Protein AF-0000000068499005 (afdb_homodimer)

Organism: Clostridioides difficile (strain 630) (NCBI:txid272563)

Sequence (936 aa):
MMDILIKNAIIVTVNKEREVIFDGALVVKDNKIADIGNSKEIESKYTDVKKIIDAKGKVLFPGFINTHNHLFQTLLKGLGDDMVLKDWLETMTFPAANYLEPKDTYDAAMLGCIEGLRSGITTMVDYMYPHSKPGLCDGIIDAYKELGIRGILGRGCMNTGAQFGVHPGIMQDVETVEKDVRRLFEKHHNTENGRIKIGVAPAAIWSNSQEMLEMLWRVVKEYDDALFTVHISETPFDREAAKELHGQYDIDVLEKLGILGPNVLMVHCVYLTEKDMELTKKYDMKVSHNTASNMYLSSGVAPVPEMLKKGITVSLGVDGAASNNSQDMLELMKLTALQHKVNKCDPLAMSAEKVLELATIDGARAIGMEDEIGSLEIGKKADLLIFNPMLSPKAIPMHNPVSTLVYSSSMKNIESVIVDGNIIMEDSKILTANEEKALKDAQDTAERLCVRGTIKNRMEGHKWNSLYMMDILIKNAIIVTVNKEREVIFDGALVVKDNKIADIGNSKEIESKYTDVKKIIDAKGKVLFPGFINTHNHLFQTLLKGLGDDMVLKDWLETMTFPAANYLEPKDTYDAAMLGCIEGLRSGITTMVDYMYPHSKPGLCDGIIDAYKELGIRGILGRGCMNTGAQFGVHPGIMQDVETVEKDVRRLFEKHHNTENGRIKIGVAPAAIWSNSQEMLEMLWRVVKEYDDALFTVHISETPFDREAAKELHGQYDIDVLEKLGILGPNVLMVHCVYLTEKDMELTKKYDMKVSHNTASNMYLSSGVAPVPEMLKKGITVSLGVDGAASNNSQDMLELMKLTALQHKVNKCDPLAMSAEKVLELATIDGARAIGMEDEIGSLEIGKKADLLIFNPMLSPKAIPMHNPVSTLVYSSSMKNIESVIVDGNIIMEDSKILTANEEKALKDAQDTAERLCVRGTIKNRMEGHKWNSLY

Solvent-accessible surface area (backbone atoms only — not comparable to full-atom values): 43560 Å² total; per-residue (Å²): 123,37,46,36,37,41,30,44,15,28,32,46,21,58,42,97,82,54,51,69,38,73,51,11,21,41,30,29,40,72,35,22,22,68,40,71,43,46,22,71,61,47,52,71,71,56,78,58,53,76,36,78,44,84,31,66,86,21,35,37,38,38,17,26,26,32,59,30,26,23,38,58,31,26,45,43,24,46,60,54,72,56,32,42,59,69,59,35,38,51,73,45,51,43,50,42,38,49,61,65,43,33,66,48,22,20,34,13,22,40,36,37,48,50,33,17,42,42,35,37,38,34,32,42,28,31,42,40,66,38,48,58,60,84,54,38,67,54,19,35,51,49,29,28,61,55,51,52,44,32,30,34,41,15,55,28,42,25,61,43,33,54,93,76,50,45,50,71,62,23,45,51,56,60,67,61,50,50,53,51,52,51,50,46,40,75,72,42,44,55,33,82,93,52,33,28,38,42,30,38,15,47,56,34,62,40,23,39,48,70,68,45,55,51,51,53,51,56,56,37,67,75,39,95,82,29,40,44,33,35,47,30,31,42,37,74,61,48,31,53,43,11,25,70,72,70,72,34,42,49,67,56,46,31,58,74,71,62,64,69,26,53,48,31,29,34,28,46,41,25,65,62,47,73,67,52,50,50,52,32,43,75,42,42,30,18,33,22,36,25,56,57,25,25,19,41,28,18,39,37,72,44,57,53,60,62,39,43,72,68,65,35,47,46,18,30,16,44,39,24,19,40,46,35,25,32,48,43,54,44,59,47,38,32,51,44,28,27,50,44,5,24,74,65,50,30,20,69,52,35,35,53,56,48,41,51,34,20,28,12,33,30,17,19,44,34,71,69,35,48,85,40,34,21,28,57,46,71,71,15,37,27,36,27,25,37,37,30,42,86,65,35,59,52,20,46,37,69,40,26,73,58,43,24,50,32,49,12,57,57,51,66,21,40,28,27,33,26,31,62,46,39,75,36,23,50,87,67,36,61,72,50,54,63,61,71,58,38,49,54,50,25,35,54,47,28,53,52,46,30,61,75,42,68,57,68,67,29,54,92,72,49,72,84,61,77,84,116,122,38,45,37,36,41,30,45,15,28,32,47,20,58,42,96,81,55,52,69,38,74,52,12,20,42,30,30,41,73,35,21,22,67,41,72,44,47,21,72,61,47,52,70,71,56,78,59,52,76,38,78,43,85,31,66,86,21,34,37,38,37,18,25,25,32,59,29,25,22,38,55,31,25,46,43,24,47,60,56,74,56,32,43,59,70,60,36,40,50,72,45,50,44,50,42,38,48,62,65,44,34,67,49,23,21,33,14,22,40,36,38,48,51,32,19,41,42,34,38,38,35,32,41,26,32,42,40,66,37,50,56,60,85,54,38,68,53,18,34,52,50,29,30,62,56,51,52,44,32,30,35,42,15,55,28,42,26,62,42,33,55,93,77,50,44,48,73,62,23,45,52,57,60,67,61,50,51,55,51,52,51,48,45,40,74,73,41,43,56,34,83,91,53,33,28,38,42,32,38,14,46,56,35,62,40,22,39,46,71,67,43,54,52,51,52,50,56,57,38,68,76,39,96,82,31,38,43,32,34,46,30,31,41,36,73,63,49,31,54,43,11,24,70,71,69,73,35,42,50,68,57,46,28,59,74,72,62,64,70,26,53,48,30,30,34,29,46,40,25,64,62,48,72,66,52,51,51,52,33,44,74,40,42,29,17,33,23,35,25,55,57,26,25,18,42,28,18,39,37,72,44,57,53,59,62,39,44,72,69,66,34,48,46,18,29,16,43,38,24,19,41,47,36,24,33,49,42,53,44,61,48,38,32,50,44,28,28,50,45,5,23,73,63,52,29,21,71,52,36,34,52,56,48,41,50,35,20,28,12,34,30,19,19,43,35,72,70,35,48,84,40,36,20,28,58,46,70,71,13,36,28,34,27,27,38,37,32,41,86,64,35,58,52,21,47,37,69,40,25,74,56,41,24,50,32,50,13,58,57,51,67,20,40,29,28,32,26,31,62,46,40,75,36,23,52,86,66,36,61,70,51,54,62,62,71,58,38,49,53,50,24,36,52,45,29,51,52,46,30,60,75,43,68,60,68,66,27,54,94,75,51,73,81,62,77,83,114

pLDDT: mean 96.69, std 3.4, range [76.06, 98.94]

Secondary structure (DSSP, 8-state):
-EEEEEEEEEEE---TT--EEEEEEEEEETTEEEEEEEHHHHHHH---EEEEEE-TT-EEEEPEEEEEE-GGGGGGTTSSTT--HHHHIIIIIHHHHTT--HHHHHHHHHHHHHHHHHTTEEEEEEEEPP-SSTTHHHHHHHHHHHHT-EEEEEEEE-SS-GGGT--GGG---HHHHHHHHHHHHHHHTTBTTTTEEEEEEESBGGGS-HHHHHHHHHHHTTSTT--EEEEESSSHHHHHHHHHHHSS-HHHHHHHHT--STTEEEEE-TT--HHHHHHHHHTT-EEEE-HHHHHHTT-----HHHHHHTT--EEE----TTTTS---HHHHHHHHHHHHHHHHT-TTSS-HHHHHHHHTHHHHHHTT-TTTSSS--TTSB--EEEE-GGG-GGG-S-S-HHHHHHHS--GGGEEEEEETTEEEEETTEESSS-HHHHHHHHHHHHHHHHHHHT---STTTPPP----/-EEEEEEEEEEE---TT--EEEEEEEEEETTEEEEEEEHHHHHHH---EEEEEE-TT-EEEEPEEEEEE-GGGGGGTTSSTT--HHHHIIIIIHHHHTT--HHHHHHHHHHHHHHHHHTTEEEEEEEEPP-SSTTHHHHHHHHHHHHT-EEEEEEEE-SS-GGGT--GGG---HHHHHHHHHHHHHHHTTBTTTTEEEEEEESBGGGS-HHHHHHHHHHHHTSTT--EEEEESSSHHHHHHHHHHHSS-HHHHHHHHT--STTEEEEE-TT--HHHHHHHHHTT-EEEE-HHHHHHTT-----HHHHHHTT--EEE----TTTTS---HHHHHHHHHHHHHHHHT-TTSS-HHHHHHHHTHHHHHHTT-TTTSSS--TTSB--EEEE-GGG-GGG-S-S-HHHHHHHS--GGGEEEEEETTEEEEETTEESSS-HHHHHHHHHHHHHHHHHHHT---STTTPPP----

Foldseek 3Di:
DWEEKEFQAFEQFLPPVRDTDNGKMWTHHQFFTADMDHRVVVCVVDPDYNYYHYQNQWYKDFFFAAAEAAQLCLLVQPLQFPAADLCSCQPGVQLLQLQDDLQSLLLSLLQLVVQLVLQRHQEYEHEHAQHQDPNNQVSNLVSCVLLVGQYEYAAEAFAACVVSRHDPRRHDDLVVSLVRQVVCCVPFDCPPVRSYHYAHEYAALLRHDLVNVLSRLVVQVVDPQHAYEYEFCLAPVRQVSNCVRPVGGGVVSCVVSVVAALRYEYEQQADQDPVNLVRCVVRQAAYAHAQQLCVRNVSHHRPVLVSVVSVRQYAYHPYYCRSNVGSNLLVVLQSNLVVQCVVVVHNVSHDLSRSLQNGFQSSCSSSPRNVATRGRDGPHGPWMWMFNLVQDPQLPPPPDPSCSSNHRDDSSRTAWTDHSNRTQHHRSRGDSDDNVVSVVSSNVSSVVSCVSSVSDCDDVPPDDDDDD/DWEEKEFQAFEQFLPPVRDTDNGKMWTHHQFFTADMDHRVVVCVVDPDYNYYHYQNQWYKDFFFAAAEAAQLCLLVQPLQFPAAPLCSCQPGVQLLQLQDDLQSLLLSLLQLVVQLVLQRHQEYEHEHAQHQDPNNQVSNLVSCVLLVGQYEYAAEAFAACVVSRRDPRRHDDLVVSLVRQVVCCVPFDCPPVRSYHYAHEYAALLRHDLSNVLSRLVVQVVDPQHAYEYEFCLAPVRQVSNCVRPVGGGVVSCVVSVVAALRYEYEQQADQDPVNLVRCVVRQAAYAHQQQLCVRNVSHHRPVLVSVVSVRQYAYHPYYCRSNVGSNLLVVLQSVLVVQCVVVVHNVSHDLSRSLQNGFQSSCSSSPRNVATRGRDGPHGPWMWMFNLVQDPQLPPPPDPSCSSNHRDDSSRTAWTDHSNRTQHHRSRGDSDDNVVSVVSSNVSSVVSCVSSVSDCDDVPPDDDDDD

Structure (mmCIF, N/CA/C/O backbone):
data_AF-0000000068499005-model_v1
#
loop_
_entity.id
_entity.type
_entity.pdbx_description
1 polymer Amidohydrolase
#
loop_
_atom_site.group_PDB
_atom_site.id
_atom_site.type_symbol
_atom_site.label_atom_id
_atom_site.label_alt_id
_atom_site.label_comp_id
_atom_site.label_asym_id
_atom_site.label_entity_id
_atom_site.label_seq_id
_atom_site.pdbx_PDB_ins_code
_atom_site.Cartn_x
_atom_site.Cartn_y
_atom_site.Cartn_z
_atom_site.occupancy
_atom_site.B_iso_or_equiv
_atom_site.auth_seq_id
_atom_site.auth_comp_id
_atom_site.auth_asym_id
_atom_site.auth_atom_id
_atom_site.pdbx_PDB_model_num
ATOM 1 N N . MET A 1 1 ? 24.281 -9.672 -34 1 89.44 1 MET A N 1
ATOM 2 C CA . MET A 1 1 ? 23.562 -8.445 -33.656 1 89.44 1 MET A CA 1
ATOM 3 C C . MET A 1 1 ? 22.781 -8.617 -32.375 1 89.44 1 MET A C 1
ATOM 5 O O . MET A 1 1 ? 22.094 -9.625 -32.188 1 89.44 1 MET A O 1
ATOM 9 N N . MET A 1 2 ? 23.094 -7.684 -31.469 1 89.31 2 MET A N 1
ATOM 10 C CA . MET A 1 2 ? 22.406 -7.746 -30.188 1 89.31 2 MET A CA 1
ATOM 11 C C . MET A 1 2 ? 21 -7.191 -30.281 1 89.31 2 MET A C 1
ATOM 13 O O . MET A 1 2 ? 20.688 -6.422 -31.203 1 89.31 2 MET A O 1
ATOM 17 N N . ASP A 1 3 ? 20.203 -7.637 -29.391 1 95.25 3 ASP A N 1
ATOM 18 C CA . ASP A 1 3 ? 18.781 -7.301 -29.531 1 95.25 3 ASP A CA 1
ATOM 19 C C . ASP A 1 3 ? 18.453 -5.992 -28.828 1 95.25 3 ASP A C 1
ATOM 21 O O . ASP A 1 3 ? 17.766 -5.129 -29.375 1 95.25 3 ASP A O 1
ATOM 25 N N . ILE A 1 4 ? 18.891 -5.828 -27.562 1 98.06 4 ILE A N 1
ATOM 26 C CA . ILE A 1 4 ? 18.562 -4.648 -26.766 1 98.06 4 ILE A CA 1
ATOM 27 C C . ILE A 1 4 ? 19.812 -4.191 -26.016 1 98.06 4 ILE A C 1
ATOM 29 O O . ILE A 1 4 ? 20.547 -5.008 -25.453 1 98.06 4 ILE A O 1
ATOM 33 N N . LEU A 1 5 ? 20.141 -2.945 -26.062 1 98.56 5 LEU A N 1
ATOM 34 C CA . LEU A 1 5 ? 21.109 -2.291 -25.203 1 98.56 5 LEU A CA 1
ATOM 35 C C . LEU A 1 5 ? 20.453 -1.239 -24.312 1 98.56 5 LEU A C 1
ATOM 37 O O . LEU A 1 5 ? 19.875 -0.275 -24.828 1 98.56 5 LEU A O 1
ATOM 41 N N . ILE A 1 6 ? 20.406 -1.457 -23.016 1 98.75 6 ILE A N 1
ATOM 42 C CA . ILE A 1 6 ? 19.969 -0.469 -22.031 1 98.75 6 ILE A CA 1
ATOM 43 C C . ILE A 1 6 ? 21.188 0.207 -21.406 1 98.75 6 ILE A C 1
ATOM 45 O O . ILE A 1 6 ? 22 -0.451 -20.75 1 98.75 6 ILE A O 1
ATOM 49 N N . LYS A 1 7 ? 21.328 1.521 -21.562 1 98.5 7 LYS A N 1
ATOM 50 C CA . LYS A 1 7 ? 22.562 2.189 -21.141 1 98.5 7 LYS A CA 1
ATOM 51 C C . LYS A 1 7 ? 22.25 3.301 -20.141 1 98.5 7 LYS A C 1
ATOM 53 O O . LYS A 1 7 ? 21.094 3.709 -19.984 1 98.5 7 LYS A O 1
ATOM 58 N N . ASN A 1 8 ? 23.219 3.74 -19.375 1 98.62 8 ASN A N 1
ATOM 59 C CA . ASN A 1 8 ? 23.203 4.871 -18.453 1 98.62 8 ASN A CA 1
ATOM 60 C C . ASN A 1 8 ? 22.281 4.621 -17.266 1 98.62 8 ASN A C 1
ATOM 62 O O . ASN A 1 8 ? 21.797 5.562 -16.641 1 98.62 8 ASN A O 1
ATOM 66 N N . ALA A 1 9 ? 22.031 3.371 -16.906 1 98.56 9 ALA A N 1
ATOM 67 C CA . ALA A 1 9 ? 21.109 3.031 -15.828 1 98.56 9 ALA A CA 1
ATOM 68 C C . ALA A 1 9 ? 21.844 2.775 -14.523 1 98.56 9 ALA A C 1
ATOM 70 O O . ALA A 1 9 ? 23.047 2.504 -14.523 1 98.56 9 ALA A O 1
ATOM 71 N N . ILE A 1 10 ? 21.188 3.014 -13.422 1 98.5 10 ILE A N 1
ATOM 72 C CA . ILE A 1 10 ? 21.578 2.305 -12.203 1 98.5 10 ILE A CA 1
ATOM 73 C C . ILE A 1 10 ? 21.094 0.859 -12.273 1 98.5 10 ILE A C 1
ATOM 75 O O . ILE A 1 10 ? 19.922 0.604 -12.547 1 98.5 10 ILE A O 1
ATOM 79 N N . ILE A 1 11 ? 21.984 -0.098 -12.117 1 98.75 11 ILE A N 1
ATOM 80 C CA . ILE A 1 11 ? 21.594 -1.501 -12.219 1 98.75 11 ILE A CA 1
ATOM 81 C C . ILE A 1 11 ? 21.703 -2.166 -10.852 1 98.75 11 ILE A C 1
ATOM 83 O O . ILE A 1 11 ? 22.812 -2.299 -10.305 1 98.75 11 ILE A O 1
ATOM 87 N N . VAL A 1 12 ? 20.609 -2.504 -10.25 1 98.69 12 VAL A N 1
ATOM 88 C CA . VAL A 1 12 ? 20.562 -3.332 -9.047 1 98.69 12 VAL A CA 1
ATOM 89 C C . VAL A 1 12 ? 20.531 -4.809 -9.438 1 98.69 12 VAL A C 1
ATOM 91 O O . VAL A 1 12 ? 19.484 -5.34 -9.805 1 98.69 12 VAL A O 1
ATOM 94 N N . THR A 1 13 ? 21.594 -5.523 -9.297 1 98.75 13 THR A N 1
ATOM 95 C CA . THR A 1 13 ? 21.781 -6.809 -9.961 1 98.75 13 THR A CA 1
ATOM 96 C C . THR A 1 13 ? 21.109 -7.93 -9.164 1 98.75 13 THR A C 1
ATOM 98 O O . THR A 1 13 ? 20.656 -8.914 -9.75 1 98.75 13 THR A O 1
ATOM 101 N N . VAL A 1 14 ? 21.172 -7.82 -7.777 1 98.56 14 VAL A N 1
ATOM 102 C CA . VAL A 1 14 ? 20.75 -8.836 -6.824 1 98.56 14 VAL A CA 1
ATOM 103 C C . VAL A 1 14 ? 21.547 -10.117 -7.035 1 98.56 14 VAL A C 1
ATOM 105 O O . VAL A 1 14 ? 21.031 -11.219 -6.84 1 98.56 14 VAL A O 1
ATOM 108 N N . ASN A 1 15 ? 22.719 -10.055 -7.617 1 98.12 15 ASN A N 1
ATOM 109 C CA . ASN A 1 15 ? 23.609 -11.219 -7.707 1 98.12 15 ASN A CA 1
ATOM 110 C C . ASN A 1 15 ? 24.156 -11.609 -6.336 1 98.12 15 ASN A C 1
ATOM 112 O O . ASN A 1 15 ? 23.75 -11.039 -5.316 1 98.12 15 ASN A O 1
ATOM 116 N N . LYS A 1 16 ? 24.984 -12.609 -6.301 1 96.62 16 LYS A N 1
ATOM 117 C CA . LYS A 1 16 ? 25.484 -13.141 -5.039 1 96.62 16 LYS A CA 1
ATOM 118 C C . LYS A 1 16 ? 26.203 -12.062 -4.234 1 96.62 16 LYS A C 1
ATOM 120 O O . LYS A 1 16 ? 26.141 -12.047 -3.006 1 96.62 16 LYS A O 1
ATOM 125 N N . GLU A 1 17 ? 26.875 -11.125 -4.93 1 95.56 17 GLU A N 1
ATOM 126 C CA . GLU A 1 17 ? 27.656 -10.078 -4.273 1 95.56 17 GLU A CA 1
ATOM 127 C C . GLU A 1 17 ? 26.797 -8.836 -4.016 1 95.56 17 GLU A C 1
ATOM 129 O O . GLU A 1 17 ? 27.234 -7.887 -3.375 1 95.56 17 GLU A O 1
ATOM 134 N N . ARG A 1 18 ? 25.578 -8.844 -4.473 1 96.19 18 ARG A N 1
ATOM 135 C CA . ARG A 1 18 ? 24.656 -7.727 -4.332 1 96.19 18 ARG A CA 1
ATOM 136 C C . ARG A 1 18 ? 25.25 -6.441 -4.891 1 96.19 18 ARG A C 1
ATOM 138 O O . ARG A 1 18 ? 25.203 -5.395 -4.242 1 96.19 18 ARG A O 1
ATOM 145 N N . GLU A 1 19 ? 25.781 -6.547 -6.07 1 95.81 19 GLU A N 1
ATOM 146 C CA . GLU A 1 19 ? 26.406 -5.398 -6.715 1 95.81 19 GLU A CA 1
ATOM 147 C C . GLU A 1 19 ? 25.359 -4.414 -7.227 1 95.81 19 GLU A C 1
ATOM 149 O O . GLU A 1 19 ? 24.328 -4.82 -7.754 1 95.81 19 GLU A O 1
ATOM 154 N N . VAL A 1 20 ? 25.609 -3.139 -7.012 1 97.06 20 VAL A N 1
ATOM 155 C CA . VAL A 1 20 ? 24.859 -2.059 -7.648 1 97.06 20 VAL A CA 1
ATOM 156 C C . VAL A 1 20 ? 25.781 -1.255 -8.555 1 97.06 20 VAL A C 1
ATOM 158 O O . VAL A 1 20 ? 26.781 -0.699 -8.102 1 97.06 20 VAL A O 1
ATOM 161 N N . ILE A 1 21 ? 25.469 -1.226 -9.844 1 97.5 21 ILE A N 1
ATOM 162 C CA . ILE A 1 21 ? 26.266 -0.476 -10.82 1 97.5 21 ILE A CA 1
ATOM 163 C C . ILE A 1 21 ? 25.594 0.866 -11.102 1 97.5 21 ILE A C 1
ATOM 165 O O . ILE A 1 21 ? 24.531 0.915 -11.719 1 97.5 21 ILE A O 1
ATOM 169 N N . PHE A 1 22 ? 26.125 1.959 -10.742 1 96.31 22 PHE A N 1
ATOM 170 C CA . PHE A 1 22 ? 25.453 3.256 -10.727 1 96.31 22 PHE A CA 1
ATOM 171 C C . PHE A 1 22 ? 25.5 3.898 -12.109 1 96.31 22 PHE A C 1
ATOM 173 O O . PHE A 1 22 ? 24.688 4.777 -12.414 1 96.31 22 PHE A O 1
ATOM 180 N N . ASP A 1 23 ? 26.422 3.58 -12.984 1 97.25 23 ASP A N 1
ATOM 181 C CA . ASP A 1 23 ? 26.469 3.922 -14.398 1 97.25 23 ASP A CA 1
ATOM 182 C C . ASP A 1 23 ? 26.656 2.674 -15.258 1 97.25 23 ASP A C 1
ATOM 184 O O . ASP A 1 23 ? 27.719 2.453 -15.82 1 97.25 23 ASP A O 1
ATOM 188 N N . GLY A 1 24 ? 25.484 1.945 -15.312 1 98.31 24 GLY A N 1
ATOM 189 C CA . GLY A 1 24 ? 25.578 0.619 -15.898 1 98.31 24 GLY A CA 1
ATOM 190 C C . GLY A 1 24 ? 24.828 0.491 -17.203 1 98.31 24 GLY A C 1
ATOM 191 O O . GLY A 1 24 ? 24.016 1.354 -17.562 1 98.31 24 GLY A O 1
ATOM 192 N N . ALA A 1 25 ? 25.219 -0.534 -17.906 1 98.75 25 ALA A N 1
ATOM 193 C CA . ALA A 1 25 ? 24.516 -0.945 -19.125 1 98.75 25 ALA A CA 1
ATOM 194 C C . ALA A 1 25 ? 24.344 -2.461 -19.172 1 98.75 25 ALA A C 1
ATOM 196 O O . ALA A 1 25 ? 25.109 -3.199 -18.547 1 98.75 25 ALA A O 1
ATOM 197 N N . LEU A 1 26 ? 23.297 -2.906 -19.812 1 98.75 26 LEU A N 1
ATOM 198 C CA . LEU A 1 26 ? 22.953 -4.312 -19.969 1 98.75 26 LEU A CA 1
ATOM 199 C C . LEU A 1 26 ? 22.547 -4.629 -21.406 1 98.75 26 LEU A C 1
ATOM 201 O O . LEU A 1 26 ? 21.812 -3.859 -22.031 1 98.75 26 LEU A O 1
ATOM 205 N N . VAL A 1 27 ? 23.125 -5.73 -21.938 1 98.56 27 VAL A N 1
ATOM 206 C CA . VAL A 1 27 ? 22.859 -6.148 -23.312 1 98.56 27 VAL A CA 1
ATOM 207 C C . VAL A 1 27 ? 22.094 -7.469 -23.328 1 98.56 27 VAL A C 1
ATOM 209 O O . VAL A 1 27 ? 22.406 -8.375 -22.547 1 98.56 27 VAL A O 1
ATOM 212 N N . VAL A 1 28 ? 21.078 -7.523 -24.188 1 98.69 28 VAL A N 1
ATOM 213 C CA . VAL A 1 28 ? 20.266 -8.734 -24.328 1 98.69 28 VAL A CA 1
ATOM 214 C C . VAL A 1 28 ? 20.469 -9.344 -25.719 1 98.69 28 VAL A C 1
ATOM 216 O O . VAL A 1 28 ? 20.469 -8.625 -26.719 1 98.69 28 VAL A O 1
ATOM 219 N N . LYS A 1 29 ? 20.719 -10.586 -25.781 1 98.31 29 LYS A N 1
ATOM 220 C CA . LYS A 1 29 ? 20.719 -11.375 -27 1 98.31 29 LYS A CA 1
ATOM 221 C C . LYS A 1 29 ? 19.766 -12.562 -26.891 1 98.31 29 LYS A C 1
ATOM 223 O O . LYS A 1 29 ? 19.891 -13.391 -25.984 1 98.31 29 LYS A O 1
ATOM 228 N N . ASP A 1 30 ? 18.859 -12.625 -27.859 1 97.31 30 ASP A N 1
ATOM 229 C CA . ASP A 1 30 ? 17.781 -13.602 -27.75 1 97.31 30 ASP A CA 1
ATOM 230 C C . ASP A 1 30 ? 17.016 -13.453 -26.438 1 97.31 30 ASP A C 1
ATOM 232 O O . ASP A 1 30 ? 16.484 -12.383 -26.141 1 97.31 30 ASP A O 1
ATOM 236 N N . ASN A 1 31 ? 17.078 -14.414 -25.594 1 98.38 31 ASN A N 1
ATOM 237 C CA . ASN A 1 31 ? 16.297 -14.328 -24.359 1 98.38 31 ASN A CA 1
ATOM 238 C C . ASN A 1 31 ? 17.203 -14.18 -23.141 1 98.38 31 ASN A C 1
ATOM 240 O O . ASN A 1 31 ? 16.75 -14.258 -22 1 98.38 31 ASN A O 1
ATOM 244 N N . LYS A 1 32 ? 18.516 -13.875 -23.328 1 98.56 32 LYS A N 1
ATOM 245 C CA . LYS A 1 32 ? 19.469 -13.906 -22.234 1 98.56 32 LYS A CA 1
ATOM 246 C C . LYS A 1 32 ? 20.219 -12.578 -22.125 1 98.56 32 LYS A C 1
ATOM 248 O O . LYS A 1 32 ? 20.344 -11.852 -23.109 1 98.56 32 LYS A O 1
ATOM 253 N N . ILE A 1 33 ? 20.641 -12.312 -20.906 1 98.75 33 ILE A N 1
ATOM 254 C CA . ILE A 1 33 ? 21.578 -11.219 -20.688 1 98.75 33 ILE A CA 1
ATOM 255 C C . ILE A 1 33 ? 22.953 -11.594 -21.219 1 98.75 33 ILE A C 1
ATOM 257 O O . ILE A 1 33 ? 23.594 -12.523 -20.719 1 98.75 33 ILE A O 1
ATOM 261 N N . ALA A 1 34 ? 23.391 -10.883 -22.172 1 98.56 34 ALA A N 1
ATOM 262 C CA . ALA A 1 34 ? 24.641 -11.219 -22.859 1 98.56 34 ALA A CA 1
ATOM 263 C C . ALA A 1 34 ? 25.828 -10.555 -22.156 1 98.56 34 ALA A C 1
ATOM 265 O O . ALA A 1 34 ? 26.938 -11.102 -22.172 1 98.56 34 ALA A O 1
ATOM 266 N N . ASP A 1 35 ? 25.578 -9.344 -21.656 1 98.62 35 ASP A N 1
ATOM 267 C CA . ASP A 1 35 ? 26.641 -8.602 -20.984 1 98.62 35 ASP A CA 1
ATOM 268 C C . ASP A 1 35 ? 26.062 -7.535 -20.062 1 98.62 35 ASP A C 1
ATOM 270 O O . ASP A 1 35 ? 24.922 -7.105 -20.234 1 98.62 35 ASP A O 1
ATOM 274 N N . ILE A 1 36 ? 26.797 -7.184 -19.062 1 98.62 36 ILE A N 1
ATOM 275 C CA . ILE A 1 36 ? 26.438 -6.184 -18.078 1 98.62 36 ILE A CA 1
ATOM 276 C C . ILE A 1 36 ? 27.688 -5.523 -17.5 1 98.62 36 ILE A C 1
ATOM 278 O O . ILE A 1 36 ? 28.688 -6.191 -17.266 1 98.62 36 ILE A O 1
ATOM 282 N N . GLY A 1 37 ? 27.719 -4.262 -17.375 1 98.12 37 GLY A N 1
ATOM 283 C CA . GLY A 1 37 ? 28.875 -3.543 -16.859 1 98.12 37 GLY A CA 1
ATOM 284 C C . GLY A 1 37 ? 28.75 -2.037 -16.984 1 98.12 37 GLY A C 1
ATOM 285 O O . GLY A 1 37 ? 27.641 -1.506 -17.047 1 98.12 37 GLY A O 1
ATOM 286 N N . ASN A 1 38 ? 29.875 -1.388 -16.969 1 98 38 ASN A N 1
ATOM 287 C CA . ASN A 1 38 ? 29.891 0.065 -17.094 1 98 38 ASN A CA 1
ATOM 288 C C . ASN A 1 38 ? 29.359 0.515 -18.453 1 98 38 ASN A C 1
ATOM 290 O O . ASN A 1 38 ? 29.656 -0.099 -19.469 1 98 38 ASN A O 1
ATOM 294 N N . SER A 1 39 ? 28.578 1.589 -18.422 1 98.06 39 SER A N 1
ATOM 295 C CA . SER A 1 39 ? 27.875 2.043 -19.609 1 98.06 39 SER A CA 1
ATOM 296 C C . SER A 1 39 ? 28.844 2.326 -20.75 1 98.06 39 SER A C 1
ATOM 298 O O . SER A 1 39 ? 28.625 1.859 -21.875 1 98.06 39 SER A O 1
ATOM 300 N N . LYS A 1 40 ? 29.906 3.086 -20.516 1 97.31 40 LYS A N 1
ATOM 301 C CA . LYS A 1 40 ? 30.859 3.457 -21.547 1 97.31 40 LYS A CA 1
ATOM 302 C C . LYS A 1 40 ? 31.531 2.223 -22.156 1 97.31 40 LYS A C 1
ATOM 304 O O . LYS A 1 40 ? 31.703 2.139 -23.359 1 97.31 40 LYS A O 1
ATOM 309 N N . GLU A 1 41 ? 31.859 1.302 -21.281 1 97.88 41 GLU A N 1
ATOM 310 C CA . GLU A 1 41 ? 32.531 0.084 -21.719 1 97.88 41 GLU A CA 1
ATOM 311 C C . GLU A 1 41 ? 31.609 -0.778 -22.578 1 97.88 41 GLU A C 1
ATOM 313 O O . GLU A 1 41 ? 32 -1.243 -23.656 1 97.88 41 GLU A O 1
ATOM 318 N N . ILE A 1 42 ? 30.422 -0.972 -22.156 1 97.69 42 ILE A N 1
ATOM 319 C CA . ILE A 1 42 ? 29.469 -1.831 -22.859 1 97.69 42 ILE A CA 1
ATOM 320 C C . ILE A 1 42 ? 29.078 -1.198 -24.188 1 97.69 42 ILE A C 1
ATOM 322 O O . ILE A 1 42 ? 28.984 -1.889 -25.203 1 97.69 42 ILE A O 1
ATOM 326 N N . GLU A 1 43 ? 28.859 0.084 -24.172 1 96.19 43 GLU A N 1
ATOM 327 C CA . GLU A 1 43 ? 28.469 0.796 -25.391 1 96.19 43 GLU A CA 1
ATOM 328 C C . GLU A 1 43 ? 29.562 0.699 -26.453 1 96.19 43 GLU A C 1
ATOM 330 O O . GLU A 1 43 ? 29.266 0.632 -27.641 1 96.19 43 GLU A O 1
ATOM 335 N N . SER A 1 44 ? 30.781 0.781 -26.047 1 96.38 44 SER A N 1
ATOM 336 C CA . SER A 1 44 ? 31.906 0.712 -26.984 1 96.38 44 SER A CA 1
ATOM 337 C C . SER A 1 44 ? 32.062 -0.689 -27.562 1 96.38 44 SER A C 1
ATOM 339 O O . SER A 1 44 ? 32.5 -0.851 -28.703 1 96.38 44 SER A O 1
ATOM 341 N N . LYS A 1 45 ? 31.672 -1.634 -26.766 1 96.62 45 LYS A N 1
ATOM 342 C CA . LYS A 1 45 ? 31.844 -3.033 -27.156 1 96.62 45 LYS A CA 1
ATOM 343 C C . LYS A 1 45 ? 30.75 -3.477 -28.125 1 96.62 45 LYS A C 1
ATOM 345 O O . LYS A 1 45 ? 30.984 -4.305 -29 1 96.62 45 LYS A O 1
ATOM 350 N N . TYR A 1 46 ? 29.578 -2.992 -27.922 1 95.75 46 TYR A N 1
ATOM 351 C CA . TYR A 1 46 ? 28.438 -3.434 -28.719 1 95.75 46 TYR A CA 1
ATOM 352 C C . TYR A 1 46 ? 27.859 -2.281 -29.531 1 95.75 46 TYR A C 1
ATOM 354 O O . TYR A 1 46 ? 26.984 -1.553 -29.062 1 95.75 46 TYR A O 1
ATOM 362 N N . THR A 1 47 ? 28.188 -2.236 -30.828 1 91.75 47 THR A N 1
ATOM 363 C CA . THR A 1 47 ? 27.812 -1.106 -31.672 1 91.75 47 THR A CA 1
ATOM 364 C C . THR A 1 47 ? 26.656 -1.474 -32.594 1 91.75 47 THR A C 1
ATOM 366 O O . THR A 1 47 ? 25.969 -0.593 -33.094 1 91.75 47 THR A O 1
ATOM 369 N N . ASP A 1 48 ? 26.438 -2.762 -32.844 1 94.12 48 ASP A N 1
ATOM 370 C CA . ASP A 1 48 ? 25.344 -3.236 -33.688 1 94.12 48 ASP A CA 1
ATOM 371 C C . ASP A 1 48 ? 24.219 -3.822 -32.812 1 94.12 48 ASP A C 1
ATOM 373 O O . ASP A 1 48 ? 24.266 -4.992 -32.438 1 94.12 48 ASP A O 1
ATOM 377 N N . VAL A 1 49 ? 23.312 -3.035 -32.5 1 96.62 49 VAL A N 1
ATOM 378 C CA . VAL A 1 49 ? 22.203 -3.416 -31.609 1 96.62 49 VAL A CA 1
ATOM 379 C C . VAL A 1 49 ? 20.875 -2.994 -32.25 1 96.62 49 VAL A C 1
ATOM 381 O O . VAL A 1 49 ? 20.781 -1.916 -32.844 1 96.62 49 VAL A O 1
ATOM 384 N N . LYS A 1 50 ? 19.828 -3.812 -32.188 1 97.06 50 LYS A N 1
ATOM 385 C CA . LYS A 1 50 ? 18.547 -3.562 -32.812 1 97.06 50 LYS A CA 1
ATOM 386 C C . LYS A 1 50 ? 17.812 -2.418 -32.125 1 97.06 50 LYS A C 1
ATOM 388 O O . LYS A 1 50 ? 17.141 -1.615 -32.781 1 97.06 50 LYS A O 1
ATOM 393 N N . LYS A 1 51 ? 17.891 -2.359 -30.797 1 97.31 51 LYS A N 1
ATOM 394 C CA . LYS A 1 51 ? 17.188 -1.342 -30.016 1 97.31 51 LYS A CA 1
ATOM 395 C C . LYS A 1 51 ? 18.047 -0.805 -28.891 1 97.31 51 LYS A C 1
ATOM 397 O O . LYS A 1 51 ? 18.656 -1.579 -28.141 1 97.31 51 LYS A O 1
ATOM 402 N N . ILE A 1 52 ? 18.141 0.498 -28.797 1 97.75 52 ILE A N 1
ATOM 403 C CA . ILE A 1 52 ? 18.875 1.161 -27.719 1 97.75 52 ILE A CA 1
ATOM 404 C C . ILE A 1 52 ? 17.906 1.91 -26.812 1 97.75 52 ILE A C 1
ATOM 406 O O . ILE A 1 52 ? 17.047 2.66 -27.281 1 97.75 52 ILE A O 1
ATOM 410 N N . ILE A 1 53 ? 17.953 1.695 -25.516 1 98.19 53 ILE A N 1
ATOM 411 C CA . ILE A 1 53 ? 17.156 2.398 -24.5 1 98.19 53 ILE A CA 1
ATOM 412 C C . ILE A 1 53 ? 18.094 3.225 -23.609 1 98.19 53 ILE A C 1
ATOM 414 O O . ILE A 1 53 ? 18.984 2.68 -22.953 1 98.19 53 ILE A O 1
ATOM 418 N N . ASP A 1 54 ? 17.938 4.535 -23.625 1 98.38 54 ASP A N 1
ATOM 419 C CA . ASP A 1 54 ? 18.625 5.406 -22.688 1 98.38 54 ASP A CA 1
ATOM 420 C C . ASP A 1 54 ? 17.891 5.465 -21.344 1 98.38 54 ASP A C 1
ATOM 422 O O . ASP A 1 54 ? 16.797 6.02 -21.25 1 98.38 54 ASP A O 1
ATOM 426 N N . ALA A 1 55 ? 18.5 4.902 -20.312 1 98.44 55 ALA A N 1
ATOM 427 C CA . ALA A 1 55 ? 17.859 4.773 -19 1 98.44 55 ALA A CA 1
ATOM 428 C C . ALA A 1 55 ? 18.516 5.703 -17.984 1 98.44 55 ALA A C 1
ATOM 430 O O . ALA A 1 55 ? 18.625 5.359 -16.797 1 98.44 55 ALA A O 1
ATOM 431 N N . LYS A 1 56 ? 19 6.871 -18.438 1 97.94 56 LYS A N 1
ATOM 432 C CA . LYS A 1 56 ? 19.562 7.855 -17.516 1 97.94 56 LYS A CA 1
ATOM 433 C C . LYS A 1 56 ? 18.547 8.266 -16.453 1 97.94 56 LYS A C 1
ATOM 435 O O . LYS A 1 56 ? 17.406 8.609 -16.781 1 97.94 56 LYS A O 1
ATOM 440 N N . GLY A 1 57 ? 18.953 8.219 -15.219 1 97 57 GLY A N 1
ATOM 441 C CA . GLY A 1 57 ? 18.094 8.586 -14.117 1 97 57 GLY A CA 1
ATOM 442 C C . GLY A 1 57 ? 17.125 7.473 -13.719 1 97 57 GLY A C 1
ATOM 443 O O . GLY A 1 57 ? 16.344 7.629 -12.789 1 97 57 GLY A O 1
ATOM 444 N N . LYS A 1 58 ? 17.234 6.359 -14.461 1 98.56 58 LYS A N 1
ATOM 445 C CA . LYS A 1 58 ? 16.344 5.234 -14.211 1 98.56 58 LYS A CA 1
ATOM 446 C C . LYS A 1 58 ? 17.109 4.051 -13.617 1 98.56 58 LYS A C 1
ATOM 448 O O . LYS A 1 58 ? 18.328 4.078 -13.531 1 98.56 58 LYS A O 1
ATOM 453 N N . VAL A 1 59 ? 16.359 3.072 -13.086 1 98.88 59 VAL A N 1
ATOM 454 C CA . VAL A 1 59 ? 16.953 1.932 -12.406 1 98.88 59 VAL A CA 1
ATOM 455 C C . VAL A 1 59 ? 16.5 0.633 -13.062 1 98.88 59 VAL A C 1
ATOM 457 O O . VAL A 1 59 ? 15.32 0.491 -13.422 1 98.88 59 VAL A O 1
ATOM 460 N N . LEU A 1 60 ? 17.406 -0.303 -13.281 1 98.88 60 LEU A N 1
ATOM 461 C CA . LEU A 1 60 ? 17.078 -1.663 -13.688 1 98.88 60 LEU A CA 1
ATOM 462 C C . LEU A 1 60 ? 17 -2.588 -12.477 1 98.88 60 LEU A C 1
ATOM 464 O O . LEU A 1 60 ? 17.875 -2.57 -11.617 1 98.88 60 LEU A O 1
ATOM 468 N N . PHE A 1 61 ? 15.945 -3.322 -12.336 1 98.94 61 PHE A N 1
ATOM 469 C CA . PHE A 1 61 ? 15.773 -4.395 -11.367 1 98.94 61 PHE A CA 1
ATOM 470 C C . PHE A 1 61 ? 15.453 -5.711 -12.062 1 98.94 61 PHE A C 1
ATOM 472 O O . PHE A 1 61 ? 14.93 -5.719 -13.18 1 98.94 61 PHE A O 1
ATOM 479 N N . PRO A 1 62 ? 15.859 -6.887 -11.445 1 98.94 62 PRO A N 1
ATOM 480 C CA . PRO A 1 62 ? 15.273 -8.125 -11.953 1 98.94 62 PRO A CA 1
ATOM 481 C C . PRO A 1 62 ? 13.75 -8.125 -11.906 1 98.94 62 PRO A C 1
ATOM 483 O O . PRO A 1 62 ? 13.156 -7.484 -11.031 1 98.94 62 PRO A O 1
ATOM 486 N N . GLY A 1 63 ? 13.125 -8.82 -12.875 1 98.94 63 GLY A N 1
ATOM 487 C CA . GLY A 1 63 ? 11.68 -8.977 -12.797 1 98.94 63 GLY A CA 1
ATOM 488 C C . GLY A 1 63 ? 11.227 -9.664 -11.523 1 98.94 63 GLY A C 1
ATOM 489 O O . GLY A 1 63 ? 11.891 -10.578 -11.023 1 98.94 63 GLY A O 1
ATOM 490 N N . PHE A 1 64 ? 10.094 -9.25 -10.977 1 98.94 64 PHE A N 1
ATOM 491 C CA . PHE A 1 64 ? 9.602 -9.82 -9.727 1 98.94 64 PHE A CA 1
ATOM 492 C C . PHE A 1 64 ? 8.93 -11.164 -9.977 1 98.94 64 PHE A C 1
ATOM 494 O O . PHE A 1 64 ? 8.391 -11.406 -11.062 1 98.94 64 PHE A O 1
ATOM 501 N N . ILE A 1 65 ? 8.992 -11.992 -9 1 98.94 65 ILE A N 1
ATOM 502 C CA . ILE A 1 65 ? 8.445 -13.344 -9.062 1 98.94 65 ILE A CA 1
ATOM 503 C C . ILE A 1 65 ? 7.355 -13.508 -8 1 98.94 65 ILE A C 1
ATOM 505 O O . ILE A 1 65 ? 7.633 -13.438 -6.801 1 98.94 65 ILE A O 1
ATOM 509 N N . ASN A 1 66 ? 6.145 -13.648 -8.414 1 98.88 66 ASN A N 1
ATOM 510 C CA . ASN A 1 66 ? 5.008 -13.945 -7.551 1 98.88 66 ASN A CA 1
ATOM 511 C C . ASN A 1 66 ? 4.801 -15.445 -7.395 1 98.88 66 ASN A C 1
ATOM 513 O O . ASN A 1 66 ? 4.312 -16.109 -8.312 1 98.88 66 ASN A O 1
ATOM 517 N N . THR A 1 67 ? 5.043 -15.961 -6.184 1 98.88 67 THR A N 1
ATOM 518 C CA . THR A 1 67 ? 5.129 -17.422 -6.062 1 98.88 67 THR A CA 1
ATOM 519 C C . THR A 1 67 ? 3.793 -18 -5.609 1 98.88 67 THR A C 1
ATOM 521 O O . THR A 1 67 ? 3.676 -19.203 -5.402 1 98.88 67 THR A O 1
ATOM 524 N N . HIS A 1 68 ? 2.787 -17.156 -5.477 1 98.88 68 HIS A N 1
ATOM 525 C CA . HIS A 1 68 ? 1.462 -17.672 -5.148 1 98.88 68 HIS A CA 1
ATOM 526 C C . HIS A 1 68 ? 0.376 -16.656 -5.512 1 98.88 68 HIS A C 1
ATOM 528 O O . HIS A 1 68 ? 0.438 -15.5 -5.105 1 98.88 68 HIS A O 1
ATOM 534 N N . ASN A 1 69 ? -0.604 -17.219 -6.203 1 97.88 69 ASN A N 1
ATOM 535 C CA . ASN A 1 69 ? -1.758 -16.422 -6.602 1 97.88 69 ASN A CA 1
ATOM 536 C C . ASN A 1 69 ? -2.961 -17.297 -6.93 1 97.88 69 ASN A C 1
ATOM 538 O O . ASN A 1 69 ? -2.836 -18.516 -7.027 1 97.88 69 ASN A O 1
ATOM 542 N N . HIS A 1 70 ? -4.148 -16.766 -6.859 1 98.12 70 HIS A N 1
ATOM 543 C CA . HIS A 1 70 ? -5.395 -17.297 -7.391 1 98.12 70 HIS A CA 1
ATOM 544 C C . HIS A 1 70 ? -6.008 -16.359 -8.422 1 98.12 70 HIS A C 1
ATOM 546 O O . HIS A 1 70 ? -6.883 -15.555 -8.086 1 98.12 70 HIS A O 1
ATOM 552 N N . LEU A 1 71 ? -5.695 -16.531 -9.672 1 98.19 71 LEU A N 1
ATOM 553 C CA . LEU A 1 71 ? -6 -15.523 -10.68 1 98.19 71 LEU A CA 1
ATOM 554 C C . LEU A 1 71 ? -7.504 -15.422 -10.914 1 98.19 71 LEU A C 1
ATOM 556 O O . LEU A 1 71 ? -8.023 -14.344 -11.203 1 98.19 71 LEU A O 1
ATOM 560 N N . PHE A 1 72 ? -8.281 -16.562 -10.797 1 97 72 PHE A N 1
ATOM 561 C CA . PHE A 1 72 ? -9.719 -16.5 -11.016 1 97 72 PHE A CA 1
ATOM 562 C C . PHE A 1 72 ? -10.367 -15.539 -10.016 1 97 72 PHE A C 1
ATOM 564 O O . PHE A 1 72 ? -11.406 -14.945 -10.305 1 97 72 PHE A O 1
ATOM 571 N N . GLN A 1 73 ? -9.727 -15.352 -8.883 1 97.06 73 GLN A N 1
ATOM 572 C CA . GLN A 1 73 ? -10.289 -14.531 -7.816 1 97.06 73 GLN A CA 1
ATOM 573 C C . GLN A 1 73 ? -10.242 -13.047 -8.18 1 97.06 73 GLN A C 1
ATOM 575 O O . GLN A 1 73 ? -10.875 -12.219 -7.516 1 97.06 73 GLN A O 1
ATOM 580 N N . THR A 1 74 ? -9.547 -12.68 -9.227 1 98.06 74 THR A N 1
ATOM 581 C CA . THR A 1 74 ? -9.578 -11.297 -9.695 1 98.06 74 THR A CA 1
ATOM 582 C C . THR A 1 74 ? -11.016 -10.828 -9.898 1 98.06 74 THR A C 1
ATOM 584 O O . THR A 1 74 ? -11.336 -9.664 -9.664 1 98.06 74 THR A O 1
ATOM 587 N N . LEU A 1 75 ? -11.891 -11.742 -10.273 1 97.88 75 LEU A N 1
ATOM 588 C CA . LEU A 1 75 ? -13.281 -11.406 -10.555 1 97.88 75 LEU A CA 1
ATOM 589 C C . LEU A 1 75 ? -14.055 -11.164 -9.266 1 97.88 75 LEU A C 1
ATOM 591 O O . LEU A 1 75 ? -15.148 -10.594 -9.289 1 97.88 75 LEU A O 1
ATOM 595 N N . LEU A 1 76 ? -13.477 -11.594 -8.133 1 96.38 76 LEU A N 1
ATOM 596 C CA . LEU A 1 76 ? -14.203 -11.609 -6.867 1 96.38 76 LEU A CA 1
ATOM 597 C C . LEU A 1 76 ? -13.711 -10.5 -5.945 1 96.38 76 LEU A C 1
ATOM 599 O O . LEU A 1 76 ? -14.188 -10.367 -4.816 1 96.38 76 LEU A O 1
ATOM 603 N N . LYS A 1 77 ? -12.797 -9.703 -6.391 1 95.12 77 LYS A N 1
ATOM 604 C CA . LYS A 1 77 ? -12.195 -8.617 -5.625 1 95.12 77 LYS A CA 1
ATOM 605 C C . LYS A 1 77 ? -13.266 -7.711 -5.023 1 95.12 77 LYS A C 1
ATOM 607 O O . LYS A 1 77 ? -14.125 -7.191 -5.746 1 95.12 77 LYS A O 1
ATOM 612 N N . GLY A 1 78 ? -13.289 -7.609 -3.648 1 92.06 78 GLY A N 1
ATOM 613 C CA . GLY A 1 78 ? -14.195 -6.68 -2.996 1 92.06 78 GLY A CA 1
ATOM 614 C C . GLY A 1 78 ? -15.477 -7.328 -2.523 1 92.06 78 GLY A C 1
ATOM 615 O O . GLY A 1 78 ? -16.297 -6.688 -1.859 1 92.06 78 GLY A O 1
ATOM 616 N N . LEU A 1 79 ? -15.82 -8.57 -2.766 1 91.69 79 LEU A N 1
ATOM 617 C CA . LEU A 1 79 ? -17.078 -9.227 -2.408 1 91.69 79 LEU A CA 1
ATOM 618 C C . LEU A 1 79 ? -16.969 -9.867 -1.026 1 91.69 79 LEU A C 1
ATOM 620 O O . LEU A 1 79 ? -17.984 -10.164 -0.399 1 91.69 79 LEU A O 1
ATOM 624 N N . GLY A 1 80 ? -15.844 -10.047 -0.447 1 85.81 80 GLY A N 1
ATOM 625 C CA . GLY A 1 80 ? -15.688 -10.719 0.833 1 85.81 80 GLY A CA 1
ATOM 626 C C . GLY A 1 80 ? -14.852 -9.93 1.821 1 85.81 80 GLY A C 1
ATOM 627 O O . GLY A 1 80 ? -13.906 -10.461 2.406 1 85.81 80 GLY A O 1
ATOM 628 N N . ASP A 1 81 ? -15.297 -8.695 2.053 1 86.56 81 ASP A N 1
ATOM 629 C CA . ASP A 1 81 ? -14.547 -7.844 2.971 1 86.56 81 ASP A CA 1
ATOM 630 C C . ASP A 1 81 ? -14.852 -8.195 4.422 1 86.56 81 ASP A C 1
ATOM 632 O O . ASP A 1 81 ? -15.969 -8.594 4.75 1 86.56 81 ASP A O 1
ATOM 636 N N . ASP A 1 82 ? -13.797 -8.195 5.289 1 88.88 82 ASP A N 1
ATOM 637 C CA . ASP A 1 82 ? -13.938 -8.195 6.742 1 88.88 82 ASP A CA 1
ATOM 638 C C . ASP A 1 82 ? -14.508 -9.523 7.242 1 88.88 82 ASP A C 1
ATOM 640 O O . ASP A 1 82 ? -15.414 -9.539 8.086 1 88.88 82 ASP A O 1
ATOM 644 N N . MET A 1 83 ? -14.016 -10.641 6.645 1 89.31 83 MET A N 1
ATOM 645 C CA . MET A 1 83 ? -14.375 -12 7.035 1 89.31 83 MET A CA 1
ATOM 646 C C . MET A 1 83 ? -13.133 -12.82 7.344 1 89.31 83 MET A C 1
ATOM 648 O O . MET A 1 83 ? -12.07 -12.594 6.762 1 89.31 83 MET A O 1
ATOM 652 N N . VAL A 1 84 ? -13.344 -13.82 8.234 1 89.75 84 VAL A N 1
ATOM 653 C CA . VAL A 1 84 ? -12.273 -14.797 8.438 1 89.75 84 VAL A CA 1
ATOM 654 C C . VAL A 1 84 ? -12.242 -15.773 7.266 1 89.75 84 VAL A C 1
ATOM 656 O O . VAL A 1 84 ? -13.227 -15.914 6.531 1 89.75 84 VAL A O 1
ATOM 659 N N . LEU A 1 85 ? -11.195 -16.531 7.137 1 89.5 85 LEU A N 1
ATOM 660 C CA . LEU A 1 85 ? -10.93 -17.406 5.996 1 89.5 85 LEU A CA 1
ATOM 661 C C . LEU A 1 85 ? -12.078 -18.391 5.781 1 89.5 85 LEU A C 1
ATOM 663 O O . LEU A 1 85 ? -12.594 -18.516 4.672 1 89.5 85 LEU A O 1
ATOM 667 N N . LYS A 1 86 ? -12.469 -19.109 6.781 1 89.12 86 LYS A N 1
ATOM 668 C CA . LYS A 1 86 ? -13.477 -20.156 6.66 1 89.12 86 LYS A CA 1
ATOM 669 C C . LYS A 1 86 ? -14.773 -19.594 6.082 1 89.12 86 LYS A C 1
ATOM 671 O O . LYS A 1 86 ? -15.32 -20.141 5.125 1 89.12 86 LYS A O 1
ATOM 676 N N . ASP A 1 87 ? -15.242 -18.469 6.691 1 88.88 87 ASP A N 1
ATOM 677 C CA . ASP A 1 87 ? -16.469 -17.844 6.23 1 88.88 87 ASP A CA 1
ATOM 678 C C . ASP A 1 87 ? -16.312 -17.281 4.812 1 88.88 87 ASP A C 1
ATOM 680 O O . ASP A 1 87 ? -17.219 -17.406 3.988 1 88.88 87 ASP A O 1
ATOM 684 N N . TRP A 1 88 ? -15.195 -16.703 4.555 1 90.88 88 TRP A N 1
ATOM 685 C CA . TRP A 1 88 ? -14.859 -16.141 3.252 1 90.88 88 TRP A CA 1
ATOM 686 C C . TRP A 1 88 ? -14.891 -17.203 2.168 1 90.88 88 TRP A C 1
ATOM 688 O O . TRP A 1 88 ? -15.477 -17 1.102 1 90.88 88 TRP A O 1
ATOM 698 N N . LEU A 1 89 ? -14.367 -18.391 2.396 1 89.94 89 LEU A N 1
ATOM 699 C CA . LEU A 1 89 ? -14.375 -19.516 1.467 1 89.94 89 LEU A CA 1
ATOM 700 C C . LEU A 1 89 ? -15.789 -20.047 1.252 1 89.94 89 LEU A C 1
ATOM 702 O O . LEU A 1 89 ? -16.234 -20.188 0.112 1 89.94 89 LEU A O 1
ATOM 706 N N . GLU A 1 90 ? -16.5 -20.219 2.285 1 87.56 90 GLU A N 1
ATOM 707 C CA . GLU A 1 90 ? -17.781 -20.906 2.268 1 87.56 90 GLU A CA 1
ATOM 708 C C . GLU A 1 90 ? -18.859 -20.047 1.601 1 87.56 90 GLU A C 1
ATOM 710 O O . GLU A 1 90 ? -19.75 -20.578 0.936 1 87.56 90 GLU A O 1
ATOM 715 N N . THR A 1 91 ? -18.75 -18.719 1.743 1 86.06 91 THR A N 1
ATOM 716 C CA . THR A 1 91 ? -19.891 -17.891 1.383 1 86.06 91 THR A CA 1
ATOM 717 C C . THR A 1 91 ? -19.672 -17.203 0.039 1 86.06 91 THR A C 1
ATOM 719 O O . THR A 1 91 ? -20.625 -16.75 -0.6 1 86.06 91 THR A O 1
ATOM 722 N N . MET A 1 92 ? -18.438 -17.203 -0.356 1 88.5 92 MET A N 1
ATOM 723 C CA . MET A 1 92 ? -18.172 -16.391 -1.543 1 88.5 92 MET A CA 1
ATOM 724 C C . MET A 1 92 ? -17.281 -17.141 -2.529 1 88.5 92 MET A C 1
ATOM 726 O O . MET A 1 92 ? -17.688 -17.391 -3.666 1 88.5 92 MET A O 1
ATOM 730 N N . THR A 1 93 ? -16.125 -17.625 -2.111 1 91.25 93 THR A N 1
ATOM 731 C CA . THR A 1 93 ? -15.125 -18.172 -3.02 1 91.25 93 THR A CA 1
ATOM 732 C C . THR A 1 93 ? -15.594 -19.484 -3.625 1 91.25 93 THR A C 1
ATOM 734 O O . THR A 1 93 ? -15.57 -19.656 -4.848 1 91.25 93 THR A O 1
ATOM 737 N N . PHE A 1 94 ? -16.078 -20.469 -2.768 1 90.56 94 PHE A N 1
ATOM 738 C CA . PHE A 1 94 ? -16.469 -21.797 -3.256 1 90.56 94 PHE A CA 1
ATOM 739 C C . PHE A 1 94 ? -17.734 -21.719 -4.102 1 90.56 94 PHE A C 1
ATOM 741 O O . PHE A 1 94 ? -17.781 -22.281 -5.191 1 90.56 94 PHE A O 1
ATOM 748 N N . PRO A 1 95 ? -18.688 -20.906 -3.68 1 88.5 95 PRO A N 1
ATOM 749 C CA . PRO A 1 95 ? -19.859 -20.766 -4.535 1 88.5 95 PRO A CA 1
ATOM 750 C C . PRO A 1 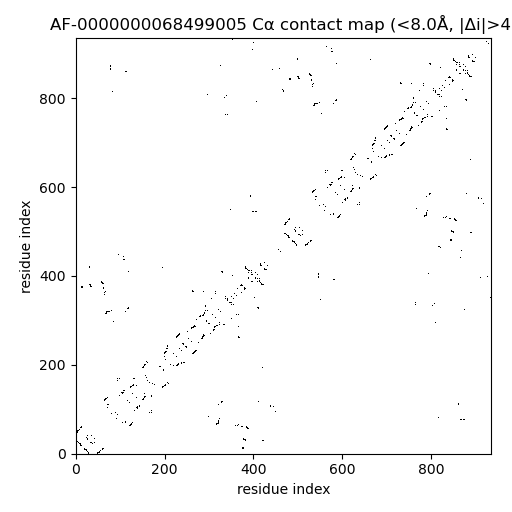95 ? -19.531 -20.156 -5.895 1 88.5 95 PRO A C 1
ATOM 752 O O . PRO A 1 95 ? -20.078 -20.578 -6.914 1 88.5 95 PRO A O 1
ATOM 755 N N . ALA A 1 96 ? -18.641 -19.203 -5.949 1 92.31 96 ALA A N 1
ATOM 756 C CA . ALA A 1 96 ? -18.25 -18.594 -7.215 1 92.31 96 ALA A CA 1
ATOM 757 C C . ALA A 1 96 ? -17.5 -19.578 -8.102 1 92.31 96 ALA A C 1
ATOM 759 O O . ALA A 1 96 ? -17.734 -19.656 -9.305 1 92.31 96 ALA A O 1
ATOM 760 N N . ALA A 1 97 ? -16.625 -20.359 -7.48 1 93.38 97 ALA A N 1
ATOM 761 C CA . ALA A 1 97 ? -15.805 -21.312 -8.211 1 93.38 97 ALA A CA 1
ATOM 762 C C . ALA A 1 97 ? -16.656 -22.344 -8.922 1 93.38 97 ALA A C 1
ATOM 764 O O . ALA A 1 97 ? -16.312 -22.812 -10.016 1 93.38 97 ALA A O 1
ATOM 765 N N . ASN A 1 98 ? -17.766 -22.625 -8.359 1 94.25 98 ASN A N 1
ATOM 766 C CA . ASN A 1 98 ? -18.672 -23.641 -8.906 1 94.25 98 ASN A CA 1
ATOM 767 C C . ASN A 1 98 ? -19.25 -23.203 -10.25 1 94.25 98 ASN A C 1
ATOM 769 O O . ASN A 1 98 ? -19.719 -24.031 -11.031 1 94.25 98 ASN A O 1
ATOM 773 N N . TYR A 1 99 ? -19.188 -21.938 -10.539 1 95.44 99 TYR A N 1
ATOM 774 C CA . TYR A 1 99 ? -19.906 -21.438 -11.703 1 95.44 99 TYR A CA 1
ATOM 775 C C . TYR A 1 99 ? -18.953 -20.875 -12.734 1 95.44 99 TYR A C 1
ATOM 777 O O . TYR A 1 99 ? -19.375 -20.266 -13.727 1 95.44 99 TYR A O 1
ATOM 785 N N . LEU A 1 100 ? -17.703 -21.094 -12.547 1 96.88 100 LEU A N 1
ATOM 786 C CA . LEU A 1 100 ? -16.703 -20.547 -13.469 1 96.88 100 LEU A CA 1
ATOM 787 C C . LEU A 1 100 ? -16.797 -21.234 -14.828 1 96.88 100 LEU A C 1
ATOM 789 O O . LEU A 1 100 ? -17.062 -22.438 -14.906 1 96.88 100 LEU A O 1
ATOM 793 N N . GLU A 1 101 ? -16.562 -20.469 -15.844 1 96.38 101 GLU A N 1
ATOM 794 C CA . GLU A 1 101 ? -16.359 -20.938 -17.219 1 96.38 101 GLU A CA 1
ATOM 795 C C . GLU A 1 101 ? -14.961 -20.609 -17.719 1 96.38 101 GLU A C 1
ATOM 797 O O . GLU A 1 101 ? -14.289 -19.719 -17.172 1 96.38 101 GLU A O 1
ATOM 802 N N . PRO A 1 102 ? -14.516 -21.344 -18.703 1 96.81 102 PRO A N 1
ATOM 803 C CA . PRO A 1 102 ? -13.164 -21.094 -19.203 1 96.81 102 PRO A CA 1
ATOM 804 C C . PRO A 1 102 ? -12.938 -19.625 -19.578 1 96.81 102 PRO A C 1
ATOM 806 O O . PRO A 1 102 ? -11.875 -19.078 -19.297 1 96.81 102 PRO A O 1
ATOM 809 N N . LYS A 1 103 ? -13.906 -18.969 -20.109 1 97.75 103 LYS A N 1
ATOM 810 C CA . LYS A 1 103 ? -13.758 -17.547 -20.453 1 97.75 103 LYS A CA 1
ATOM 811 C C . LYS A 1 103 ? -13.594 -16.688 -19.219 1 97.75 103 LYS A C 1
ATOM 813 O O . LYS A 1 103 ? -12.883 -15.68 -19.234 1 97.75 103 LYS A O 1
ATOM 818 N N . ASP A 1 104 ? -14.297 -17.109 -18.125 1 98.25 104 ASP A N 1
ATOM 819 C CA . ASP A 1 104 ? -14.148 -16.375 -16.875 1 98.25 104 ASP A CA 1
ATOM 820 C C . ASP A 1 104 ? -12.703 -16.406 -16.391 1 98.25 104 ASP A C 1
ATOM 822 O O . ASP A 1 104 ? -12.148 -15.375 -16 1 98.25 104 ASP A O 1
ATOM 826 N N . THR A 1 105 ? -12.125 -17.625 -16.453 1 98.31 105 THR A N 1
ATOM 827 C CA . THR A 1 105 ? -10.758 -17.781 -15.953 1 98.31 105 THR A CA 1
ATOM 828 C C . THR A 1 105 ? -9.773 -17.047 -16.859 1 98.31 105 THR A C 1
ATOM 830 O O . THR A 1 105 ? -8.781 -16.484 -16.391 1 98.31 105 THR A O 1
ATOM 833 N N . TYR A 1 106 ? -10.055 -16.984 -18.156 1 98.62 106 TYR A N 1
ATOM 834 C CA . TYR A 1 106 ? -9.219 -16.219 -19.078 1 98.62 106 TYR A CA 1
ATOM 835 C C . TYR A 1 106 ? -9.273 -14.734 -18.766 1 98.62 106 TYR A C 1
ATOM 837 O O . TYR A 1 106 ? -8.234 -14.086 -18.625 1 98.62 106 TYR A O 1
ATOM 845 N N . ASP A 1 107 ? -10.477 -14.172 -18.641 1 98.88 107 ASP A N 1
ATOM 846 C CA . ASP A 1 107 ? -10.633 -12.742 -18.375 1 98.88 107 ASP A CA 1
ATOM 847 C C . ASP A 1 107 ? -10.039 -12.367 -17.016 1 98.88 107 ASP A C 1
ATOM 849 O O . ASP A 1 107 ? -9.422 -11.312 -16.875 1 98.88 107 ASP A O 1
ATOM 853 N N . ALA A 1 108 ? -10.25 -13.219 -16.062 1 98.69 108 ALA A N 1
ATOM 854 C CA . ALA A 1 108 ? -9.688 -13.008 -14.727 1 98.69 108 ALA A CA 1
ATOM 855 C C . ALA A 1 108 ? -8.164 -12.984 -14.766 1 98.69 108 ALA A C 1
ATOM 857 O O . ALA A 1 108 ? -7.527 -12.109 -14.18 1 98.69 108 ALA A O 1
ATOM 858 N N . ALA A 1 109 ? -7.602 -13.969 -15.445 1 98.75 109 ALA A N 1
ATOM 859 C CA . ALA A 1 109 ? -6.148 -14.094 -15.531 1 98.75 109 ALA A CA 1
ATOM 860 C C . ALA A 1 109 ? -5.543 -12.938 -16.312 1 98.75 109 ALA A C 1
ATOM 862 O O . ALA A 1 109 ? -4.492 -12.406 -15.945 1 98.75 109 ALA A O 1
ATOM 863 N N . MET A 1 110 ? -6.207 -12.594 -17.391 1 98.75 110 MET A N 1
ATOM 864 C CA . MET A 1 110 ? -5.711 -11.477 -18.188 1 98.75 110 MET A CA 1
ATOM 865 C C . MET A 1 110 ? -5.633 -10.203 -17.359 1 98.75 110 MET A C 1
ATOM 867 O O . MET A 1 110 ? -4.594 -9.539 -17.328 1 98.75 110 MET A O 1
ATOM 871 N N . LEU A 1 111 ? -6.668 -9.914 -16.641 1 98.75 111 LEU A N 1
ATOM 872 C CA . LEU A 1 111 ? -6.684 -8.727 -15.805 1 98.75 111 LEU A CA 1
ATOM 873 C C . LEU A 1 111 ? -5.645 -8.828 -14.695 1 98.75 111 LEU A C 1
ATOM 875 O O . LEU A 1 111 ? -4.887 -7.887 -14.453 1 98.75 111 LEU A O 1
ATOM 879 N N . GLY A 1 112 ? -5.664 -9.969 -14.008 1 98.62 112 GLY A N 1
ATOM 880 C CA . GLY A 1 112 ? -4.715 -10.164 -12.922 1 98.62 112 GLY A CA 1
ATOM 881 C C . GLY A 1 112 ? -3.27 -10.07 -13.375 1 98.62 112 GLY A C 1
ATOM 882 O O . GLY A 1 112 ? -2.436 -9.484 -12.68 1 98.62 112 GLY A O 1
ATOM 883 N N . CYS A 1 113 ? -2.961 -10.641 -14.5 1 98.69 113 CYS A N 1
ATOM 884 C CA . CYS A 1 113 ? -1.606 -10.609 -15.039 1 98.69 113 CYS A CA 1
ATOM 885 C C . CYS A 1 113 ? -1.224 -9.203 -15.469 1 98.69 113 CYS A C 1
ATOM 887 O O . CYS A 1 113 ? -0.08 -8.781 -15.289 1 98.69 113 CYS A O 1
ATOM 889 N N . ILE A 1 114 ? -2.15 -8.477 -16.062 1 98.75 114 ILE A N 1
ATOM 890 C CA . ILE A 1 114 ? -1.9 -7.094 -16.438 1 98.75 114 ILE A CA 1
ATOM 891 C C . ILE A 1 114 ? -1.571 -6.266 -15.203 1 98.75 114 ILE A C 1
ATOM 893 O O . ILE A 1 114 ? -0.601 -5.504 -15.195 1 98.75 114 ILE A O 1
ATOM 897 N N . GLU A 1 115 ? -2.377 -6.438 -14.172 1 98.62 115 GLU A N 1
ATOM 898 C CA . GLU A 1 115 ? -2.117 -5.738 -12.914 1 98.62 115 GLU A CA 1
ATOM 899 C C . GLU A 1 115 ? -0.736 -6.086 -12.367 1 98.62 115 GLU A C 1
ATOM 901 O O . GLU A 1 115 ? 0.015 -5.199 -11.953 1 98.62 115 GLU A O 1
ATOM 906 N N . GLY A 1 116 ? -0.393 -7.371 -12.328 1 98.56 116 GLY A N 1
ATOM 907 C CA . GLY A 1 116 ? 0.916 -7.809 -11.875 1 98.56 116 GLY A CA 1
ATOM 908 C C . GLY A 1 116 ? 2.057 -7.258 -12.711 1 98.56 116 GLY A C 1
ATOM 909 O O . GLY A 1 116 ? 3.07 -6.812 -12.164 1 98.56 116 GLY A O 1
ATOM 910 N N . LEU A 1 117 ? 1.85 -7.312 -14.008 1 98.5 117 LEU A N 1
ATOM 911 C CA . LEU A 1 117 ? 2.855 -6.805 -14.938 1 98.5 117 LEU A CA 1
ATOM 912 C C . LEU A 1 117 ? 3.127 -5.324 -14.688 1 98.5 117 LEU A C 1
ATOM 914 O O . LEU A 1 117 ? 4.277 -4.887 -14.711 1 98.5 117 LEU A O 1
ATOM 918 N N . ARG A 1 118 ? 2.154 -4.566 -14.391 1 98.25 118 ARG A N 1
ATOM 919 C CA . ARG A 1 118 ? 2.271 -3.133 -14.141 1 98.25 118 ARG A CA 1
ATOM 920 C C . ARG A 1 118 ? 3.057 -2.867 -12.859 1 98.25 118 ARG A C 1
ATOM 922 O O . ARG A 1 118 ? 3.582 -1.769 -12.664 1 98.25 118 ARG A O 1
ATOM 929 N N . SER A 1 119 ? 3.141 -3.879 -12.047 1 98.19 119 SER A N 1
ATOM 930 C CA . SER A 1 119 ? 3.912 -3.713 -10.82 1 98.19 119 SER A CA 1
ATOM 931 C C . SER A 1 119 ? 5.281 -4.379 -10.93 1 98.19 119 SER A C 1
ATOM 933 O O . SER A 1 119 ? 6.027 -4.438 -9.953 1 98.19 119 SER A O 1
ATOM 935 N N . GLY A 1 120 ? 5.602 -4.953 -12.078 1 98.75 120 GLY A N 1
ATOM 936 C CA . GLY A 1 120 ? 6.949 -5.449 -12.312 1 98.75 120 GLY A CA 1
ATOM 937 C C . GLY A 1 120 ? 7.043 -6.965 -12.273 1 98.75 120 GLY A C 1
ATOM 938 O O . GLY A 1 120 ? 8.125 -7.527 -12.438 1 98.75 120 GLY A O 1
ATOM 939 N N . ILE A 1 121 ? 5.922 -7.691 -12.125 1 98.88 121 ILE A N 1
ATOM 940 C CA . ILE A 1 121 ? 5.938 -9.148 -12.078 1 98.88 121 ILE A CA 1
ATOM 941 C C . ILE A 1 121 ? 6.199 -9.711 -13.469 1 98.88 121 ILE A C 1
ATOM 943 O O . ILE A 1 121 ? 5.52 -9.344 -14.438 1 98.88 121 ILE A O 1
ATOM 947 N N . THR A 1 122 ? 7.18 -10.547 -13.562 1 98.88 122 THR A N 1
ATOM 948 C CA . THR A 1 122 ? 7.477 -11.211 -14.828 1 98.88 122 THR A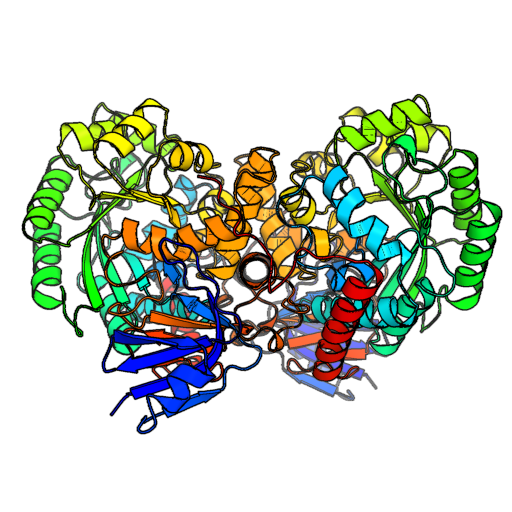 CA 1
ATOM 949 C C . THR A 1 122 ? 7.121 -12.695 -14.75 1 98.88 122 THR A C 1
ATOM 951 O O . THR A 1 122 ? 6.984 -13.352 -15.781 1 98.88 122 THR A O 1
ATOM 954 N N . THR A 1 123 ? 7.066 -13.234 -13.531 1 98.88 123 THR A N 1
ATOM 955 C CA . THR A 1 123 ? 6.758 -14.641 -13.297 1 98.88 123 THR A CA 1
ATOM 956 C C . THR A 1 123 ? 5.625 -14.781 -12.289 1 98.88 123 THR A C 1
ATOM 958 O O . THR A 1 123 ? 5.68 -14.211 -11.203 1 98.88 123 THR A O 1
ATOM 961 N N . MET A 1 124 ? 4.66 -15.602 -12.672 1 98 124 MET A N 1
ATOM 962 C CA . MET A 1 124 ? 3.465 -15.758 -11.852 1 98 124 MET A CA 1
ATOM 963 C C . MET A 1 124 ? 3.146 -17.234 -11.633 1 98 124 MET A C 1
ATOM 965 O O . MET A 1 124 ? 3.021 -18 -12.594 1 98 124 MET A O 1
ATOM 969 N N . VAL A 1 125 ? 3.057 -17.625 -10.344 1 98.75 125 VAL A N 1
ATOM 970 C CA . VAL A 1 125 ? 2.557 -18.953 -9.992 1 98.75 125 VAL A CA 1
ATOM 971 C C . VAL A 1 125 ? 1.071 -18.875 -9.648 1 98.75 125 VAL A C 1
ATOM 973 O O . VAL A 1 125 ? 0.68 -18.156 -8.727 1 98.75 125 VAL A O 1
ATOM 976 N N . ASP A 1 126 ? 0.282 -19.547 -10.422 1 98.5 126 ASP A N 1
ATOM 977 C CA . ASP A 1 126 ? -1.151 -19.578 -10.148 1 98.5 126 ASP A CA 1
ATOM 978 C C . ASP A 1 126 ? -1.547 -20.906 -9.5 1 98.5 126 ASP A C 1
ATOM 980 O O . ASP A 1 126 ? -1.149 -21.984 -9.969 1 98.5 126 ASP A O 1
ATOM 984 N N . TYR A 1 127 ? -2.168 -20.719 -8.43 1 97.25 127 TYR A N 1
ATOM 985 C CA . TYR A 1 127 ? -2.852 -21.812 -7.762 1 97.25 127 TYR A CA 1
ATOM 986 C C . TYR A 1 127 ? -4.324 -21.859 -8.156 1 97.25 127 TYR A C 1
ATOM 988 O O . TYR A 1 127 ? -5.168 -21.25 -7.496 1 97.25 127 TYR A O 1
ATOM 996 N N . MET A 1 128 ? -4.641 -22.594 -9.211 1 95.25 128 MET A N 1
ATOM 997 C CA . MET A 1 128 ? -6.023 -22.641 -9.68 1 95.25 128 MET A CA 1
ATOM 998 C C . MET A 1 128 ? -6.895 -23.453 -8.734 1 95.25 128 MET A C 1
ATOM 1000 O O . MET A 1 128 ? -6.664 -24.656 -8.555 1 95.25 128 MET A O 1
ATOM 1004 N N . TYR A 1 129 ? -7.848 -22.953 -8.141 1 88.69 129 TYR A N 1
ATOM 1005 C CA . TYR A 1 129 ? -8.727 -23.625 -7.191 1 88.69 129 TYR A CA 1
ATOM 1006 C C . TYR A 1 129 ? -9.398 -24.844 -7.832 1 88.69 129 TYR A C 1
ATOM 1008 O O . TYR A 1 129 ? -9.414 -24.969 -9.055 1 88.69 129 TYR A O 1
ATOM 1016 N N . PRO A 1 130 ? -9.844 -25.703 -6.922 1 86.88 130 PRO A N 1
ATOM 1017 C CA . PRO A 1 130 ? -10.703 -26.766 -7.438 1 86.88 130 PRO A CA 1
ATOM 1018 C C . PRO A 1 130 ? -11.93 -26.234 -8.18 1 86.88 130 PRO A C 1
ATOM 1020 O O . PRO A 1 130 ? -12.461 -25.188 -7.824 1 86.88 130 PRO A O 1
ATOM 1023 N N . HIS A 1 131 ? -12.188 -26.875 -9.188 1 85.69 131 HIS A N 1
ATOM 1024 C CA . HIS A 1 131 ? -13.273 -26.406 -10.031 1 85.69 131 HIS A CA 1
ATOM 1025 C C . HIS A 1 131 ? -14.062 -27.562 -10.617 1 85.69 131 HIS A C 1
ATOM 1027 O O . HIS A 1 131 ? -13.633 -28.719 -10.539 1 85.69 131 HIS A O 1
ATOM 1033 N N . SER A 1 132 ? -15.25 -27.25 -11.18 1 83.44 132 SER A N 1
ATOM 1034 C CA . SER A 1 132 ? -16.297 -28.219 -11.469 1 83.44 132 SER A CA 1
ATOM 1035 C C . SER A 1 132 ? -16.25 -28.672 -12.922 1 83.44 132 SER A C 1
ATOM 1037 O O . SER A 1 132 ? -16.906 -29.641 -13.305 1 83.44 132 SER A O 1
ATOM 1039 N N . LYS A 1 133 ? -15.531 -28.031 -13.641 1 89.38 133 LYS A N 1
ATOM 1040 C CA . LYS A 1 133 ? -15.633 -28.344 -15.07 1 89.38 133 LYS A CA 1
ATOM 1041 C C . LYS A 1 133 ? -14.273 -28.281 -15.75 1 89.38 133 LYS A C 1
ATOM 1043 O O . LYS A 1 133 ? -13.352 -27.641 -15.242 1 89.38 133 LYS A O 1
ATOM 1048 N N . PRO A 1 134 ? -14.172 -28.891 -16.859 1 90.88 134 PRO A N 1
ATOM 1049 C CA . PRO A 1 134 ? -12.898 -28.906 -17.594 1 90.88 134 PRO A CA 1
ATOM 1050 C C . PRO A 1 134 ? -12.586 -27.578 -18.266 1 90.88 134 PRO A C 1
ATOM 1052 O O . PRO A 1 134 ? -13.492 -26.766 -18.484 1 90.88 134 PRO A O 1
ATOM 1055 N N . GLY A 1 135 ? -11.352 -27.266 -18.516 1 95.38 135 GLY A N 1
ATOM 1056 C CA . GLY A 1 135 ? -10.938 -26.156 -19.359 1 95.38 135 GLY A CA 1
ATOM 1057 C C . GLY A 1 135 ? -10.633 -24.891 -18.578 1 95.38 135 GLY A C 1
ATOM 1058 O O . GLY A 1 135 ? -10.125 -23.922 -19.141 1 95.38 135 GLY A O 1
ATOM 1059 N N . LEU A 1 136 ? -10.922 -24.906 -17.297 1 97.12 136 LEU A N 1
ATOM 1060 C CA . LEU A 1 136 ? -10.719 -23.688 -16.5 1 97.12 136 LEU A CA 1
ATOM 1061 C C . LEU A 1 136 ? -9.242 -23.344 -16.406 1 97.12 136 LEU A C 1
ATOM 1063 O O . LEU A 1 136 ? -8.867 -22.172 -16.484 1 97.12 136 LEU A O 1
ATOM 1067 N N . CYS A 1 137 ? -8.367 -24.328 -16.297 1 98.06 137 CYS A N 1
ATOM 1068 C CA . CYS A 1 137 ? -6.922 -24.109 -16.266 1 98.06 137 CYS A CA 1
ATOM 1069 C C . CYS A 1 137 ? -6.43 -23.594 -17.625 1 98.06 137 CYS A C 1
ATOM 1071 O O . CYS A 1 137 ? -5.527 -22.75 -17.672 1 98.06 137 CYS A O 1
ATOM 1073 N N . ASP A 1 138 ? -7.043 -24.047 -18.688 1 98.31 138 ASP A N 1
ATOM 1074 C CA . ASP A 1 138 ? -6.645 -23.641 -20.031 1 98.31 138 ASP A CA 1
ATOM 1075 C C . ASP A 1 138 ? -6.855 -22.141 -20.25 1 98.31 138 ASP A C 1
ATOM 1077 O O . ASP A 1 138 ? -6.047 -21.484 -20.906 1 98.31 138 ASP A O 1
ATOM 1081 N N . GLY A 1 139 ? -7.957 -21.625 -19.688 1 97.94 139 GLY A N 1
ATOM 1082 C CA . GLY A 1 139 ? -8.203 -20.188 -19.781 1 97.94 139 GLY A CA 1
ATOM 1083 C C . GLY A 1 139 ? -7.082 -19.359 -19.188 1 97.94 139 GLY A C 1
ATOM 1084 O O . GLY A 1 139 ? -6.684 -18.344 -19.766 1 97.94 139 GLY A O 1
ATOM 1085 N N . ILE A 1 140 ? -6.535 -19.766 -18.094 1 98.5 140 ILE A N 1
ATOM 1086 C CA . ILE A 1 140 ? -5.441 -19.062 -17.422 1 98.5 140 ILE A CA 1
ATOM 1087 C C . ILE A 1 140 ? -4.176 -19.156 -18.266 1 98.5 140 ILE A C 1
ATOM 1089 O O . ILE A 1 140 ? -3.48 -18.156 -18.469 1 98.5 140 ILE A O 1
ATOM 1093 N N . ILE A 1 141 ? -3.893 -20.344 -18.766 1 98.69 141 ILE A N 1
ATOM 1094 C CA . ILE A 1 141 ? -2.699 -20.594 -19.562 1 98.69 141 ILE A CA 1
ATOM 1095 C C . ILE A 1 141 ? -2.756 -19.75 -20.844 1 98.69 141 ILE A C 1
ATOM 1097 O O . ILE A 1 141 ? -1.741 -19.203 -21.281 1 98.69 141 ILE A O 1
ATOM 1101 N N . ASP A 1 142 ? -3.939 -19.625 -21.422 1 98.56 142 ASP A N 1
ATOM 1102 C CA . ASP A 1 142 ? -4.109 -18.812 -22.609 1 98.56 142 ASP A CA 1
ATOM 1103 C C . ASP A 1 142 ? -3.742 -17.344 -22.328 1 98.56 142 ASP A C 1
ATOM 1105 O O . ASP A 1 142 ? -3.129 -16.688 -23.172 1 98.56 142 ASP A O 1
ATOM 1109 N N . ALA A 1 143 ? -4.102 -16.844 -21.188 1 98.56 143 ALA A N 1
ATOM 1110 C CA . ALA A 1 143 ? -3.756 -15.484 -20.812 1 98.56 143 ALA A CA 1
ATOM 1111 C C . ALA A 1 143 ? -2.246 -15.32 -20.672 1 98.56 143 ALA A C 1
ATOM 1113 O O . ALA A 1 143 ? -1.681 -14.32 -21.125 1 98.56 143 ALA A O 1
ATOM 1114 N N . TYR A 1 144 ? -1.569 -16.344 -20.031 1 98.62 144 TYR A N 1
ATOM 1115 C CA . TYR A 1 144 ? -0.116 -16.312 -19.922 1 98.62 144 TYR A CA 1
ATOM 1116 C C . TYR A 1 144 ? 0.538 -16.203 -21.297 1 98.62 144 TYR A C 1
ATOM 1118 O O . TYR A 1 144 ? 1.407 -15.344 -21.5 1 98.62 144 TYR A O 1
ATOM 1126 N N . LYS A 1 145 ? 0.087 -17.047 -22.141 1 98.56 145 LYS A N 1
ATOM 1127 C CA . LYS A 1 145 ? 0.676 -17.141 -23.484 1 98.56 145 LYS A CA 1
ATOM 1128 C C . LYS A 1 145 ? 0.467 -15.836 -24.266 1 98.56 145 LYS A C 1
ATOM 1130 O O . LYS A 1 145 ? 1.406 -15.305 -24.859 1 98.56 145 LYS A O 1
ATOM 1135 N N . GLU A 1 146 ? -0.72 -15.312 -24.203 1 98.12 146 GLU A N 1
ATOM 1136 C CA . GLU A 1 146 ? -1.059 -14.109 -24.938 1 98.12 146 GLU A CA 1
ATOM 1137 C C . GLU A 1 146 ? -0.28 -12.898 -24.422 1 98.12 146 GLU A C 1
ATOM 1139 O O . GLU A 1 146 ? 0.236 -12.102 -25.203 1 98.12 146 GLU A O 1
ATOM 1144 N N . LEU A 1 147 ? -0.173 -12.758 -23.141 1 98.12 147 LEU A N 1
ATOM 1145 C CA . LEU A 1 147 ? 0.506 -11.617 -22.547 1 98.12 147 LEU A CA 1
ATOM 1146 C C . LEU A 1 147 ? 2.018 -11.734 -22.703 1 98.12 147 LEU A C 1
ATOM 1148 O O . LEU A 1 147 ? 2.727 -10.727 -22.719 1 98.12 147 LEU A O 1
ATOM 1152 N N . GLY A 1 148 ? 2.506 -12.977 -22.719 1 98.38 148 GLY A N 1
ATOM 1153 C CA . GLY A 1 148 ? 3.928 -13.219 -22.906 1 98.38 148 GLY A CA 1
ATOM 1154 C C . GLY A 1 148 ? 4.691 -13.297 -21.594 1 98.38 148 GLY A C 1
ATOM 1155 O O . GLY A 1 148 ? 5.914 -13.141 -21.562 1 98.38 148 GLY A O 1
ATOM 1156 N N . ILE A 1 149 ? 3.988 -13.547 -20.453 1 98.19 149 ILE A N 1
ATOM 1157 C CA . ILE A 1 149 ? 4.656 -13.617 -19.156 1 98.19 149 ILE A CA 1
ATOM 1158 C C . ILE A 1 149 ? 5.031 -15.07 -18.844 1 98.19 149 ILE A C 1
ATOM 1160 O O . ILE A 1 149 ? 4.648 -15.984 -19.578 1 98.19 149 ILE A O 1
ATOM 1164 N N . ARG A 1 150 ? 5.891 -15.266 -17.922 1 98.75 150 ARG A N 1
ATOM 1165 C CA . ARG A 1 150 ? 6.199 -16.594 -17.422 1 98.75 150 ARG A CA 1
ATOM 1166 C C . ARG A 1 150 ? 5.152 -17.062 -16.406 1 98.75 150 ARG A C 1
ATOM 1168 O O . ARG A 1 150 ? 4.875 -16.375 -15.43 1 98.75 150 ARG A O 1
ATOM 1175 N N . GLY A 1 151 ? 4.551 -18.203 -16.734 1 98.69 151 GLY A N 1
ATOM 1176 C CA . GLY A 1 151 ? 3.471 -18.703 -15.891 1 98.69 151 GLY A CA 1
ATOM 1177 C C . GLY A 1 151 ? 3.662 -20.141 -15.461 1 98.69 151 GLY A C 1
ATOM 1178 O O . GLY A 1 151 ? 4.027 -21 -16.281 1 98.69 151 GLY A O 1
ATOM 1179 N N . ILE A 1 152 ? 3.5 -20.406 -14.172 1 98.69 152 ILE A N 1
ATOM 1180 C CA . ILE A 1 152 ? 3.416 -21.75 -13.617 1 98.69 152 ILE A CA 1
ATOM 1181 C C . ILE A 1 152 ? 2.01 -22 -13.078 1 98.69 152 ILE A C 1
ATOM 1183 O O . ILE A 1 152 ? 1.528 -21.266 -12.211 1 98.69 152 ILE A O 1
ATOM 1187 N N . LEU A 1 153 ? 1.344 -22.969 -13.625 1 98.62 153 LEU A N 1
ATOM 1188 C CA . LEU A 1 153 ? -0.021 -23.281 -13.203 1 98.62 153 LEU A CA 1
ATOM 1189 C C . LEU A 1 153 ? -0.056 -24.516 -12.32 1 98.62 153 LEU A C 1
ATOM 1191 O O . LEU A 1 153 ? 0.402 -25.594 -12.719 1 98.62 153 LEU A O 1
ATOM 1195 N N . GLY A 1 154 ? -0.515 -24.312 -11.07 1 98.5 154 GLY A N 1
ATOM 1196 C CA . GLY A 1 154 ? -0.844 -25.438 -10.219 1 98.5 154 GLY A CA 1
A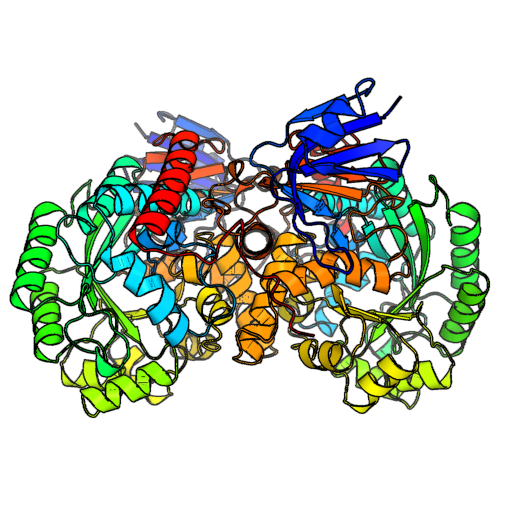TOM 1197 C C . GLY A 1 154 ? -2.289 -25.891 -10.344 1 98.5 154 GLY A C 1
ATOM 1198 O O . GLY A 1 154 ? -3.207 -25.141 -10.016 1 98.5 154 GLY A O 1
ATOM 1199 N N . ARG A 1 155 ? -2.52 -27.094 -10.844 1 98.06 155 ARG A N 1
ATOM 1200 C CA . ARG A 1 155 ? -3.875 -27.625 -10.945 1 98.06 155 ARG A CA 1
ATOM 1201 C C . ARG A 1 155 ? -4.434 -27.969 -9.57 1 98.06 155 ARG A C 1
ATOM 1203 O O . ARG A 1 155 ? -3.938 -28.875 -8.898 1 98.06 155 ARG A O 1
ATOM 1210 N N . GLY A 1 156 ? -5.441 -27.219 -9.156 1 96.88 156 GLY A N 1
ATOM 1211 C CA . GLY A 1 156 ? -6.035 -27.406 -7.844 1 96.88 156 GLY A CA 1
ATOM 1212 C C . GLY A 1 156 ? -7.008 -28.562 -7.785 1 96.88 156 GLY A C 1
ATOM 1213 O O . GLY A 1 156 ? -7.52 -29.016 -8.812 1 96.88 156 GLY A O 1
ATOM 1214 N N . CYS A 1 157 ? -7.219 -29.094 -6.574 1 96.12 157 CYS A N 1
ATOM 1215 C CA . CYS A 1 157 ? -8.188 -30.172 -6.379 1 96.12 157 CYS A CA 1
ATOM 1216 C C . CYS A 1 157 ? -8.602 -30.266 -4.914 1 96.12 157 CYS A C 1
ATOM 1218 O O . CYS A 1 157 ? -7.879 -29.797 -4.031 1 96.12 157 CYS A O 1
ATOM 1220 N N . MET A 1 158 ? -9.695 -30.703 -4.68 1 96.69 158 MET A N 1
ATOM 1221 C CA . MET A 1 158 ? -10.266 -31.125 -3.406 1 96.69 158 MET A CA 1
ATOM 1222 C C . MET A 1 158 ? -11.164 -32.344 -3.592 1 96.69 158 MET A C 1
ATOM 1224 O O . MET A 1 158 ? -11.898 -32.438 -4.578 1 96.69 158 MET A O 1
ATOM 1228 N N . ASN A 1 159 ? -11.062 -33.375 -2.689 1 96.75 159 ASN A N 1
ATOM 1229 C CA . ASN A 1 159 ? -11.984 -34.5 -2.77 1 96.75 159 ASN A CA 1
ATOM 1230 C C . ASN A 1 159 ? -12.516 -34.906 -1.394 1 96.75 159 ASN A C 1
ATOM 1232 O O . ASN A 1 159 ? -13.141 -35.938 -1.239 1 96.75 159 ASN A O 1
ATOM 1236 N N . THR A 1 160 ? -12.188 -34.125 -0.378 1 95 160 THR A N 1
ATOM 1237 C CA . THR A 1 160 ? -12.742 -34.188 0.966 1 95 160 THR A CA 1
ATOM 1238 C C . THR A 1 160 ? -12.984 -32.812 1.545 1 95 160 THR A C 1
ATOM 1240 O O . THR A 1 160 ? -12.828 -31.812 0.848 1 95 160 THR A O 1
ATOM 1243 N N . GLY A 1 161 ? -13.5 -32.781 2.754 1 92.75 161 GLY A N 1
ATOM 1244 C CA . GLY A 1 161 ? -13.609 -31.516 3.451 1 92.75 161 GLY A CA 1
ATOM 1245 C C . GLY A 1 161 ? -15.008 -30.922 3.41 1 92.75 161 GLY A C 1
ATOM 1246 O O . GLY A 1 161 ? -15.219 -29.781 3.801 1 92.75 161 GLY A O 1
ATOM 1247 N N . ALA A 1 162 ? -15.945 -31.688 2.955 1 92.5 162 ALA A N 1
ATOM 1248 C CA . ALA A 1 162 ? -17.328 -31.234 2.979 1 92.5 162 ALA A CA 1
ATOM 1249 C C . ALA A 1 162 ? -17.75 -30.828 4.387 1 92.5 162 ALA A C 1
ATOM 1251 O O . ALA A 1 162 ? -18.484 -29.859 4.559 1 92.5 162 ALA A O 1
ATOM 1252 N N . GLN A 1 163 ? -17.328 -31.562 5.398 1 91.06 163 GLN A N 1
ATOM 1253 C CA . GLN A 1 163 ? -17.656 -31.266 6.789 1 91.06 163 GLN A CA 1
ATOM 1254 C C . GLN A 1 163 ? -17.062 -29.938 7.227 1 91.06 163 GLN A C 1
ATOM 1256 O O . GLN A 1 163 ? -17.469 -29.375 8.242 1 91.06 163 GLN A O 1
ATOM 1261 N N . PHE A 1 164 ? -16.094 -29.484 6.461 1 90.44 164 PHE A N 1
ATOM 1262 C CA . PHE A 1 164 ? -15.43 -28.219 6.785 1 90.44 164 PHE A CA 1
ATOM 1263 C C . PHE A 1 164 ? -15.914 -27.109 5.871 1 90.44 164 PHE A C 1
ATOM 1265 O O . PHE A 1 164 ? -15.336 -26.016 5.855 1 90.44 164 PHE A O 1
ATOM 1272 N N . GLY A 1 165 ? -16.875 -27.344 5.023 1 89 165 GLY A N 1
ATOM 1273 C CA . GLY A 1 165 ? -17.5 -26.281 4.25 1 89 165 GLY A CA 1
ATOM 1274 C C . GLY A 1 165 ? -17.156 -26.328 2.773 1 89 165 GLY A C 1
ATOM 1275 O O . GLY A 1 165 ? -17.609 -25.484 1.995 1 89 165 GLY A O 1
ATOM 1276 N N . VAL A 1 166 ? -16.375 -27.328 2.32 1 92.25 166 VAL A N 1
ATOM 1277 C CA . VAL A 1 166 ? -16.062 -27.453 0.901 1 92.25 166 VAL A CA 1
ATOM 1278 C C . VAL A 1 166 ? -17.328 -27.719 0.106 1 92.25 166 VAL A C 1
ATOM 1280 O O . VAL A 1 166 ? -18.109 -28.609 0.466 1 92.25 166 VAL A O 1
ATOM 1283 N N . HIS A 1 167 ? -17.484 -26.969 -0.925 1 92.19 167 HIS A N 1
ATOM 1284 C CA . HIS A 1 167 ? -18.656 -27.141 -1.771 1 92.19 167 HIS A CA 1
ATOM 1285 C C . HIS A 1 167 ? -18.562 -28.422 -2.59 1 92.19 167 HIS A C 1
ATOM 1287 O O . HIS A 1 167 ? -17.594 -28.641 -3.309 1 92.19 167 HIS A O 1
ATOM 1293 N N . PRO A 1 168 ? -19.578 -29.219 -2.51 1 92.56 168 PRO A N 1
ATOM 1294 C CA . PRO A 1 168 ? -19.516 -30.484 -3.236 1 92.56 168 PRO A CA 1
ATOM 1295 C C . PRO A 1 168 ? -19.359 -30.297 -4.742 1 92.56 168 PRO A C 1
ATOM 1297 O O . PRO A 1 168 ? -18.75 -31.141 -5.414 1 92.56 168 PRO A O 1
ATOM 1300 N N . GLY A 1 169 ? -19.766 -29.188 -5.227 1 93.19 169 GLY A N 1
ATOM 1301 C CA . GLY A 1 169 ? -19.734 -28.922 -6.656 1 93.19 169 GLY A CA 1
ATOM 1302 C C . GLY A 1 169 ? -18.328 -28.734 -7.195 1 93.19 169 GLY A C 1
ATOM 1303 O O . GLY A 1 169 ? -18.109 -28.797 -8.406 1 93.19 169 GLY A O 1
ATOM 1304 N N . ILE A 1 170 ? -17.359 -28.562 -6.316 1 94.88 170 ILE A N 1
ATOM 1305 C CA . ILE A 1 170 ? -16 -28.328 -6.809 1 94.88 170 ILE A CA 1
ATOM 1306 C C . ILE A 1 170 ? -15.094 -29.484 -6.379 1 94.88 170 ILE A C 1
ATOM 1308 O O . ILE A 1 170 ? -13.875 -29.406 -6.52 1 94.88 170 ILE A O 1
ATOM 1312 N N . MET A 1 171 ? -15.695 -30.547 -5.863 1 95.19 171 MET A N 1
ATOM 1313 C CA . MET A 1 171 ? -14.93 -31.734 -5.512 1 95.19 171 MET A CA 1
ATOM 1314 C C . MET A 1 171 ? -14.82 -32.688 -6.699 1 95.19 171 MET A C 1
ATOM 1316 O O . MET A 1 171 ? -15.773 -32.844 -7.473 1 95.19 171 MET A O 1
ATOM 1320 N N . GLN A 1 172 ? -13.695 -33.312 -6.836 1 95.94 172 GLN A N 1
ATOM 1321 C CA . GLN A 1 172 ? -13.469 -34.281 -7.902 1 95.94 172 GLN A CA 1
ATOM 1322 C C . GLN A 1 172 ? -12.75 -35.5 -7.375 1 95.94 172 GLN A C 1
ATOM 1324 O O . GLN A 1 172 ? -11.953 -35.406 -6.438 1 95.94 172 GLN A O 1
ATOM 1329 N N . ASP A 1 173 ? -13.039 -36.656 -8.047 1 95.81 173 ASP A N 1
ATOM 1330 C CA . ASP A 1 173 ? -12.383 -37.875 -7.625 1 95.81 173 ASP A CA 1
ATOM 1331 C C . ASP A 1 173 ? -10.953 -37.938 -8.156 1 95.81 173 ASP A C 1
ATOM 1333 O O . ASP A 1 173 ? -10.57 -37.156 -9.023 1 95.81 173 ASP A O 1
ATOM 1337 N N . VAL A 1 174 ? -10.188 -38.875 -7.66 1 97.81 174 VAL A N 1
ATOM 1338 C CA . VAL A 1 174 ? -8.766 -39 -7.934 1 97.81 174 VAL A CA 1
ATOM 1339 C C . VAL A 1 174 ? -8.539 -39.219 -9.43 1 97.81 174 VAL A C 1
ATOM 1341 O O . VAL A 1 174 ? -7.652 -38.594 -10.023 1 97.81 174 VAL A O 1
ATOM 1344 N N . GLU A 1 175 ? -9.32 -40.062 -10.07 1 97.62 175 GLU A N 1
ATOM 1345 C CA . GLU A 1 175 ? -9.141 -40.406 -11.477 1 97.62 175 GLU A CA 1
ATOM 1346 C C . GLU A 1 175 ? -9.367 -39.188 -12.375 1 97.62 175 GLU A C 1
ATOM 1348 O O . GLU A 1 175 ? -8.625 -38.969 -13.328 1 97.62 175 GLU A O 1
ATOM 1353 N N . THR A 1 176 ? -10.398 -38.469 -12.055 1 96.81 176 THR A N 1
ATOM 1354 C CA . THR A 1 176 ? -10.727 -37.281 -12.82 1 96.81 176 THR A CA 1
ATOM 1355 C C . THR A 1 176 ? -9.594 -36.25 -12.734 1 96.81 176 THR A C 1
ATOM 1357 O O . THR A 1 176 ? -9.195 -35.656 -13.742 1 96.81 176 THR A O 1
ATOM 1360 N N . VAL A 1 177 ? -9.078 -36.062 -11.562 1 97.44 177 VAL A N 1
ATOM 1361 C CA . VAL A 1 177 ? -8.008 -35.094 -11.344 1 97.44 177 VAL A CA 1
ATOM 1362 C C . VAL A 1 177 ? -6.738 -35.531 -12.055 1 97.44 177 VAL A C 1
ATOM 1364 O O . VAL A 1 177 ? -6.074 -34.75 -12.734 1 97.44 177 VAL A O 1
ATOM 1367 N N . GLU A 1 178 ? -6.43 -36.812 -11.891 1 97.94 178 GLU A N 1
ATOM 1368 C CA . GLU A 1 178 ? -5.211 -37.312 -12.516 1 97.94 178 GLU A CA 1
ATOM 1369 C C . GLU A 1 178 ? -5.254 -37.156 -14.031 1 97.94 178 GLU A C 1
ATOM 1371 O O . GLU A 1 178 ? -4.262 -36.75 -14.641 1 97.94 178 GLU A O 1
ATOM 1376 N N . LYS A 1 179 ? -6.391 -37.5 -14.602 1 97.62 179 LYS A N 1
ATOM 1377 C CA . LYS A 1 179 ? -6.547 -37.406 -16.047 1 97.62 179 LYS A CA 1
ATOM 1378 C C . LYS A 1 179 ? -6.301 -35.969 -16.516 1 97.62 179 LYS A C 1
ATOM 1380 O O . LYS A 1 179 ? -5.625 -35.75 -17.516 1 97.62 179 LYS A O 1
ATOM 1385 N N . ASP A 1 180 ? -6.824 -35 -15.836 1 97.69 180 ASP A N 1
ATOM 1386 C CA . ASP A 1 180 ? -6.684 -33.625 -16.25 1 97.69 180 ASP A CA 1
ATOM 1387 C C . ASP A 1 180 ? -5.266 -33.094 -15.984 1 97.69 180 ASP A C 1
ATOM 1389 O O . ASP A 1 180 ? -4.73 -32.312 -16.766 1 97.69 180 ASP A O 1
ATOM 1393 N N . VAL A 1 181 ? -4.66 -33.5 -14.883 1 97.69 181 VAL A N 1
ATOM 1394 C CA . VAL A 1 181 ? -3.283 -33.125 -14.578 1 97.69 181 VAL A CA 1
ATOM 1395 C C . VAL A 1 181 ? -2.354 -33.594 -15.68 1 97.69 181 VAL A C 1
ATOM 1397 O O . VAL A 1 181 ? -1.521 -32.844 -16.188 1 97.69 181 VAL A O 1
ATOM 1400 N N . ARG A 1 182 ? -2.51 -34.812 -16.047 1 98 182 ARG A N 1
ATOM 1401 C CA . ARG A 1 182 ? -1.665 -35.406 -17.094 1 98 182 ARG A CA 1
ATOM 1402 C C . ARG A 1 182 ? -1.898 -34.688 -18.422 1 98 182 ARG A C 1
ATOM 1404 O O . ARG A 1 182 ? -0.951 -34.438 -19.156 1 98 182 ARG A O 1
ATOM 1411 N N . ARG A 1 183 ? -3.145 -34.406 -18.719 1 98.12 183 ARG A N 1
ATOM 1412 C CA . ARG A 1 183 ? -3.463 -33.656 -19.922 1 98.12 183 ARG A CA 1
ATOM 1413 C C . ARG A 1 183 ? -2.75 -32.312 -19.938 1 98.12 183 ARG A C 1
ATOM 1415 O O . ARG A 1 183 ? -2.197 -31.891 -20.953 1 98.12 183 ARG A O 1
ATOM 1422 N N . LEU A 1 184 ? -2.797 -31.578 -18.875 1 98.38 184 LEU A N 1
ATOM 1423 C CA . LEU A 1 184 ? -2.168 -30.281 -18.75 1 98.38 184 LEU A CA 1
ATOM 1424 C C . LEU A 1 184 ? -0.659 -30.375 -18.938 1 98.38 184 LEU A C 1
ATOM 1426 O O . LEU A 1 184 ? -0.061 -29.547 -19.641 1 98.38 184 LEU A O 1
ATOM 1430 N N . PHE A 1 185 ? -0.058 -31.344 -18.281 1 98.31 185 PHE A N 1
ATOM 1431 C CA . PHE A 1 185 ? 1.376 -31.547 -18.453 1 98.31 185 PHE A CA 1
ATOM 1432 C C . PHE A 1 185 ? 1.72 -31.812 -19.906 1 98.31 185 PHE A C 1
ATOM 1434 O O . PHE A 1 185 ? 2.631 -31.188 -20.469 1 98.31 185 PHE A O 1
ATOM 1441 N N . GLU A 1 186 ? 1.014 -32.719 -20.531 1 98.12 186 GLU A N 1
ATOM 1442 C CA . GLU A 1 186 ? 1.291 -33.125 -21.906 1 98.12 186 GLU A CA 1
ATOM 1443 C C . GLU A 1 186 ? 1.103 -31.953 -22.859 1 98.12 186 GLU A C 1
ATOM 1445 O O . GLU A 1 186 ? 1.901 -31.766 -23.781 1 98.12 186 GLU A O 1
ATOM 1450 N N . LYS A 1 187 ? 0.135 -31.203 -22.594 1 98.12 187 LYS A N 1
ATOM 1451 C CA . LYS A 1 187 ? -0.262 -30.172 -23.547 1 98.12 187 LYS A CA 1
ATOM 1452 C C . LYS A 1 187 ? 0.546 -28.906 -23.344 1 98.12 187 LYS A C 1
ATOM 1454 O O . LYS A 1 187 ? 0.847 -28.188 -24.312 1 98.12 187 LYS A O 1
ATOM 1459 N N . HIS A 1 188 ? 0.857 -28.562 -22.109 1 98.31 188 HIS A N 1
ATOM 1460 C CA . HIS A 1 188 ? 1.265 -27.188 -21.875 1 98.31 188 HIS A CA 1
ATOM 1461 C C . HIS A 1 188 ? 2.648 -27.125 -21.234 1 98.31 188 HIS A C 1
ATOM 1463 O O . HIS A 1 188 ? 3.326 -26.094 -21.312 1 98.31 188 HIS A O 1
ATOM 1469 N N . HIS A 1 189 ? 3.125 -28.109 -20.531 1 98.31 189 HIS A N 1
ATOM 1470 C CA . HIS A 1 189 ? 4.352 -28.047 -19.75 1 98.31 189 HIS A CA 1
ATOM 1471 C C . HIS A 1 189 ? 5.566 -27.828 -20.641 1 98.31 189 HIS A C 1
ATOM 1473 O O . HIS A 1 189 ? 5.758 -28.547 -21.625 1 98.31 189 HIS A O 1
ATOM 1479 N N . ASN A 1 190 ? 6.355 -26.75 -20.344 1 97.56 190 ASN A N 1
ATOM 1480 C CA . ASN A 1 190 ? 7.59 -26.359 -21.016 1 97.56 190 ASN A CA 1
ATOM 1481 C C . ASN A 1 190 ? 7.316 -25.859 -22.422 1 97.56 190 ASN A C 1
ATOM 1483 O O . ASN A 1 190 ? 8.188 -25.938 -23.297 1 97.56 190 ASN A O 1
ATOM 1487 N N . THR A 1 191 ? 6.098 -25.391 -22.641 1 97.94 191 THR A N 1
ATOM 1488 C CA . THR A 1 191 ? 5.812 -24.719 -23.906 1 97.94 191 THR A CA 1
ATOM 1489 C C . THR A 1 191 ? 6.215 -23.25 -23.844 1 97.94 191 THR A C 1
ATOM 1491 O O . THR A 1 191 ? 6.68 -22.781 -22.812 1 97.94 191 THR A O 1
ATOM 1494 N N . GLU A 1 192 ? 6.094 -22.484 -25.047 1 97.81 192 GLU A N 1
ATOM 1495 C CA . GLU A 1 192 ? 6.434 -21.062 -25.125 1 97.81 192 GLU A CA 1
ATOM 1496 C C . GLU A 1 192 ? 7.863 -20.812 -24.656 1 97.81 192 GLU A C 1
ATOM 1498 O O . GLU A 1 192 ? 8.102 -19.969 -23.797 1 97.81 192 GLU A O 1
ATOM 1503 N N . ASN A 1 193 ? 8.789 -21.625 -25.141 1 95.81 193 ASN A N 1
ATOM 1504 C CA . ASN A 1 193 ? 10.211 -21.5 -24.828 1 95.81 193 ASN A CA 1
ATOM 1505 C C . ASN A 1 193 ? 10.469 -21.703 -23.328 1 95.81 193 ASN A C 1
ATOM 1507 O O . ASN A 1 193 ? 11.273 -20.984 -22.734 1 95.81 193 ASN A O 1
ATOM 1511 N N . GLY A 1 194 ? 9.609 -22.578 -22.703 1 95.75 194 GLY A N 1
ATOM 1512 C CA . GLY A 1 194 ? 9.812 -22.938 -21.297 1 95.75 194 GLY A CA 1
ATOM 1513 C C . GLY A 1 194 ? 9.133 -21.984 -20.328 1 95.75 194 GLY A C 1
ATOM 1514 O O . GLY A 1 194 ? 9.227 -22.156 -19.125 1 95.75 194 GLY A O 1
ATOM 1515 N N . ARG A 1 195 ? 8.398 -21.031 -20.812 1 97.69 195 ARG A N 1
ATOM 1516 C CA . ARG A 1 195 ? 7.773 -20.031 -19.953 1 97.69 195 ARG A CA 1
ATOM 1517 C C . ARG A 1 195 ? 6.578 -20.609 -19.219 1 97.69 195 ARG A C 1
ATOM 1519 O O . ARG A 1 195 ? 6.23 -20.156 -18.125 1 97.69 195 ARG A O 1
ATOM 1526 N N . ILE A 1 196 ? 5.953 -21.594 -19.859 1 98.56 196 ILE A N 1
ATOM 1527 C CA . ILE A 1 196 ? 4.762 -22.172 -19.25 1 98.56 196 ILE A CA 1
ATOM 1528 C C . ILE A 1 196 ? 5.121 -23.5 -18.562 1 98.56 196 ILE A C 1
ATOM 1530 O O . ILE A 1 196 ? 5.664 -24.406 -19.203 1 98.56 196 ILE A O 1
ATOM 1534 N N . LYS A 1 197 ? 4.871 -23.625 -17.359 1 98.56 197 LYS A N 1
ATOM 1535 C CA . LYS A 1 197 ? 5.086 -24.859 -16.609 1 98.56 197 LYS A CA 1
ATOM 1536 C C . LYS A 1 197 ? 3.822 -25.266 -15.852 1 98.56 197 LYS A C 1
ATOM 1538 O O . LYS A 1 197 ? 2.967 -24.438 -15.562 1 98.56 197 LYS A O 1
ATOM 1543 N N . ILE A 1 198 ? 3.703 -26.562 -15.625 1 98.62 198 ILE A N 1
ATOM 1544 C CA . ILE A 1 198 ? 2.555 -27.125 -14.922 1 98.62 198 ILE A CA 1
ATOM 1545 C C . ILE A 1 198 ? 3.014 -27.766 -13.617 1 98.62 198 ILE A C 1
ATOM 1547 O O . ILE A 1 198 ? 4.082 -28.375 -13.555 1 98.62 198 ILE A O 1
ATOM 1551 N N . GLY A 1 199 ? 2.342 -27.516 -12.539 1 98.5 199 GLY A N 1
ATOM 1552 C CA . GLY A 1 199 ? 2.449 -28.203 -11.258 1 98.5 199 GLY A CA 1
ATOM 1553 C C . GLY A 1 199 ? 1.106 -28.625 -10.695 1 98.5 199 GLY A C 1
ATOM 1554 O O . GLY A 1 199 ? 0.112 -28.688 -11.422 1 98.5 199 GLY A O 1
ATOM 1555 N N . VAL A 1 200 ? 1.139 -29.109 -9.484 1 98.5 200 VAL A N 1
ATOM 1556 C CA . VAL A 1 200 ? -0.094 -29.516 -8.812 1 98.5 200 VAL A CA 1
ATOM 1557 C C . VAL A 1 200 ? -0.283 -28.672 -7.547 1 98.5 200 VAL A C 1
ATOM 1559 O O . VAL A 1 200 ? 0.692 -28.234 -6.934 1 98.5 200 VAL A O 1
ATOM 1562 N N . ALA A 1 201 ? -1.502 -28.406 -7.227 1 98.44 201 ALA A N 1
ATOM 1563 C CA . ALA A 1 201 ? -1.848 -27.516 -6.129 1 98.44 201 ALA A CA 1
ATOM 1564 C C . ALA A 1 201 ? -3.029 -28.047 -5.328 1 98.44 201 ALA A C 1
ATOM 1566 O O . ALA A 1 201 ? -4.133 -27.5 -5.391 1 98.44 201 ALA A O 1
ATOM 1567 N N . PRO A 1 202 ? -2.768 -29.078 -4.547 1 97.25 202 PRO A N 1
ATOM 1568 C CA . PRO A 1 202 ? -3.867 -29.469 -3.664 1 97.25 202 PRO A CA 1
ATOM 1569 C C . PRO A 1 202 ? -4.254 -28.375 -2.672 1 97.25 202 PRO A C 1
ATOM 1571 O O . PRO A 1 202 ? -3.379 -27.766 -2.059 1 97.25 202 PRO A O 1
ATOM 1574 N N . ALA A 1 203 ? -5.32 -27.828 -2.662 1 94.12 203 ALA A N 1
ATOM 1575 C CA . ALA A 1 203 ? -5.855 -26.703 -1.904 1 94.12 203 ALA A CA 1
ATOM 1576 C C . ALA A 1 203 ? -5.305 -26.688 -0.481 1 94.12 203 ALA A C 1
ATOM 1578 O O . ALA A 1 203 ? -4.523 -25.812 -0.119 1 94.12 203 ALA A O 1
ATOM 1579 N N . ALA A 1 204 ? -5.605 -27.703 0.269 1 95.19 204 ALA A N 1
ATOM 1580 C CA . ALA A 1 204 ? -5.141 -27.875 1.643 1 95.19 204 ALA A CA 1
ATOM 1581 C C . ALA A 1 204 ? -4.98 -29.344 1.992 1 95.19 204 ALA A C 1
ATOM 1583 O O . ALA A 1 204 ? -5.535 -30.219 1.312 1 95.19 204 ALA A O 1
ATOM 1584 N N . ILE A 1 205 ? -4.262 -29.562 3.066 1 96.88 205 ILE A N 1
ATOM 1585 C CA . ILE A 1 205 ? -4.047 -30.938 3.502 1 96.88 205 ILE A CA 1
ATOM 1586 C C . ILE A 1 205 ? -5.371 -31.547 3.959 1 96.88 205 ILE A C 1
ATOM 1588 O O . ILE A 1 205 ? -5.652 -32.719 3.68 1 96.88 205 ILE A O 1
ATOM 1592 N N . TRP A 1 206 ? -6.18 -30.703 4.547 1 95.62 206 TRP A N 1
ATOM 1593 C CA . TRP A 1 206 ? -7.418 -31.188 5.152 1 95.62 206 TRP A CA 1
ATOM 1594 C C . TRP A 1 206 ? -8.508 -31.344 4.098 1 95.62 206 TRP A C 1
ATOM 1596 O O . TRP A 1 206 ? -9.578 -31.875 4.387 1 95.62 206 TRP A O 1
ATOM 1606 N N . SER A 1 207 ? -8.297 -30.984 2.869 1 96.38 207 SER A N 1
ATOM 1607 C CA . SER A 1 207 ? -9.344 -31.047 1.858 1 96.38 207 SER A CA 1
ATOM 1608 C C . SER A 1 207 ? -9.047 -32.125 0.823 1 96.38 207 SER A C 1
ATOM 1610 O O . SER A 1 207 ? -9.703 -32.188 -0.22 1 96.38 207 SER A O 1
ATOM 1612 N N . ASN A 1 208 ? -8.078 -32.969 1.037 1 97.62 208 ASN A N 1
ATOM 1613 C CA . ASN A 1 208 ? -7.707 -34.031 0.129 1 97.62 208 ASN A CA 1
ATOM 1614 C C . ASN A 1 208 ? -7.453 -35.344 0.881 1 97.62 208 ASN A C 1
ATOM 1616 O O . ASN A 1 208 ? -6.859 -35.344 1.962 1 97.62 208 ASN A O 1
ATOM 1620 N N . SER A 1 209 ? -7.918 -36.469 0.294 1 97.69 209 SER A N 1
ATOM 1621 C CA . SER A 1 209 ? -7.625 -37.781 0.842 1 97.69 209 SER A CA 1
ATOM 1622 C C . SER A 1 209 ? -6.148 -38.125 0.68 1 97.69 209 SER A C 1
ATOM 1624 O O . SER A 1 209 ? -5.441 -37.531 -0.122 1 97.69 209 SER A O 1
ATOM 1626 N N . GLN A 1 210 ? -5.695 -39.094 1.487 1 97.94 210 GLN A N 1
ATOM 1627 C CA . GLN A 1 210 ? -4.336 -39.594 1.338 1 97.94 210 GLN A CA 1
ATOM 1628 C C . GLN A 1 210 ? -4.082 -40.062 -0.086 1 97.94 210 GLN A C 1
ATOM 1630 O O . GLN A 1 210 ? -3.016 -39.812 -0.654 1 97.94 210 GLN A O 1
ATOM 1635 N N . GLU A 1 211 ? -5.02 -40.75 -0.687 1 98.44 211 GLU A N 1
ATOM 1636 C CA . GLU A 1 211 ? -4.898 -41.281 -2.043 1 98.44 211 GLU A CA 1
ATOM 1637 C C . GLU A 1 211 ? -4.668 -40.188 -3.053 1 98.44 211 GLU A C 1
ATOM 1639 O O . GLU A 1 211 ? -3.846 -40.312 -3.963 1 98.44 211 GLU A O 1
ATOM 1644 N N . MET A 1 212 ? -5.375 -39.094 -2.914 1 98.44 212 MET A N 1
ATOM 1645 C CA . MET A 1 212 ? -5.23 -37.938 -3.803 1 98.44 212 MET A CA 1
ATOM 1646 C C . MET A 1 212 ? -3.83 -37.344 -3.705 1 98.44 212 MET A C 1
ATOM 1648 O O . MET A 1 212 ? -3.176 -37.125 -4.723 1 98.44 212 MET A O 1
ATOM 1652 N N . LEU A 1 213 ? -3.387 -37.125 -2.492 1 98.62 213 LEU A N 1
ATOM 1653 C CA . LEU A 1 213 ? -2.076 -36.531 -2.266 1 98.62 213 LEU A CA 1
ATOM 1654 C C . LEU A 1 213 ? -0.97 -37.406 -2.828 1 98.62 213 LEU A C 1
ATOM 1656 O O . LEU A 1 213 ? -0.031 -36.906 -3.457 1 98.62 213 LEU A O 1
ATOM 1660 N N . GLU A 1 214 ? -1.111 -38.688 -2.621 1 98.56 214 GLU A N 1
ATOM 1661 C CA . GLU A 1 214 ? -0.124 -39.656 -3.125 1 98.56 214 GLU A CA 1
ATOM 1662 C C . GLU A 1 214 ? -0.105 -39.656 -4.652 1 98.56 214 GLU A C 1
ATOM 1664 O O . GLU A 1 214 ? 0.963 -39.719 -5.266 1 98.56 214 GLU A O 1
ATOM 1669 N N . MET A 1 215 ? -1.268 -39.656 -5.215 1 98.62 215 MET A N 1
ATOM 1670 C CA . MET A 1 215 ? -1.373 -39.625 -6.672 1 98.62 215 MET A CA 1
ATOM 1671 C C . MET A 1 215 ? -0.712 -38.375 -7.242 1 98.62 215 MET A C 1
ATOM 1673 O O . MET A 1 215 ? 0.089 -38.469 -8.172 1 98.62 215 MET A O 1
ATOM 1677 N N . LEU A 1 216 ? -0.996 -37.219 -6.695 1 98.56 216 LEU A N 1
ATOM 1678 C CA . LEU A 1 216 ? -0.419 -35.969 -7.164 1 98.56 216 LEU A CA 1
ATOM 1679 C C . LEU A 1 216 ? 1.104 -36 -7.078 1 98.56 216 LEU A C 1
ATOM 1681 O O . LEU A 1 216 ? 1.792 -35.562 -8 1 98.56 216 LEU A O 1
ATOM 1685 N N . TRP A 1 217 ? 1.607 -36.5 -5.969 1 98.44 217 TRP A N 1
ATOM 1686 C CA . TRP A 1 217 ? 3.053 -36.562 -5.77 1 98.44 217 TRP A CA 1
ATOM 1687 C C . TRP A 1 217 ? 3.703 -37.5 -6.773 1 98.44 217 TRP A C 1
ATOM 1689 O O . TRP A 1 217 ? 4.785 -37.219 -7.293 1 98.44 217 TRP A O 1
ATOM 1699 N N . ARG A 1 218 ? 3.035 -38.625 -7.031 1 98.12 218 ARG A N 1
ATOM 1700 C CA . ARG A 1 218 ? 3.527 -39.562 -8.031 1 98.12 218 ARG A CA 1
ATOM 1701 C C . ARG A 1 218 ? 3.641 -38.906 -9.398 1 98.12 218 ARG A C 1
ATOM 1703 O O . ARG A 1 218 ? 4.652 -39.062 -10.094 1 98.12 218 ARG A O 1
ATOM 1710 N N . VAL A 1 219 ? 2.646 -38.156 -9.797 1 97.94 219 VAL A N 1
ATOM 1711 C CA . VAL A 1 219 ? 2.648 -37.5 -11.102 1 97.94 219 VAL A CA 1
ATOM 1712 C C . VAL A 1 219 ? 3.756 -36.469 -11.148 1 97.94 219 VAL A C 1
ATOM 1714 O O . VAL A 1 219 ? 4.484 -36.344 -12.141 1 97.94 219 VAL A O 1
ATOM 1717 N N . VAL A 1 220 ? 3.863 -35.656 -10.109 1 97.25 220 VAL A N 1
ATOM 1718 C CA . VAL A 1 220 ? 4.859 -34.594 -10.031 1 97.25 220 VAL A CA 1
ATOM 1719 C C . VAL A 1 220 ? 6.258 -35.156 -10.219 1 97.25 220 VAL A C 1
ATOM 1721 O O . VAL A 1 220 ? 7.105 -34.562 -10.891 1 97.25 220 VAL A O 1
ATOM 1724 N N . LYS A 1 221 ? 6.516 -36.312 -9.703 1 96.75 221 LYS A N 1
ATOM 1725 C CA . LYS A 1 221 ? 7.828 -36.938 -9.742 1 96.75 221 LYS A CA 1
ATOM 1726 C C . LYS A 1 221 ? 8.172 -37.406 -11.148 1 96.75 221 LYS A C 1
ATOM 1728 O O . LYS A 1 221 ? 9.328 -37.719 -11.445 1 96.75 221 LYS A O 1
ATOM 1733 N N . GLU A 1 222 ? 7.199 -37.5 -11.984 1 97.19 222 GLU A N 1
ATOM 1734 C CA . GLU A 1 222 ? 7.434 -37.906 -13.367 1 97.19 222 GLU A CA 1
ATOM 1735 C C . GLU A 1 222 ? 8.055 -36.781 -14.172 1 97.19 222 GLU A C 1
ATOM 1737 O O . GLU A 1 222 ? 8.57 -37 -15.273 1 97.19 222 GLU A O 1
ATOM 1742 N N . TYR A 1 223 ? 8.023 -35.562 -13.578 1 94.75 223 TYR A N 1
ATOM 1743 C CA . TYR A 1 223 ? 8.547 -34.375 -14.242 1 94.75 223 TYR A CA 1
ATOM 1744 C C . TYR A 1 223 ? 9.617 -33.719 -13.391 1 94.75 223 TYR A C 1
ATOM 1746 O O . TYR A 1 223 ? 9.422 -33.469 -12.195 1 94.75 223 TYR A O 1
ATOM 1754 N N . ASP A 1 224 ? 10.734 -33.375 -13.859 1 88.81 224 ASP A N 1
ATOM 1755 C CA . ASP A 1 224 ? 11.891 -32.875 -13.117 1 88.81 224 ASP A CA 1
ATOM 1756 C C . ASP A 1 224 ? 11.633 -31.484 -12.555 1 88.81 224 ASP A C 1
ATOM 1758 O O . ASP A 1 224 ? 12.25 -31.094 -11.562 1 88.81 224 ASP A O 1
ATOM 1762 N N . ASP A 1 225 ? 10.805 -30.734 -13.078 1 92.88 225 ASP A N 1
ATOM 1763 C CA . ASP A 1 225 ? 10.688 -29.328 -12.695 1 92.88 225 ASP A CA 1
ATOM 1764 C C . ASP A 1 225 ? 9.25 -28.984 -12.32 1 92.88 225 ASP A C 1
ATOM 1766 O O . ASP A 1 225 ? 8.859 -27.812 -12.352 1 92.88 225 ASP A O 1
ATOM 1770 N N . ALA A 1 226 ? 8.492 -30.016 -11.953 1 97.44 226 ALA A N 1
ATOM 1771 C CA . ALA A 1 226 ? 7.102 -29.766 -11.578 1 97.44 226 ALA A CA 1
ATOM 1772 C C . ALA A 1 226 ? 6.988 -29.391 -10.102 1 97.44 226 ALA A C 1
ATOM 1774 O O . ALA A 1 226 ? 7.66 -29.984 -9.25 1 97.44 226 ALA A O 1
ATOM 1775 N N . LEU A 1 227 ? 6.164 -28.391 -9.805 1 98.38 227 LEU A N 1
ATOM 1776 C CA . LEU A 1 227 ? 5.969 -27.875 -8.453 1 98.38 227 LEU A CA 1
ATOM 1777 C C . LEU A 1 227 ? 4.793 -28.562 -7.77 1 98.38 227 LEU A C 1
ATOM 1779 O O . LEU A 1 227 ? 3.76 -28.812 -8.398 1 98.38 227 LEU A O 1
ATOM 1783 N N . PHE A 1 228 ? 4.988 -28.953 -6.551 1 98.62 228 PHE A N 1
ATOM 1784 C CA . PHE A 1 228 ? 3.92 -29.281 -5.617 1 98.62 228 PHE A CA 1
ATOM 1785 C C . PHE A 1 228 ? 3.682 -28.156 -4.629 1 98.62 228 PHE A C 1
ATOM 1787 O O . PHE A 1 228 ? 4.496 -27.922 -3.736 1 98.62 228 PHE A O 1
ATOM 1794 N N . THR A 1 229 ? 2.6 -27.375 -4.801 1 98.75 229 THR A N 1
ATOM 1795 C CA . THR A 1 229 ? 2.332 -26.266 -3.908 1 98.75 229 THR A CA 1
ATOM 1796 C C . THR A 1 229 ? 1.043 -26.484 -3.123 1 98.75 229 THR A C 1
ATOM 1798 O O . THR A 1 229 ? 0.068 -27.016 -3.662 1 98.75 229 THR A O 1
ATOM 1801 N N . VAL A 1 230 ? 1.041 -26.156 -1.839 1 98.44 230 VAL A N 1
ATOM 1802 C CA . VAL A 1 230 ? -0.089 -26.469 -0.97 1 98.44 230 VAL A CA 1
ATOM 1803 C C . VAL A 1 230 ? -0.147 -25.469 0.183 1 98.44 230 VAL A C 1
ATOM 1805 O O . VAL A 1 230 ? 0.889 -24.984 0.65 1 98.44 230 VAL A O 1
ATOM 1808 N N . HIS A 1 231 ? -1.373 -25.047 0.581 1 98.25 231 HIS A N 1
ATOM 1809 C CA . HIS A 1 231 ? -1.542 -24.219 1.771 1 98.25 231 HIS A CA 1
ATOM 1810 C C . HIS A 1 231 ? -1.179 -24.984 3.035 1 98.25 231 HIS A C 1
ATOM 1812 O O . HIS A 1 231 ? -1.659 -26.109 3.246 1 98.25 231 HIS A O 1
ATOM 1818 N N . ILE A 1 232 ? -0.404 -24.406 3.848 1 98.19 232 ILE A N 1
ATOM 1819 C CA . ILE A 1 232 ? 0.054 -25.047 5.07 1 98.19 232 ILE A CA 1
ATOM 1820 C C . ILE A 1 232 ? -0.109 -24.094 6.254 1 98.19 232 ILE A C 1
ATOM 1822 O O . ILE A 1 232 ? 0.459 -23 6.258 1 98.19 232 ILE A O 1
ATOM 1826 N N . SER A 1 233 ? -0.849 -24.453 7.27 1 97.56 233 SER A N 1
ATOM 1827 C CA . SER A 1 233 ? -0.934 -23.812 8.578 1 97.56 233 SER A CA 1
ATOM 1828 C C . SER A 1 233 ? -1.211 -22.312 8.445 1 97.56 233 SER A C 1
ATOM 1830 O O . SER A 1 233 ? -0.507 -21.484 9.031 1 97.56 233 SER A O 1
ATOM 1832 N N . GLU A 1 234 ? -2.152 -22 7.582 1 97.31 234 GLU A N 1
ATOM 1833 C CA . GLU A 1 234 ? -2.539 -20.609 7.395 1 97.31 234 GLU A CA 1
ATOM 1834 C C . GLU A 1 234 ? -3.279 -20.062 8.617 1 97.31 234 GLU A C 1
ATOM 1836 O O . GLU A 1 234 ? -3.084 -18.922 9.008 1 97.31 234 GLU A O 1
ATOM 1841 N N . THR A 1 235 ? -4.188 -20.844 9.133 1 96.69 235 THR A N 1
ATOM 1842 C CA . THR A 1 235 ? -4.93 -20.547 10.352 1 96.69 235 THR A CA 1
ATOM 1843 C C . THR A 1 235 ? -4.906 -21.734 11.305 1 96.69 235 THR A C 1
ATOM 1845 O O . THR A 1 235 ? -4.559 -22.844 10.906 1 96.69 235 THR A O 1
ATOM 1848 N N . PRO A 1 236 ? -5.27 -21.5 12.555 1 95.12 236 PRO A N 1
ATOM 1849 C CA . PRO A 1 236 ? -5.402 -22.641 13.461 1 95.12 236 PRO A CA 1
ATOM 1850 C C . PRO A 1 236 ? -6.422 -23.672 12.977 1 95.12 236 PRO A C 1
ATOM 1852 O O . PRO A 1 236 ? -6.242 -24.875 13.188 1 95.12 236 PRO A O 1
ATOM 1855 N N . PHE A 1 237 ? -7.324 -23.188 12.305 1 92.94 237 PHE A N 1
ATOM 1856 C CA . PHE A 1 237 ? -8.336 -24.078 11.75 1 92.94 237 PHE A CA 1
ATOM 1857 C C . PHE A 1 237 ? -7.699 -25.109 10.812 1 92.94 237 PHE A C 1
ATOM 1859 O O . PHE A 1 237 ? -8.016 -26.297 10.891 1 92.94 237 PHE A O 1
ATOM 1866 N N . ASP A 1 238 ? -6.789 -24.703 9.922 1 92.56 238 ASP A N 1
ATOM 1867 C CA . ASP A 1 238 ? -6.137 -25.578 8.953 1 92.56 238 ASP A CA 1
ATOM 1868 C C . ASP A 1 238 ? -5.418 -26.734 9.648 1 92.56 238 ASP A C 1
ATOM 1870 O O . ASP A 1 238 ? -5.516 -27.891 9.219 1 92.56 238 ASP A O 1
ATOM 1874 N N . ARG A 1 239 ? -4.797 -26.422 10.656 1 94.44 239 ARG A N 1
ATOM 1875 C CA . ARG A 1 239 ? -4.004 -27.406 11.383 1 94.44 239 ARG A CA 1
ATOM 1876 C C . ARG A 1 239 ? -4.902 -28.438 12.055 1 94.44 239 ARG A C 1
ATOM 1878 O O . ARG A 1 239 ? -4.664 -29.641 11.938 1 94.44 239 ARG A O 1
ATOM 1885 N N . GLU A 1 240 ? -5.941 -27.938 12.703 1 95.69 240 GLU A N 1
ATOM 1886 C CA . GLU A 1 240 ? -6.855 -28.828 13.406 1 95.69 240 GLU A CA 1
ATOM 1887 C C . GLU A 1 240 ? -7.637 -29.703 12.43 1 95.69 240 GLU A C 1
ATOM 1889 O O . GLU A 1 240 ? -7.887 -30.875 12.711 1 95.69 240 GLU A O 1
ATOM 1894 N N . ALA A 1 241 ? -7.984 -29.109 11.289 1 95.44 241 ALA A N 1
ATOM 1895 C CA . ALA A 1 241 ? -8.711 -29.875 10.281 1 95.44 241 ALA A CA 1
ATOM 1896 C C . ALA A 1 241 ? -7.844 -30.969 9.68 1 95.44 241 ALA A C 1
ATOM 1898 O O . ALA A 1 241 ? -8.328 -32.062 9.406 1 95.44 241 ALA A O 1
ATOM 1899 N N . ALA A 1 242 ? -6.598 -30.703 9.453 1 96.62 242 ALA A N 1
ATOM 1900 C CA . ALA A 1 242 ? -5.672 -31.703 8.945 1 96.62 242 ALA A CA 1
ATOM 1901 C C . ALA A 1 242 ? -5.512 -32.844 9.945 1 96.62 242 ALA A C 1
ATOM 1903 O O . ALA A 1 242 ? -5.496 -34.031 9.555 1 96.62 242 ALA A O 1
ATOM 1904 N N . LYS A 1 243 ? -5.406 -32.5 11.219 1 97.12 243 LYS A N 1
ATOM 1905 C CA . LYS A 1 243 ? -5.289 -33.5 12.266 1 97.12 243 LYS A CA 1
ATOM 1906 C C . LYS A 1 243 ? -6.539 -34.375 12.336 1 97.12 243 LYS A C 1
ATOM 1908 O O . LYS A 1 243 ? -6.445 -35.594 12.539 1 97.12 243 LYS A O 1
ATOM 1913 N N . GLU A 1 244 ? -7.613 -33.719 12.219 1 96.75 244 GLU A N 1
ATOM 1914 C CA . GLU A 1 244 ? -8.867 -34.469 12.25 1 96.75 244 GLU A CA 1
ATOM 1915 C C . GLU A 1 244 ? -8.945 -35.469 11.102 1 96.75 244 GLU A C 1
ATOM 1917 O O . GLU A 1 244 ? -9.359 -36.625 11.289 1 96.75 244 GLU A O 1
ATOM 1922 N N . LEU A 1 245 ? -8.57 -35.062 9.922 1 95.69 245 LEU A N 1
ATOM 1923 C CA . LEU A 1 245 ? -8.742 -35.875 8.734 1 95.69 245 LEU A CA 1
ATOM 1924 C C . LEU A 1 245 ? -7.637 -36.938 8.641 1 95.69 245 LEU A C 1
ATOM 1926 O O . LEU A 1 245 ? -7.887 -38.062 8.227 1 95.69 245 LEU A O 1
ATOM 1930 N N . HIS A 1 246 ? -6.402 -36.594 9.023 1 97.12 246 HIS A N 1
ATOM 1931 C CA . HIS A 1 246 ? -5.266 -37.438 8.711 1 97.12 246 HIS A CA 1
ATOM 1932 C C . HIS A 1 246 ? -4.594 -37.938 9.984 1 97.12 246 HIS A C 1
ATOM 1934 O O . HIS A 1 246 ? -3.664 -38.75 9.922 1 97.12 246 HIS A O 1
ATOM 1940 N N . GLY A 1 247 ? -4.98 -37.438 11.117 1 96.88 247 GLY A N 1
ATOM 1941 C CA . GLY A 1 247 ? -4.426 -37.875 12.398 1 96.88 247 GLY A CA 1
ATOM 1942 C C . GLY A 1 247 ? -3.166 -37.125 12.781 1 96.88 247 GLY A C 1
ATOM 1943 O O . GLY A 1 247 ? -2.584 -37.375 13.836 1 96.88 247 GLY A O 1
ATOM 1944 N N . GLN A 1 248 ? -2.688 -36.281 11.883 1 96.75 248 GLN A N 1
ATOM 1945 C CA . GLN A 1 248 ? -1.48 -35.469 12.109 1 96.75 248 GLN A CA 1
ATOM 1946 C C . GLN A 1 248 ? -1.635 -34.062 11.555 1 96.75 248 GLN A C 1
ATOM 1948 O O . GLN A 1 248 ? -2.533 -33.812 10.758 1 96.75 248 GLN A O 1
ATOM 1953 N N . TYR A 1 249 ? -0.719 -33.188 12.016 1 95.75 249 TYR A N 1
ATOM 1954 C CA . TYR A 1 249 ? -0.718 -31.812 11.508 1 95.75 249 TYR A CA 1
ATOM 1955 C C . TYR A 1 249 ? -0.115 -31.75 10.109 1 95.75 249 TYR A C 1
ATOM 1957 O O . TYR A 1 249 ? 0.522 -32.688 9.656 1 95.75 249 TYR A O 1
ATOM 1965 N N . ASP A 1 250 ? -0.24 -30.578 9.375 1 94.69 250 ASP A N 1
ATOM 1966 C CA . ASP A 1 250 ? -0.028 -30.391 7.941 1 94.69 250 ASP A CA 1
ATOM 1967 C C . ASP A 1 250 ? 1.332 -30.938 7.516 1 94.69 250 ASP A C 1
ATOM 1969 O O . ASP A 1 250 ? 1.408 -31.922 6.766 1 94.69 250 ASP A O 1
ATOM 1973 N N . ILE A 1 251 ? 2.389 -30.469 8.039 1 96.06 251 ILE A N 1
ATOM 1974 C CA . ILE A 1 251 ? 3.727 -30.812 7.566 1 96.06 251 ILE A CA 1
ATOM 1975 C C . ILE A 1 251 ? 4.055 -32.25 7.953 1 96.06 251 ILE A C 1
ATOM 1977 O O . ILE A 1 251 ? 4.734 -32.969 7.207 1 96.06 251 ILE A O 1
ATOM 1981 N N . ASP A 1 252 ? 3.484 -32.75 9.094 1 97.31 252 ASP A N 1
ATOM 1982 C CA . ASP A 1 252 ? 3.67 -34.125 9.5 1 97.31 252 ASP A CA 1
ATOM 1983 C C . ASP A 1 252 ? 3.033 -35.094 8.484 1 97.31 252 ASP A C 1
ATOM 1985 O O . ASP A 1 252 ? 3.555 -36.188 8.242 1 97.31 252 ASP A O 1
ATOM 1989 N N . VAL A 1 253 ? 1.904 -34.656 7.945 1 97.94 253 VAL A N 1
ATOM 1990 C CA . VAL A 1 253 ? 1.245 -35.469 6.914 1 97.94 253 VAL A CA 1
ATOM 1991 C C . VAL A 1 253 ? 2.133 -35.531 5.676 1 97.94 253 VAL A C 1
ATOM 1993 O O . VAL A 1 253 ? 2.285 -36.594 5.082 1 97.94 253 VAL A O 1
ATOM 1996 N N . LEU A 1 254 ? 2.721 -34.406 5.258 1 98.31 254 LEU A N 1
ATOM 1997 C CA . LEU A 1 254 ? 3.629 -34.375 4.113 1 98.31 254 LEU A CA 1
ATOM 1998 C C . LEU A 1 254 ? 4.805 -35.344 4.34 1 98.31 254 LEU A C 1
ATOM 2000 O O . LEU A 1 254 ? 5.18 -36.094 3.438 1 98.31 254 LEU A O 1
ATOM 2004 N N . GLU A 1 255 ? 5.371 -35.25 5.555 1 98 255 GLU A N 1
ATOM 2005 C CA . GLU A 1 255 ? 6.504 -36.125 5.879 1 98 255 GLU A CA 1
ATOM 2006 C C . GLU A 1 255 ? 6.102 -37.594 5.836 1 98 255 GLU A C 1
ATOM 2008 O O . GLU A 1 255 ? 6.82 -38.406 5.27 1 98 255 GLU A O 1
ATOM 2013 N N . LYS A 1 256 ? 4.965 -37.875 6.445 1 97.81 256 LYS A N 1
ATOM 2014 C CA . LYS A 1 256 ? 4.461 -39.25 6.461 1 97.81 256 LYS A CA 1
ATOM 2015 C C . LYS A 1 256 ? 4.285 -39.781 5.043 1 97.81 256 LYS A C 1
ATOM 2017 O O . LYS A 1 256 ? 4.582 -40.969 4.777 1 97.81 256 LYS A O 1
ATOM 2022 N N . LEU A 1 257 ? 3.818 -38.969 4.137 1 98.06 257 LEU A N 1
ATOM 2023 C CA . LEU A 1 257 ? 3.492 -39.375 2.775 1 98.06 257 LEU A CA 1
ATOM 2024 C C . LEU A 1 257 ? 4.715 -39.281 1.87 1 98.06 257 LEU A C 1
ATOM 2026 O O . LEU A 1 257 ? 4.66 -39.688 0.703 1 98.06 257 LEU A O 1
ATOM 2030 N N . GLY A 1 258 ? 5.844 -38.688 2.373 1 98.25 258 GLY A N 1
ATOM 2031 C CA . GLY A 1 258 ? 7.062 -38.562 1.594 1 98.25 258 GLY A CA 1
ATOM 2032 C C . GLY A 1 258 ? 7 -37.406 0.591 1 98.25 258 GLY A C 1
ATOM 2033 O O . GLY A 1 258 ? 7.766 -37.406 -0.374 1 98.25 258 GLY A O 1
ATOM 2034 N N . ILE A 1 259 ? 6.055 -36.531 0.739 1 98.44 259 ILE A N 1
ATOM 2035 C CA . ILE A 1 259 ? 5.949 -35.375 -0.107 1 98.44 259 ILE A CA 1
ATOM 2036 C C . ILE A 1 259 ? 6.906 -34.281 0.395 1 98.44 259 ILE A C 1
ATOM 2038 O O . ILE A 1 259 ? 6.5 -33.375 1.122 1 98.44 259 ILE A O 1
ATOM 2042 N N . LEU A 1 260 ? 8.141 -34.438 0.033 1 97.25 260 LEU A N 1
ATOM 2043 C CA . LEU A 1 260 ? 9.25 -33.656 0.558 1 97.25 260 LEU A CA 1
ATOM 2044 C C . LEU A 1 260 ? 10.195 -33.219 -0.564 1 97.25 260 LEU A C 1
ATOM 2046 O O . LEU A 1 260 ? 10.266 -33.875 -1.603 1 97.25 260 LEU A O 1
ATOM 2050 N N . GLY A 1 261 ? 10.898 -32.062 -0.364 1 97.56 261 GLY A N 1
ATOM 2051 C CA . GLY A 1 261 ? 11.938 -31.688 -1.312 1 97.56 261 GLY A CA 1
ATOM 2052 C C . GLY A 1 261 ? 11.844 -30.25 -1.758 1 97.56 261 GLY A C 1
ATOM 2053 O O . GLY A 1 261 ? 10.891 -29.547 -1.409 1 97.56 261 GLY A O 1
ATOM 2054 N N . PRO A 1 262 ? 12.773 -29.844 -2.508 1 97.75 262 PRO A N 1
ATOM 2055 C CA . PRO A 1 262 ? 12.898 -28.438 -2.887 1 97.75 262 PRO A CA 1
ATOM 2056 C C . PRO A 1 262 ? 11.789 -27.984 -3.832 1 97.75 262 PRO A C 1
ATOM 2058 O O . PRO A 1 262 ? 11.625 -26.781 -4.062 1 97.75 262 PRO A O 1
ATOM 2061 N N . ASN A 1 263 ? 11.062 -28.938 -4.453 1 98.31 263 ASN A N 1
ATOM 2062 C CA . ASN A 1 263 ? 9.984 -28.531 -5.348 1 98.31 263 ASN A CA 1
ATOM 2063 C C . ASN A 1 263 ? 8.641 -28.5 -4.625 1 98.31 263 ASN A C 1
ATOM 2065 O O . ASN A 1 263 ? 7.59 -28.359 -5.258 1 98.31 263 ASN A O 1
ATOM 2069 N N . VAL A 1 264 ? 8.656 -28.672 -3.271 1 98.69 264 VAL A N 1
ATOM 2070 C CA . VAL A 1 264 ? 7.473 -28.469 -2.449 1 98.69 264 VAL A CA 1
ATOM 2071 C C . VAL A 1 264 ? 7.43 -27.016 -1.961 1 98.69 264 VAL A C 1
ATOM 2073 O O . VAL A 1 264 ? 8.312 -26.578 -1.222 1 98.69 264 VAL A O 1
ATOM 2076 N N . LEU A 1 265 ? 6.441 -26.281 -2.412 1 98.81 265 LEU A N 1
ATOM 2077 C CA . LEU A 1 265 ? 6.234 -24.875 -2.051 1 98.81 265 LEU A CA 1
ATOM 2078 C C . LEU A 1 265 ? 5.031 -24.719 -1.131 1 98.81 265 LEU A C 1
ATOM 2080 O O . LEU A 1 265 ? 3.889 -24.906 -1.562 1 98.81 265 LEU A O 1
ATOM 2084 N N . MET A 1 266 ? 5.289 -24.438 0.122 1 98.81 266 MET A N 1
ATOM 2085 C CA . MET A 1 266 ? 4.242 -24.25 1.121 1 98.81 266 MET A CA 1
ATOM 2086 C C . MET A 1 266 ? 3.791 -22.797 1.175 1 98.81 266 MET A C 1
ATOM 2088 O O . MET A 1 266 ? 4.621 -21.875 1.138 1 98.81 266 MET A O 1
ATOM 2092 N N . VAL A 1 267 ? 2.529 -22.609 1.242 1 98.69 267 VAL A N 1
ATOM 2093 C CA . VAL A 1 267 ? 1.957 -21.266 1.124 1 98.69 267 VAL A CA 1
ATOM 2094 C C . VAL A 1 267 ? 1.455 -20.797 2.488 1 98.69 267 VAL A C 1
ATOM 2096 O O . VAL A 1 267 ? 0.922 -21.594 3.268 1 98.69 267 VAL A O 1
ATOM 2099 N N . HIS A 1 268 ? 1.607 -19.484 2.846 1 98.62 268 HIS A N 1
ATOM 2100 C CA . HIS A 1 268 ? 1.204 -18.766 4.047 1 98.62 268 HIS A CA 1
ATOM 2101 C C . HIS A 1 268 ? 2.109 -19.094 5.227 1 98.62 268 HIS A C 1
ATOM 2103 O O . HIS A 1 268 ? 2.922 -18.281 5.648 1 98.62 268 HIS A O 1
ATOM 2109 N N . CYS A 1 269 ? 1.914 -20.375 5.789 1 98.62 269 CYS A N 1
ATOM 2110 C CA . CYS A 1 269 ? 2.795 -20.906 6.828 1 98.62 269 CYS A CA 1
ATOM 2111 C C . CYS A 1 269 ? 2.797 -19.984 8.047 1 98.62 269 CYS A C 1
ATOM 2113 O O . CYS A 1 269 ? 3.85 -19.719 8.625 1 98.62 269 CYS A O 1
ATOM 2115 N N . VAL A 1 270 ? 1.662 -19.547 8.5 1 98.75 270 VAL A N 1
ATOM 2116 C CA . VAL A 1 270 ? 1.505 -18.547 9.562 1 98.75 270 VAL A CA 1
ATOM 2117 C C . VAL A 1 270 ? 1.742 -19.203 10.922 1 98.75 270 VAL A C 1
ATOM 2119 O O . VAL A 1 270 ? 2.33 -18.594 11.82 1 98.75 270 VAL A O 1
ATOM 2122 N N . TYR A 1 271 ? 1.363 -20.469 11.109 1 98.25 271 TYR A N 1
ATOM 2123 C CA . TYR A 1 271 ? 1.394 -21.109 12.422 1 98.25 271 TYR A CA 1
ATOM 2124 C C . TYR A 1 271 ? 2.395 -22.25 12.445 1 98.25 271 TYR A C 1
ATOM 2126 O O . TYR A 1 271 ? 2.17 -23.266 13.117 1 98.25 271 TYR A O 1
ATOM 2134 N N . LEU A 1 272 ? 3.41 -22.094 11.727 1 97.88 272 LEU A N 1
ATOM 2135 C CA . LEU A 1 272 ? 4.48 -23.094 11.805 1 97.88 272 LEU A CA 1
ATOM 2136 C C . LEU A 1 272 ? 5.121 -23.094 13.188 1 97.88 272 LEU A C 1
ATOM 2138 O O . LEU A 1 272 ? 5.406 -22.031 13.742 1 97.88 272 LEU A O 1
ATOM 2142 N N . THR A 1 273 ? 5.34 -24.234 13.758 1 97.31 273 THR A N 1
ATOM 2143 C CA . THR A 1 273 ? 6.074 -24.406 15.008 1 97.31 273 THR A CA 1
ATOM 2144 C C . THR A 1 273 ? 7.574 -24.5 14.734 1 97.31 273 THR A C 1
ATOM 2146 O O . THR A 1 273 ? 8.008 -24.547 13.586 1 97.31 273 THR A O 1
ATOM 2149 N N . GLU A 1 274 ? 8.328 -24.578 15.805 1 98 274 GLU A N 1
ATOM 2150 C CA . GLU A 1 274 ? 9.773 -24.781 15.68 1 98 274 GLU A CA 1
ATOM 2151 C C . GLU A 1 274 ? 10.086 -26.094 14.969 1 98 274 GLU A C 1
ATOM 2153 O O . GLU A 1 274 ? 10.961 -26.156 14.109 1 98 274 GLU A O 1
ATOM 2158 N N . LYS A 1 275 ? 9.383 -27.094 15.367 1 97.75 275 LYS A N 1
ATOM 2159 C CA . LYS A 1 275 ? 9.562 -28.391 14.719 1 97.75 275 LYS A CA 1
ATOM 2160 C C . LYS A 1 275 ? 9.25 -28.312 13.227 1 97.75 275 LYS A C 1
ATOM 2162 O O . LYS A 1 275 ? 9.969 -28.875 12.406 1 97.75 275 LYS A O 1
ATOM 2167 N N . ASP A 1 276 ? 8.164 -27.672 12.859 1 98.25 276 ASP A N 1
ATOM 2168 C CA . ASP A 1 276 ? 7.773 -27.484 11.469 1 98.25 276 ASP A CA 1
ATOM 2169 C C . ASP A 1 276 ? 8.891 -26.828 10.664 1 98.25 276 ASP A C 1
ATOM 2171 O O . ASP A 1 276 ? 9.195 -27.234 9.547 1 98.25 276 ASP A O 1
ATOM 2175 N N . MET A 1 277 ? 9.461 -25.812 11.188 1 98.62 277 MET A N 1
ATOM 2176 C CA . MET A 1 277 ? 10.508 -25.062 10.5 1 98.62 277 MET A CA 1
ATOM 2177 C C . MET A 1 277 ? 11.766 -25.906 10.344 1 98.62 277 MET A C 1
ATOM 2179 O O . MET A 1 277 ? 12.453 -25.812 9.328 1 98.62 277 MET A O 1
ATOM 2183 N N . GLU A 1 278 ? 12.047 -26.703 11.375 1 98.31 278 GLU A N 1
ATOM 2184 C CA . GLU A 1 278 ? 13.18 -27.609 11.273 1 98.31 278 GLU A CA 1
ATOM 2185 C C . GLU A 1 278 ? 12.984 -28.609 10.141 1 98.31 278 GLU A C 1
ATOM 2187 O O . GLU A 1 278 ? 13.914 -28.891 9.383 1 98.31 278 GLU A O 1
ATOM 2192 N N . LEU A 1 279 ? 11.789 -29.172 10.039 1 98.19 279 LEU A N 1
ATOM 2193 C CA . LEU A 1 279 ? 11.469 -30.094 8.953 1 98.19 279 LEU A CA 1
ATOM 2194 C C . LEU A 1 279 ? 11.555 -29.406 7.602 1 98.19 279 LEU A C 1
ATOM 2196 O O . LEU A 1 279 ? 12.055 -29.984 6.633 1 98.19 279 LEU A O 1
ATOM 2200 N N . THR A 1 280 ? 11.031 -28.188 7.555 1 98.62 280 THR A N 1
ATOM 2201 C CA . THR A 1 280 ? 11.086 -27.406 6.324 1 98.62 280 THR A CA 1
ATOM 2202 C C . THR A 1 280 ? 12.523 -27.25 5.844 1 98.62 280 THR A C 1
ATOM 2204 O O . THR A 1 280 ? 12.812 -27.438 4.66 1 98.62 280 THR A O 1
ATOM 2207 N N . LYS A 1 281 ? 13.398 -26.891 6.773 1 98.44 281 LYS A N 1
ATOM 2208 C CA . LYS A 1 281 ? 14.805 -26.719 6.445 1 98.44 281 LYS A CA 1
ATOM 2209 C C . LYS A 1 281 ? 15.445 -28.047 6.055 1 98.44 281 LYS A C 1
ATOM 2211 O O . LYS A 1 281 ? 16.172 -28.125 5.059 1 98.44 281 LYS A O 1
ATOM 2216 N N . LYS A 1 282 ? 15.156 -29.078 6.887 1 98.44 282 LYS A N 1
ATOM 2217 C CA . LYS A 1 282 ? 15.734 -30.406 6.68 1 98.44 282 LYS A CA 1
ATOM 2218 C C . LYS A 1 282 ? 15.477 -30.891 5.258 1 98.44 282 LYS A C 1
ATOM 2220 O O . LYS A 1 282 ? 16.375 -31.438 4.613 1 98.44 282 LYS A O 1
ATOM 2225 N N . TYR A 1 283 ? 14.32 -30.688 4.719 1 98.5 283 TYR A N 1
ATOM 2226 C CA . TYR A 1 283 ? 13.93 -31.25 3.432 1 98.5 283 TYR A CA 1
ATOM 2227 C C . TYR A 1 283 ? 13.969 -30.188 2.336 1 98.5 283 TYR A C 1
ATOM 2229 O O . TYR A 1 283 ? 13.555 -30.453 1.204 1 98.5 283 TYR A O 1
ATOM 2237 N N . ASP A 1 284 ? 14.359 -29 2.682 1 98.56 284 ASP A N 1
ATOM 2238 C CA . ASP A 1 284 ? 14.531 -27.859 1.78 1 98.56 284 ASP A CA 1
ATOM 2239 C C . ASP A 1 284 ? 13.211 -27.5 1.104 1 98.56 284 ASP A C 1
ATOM 2241 O O . ASP A 1 284 ? 13.172 -27.234 -0.102 1 98.56 284 ASP A O 1
ATOM 2245 N N . MET A 1 285 ? 12.141 -27.656 1.819 1 98.69 285 MET A N 1
ATOM 2246 C CA . MET A 1 285 ? 10.867 -27.125 1.33 1 98.69 285 MET A CA 1
ATOM 2247 C C . MET A 1 285 ? 10.867 -25.609 1.354 1 98.69 285 MET A C 1
ATOM 2249 O O . MET A 1 285 ? 11.664 -24.984 2.064 1 98.69 285 MET A O 1
ATOM 2253 N N . LYS A 1 286 ? 10.117 -25 0.508 1 98.88 286 LYS A N 1
ATOM 2254 C CA . LYS A 1 286 ? 10.117 -23.547 0.344 1 98.88 286 LYS A CA 1
ATOM 2255 C C . LYS A 1 286 ? 8.812 -22.938 0.851 1 98.88 286 LYS A C 1
ATOM 2257 O O . LYS A 1 286 ? 7.812 -23.656 1.016 1 98.88 286 LYS A O 1
ATOM 2262 N N . VAL A 1 287 ? 8.836 -21.641 1.126 1 98.94 287 VAL A N 1
ATOM 2263 C CA . VAL A 1 287 ? 7.668 -20.953 1.662 1 98.94 287 VAL A CA 1
ATOM 2264 C C . VAL A 1 287 ? 7.301 -19.781 0.759 1 98.94 287 VAL A C 1
ATOM 2266 O O . VAL A 1 287 ? 8.172 -19 0.36 1 98.94 287 VAL A O 1
ATOM 2269 N N . SER A 1 288 ? 6.082 -19.672 0.372 1 98.88 288 SER A N 1
ATOM 2270 C CA . SER A 1 288 ? 5.496 -18.469 -0.224 1 98.88 288 SER A CA 1
ATOM 2271 C C . SER A 1 288 ? 4.727 -17.656 0.81 1 98.88 288 SER A C 1
ATOM 2273 O O . SER A 1 288 ? 3.641 -18.062 1.238 1 98.88 288 SER A O 1
ATOM 2275 N N . HIS A 1 289 ? 5.285 -16.578 1.2 1 98.88 289 HIS A N 1
ATOM 2276 C CA . HIS A 1 289 ? 4.727 -15.711 2.236 1 98.88 289 HIS A CA 1
ATOM 2277 C C . HIS A 1 289 ? 3.693 -14.75 1.655 1 98.88 289 HIS A C 1
ATOM 2279 O O . HIS A 1 289 ? 3.982 -14.023 0.703 1 98.88 289 HIS A O 1
ATOM 2285 N N . ASN A 1 290 ? 2.525 -14.734 2.162 1 98.75 290 ASN A N 1
ATOM 2286 C CA . ASN A 1 290 ? 1.394 -13.969 1.651 1 98.75 290 ASN A CA 1
ATOM 2287 C C . ASN A 1 290 ? 0.9 -12.945 2.672 1 98.75 290 ASN A C 1
ATOM 2289 O O . ASN A 1 290 ? -0.24 -13.023 3.131 1 98.75 290 ASN A O 1
ATOM 2293 N N . THR A 1 291 ? 1.663 -11.93 2.885 1 98.62 291 THR A N 1
ATOM 2294 C CA . THR A 1 291 ? 1.511 -10.984 3.984 1 98.62 291 THR A CA 1
ATOM 2295 C C . THR A 1 291 ? 0.15 -10.297 3.922 1 98.62 291 THR A C 1
ATOM 2297 O O . THR A 1 291 ? -0.596 -10.297 4.902 1 98.62 291 THR A O 1
ATOM 2300 N N . ALA A 1 292 ? -0.199 -9.727 2.828 1 98.38 292 ALA A N 1
ATOM 2301 C CA . ALA A 1 292 ? -1.426 -8.938 2.713 1 98.38 292 ALA A CA 1
ATOM 2302 C C . ALA A 1 292 ? -2.656 -9.805 2.965 1 98.38 292 ALA A C 1
ATOM 2304 O O . ALA A 1 292 ? -3.586 -9.383 3.658 1 98.38 292 ALA A O 1
ATOM 2305 N N . SER A 1 293 ? -2.67 -10.938 2.357 1 97.88 293 SER A N 1
ATOM 2306 C CA . SER A 1 293 ? -3.785 -11.859 2.559 1 97.88 293 SER A CA 1
ATOM 2307 C C . SER A 1 293 ? -3.916 -12.258 4.027 1 97.88 293 SER A C 1
ATOM 2309 O O . SER A 1 293 ? -5.023 -12.289 4.57 1 97.88 293 SER A O 1
ATOM 2311 N N . ASN A 1 294 ? -2.76 -12.625 4.672 1 98.44 294 ASN A N 1
ATOM 2312 C CA . ASN A 1 294 ? -2.766 -12.977 6.086 1 98.44 294 ASN A CA 1
ATOM 2313 C C . ASN A 1 294 ? -3.344 -11.859 6.945 1 98.44 294 ASN A C 1
ATOM 2315 O O . ASN A 1 294 ? -4.035 -12.117 7.93 1 98.44 294 ASN A O 1
ATOM 2319 N N . MET A 1 295 ? -3.043 -10.641 6.539 1 98.31 295 MET A N 1
ATOM 2320 C CA . MET A 1 295 ? -3.572 -9.484 7.27 1 98.31 295 MET A CA 1
ATOM 2321 C C . MET A 1 295 ? -5.062 -9.312 7 1 98.31 295 MET A C 1
ATOM 2323 O O . MET A 1 295 ? -5.848 -9.125 7.93 1 98.31 295 MET A O 1
ATOM 2327 N N . TYR A 1 296 ? -5.461 -9.375 5.75 1 97.81 296 TYR A N 1
ATOM 2328 C CA . TYR A 1 296 ? -6.824 -9.109 5.301 1 97.81 296 TYR A CA 1
ATOM 2329 C C . TYR A 1 296 ? -7.805 -10.094 5.926 1 97.81 296 TYR A C 1
ATOM 2331 O O . TYR A 1 296 ? -8.875 -9.703 6.391 1 97.81 296 TYR A O 1
ATOM 2339 N N . LEU A 1 297 ? -7.375 -11.336 5.977 1 96.94 297 LEU A N 1
ATOM 2340 C CA . LEU A 1 297 ? -8.242 -12.391 6.484 1 96.94 297 LEU A CA 1
ATOM 2341 C C . LEU A 1 297 ? -7.973 -12.656 7.961 1 96.94 297 LEU A C 1
ATOM 2343 O O . LEU A 1 297 ? -8.547 -13.578 8.547 1 96.94 297 LEU A O 1
ATOM 2347 N N . SER A 1 298 ? -7.066 -11.914 8.531 1 97.12 298 SER A N 1
ATOM 2348 C CA . SER A 1 298 ? -6.762 -11.977 9.961 1 97.12 298 SER A CA 1
ATOM 2349 C C . SER A 1 298 ? -6.227 -13.352 10.352 1 97.12 298 SER A C 1
ATOM 2351 O O . SER A 1 298 ? -6.621 -13.906 11.375 1 97.12 298 SER A O 1
ATOM 2353 N N . SER A 1 299 ? -5.355 -13.852 9.484 1 97.81 299 SER A N 1
ATOM 2354 C CA . SER A 1 299 ? -4.805 -15.188 9.703 1 97.81 299 SER A CA 1
ATOM 2355 C C . SER A 1 299 ? -3.674 -15.156 10.727 1 97.81 299 SER A C 1
ATOM 2357 O O . SER A 1 299 ? -3.293 -16.188 11.273 1 97.81 299 SER A O 1
ATOM 2359 N N . GLY A 1 300 ? -3.125 -14.016 10.992 1 98.12 300 GLY A N 1
ATOM 2360 C CA . GLY A 1 300 ? -1.979 -13.883 11.875 1 98.12 300 GLY A CA 1
ATOM 2361 C C . GLY A 1 300 ? -0.701 -13.516 11.141 1 98.12 300 GLY A C 1
ATOM 2362 O O . GLY A 1 300 ? -0.732 -13.188 9.953 1 98.12 300 GLY A O 1
ATOM 2363 N N . VAL A 1 301 ? 0.422 -13.43 11.836 1 98.69 301 VAL A N 1
ATOM 2364 C CA . VAL A 1 301 ? 1.704 -13.039 11.266 1 98.69 301 VAL A CA 1
ATOM 2365 C C . VAL A 1 301 ? 2.625 -14.25 11.172 1 98.69 301 VAL A C 1
ATOM 2367 O O . VAL A 1 301 ? 2.949 -14.875 12.188 1 98.69 301 VAL A O 1
ATOM 2370 N N . ALA A 1 302 ? 3.002 -14.656 10 1 98.81 302 ALA A N 1
ATOM 2371 C CA . ALA A 1 302 ? 3.912 -15.773 9.797 1 98.81 302 ALA A CA 1
ATOM 2372 C C . ALA A 1 302 ? 5.281 -15.492 10.406 1 98.81 302 ALA A C 1
ATOM 2374 O O . ALA A 1 302 ? 5.762 -14.352 10.359 1 98.81 302 ALA A O 1
ATOM 2375 N N . PRO A 1 303 ? 5.961 -16.469 10.969 1 98.62 303 PRO A N 1
ATOM 2376 C CA . PRO A 1 303 ? 7.277 -16.25 11.57 1 98.62 303 PRO A CA 1
ATOM 2377 C C . PRO A 1 303 ? 8.406 -16.203 10.539 1 98.62 303 PRO A C 1
ATOM 2379 O O . PRO A 1 303 ? 9.398 -16.922 10.68 1 98.62 303 PRO A O 1
ATOM 2382 N N . VAL A 1 304 ? 8.328 -15.312 9.641 1 98.69 304 VAL A N 1
ATOM 2383 C CA . VAL A 1 304 ? 9.219 -15.234 8.492 1 98.69 304 VAL A CA 1
ATOM 2384 C C . VAL A 1 304 ? 10.633 -14.883 8.953 1 98.69 304 VAL A C 1
ATOM 2386 O O . VAL A 1 304 ? 11.609 -15.492 8.516 1 98.69 304 VAL A O 1
ATOM 2389 N N . PRO A 1 305 ? 10.828 -13.828 9.867 1 98.25 305 PRO A N 1
ATOM 2390 C CA . PRO A 1 305 ? 12.195 -13.57 10.336 1 98.25 305 PRO A CA 1
ATOM 2391 C C . PRO A 1 305 ? 12.859 -14.805 10.938 1 98.25 305 PRO A C 1
ATOM 2393 O O . PRO A 1 305 ? 14.047 -15.047 10.711 1 98.25 305 PRO A O 1
ATOM 2396 N N . GLU A 1 306 ? 12.117 -15.586 11.688 1 98.12 306 GLU A N 1
ATOM 2397 C CA . GLU A 1 306 ? 12.633 -16.812 12.266 1 98.12 306 GLU A CA 1
ATOM 2398 C C . GLU A 1 306 ? 12.977 -17.844 11.188 1 98.12 306 GLU A C 1
ATOM 2400 O O . GLU A 1 306 ? 13.984 -18.531 11.273 1 98.12 306 GLU A O 1
ATOM 2405 N N . MET A 1 307 ? 12.094 -17.984 10.164 1 98.69 307 MET A N 1
ATOM 2406 C CA . MET A 1 307 ? 12.352 -18.891 9.039 1 98.69 307 MET A CA 1
ATOM 2407 C C . MET A 1 307 ? 13.656 -18.516 8.344 1 98.69 307 MET A C 1
ATOM 2409 O O . MET A 1 307 ? 14.484 -19.375 8.047 1 98.69 307 MET A O 1
ATOM 2413 N N . LEU A 1 308 ? 13.797 -17.219 8.086 1 98.25 308 LEU A N 1
ATOM 2414 C CA . LEU A 1 308 ? 14.977 -16.734 7.379 1 98.25 308 LEU A CA 1
ATOM 2415 C C . LEU A 1 308 ? 16.234 -17 8.188 1 98.25 308 LEU A C 1
ATOM 2417 O O . LEU A 1 308 ? 17.266 -17.391 7.633 1 98.25 308 LEU A O 1
ATOM 2421 N N . LYS A 1 309 ? 16.188 -16.781 9.477 1 97 309 LYS A N 1
ATOM 2422 C CA . LYS A 1 309 ? 17.328 -17.047 10.359 1 97 309 LYS A CA 1
ATOM 2423 C C . LYS A 1 309 ? 17.734 -18.516 10.312 1 97 309 LYS A C 1
ATOM 2425 O O . LYS A 1 309 ? 18.922 -18.844 10.461 1 97 309 LYS A O 1
ATOM 2430 N N . LYS A 1 310 ? 16.797 -19.375 10.07 1 97.69 310 LYS A N 1
ATOM 2431 C CA . LYS A 1 310 ? 17.062 -20.812 10.008 1 97.69 310 LYS A CA 1
ATOM 2432 C C . LYS A 1 310 ? 17.547 -21.219 8.617 1 97.69 310 LYS A C 1
ATOM 2434 O O . LYS A 1 310 ? 17.906 -22.375 8.398 1 97.69 310 LYS A O 1
ATOM 2439 N N . GLY A 1 311 ? 17.516 -20.297 7.703 1 97.69 311 GLY A N 1
ATOM 2440 C CA . GLY A 1 311 ? 18 -20.562 6.359 1 97.69 311 GLY A CA 1
ATOM 2441 C C . GLY A 1 311 ? 16.922 -21.125 5.438 1 97.69 311 GLY A C 1
ATOM 2442 O O . GLY A 1 311 ? 17.234 -21.672 4.379 1 97.69 311 GLY A O 1
ATOM 2443 N N . ILE A 1 312 ? 15.695 -21.047 5.797 1 98.69 312 ILE A N 1
ATOM 2444 C CA . ILE A 1 312 ? 14.578 -21.484 4.957 1 98.69 312 ILE A CA 1
ATOM 2445 C C . ILE A 1 312 ? 14.367 -20.469 3.83 1 98.69 312 ILE A C 1
ATOM 2447 O O . ILE A 1 312 ? 14.43 -19.266 4.055 1 98.69 312 ILE A O 1
ATOM 2451 N N . THR A 1 313 ? 14.18 -20.922 2.596 1 98.75 313 THR A N 1
ATOM 2452 C CA . THR A 1 313 ? 13.852 -20.062 1.469 1 98.75 313 THR A CA 1
ATOM 2453 C C . THR A 1 313 ? 12.414 -19.547 1.571 1 98.75 313 THR A C 1
ATOM 2455 O O . THR A 1 313 ? 11.477 -20.344 1.606 1 98.75 313 THR A O 1
ATOM 2458 N N . VAL A 1 314 ? 12.312 -18.281 1.685 1 98.88 314 VAL A N 1
ATOM 2459 C CA . VAL A 1 314 ? 11 -17.641 1.727 1 98.88 314 VAL A CA 1
ATOM 2460 C C . VAL A 1 314 ? 10.852 -16.688 0.536 1 98.88 314 VAL A C 1
ATOM 2462 O O . VAL A 1 314 ? 11.781 -15.961 0.194 1 98.88 314 VAL A O 1
ATOM 2465 N N . SER A 1 315 ? 9.766 -16.766 -0.139 1 98.88 315 SER A N 1
ATOM 2466 C CA . SER A 1 315 ? 9.398 -15.883 -1.239 1 98.88 315 SER A CA 1
ATOM 2467 C C . SER A 1 315 ? 8.125 -15.109 -0.925 1 98.88 315 SER A C 1
ATOM 2469 O O . SER A 1 315 ? 7.594 -15.203 0.183 1 98.88 315 SER A O 1
ATOM 2471 N N . LEU A 1 316 ? 7.66 -14.297 -1.9 1 98.88 316 LEU A N 1
ATOM 2472 C CA . LEU A 1 316 ? 6.445 -13.516 -1.712 1 98.88 316 LEU A CA 1
ATOM 2473 C C . LEU A 1 316 ? 5.352 -13.977 -2.67 1 98.88 316 LEU A C 1
ATOM 2475 O O . LEU A 1 316 ? 5.633 -14.32 -3.82 1 98.88 316 LEU A O 1
ATOM 2479 N N . GLY A 1 317 ? 4.195 -13.961 -2.215 1 98.81 317 GLY A N 1
ATOM 2480 C CA . GLY A 1 317 ? 2.996 -14.172 -3.01 1 98.81 317 GLY A CA 1
ATOM 2481 C C . GLY A 1 317 ? 1.896 -13.172 -2.703 1 98.81 317 GLY A C 1
ATOM 2482 O O . GLY A 1 317 ? 1.688 -12.805 -1.544 1 98.81 317 GLY A O 1
ATOM 2483 N N . VAL A 1 318 ? 1.234 -12.758 -3.736 1 98.06 318 VAL A N 1
ATOM 2484 C CA . VAL A 1 318 ? 0.161 -11.789 -3.555 1 98.06 318 VAL A CA 1
ATOM 2485 C C . VAL A 1 318 ? -1.096 -12.5 -3.053 1 98.06 318 VAL A C 1
ATOM 2487 O O . VAL A 1 318 ? -2.018 -11.852 -2.543 1 98.06 318 VAL A O 1
ATOM 2490 N N . ASP A 1 319 ? -1.123 -13.789 -3.17 1 97.56 319 ASP A N 1
ATOM 2491 C CA . ASP A 1 319 ? -2.365 -14.531 -2.979 1 97.56 319 ASP A CA 1
ATOM 2492 C C . ASP A 1 319 ? -3.438 -14.07 -3.963 1 97.56 319 ASP A C 1
ATOM 2494 O O . ASP A 1 319 ? -3.145 -13.344 -4.914 1 97.56 319 ASP A O 1
ATOM 2498 N N . GLY A 1 320 ? -4.699 -14.547 -3.848 1 95.94 320 GLY A N 1
ATOM 2499 C CA . GLY A 1 320 ? -5.758 -14.148 -4.762 1 95.94 320 GLY A CA 1
ATOM 2500 C C . GLY A 1 320 ? -6.203 -12.711 -4.57 1 95.94 320 GLY A C 1
ATOM 2501 O O . GLY A 1 320 ? -6.102 -12.164 -3.467 1 95.94 320 GLY A O 1
ATOM 2502 N N . ALA A 1 321 ? -6.691 -12.117 -5.645 1 94.75 321 ALA A N 1
ATOM 2503 C CA . ALA A 1 321 ? -7.094 -10.719 -5.613 1 94.75 321 ALA A CA 1
ATOM 2504 C C . ALA A 1 321 ? -8.32 -10.516 -4.723 1 94.75 321 ALA A C 1
ATOM 2506 O O . ALA A 1 321 ? -8.641 -9.391 -4.34 1 94.75 321 ALA A O 1
ATOM 2507 N N . ALA A 1 322 ? -8.953 -11.586 -4.34 1 94.75 322 ALA A N 1
ATOM 2508 C CA . ALA A 1 322 ? -10.094 -11.438 -3.436 1 94.75 322 ALA A CA 1
ATOM 2509 C C . ALA A 1 322 ? -9.641 -11.469 -1.978 1 94.75 322 ALA A C 1
ATOM 2511 O O . ALA A 1 322 ? -10.391 -11.07 -1.082 1 94.75 322 ALA A O 1
ATOM 2512 N N . SER A 1 323 ? -8.484 -11.961 -1.698 1 94.38 323 SER A N 1
ATOM 2513 C CA . SER A 1 323 ? -7.996 -12.055 -0.326 1 94.38 323 SER A CA 1
ATOM 2514 C C . SER A 1 323 ? -6.875 -11.047 -0.07 1 94.38 323 SER A C 1
ATOM 2516 O O . SER A 1 323 ? -6.516 -10.797 1.08 1 94.38 323 SER A O 1
ATOM 2518 N N . ASN A 1 324 ? -6.324 -10.453 -0.995 1 92.69 324 ASN A N 1
ATOM 2519 C CA . ASN A 1 324 ? -5.363 -9.359 -0.908 1 92.69 324 ASN A CA 1
ATOM 2520 C C . ASN A 1 324 ? -5.934 -8.062 -1.475 1 92.69 324 ASN A C 1
ATOM 2522 O O . ASN A 1 324 ? -5.445 -6.977 -1.162 1 92.69 324 ASN A O 1
ATOM 2526 N N . ASN A 1 325 ? -6.758 -8.219 -2.398 1 92.94 325 ASN A N 1
ATOM 2527 C CA . ASN A 1 325 ? -7.434 -7.164 -3.15 1 92.94 325 ASN A CA 1
ATOM 2528 C C . ASN A 1 325 ? -6.469 -6.426 -4.07 1 92.94 325 ASN A C 1
ATOM 2530 O O . ASN A 1 325 ? -6.633 -5.23 -4.32 1 92.94 325 ASN A O 1
ATOM 2534 N N . SER A 1 326 ? -5.387 -7.055 -4.418 1 95.56 326 SER A N 1
ATOM 2535 C CA . SER A 1 326 ? -4.414 -6.48 -5.344 1 95.56 326 SER A CA 1
ATOM 2536 C C . SER A 1 326 ? -3.439 -7.543 -5.848 1 95.56 326 SER A C 1
ATOM 2538 O O . SER A 1 326 ? -3.23 -8.562 -5.191 1 95.56 326 SER A O 1
ATOM 2540 N N . GLN A 1 327 ? -2.932 -7.391 -7.004 1 97.31 327 GLN A N 1
ATOM 2541 C CA . GLN A 1 327 ? -1.814 -8.148 -7.559 1 97.31 327 GLN A CA 1
ATOM 2542 C C . GLN A 1 327 ? -0.552 -7.293 -7.629 1 97.31 327 GLN A C 1
ATOM 2544 O O . GLN A 1 327 ? 0.284 -7.484 -8.516 1 97.31 327 GLN A O 1
ATOM 2549 N N . ASP A 1 328 ? -0.377 -6.316 -6.797 1 98.25 328 ASP A N 1
ATOM 2550 C CA . ASP A 1 328 ? 0.651 -5.281 -6.789 1 98.25 328 ASP A CA 1
ATOM 2551 C C . ASP A 1 328 ? 1.846 -5.699 -5.934 1 98.25 328 ASP A C 1
ATOM 2553 O O . ASP A 1 328 ? 1.816 -5.566 -4.707 1 98.25 328 ASP A O 1
ATOM 2557 N N . MET A 1 329 ? 2.926 -6.102 -6.562 1 98.62 329 MET A N 1
ATOM 2558 C CA . MET A 1 329 ? 4.102 -6.594 -5.852 1 98.62 329 MET A CA 1
ATOM 2559 C C . MET A 1 329 ? 4.785 -5.461 -5.09 1 98.62 329 MET A C 1
ATOM 2561 O O . MET A 1 329 ? 5.391 -5.691 -4.039 1 98.62 329 MET A O 1
ATOM 2565 N N . LEU A 1 330 ? 4.723 -4.203 -5.602 1 98.69 330 LEU A N 1
ATOM 2566 C CA . LEU A 1 330 ? 5.328 -3.066 -4.914 1 98.69 330 LEU A CA 1
ATOM 2567 C C . LEU A 1 330 ? 4.656 -2.828 -3.566 1 98.69 330 LEU A C 1
ATOM 2569 O O . LEU A 1 330 ? 5.336 -2.65 -2.553 1 98.69 330 LEU A O 1
ATOM 2573 N N . GLU A 1 331 ? 3.355 -2.883 -3.58 1 98.06 331 GLU A N 1
ATOM 2574 C CA . GLU A 1 331 ? 2.598 -2.764 -2.338 1 98.06 331 GLU A CA 1
ATOM 2575 C C . GLU A 1 331 ? 2.928 -3.902 -1.379 1 98.06 331 GLU A C 1
ATOM 2577 O O . GLU A 1 331 ? 3.096 -3.682 -0.178 1 98.06 331 GLU A O 1
ATOM 2582 N N . LEU A 1 332 ? 3.023 -5.078 -1.903 1 98.69 332 LEU A N 1
ATOM 2583 C CA . LEU A 1 332 ? 3.287 -6.246 -1.074 1 98.69 332 LEU A CA 1
ATOM 2584 C C . LEU A 1 332 ? 4.66 -6.148 -0.415 1 98.69 332 LEU A C 1
ATOM 2586 O O . LEU A 1 332 ? 4.816 -6.512 0.754 1 98.69 332 LEU A O 1
ATOM 2590 N N . MET A 1 333 ? 5.652 -5.73 -1.152 1 98.69 333 MET A N 1
ATOM 2591 C CA . MET A 1 333 ? 6.996 -5.59 -0.598 1 98.69 333 MET A CA 1
ATOM 2592 C C . MET A 1 333 ? 7 -4.633 0.589 1 98.69 333 MET A C 1
ATOM 2594 O O . MET A 1 333 ? 7.559 -4.945 1.643 1 98.69 333 MET A O 1
ATOM 2598 N N . LYS A 1 334 ? 6.348 -3.461 0.417 1 98.31 334 LYS A N 1
ATOM 2599 C CA . LYS A 1 334 ? 6.289 -2.496 1.513 1 98.31 334 LYS A CA 1
ATOM 2600 C C . LYS A 1 334 ? 5.551 -3.076 2.717 1 98.31 334 LYS A C 1
ATOM 2602 O O . LYS A 1 334 ? 6.027 -2.979 3.85 1 98.31 334 LYS A O 1
ATOM 2607 N N . LEU A 1 335 ? 4.422 -3.672 2.453 1 98.38 335 LEU A N 1
ATOM 2608 C CA . LEU A 1 335 ? 3.609 -4.258 3.512 1 98.38 335 LEU A CA 1
ATOM 2609 C C . LEU A 1 335 ? 4.395 -5.316 4.277 1 98.38 335 LEU A C 1
ATOM 2611 O O . LEU A 1 335 ? 4.305 -5.395 5.504 1 98.38 335 LEU A O 1
ATOM 2615 N N . THR A 1 336 ? 5.137 -6.113 3.557 1 98.69 336 THR A N 1
ATOM 2616 C CA . THR A 1 336 ? 5.922 -7.18 4.164 1 98.69 336 THR A CA 1
ATOM 2617 C C . THR A 1 336 ? 6.988 -6.602 5.094 1 98.69 336 THR A C 1
ATOM 2619 O O . THR A 1 336 ? 7.125 -7.039 6.238 1 98.69 336 THR A O 1
ATOM 2622 N N . ALA A 1 337 ? 7.703 -5.648 4.602 1 98.12 337 ALA A N 1
ATOM 2623 C CA . ALA A 1 337 ? 8.734 -5.023 5.426 1 98.12 337 ALA A CA 1
ATOM 2624 C C . ALA A 1 337 ? 8.141 -4.43 6.699 1 98.12 337 ALA A C 1
ATOM 2626 O O . ALA A 1 337 ? 8.609 -4.699 7.801 1 98.12 337 ALA A O 1
ATOM 2627 N N . LEU A 1 338 ? 7.086 -3.676 6.527 1 98.31 338 LEU A N 1
ATOM 2628 C CA . LEU A 1 338 ? 6.488 -2.939 7.637 1 98.31 338 LEU A CA 1
ATOM 2629 C C . LEU A 1 338 ? 5.863 -3.895 8.648 1 98.31 338 LEU A C 1
ATOM 2631 O O . LEU A 1 338 ? 5.988 -3.691 9.859 1 98.31 338 LEU A O 1
ATOM 2635 N N . GLN A 1 339 ? 5.191 -4.93 8.164 1 98.56 339 GLN A N 1
ATOM 2636 C CA . GLN A 1 339 ? 4.496 -5.863 9.047 1 98.56 339 GLN A CA 1
ATOM 2637 C C . GLN A 1 339 ? 5.473 -6.535 10.008 1 98.56 339 GLN A C 1
ATOM 2639 O O . GLN A 1 339 ? 5.199 -6.637 11.211 1 98.56 339 GLN A O 1
ATOM 2644 N N . HIS A 1 340 ? 6.543 -6.984 9.484 1 98.5 340 HIS A N 1
ATOM 2645 C CA . HIS A 1 340 ? 7.461 -7.734 10.336 1 98.5 340 HIS A CA 1
ATOM 2646 C C . HIS A 1 340 ? 8.219 -6.805 11.281 1 98.5 340 HIS A C 1
ATOM 2648 O O . HIS A 1 340 ? 8.539 -7.184 12.406 1 98.5 340 HIS A O 1
ATOM 2654 N N . LYS A 1 341 ? 8.508 -5.574 10.875 1 97.75 341 LYS A N 1
ATOM 2655 C CA . LYS A 1 341 ? 9.141 -4.59 11.742 1 97.75 341 LYS A CA 1
ATOM 2656 C C . LYS A 1 341 ? 8.273 -4.297 12.969 1 97.75 341 LYS A C 1
ATOM 2658 O O . LYS A 1 341 ? 8.758 -4.344 14.102 1 97.75 341 LYS A O 1
ATOM 2663 N N . VAL A 1 342 ? 7.016 -4.035 12.695 1 98.38 342 VAL A N 1
ATOM 2664 C CA . VAL A 1 342 ? 6.152 -3.605 13.789 1 98.38 342 VAL A CA 1
ATOM 2665 C C . VAL A 1 342 ? 5.801 -4.805 14.672 1 98.38 342 VAL A C 1
ATOM 2667 O O . VAL A 1 342 ? 5.664 -4.668 15.891 1 98.38 342 VAL A O 1
ATOM 2670 N N . ASN A 1 343 ? 5.617 -5.949 14.039 1 98.19 343 ASN A N 1
ATOM 2671 C CA . ASN A 1 343 ? 5.301 -7.148 14.805 1 98.19 343 ASN A CA 1
ATOM 2672 C C . ASN A 1 343 ? 6.414 -7.504 15.781 1 98.19 343 ASN A C 1
ATOM 2674 O O . ASN A 1 343 ? 6.152 -8 16.875 1 98.19 343 ASN A O 1
ATOM 2678 N N . LYS A 1 344 ? 7.66 -7.289 15.375 1 97.56 344 LYS A N 1
ATOM 2679 C CA . LYS A 1 344 ? 8.82 -7.621 16.203 1 97.56 344 LYS A CA 1
ATOM 2680 C C . LYS A 1 344 ? 9.289 -6.406 17 1 97.56 344 LYS A C 1
ATOM 2682 O O . LYS A 1 344 ? 10.156 -6.527 17.875 1 97.56 344 LYS A O 1
ATOM 2687 N N . CYS A 1 345 ? 8.672 -5.199 16.734 1 97.25 345 CYS A N 1
ATOM 2688 C CA . CYS A 1 345 ? 9.172 -3.934 17.25 1 97.25 345 CYS A CA 1
ATOM 2689 C C . CYS A 1 345 ? 10.688 -3.84 17.109 1 97.25 345 CYS A C 1
ATOM 2691 O O . CYS A 1 345 ? 11.391 -3.531 18.062 1 97.25 345 CYS A O 1
ATOM 2693 N N . ASP A 1 346 ? 11.156 -4.207 15.906 1 96.81 346 ASP A N 1
ATOM 2694 C CA . ASP A 1 346 ? 12.555 -4.227 15.5 1 96.81 346 ASP A CA 1
ATOM 2695 C C . ASP A 1 346 ? 12.711 -3.811 14.039 1 96.81 346 ASP A C 1
ATOM 2697 O O . ASP A 1 346 ? 12.328 -4.551 13.133 1 96.81 346 ASP A O 1
ATOM 2701 N N . PRO A 1 347 ? 13.234 -2.627 13.836 1 93.69 347 PRO A N 1
ATOM 2702 C CA . PRO A 1 347 ? 13.359 -2.143 12.461 1 93.69 347 PRO A CA 1
ATOM 2703 C C . PRO A 1 347 ? 14.266 -3.027 11.602 1 93.69 347 PRO A C 1
ATOM 2705 O O . PRO A 1 347 ? 14.25 -2.924 10.375 1 93.69 347 PRO A O 1
ATOM 2708 N N . LEU A 1 348 ? 15.031 -3.92 12.18 1 93.69 348 LEU A N 1
ATOM 2709 C CA . LEU A 1 348 ? 15.961 -4.777 11.445 1 93.69 348 LEU A CA 1
ATOM 2710 C C . LEU A 1 348 ? 15.375 -6.172 11.258 1 93.69 348 LEU A C 1
ATOM 2712 O O . LEU A 1 348 ? 16.047 -7.07 10.758 1 93.69 348 LEU A O 1
ATOM 2716 N N . ALA A 1 349 ? 14.109 -6.297 11.586 1 96.81 349 ALA A N 1
ATOM 2717 C CA . ALA A 1 349 ? 13.461 -7.586 11.391 1 96.81 349 ALA A CA 1
ATOM 2718 C C . ALA A 1 349 ? 13.352 -7.93 9.906 1 96.81 349 ALA A C 1
ATOM 2720 O O . ALA A 1 349 ? 13.375 -9.109 9.531 1 96.81 349 ALA A O 1
ATOM 2721 N N . MET A 1 350 ? 13.227 -6.949 9.086 1 97.31 350 MET A N 1
ATOM 2722 C CA . MET A 1 350 ? 13.094 -7.082 7.641 1 97.31 350 MET A CA 1
ATOM 2723 C C . MET A 1 350 ? 13.531 -5.805 6.934 1 97.31 350 MET A C 1
ATOM 2725 O O . MET A 1 350 ? 12.875 -4.77 7.047 1 97.31 350 MET A O 1
ATOM 2729 N N . SER A 1 351 ? 14.562 -5.828 6.207 1 96.38 351 SER A N 1
ATOM 2730 C CA . SER A 1 351 ? 15.062 -4.652 5.504 1 96.38 351 SER A CA 1
ATOM 2731 C C . SER A 1 351 ? 14.461 -4.551 4.102 1 96.38 351 SER A C 1
ATOM 2733 O O . SER A 1 351 ? 13.875 -5.508 3.604 1 96.38 351 SER A O 1
ATOM 2735 N N . ALA A 1 352 ? 14.57 -3.375 3.498 1 96.88 352 ALA A N 1
ATOM 2736 C CA . ALA A 1 352 ? 14.156 -3.178 2.113 1 96.88 352 ALA A CA 1
ATOM 2737 C C . ALA A 1 352 ? 14.891 -4.129 1.175 1 96.88 352 ALA A C 1
ATOM 2739 O O . ALA A 1 352 ? 14.289 -4.699 0.26 1 96.88 352 ALA A O 1
ATOM 2740 N N . GLU A 1 353 ? 16.172 -4.297 1.39 1 97.25 353 GLU A N 1
ATOM 2741 C CA . GLU A 1 353 ? 17 -5.148 0.54 1 97.25 353 GLU A CA 1
ATOM 2742 C C . GLU A 1 353 ? 16.578 -6.609 0.638 1 97.25 353 GLU A C 1
ATOM 2744 O O . GLU A 1 353 ? 16.516 -7.312 -0.373 1 97.25 353 GLU A O 1
ATOM 2749 N N . LYS A 1 354 ? 16.234 -7.031 1.835 1 97.75 354 LYS A N 1
ATOM 2750 C CA . LYS A 1 354 ? 15.812 -8.422 1.986 1 97.75 354 LYS A CA 1
ATOM 2751 C C . LYS A 1 354 ? 14.461 -8.664 1.319 1 97.75 354 LYS A C 1
ATOM 2753 O O . LYS A 1 354 ? 14.242 -9.711 0.705 1 97.75 354 LYS A O 1
ATOM 2758 N N . VAL A 1 355 ? 13.594 -7.773 1.485 1 98.25 355 VAL A N 1
ATOM 2759 C CA . VAL A 1 355 ? 12.281 -7.926 0.86 1 98.25 355 VAL A CA 1
ATOM 2760 C C . VAL A 1 355 ? 12.438 -7.988 -0.658 1 98.25 355 VAL A C 1
ATOM 2762 O O . VAL A 1 355 ? 11.719 -8.719 -1.334 1 98.25 355 VAL A O 1
ATOM 2765 N N . LEU A 1 356 ? 13.336 -7.176 -1.25 1 98.69 356 LEU A N 1
ATOM 2766 C CA . LEU A 1 356 ? 13.633 -7.262 -2.676 1 98.69 356 LEU A CA 1
ATOM 2767 C C . LEU A 1 356 ? 14.125 -8.656 -3.045 1 98.69 356 LEU A C 1
ATOM 2769 O O . LEU A 1 356 ? 13.727 -9.211 -4.07 1 98.69 356 LEU A O 1
ATOM 2773 N N . GLU A 1 357 ? 14.969 -9.227 -2.191 1 98.75 357 GLU A N 1
ATOM 2774 C CA . GLU A 1 357 ? 15.438 -10.586 -2.434 1 98.75 357 GLU A CA 1
ATOM 2775 C C . GLU A 1 357 ? 14.281 -11.586 -2.422 1 98.75 357 GLU A C 1
ATOM 2777 O O . GLU A 1 357 ? 14.219 -12.477 -3.271 1 98.75 357 GLU A O 1
ATOM 2782 N N . LEU A 1 358 ? 13.359 -11.445 -1.471 1 98.88 358 LEU A N 1
ATOM 2783 C CA . LEU A 1 358 ? 12.188 -12.32 -1.4 1 98.88 358 LEU A CA 1
ATOM 2784 C C . LEU A 1 358 ? 11.391 -12.266 -2.697 1 98.88 358 LEU A C 1
ATOM 2786 O O . LEU A 1 358 ? 10.797 -13.266 -3.109 1 98.88 358 LEU A O 1
ATOM 2790 N N . ALA A 1 359 ? 11.398 -11.102 -3.359 1 98.88 359 ALA A N 1
ATOM 2791 C CA . ALA A 1 359 ? 10.57 -10.867 -4.539 1 98.88 359 ALA A CA 1
ATOM 2792 C C . ALA A 1 359 ? 11.32 -11.234 -5.816 1 98.88 359 ALA A C 1
ATOM 2794 O O . ALA A 1 359 ? 10.75 -11.211 -6.91 1 98.88 359 ALA A O 1
ATOM 2795 N N . THR A 1 360 ? 12.617 -11.508 -5.734 1 98.88 360 THR A N 1
ATOM 2796 C CA . THR A 1 360 ? 13.43 -11.742 -6.922 1 98.88 360 THR A CA 1
ATOM 2797 C C . THR A 1 360 ? 14.18 -13.07 -6.812 1 98.88 360 THR A C 1
ATOM 2799 O O . THR A 1 360 ? 13.602 -14.133 -7.051 1 98.88 360 THR A O 1
ATOM 2802 N N . ILE A 1 361 ? 15.352 -13.055 -6.16 1 98.88 361 ILE A N 1
ATOM 2803 C CA . ILE A 1 361 ? 16.219 -14.227 -6.203 1 98.88 361 ILE A CA 1
ATOM 2804 C C . ILE A 1 361 ? 15.656 -15.312 -5.285 1 98.88 361 ILE A C 1
ATOM 2806 O O . ILE A 1 361 ? 15.742 -16.5 -5.598 1 98.88 361 ILE A O 1
ATOM 2810 N N . ASP A 1 362 ? 15.133 -14.953 -4.141 1 98.81 362 ASP A N 1
ATOM 2811 C CA . ASP A 1 362 ? 14.531 -15.945 -3.264 1 98.81 362 ASP A CA 1
ATOM 2812 C C . ASP A 1 362 ? 13.25 -16.516 -3.877 1 98.81 362 ASP A C 1
ATOM 2814 O O . ASP A 1 362 ? 12.922 -17.688 -3.684 1 98.81 362 ASP A O 1
ATOM 2818 N N . GLY A 1 363 ? 12.477 -15.641 -4.59 1 98.88 363 GLY A N 1
ATOM 2819 C CA . GLY A 1 363 ? 11.344 -16.141 -5.355 1 98.88 363 GLY A CA 1
ATOM 2820 C C . GLY A 1 363 ? 11.742 -17.141 -6.418 1 98.88 363 GLY A C 1
ATOM 2821 O O . GLY A 1 363 ? 11.094 -18.188 -6.57 1 98.88 363 GLY A O 1
ATOM 2822 N N . ALA A 1 364 ? 12.82 -16.812 -7.156 1 98.88 364 ALA A N 1
ATOM 2823 C CA . ALA A 1 364 ? 13.336 -17.734 -8.164 1 98.88 364 ALA A CA 1
ATOM 2824 C C . ALA A 1 364 ? 13.742 -19.062 -7.527 1 98.88 364 ALA A C 1
ATOM 2826 O O . ALA A 1 364 ? 13.445 -20.141 -8.062 1 98.88 364 ALA A O 1
ATOM 2827 N N . ARG A 1 365 ? 14.352 -19 -6.387 1 98.75 365 ARG A N 1
ATOM 2828 C CA . ARG A 1 365 ? 14.766 -20.188 -5.664 1 98.75 365 ARG A CA 1
ATOM 2829 C C . ARG A 1 365 ? 13.562 -21 -5.215 1 98.75 365 ARG A C 1
ATOM 2831 O O . ARG A 1 365 ? 13.578 -22.234 -5.273 1 98.75 365 ARG A O 1
ATOM 2838 N N . ALA A 1 366 ? 12.531 -20.344 -4.809 1 98.81 366 ALA A N 1
ATOM 2839 C CA . ALA A 1 366 ? 11.336 -21 -4.293 1 98.81 366 ALA A CA 1
ATOM 2840 C C . ALA A 1 366 ? 10.664 -21.844 -5.371 1 98.81 366 ALA A C 1
ATOM 2842 O O . ALA A 1 366 ? 9.992 -22.828 -5.066 1 98.81 366 ALA A O 1
ATOM 2843 N N . ILE A 1 367 ? 10.898 -21.469 -6.648 1 98.62 367 ILE A N 1
ATOM 2844 C CA . ILE A 1 367 ? 10.234 -22.203 -7.723 1 98.62 367 ILE A CA 1
ATOM 2845 C C . ILE A 1 367 ? 11.273 -22.969 -8.531 1 98.62 367 ILE A C 1
ATOM 2847 O O . ILE A 1 367 ? 10.984 -23.438 -9.633 1 98.62 367 ILE A O 1
ATOM 2851 N N . GLY A 1 368 ? 12.5 -23 -8.07 1 98.06 368 GLY A N 1
ATOM 2852 C CA . GLY A 1 368 ? 13.547 -23.812 -8.656 1 98.06 368 GLY A CA 1
ATOM 2853 C C . GLY A 1 368 ? 14.141 -23.219 -9.914 1 98.06 368 GLY A C 1
ATOM 2854 O O . GLY A 1 368 ? 14.555 -23.953 -10.82 1 98.06 368 GLY A O 1
ATOM 2855 N N . MET A 1 369 ? 14.188 -21.891 -9.977 1 98.38 369 MET A N 1
ATOM 2856 C CA . MET A 1 369 ? 14.648 -21.266 -11.219 1 98.38 369 MET A CA 1
ATOM 2857 C C . MET A 1 369 ? 15.75 -20.25 -10.938 1 98.38 369 MET A C 1
ATOM 2859 O O . MET A 1 369 ? 15.992 -19.344 -11.75 1 98.38 369 MET A O 1
ATOM 2863 N N . GLU A 1 370 ? 16.422 -20.297 -9.805 1 98.19 370 GLU A N 1
ATOM 2864 C CA . GLU A 1 370 ? 17.391 -19.297 -9.367 1 98.19 370 GLU A CA 1
ATOM 2865 C C . GLU A 1 370 ? 18.562 -19.203 -10.336 1 98.19 370 GLU A C 1
ATOM 2867 O O . GLU A 1 370 ? 19.266 -18.188 -10.391 1 98.19 370 GLU A O 1
ATOM 2872 N N . ASP A 1 371 ? 18.797 -20.25 -11.117 1 98.06 371 ASP A N 1
ATOM 2873 C CA . ASP A 1 371 ? 19.891 -20.234 -12.078 1 98.06 371 ASP A CA 1
ATOM 2874 C C . ASP A 1 371 ? 19.484 -19.547 -13.375 1 98.06 371 ASP A C 1
ATOM 2876 O O . ASP A 1 371 ? 20.344 -19.203 -14.195 1 98.06 371 ASP A O 1
ATOM 2880 N N . GLU A 1 372 ? 18.234 -19.25 -13.531 1 98.31 372 GLU A N 1
ATOM 2881 C CA . GLU A 1 372 ? 17.734 -18.734 -14.797 1 98.31 372 GLU A CA 1
ATOM 2882 C C . GLU A 1 372 ? 17.234 -17.297 -14.641 1 98.31 372 GLU A C 1
ATOM 2884 O O . GLU A 1 372 ? 17.328 -16.5 -15.57 1 98.31 372 GLU A O 1
ATOM 2889 N N . ILE A 1 373 ? 16.594 -17 -13.555 1 98.69 373 ILE A N 1
ATOM 2890 C CA . ILE A 1 373 ? 16 -15.695 -13.344 1 98.69 373 ILE A CA 1
ATOM 2891 C C . ILE A 1 373 ? 16.219 -15.258 -11.891 1 98.69 373 ILE A C 1
ATOM 2893 O O . ILE A 1 373 ? 16.906 -15.945 -11.125 1 98.69 373 ILE A O 1
ATOM 2897 N N . GLY A 1 374 ? 15.766 -14.062 -11.5 1 98.81 374 GLY A N 1
ATOM 2898 C CA . GLY A 1 374 ? 15.789 -13.586 -10.125 1 98.81 374 GLY A CA 1
ATOM 2899 C C . GLY A 1 374 ? 16.953 -12.656 -9.836 1 98.81 374 GLY A C 1
ATOM 2900 O O . GLY A 1 374 ? 16.984 -12 -8.789 1 98.81 374 GLY A O 1
ATOM 2901 N N . SER A 1 375 ? 17.938 -12.594 -10.688 1 98.88 375 SER A N 1
ATOM 2902 C CA . SER A 1 375 ? 19.047 -11.648 -10.648 1 98.88 375 SER A CA 1
ATOM 2903 C C . SER A 1 375 ? 19.484 -11.266 -12.055 1 98.88 375 SER A C 1
ATOM 2905 O O . SER A 1 375 ? 19.109 -11.922 -13.031 1 98.88 375 SER A O 1
ATOM 2907 N N . LEU A 1 376 ? 20.125 -10.133 -12.164 1 98.88 376 LEU A N 1
ATOM 2908 C CA . LEU A 1 376 ? 20.672 -9.703 -13.438 1 98.88 376 LEU A CA 1
ATOM 2909 C C . LEU A 1 376 ? 22.141 -10.125 -13.555 1 98.88 376 LEU A C 1
ATOM 2911 O O . LEU A 1 376 ? 23.031 -9.453 -13.023 1 98.88 376 LEU A O 1
ATOM 2915 N N . GLU A 1 377 ? 22.344 -11.172 -14.18 1 98.81 377 GLU A N 1
ATOM 2916 C CA . GLU A 1 377 ? 23.656 -11.758 -14.391 1 98.81 377 GLU A CA 1
ATOM 2917 C C . GLU A 1 377 ? 23.812 -12.273 -15.82 1 98.81 377 GLU A C 1
ATOM 2919 O O . GLU A 1 377 ? 22.844 -12.695 -16.438 1 98.81 377 GLU A O 1
ATOM 2924 N N . ILE A 1 378 ? 25.062 -12.289 -16.297 1 98.69 378 ILE A N 1
ATOM 2925 C CA . ILE A 1 378 ? 25.359 -12.812 -17.625 1 98.69 378 ILE A CA 1
ATOM 2926 C C . ILE A 1 378 ? 24.891 -14.266 -17.719 1 98.69 378 ILE A C 1
ATOM 2928 O O . ILE A 1 378 ? 25.172 -15.07 -16.828 1 98.69 378 ILE A O 1
ATOM 2932 N N . GLY A 1 379 ? 24.156 -14.562 -18.734 1 98.62 379 GLY A N 1
ATOM 2933 C CA . GLY A 1 379 ? 23.719 -15.93 -18.969 1 98.62 379 GLY A CA 1
ATOM 2934 C C . GLY A 1 379 ? 22.297 -16.188 -18.5 1 98.62 379 GLY A C 1
ATOM 2935 O O . GLY A 1 379 ? 21.656 -17.125 -18.969 1 98.62 379 GLY A O 1
ATOM 2936 N N . LYS A 1 380 ? 21.75 -15.422 -17.625 1 98.75 380 LYS A N 1
ATOM 2937 C CA . LYS A 1 380 ? 20.375 -15.578 -17.172 1 98.75 380 LYS A CA 1
ATOM 2938 C C . LYS A 1 380 ? 19.391 -14.984 -18.172 1 98.75 380 LYS A C 1
ATOM 2940 O O . LYS A 1 380 ? 19.766 -14.18 -19.016 1 98.75 380 LYS A O 1
ATOM 2945 N N . LYS A 1 381 ? 18.172 -15.508 -18.094 1 98.69 381 LYS A N 1
ATOM 2946 C CA . LYS A 1 381 ? 17.109 -14.969 -18.938 1 98.69 381 LYS A CA 1
ATOM 2947 C C . LYS A 1 381 ? 16.906 -13.477 -18.656 1 98.69 381 LYS A C 1
ATOM 2949 O O . LYS A 1 381 ? 17.031 -13.031 -17.516 1 98.69 381 LYS A O 1
ATOM 2954 N N . ALA A 1 382 ? 16.594 -12.758 -19.703 1 98.75 382 ALA A N 1
ATOM 2955 C CA . ALA A 1 382 ? 16.344 -11.328 -19.562 1 98.75 382 ALA A CA 1
ATOM 2956 C C . ALA A 1 382 ? 14.93 -11.07 -19.062 1 98.75 382 ALA A C 1
ATOM 2958 O O . ALA A 1 382 ? 14.047 -10.695 -19.844 1 98.75 382 ALA A O 1
ATOM 2959 N N . ASP A 1 383 ? 14.688 -11.305 -17.859 1 98.88 383 ASP A N 1
ATOM 2960 C CA . ASP A 1 383 ? 13.523 -10.883 -17.094 1 98.88 383 ASP A CA 1
ATOM 2961 C C . ASP A 1 383 ? 13.859 -9.688 -16.203 1 98.88 383 ASP A C 1
ATOM 2963 O O . ASP A 1 383 ? 14.422 -9.859 -15.117 1 98.88 383 ASP A O 1
ATOM 2967 N N . LEU A 1 384 ? 13.477 -8.531 -16.625 1 98.75 384 LEU A N 1
ATOM 2968 C CA . LEU A 1 384 ? 13.859 -7.34 -15.875 1 98.75 384 LEU A CA 1
ATOM 2969 C C . LEU A 1 384 ? 12.852 -6.219 -16.078 1 98.75 384 LEU A C 1
ATOM 2971 O O . LEU A 1 384 ? 11.938 -6.336 -16.891 1 98.75 384 LEU A O 1
ATOM 2975 N N . LEU A 1 385 ? 12.914 -5.207 -15.25 1 98.88 385 LEU A N 1
ATOM 2976 C CA . LEU A 1 385 ? 12.062 -4.027 -15.375 1 98.88 385 LEU A CA 1
ATOM 2977 C C . LEU A 1 385 ? 12.891 -2.748 -15.297 1 98.88 385 LEU A C 1
ATOM 2979 O O . LEU A 1 385 ? 13.992 -2.752 -14.75 1 98.88 385 LEU A O 1
ATOM 2983 N N . ILE A 1 386 ? 12.469 -1.695 -15.977 1 98.94 386 ILE A N 1
ATOM 2984 C CA . ILE A 1 386 ? 13.023 -0.347 -15.875 1 98.94 386 ILE A CA 1
ATOM 2985 C C . ILE A 1 386 ? 12.133 0.505 -14.969 1 98.94 386 ILE A C 1
ATOM 2987 O O . ILE A 1 386 ? 10.953 0.709 -15.258 1 98.94 386 ILE A O 1
ATOM 2991 N N . PHE A 1 387 ? 12.672 0.89 -13.859 1 98.88 387 PHE A N 1
ATOM 2992 C CA . PHE A 1 387 ? 12.031 1.753 -12.867 1 98.88 387 PHE A CA 1
ATOM 2993 C C . PHE A 1 387 ? 12.391 3.215 -13.117 1 98.88 387 PHE A C 1
ATOM 2995 O O . PHE A 1 387 ? 13.57 3.578 -13.125 1 98.88 387 PHE A O 1
ATOM 3002 N N . ASN A 1 388 ? 11.398 4.09 -13.32 1 98.88 388 ASN A N 1
ATOM 3003 C CA . ASN A 1 388 ? 11.578 5.52 -13.547 1 98.88 388 ASN A CA 1
ATOM 3004 C C . ASN A 1 388 ? 10.977 6.344 -12.414 1 98.88 388 ASN A C 1
ATOM 3006 O O . ASN A 1 388 ? 9.766 6.562 -12.375 1 98.88 388 ASN A O 1
ATOM 3010 N N . PRO A 1 389 ? 11.82 6.82 -11.5 1 98.25 389 PRO A N 1
ATOM 3011 C CA . PRO A 1 389 ? 11.289 7.535 -10.336 1 98.25 389 PRO A CA 1
ATOM 3012 C C . PRO A 1 389 ? 10.547 8.812 -10.719 1 98.25 389 PRO A C 1
ATOM 3014 O O . PRO A 1 389 ? 9.648 9.25 -9.992 1 98.25 389 PRO A O 1
ATOM 3017 N N . MET A 1 390 ? 10.727 9.391 -11.844 1 98 390 MET A N 1
ATOM 3018 C CA . MET A 1 390 ? 10.203 10.703 -12.227 1 98 390 MET A CA 1
ATOM 3019 C C . MET A 1 390 ? 8.758 10.602 -12.688 1 98 390 MET A C 1
ATOM 3021 O O . MET A 1 390 ? 8.094 11.617 -12.898 1 98 390 MET A O 1
ATOM 3025 N N . LEU A 1 391 ? 8.266 9.375 -12.758 1 98 391 LEU A N 1
ATOM 3026 C CA . LEU A 1 391 ? 6.91 9.203 -13.273 1 98 391 LEU A CA 1
ATOM 3027 C C . LEU A 1 391 ? 5.879 9.375 -12.156 1 98 391 LEU A C 1
ATOM 3029 O O . LEU A 1 391 ? 4.68 9.469 -12.43 1 98 391 LEU A O 1
ATOM 3033 N N . SER A 1 392 ? 6.34 9.445 -10.93 1 97.62 392 SER A N 1
ATOM 3034 C CA . SER A 1 392 ? 5.438 9.648 -9.805 1 97.62 392 SER A CA 1
ATOM 3035 C C . SER A 1 392 ? 6.098 10.492 -8.711 1 97.62 392 SER A C 1
ATOM 3037 O O . SER A 1 392 ? 7.266 10.281 -8.383 1 97.62 392 SER A O 1
ATOM 3039 N N . PRO A 1 393 ? 5.363 11.461 -8.102 1 98 393 PRO A N 1
ATOM 3040 C CA . PRO A 1 393 ? 5.93 12.219 -6.984 1 98 393 PRO A CA 1
ATOM 3041 C C . PRO A 1 393 ? 6.301 11.328 -5.801 1 98 393 PRO A C 1
ATOM 3043 O O . PRO A 1 393 ? 7.148 11.703 -4.984 1 98 393 PRO A O 1
ATOM 3046 N N . LYS A 1 394 ? 5.711 10.188 -5.691 1 97.75 394 LYS A N 1
ATOM 3047 C CA . LYS A 1 394 ? 5.93 9.273 -4.57 1 97.75 394 LYS A CA 1
ATOM 3048 C C . LYS A 1 394 ? 7.379 8.797 -4.52 1 97.75 394 LYS A C 1
ATOM 3050 O O . LYS A 1 394 ? 7.914 8.523 -3.443 1 97.75 394 LYS A O 1
ATOM 3055 N N . ALA A 1 395 ? 8.047 8.758 -5.664 1 98.38 395 ALA A N 1
ATOM 3056 C CA . ALA A 1 395 ? 9.383 8.172 -5.75 1 98.38 395 ALA A CA 1
ATOM 3057 C C . ALA A 1 395 ? 10.453 9.258 -5.734 1 98.38 395 ALA A C 1
ATOM 3059 O O . ALA A 1 395 ? 11.641 8.977 -5.918 1 98.38 395 ALA A O 1
ATOM 3060 N N . ILE A 1 396 ? 10.055 10.5 -5.52 1 98.25 396 ILE A N 1
ATOM 3061 C CA . ILE A 1 396 ? 10.984 11.625 -5.504 1 98.25 396 ILE A CA 1
ATOM 3062 C C . ILE A 1 396 ? 11.055 12.211 -4.098 1 98.25 396 ILE A C 1
ATOM 3064 O O . ILE A 1 396 ? 10.023 12.398 -3.443 1 98.25 396 ILE A O 1
ATOM 3068 N N . PRO A 1 397 ? 12.188 12.5 -3.59 1 97.62 397 PRO A N 1
ATOM 3069 C CA . PRO A 1 397 ? 13.492 12.258 -4.199 1 97.62 397 PRO A CA 1
ATOM 3070 C C . PRO A 1 397 ? 13.93 10.797 -4.105 1 97.62 397 PRO A C 1
ATOM 3072 O O . PRO A 1 397 ? 13.438 10.055 -3.248 1 97.62 397 PRO A O 1
ATOM 3075 N N . MET A 1 398 ? 14.703 10.398 -5.004 1 97.25 398 MET A N 1
ATOM 3076 C CA . MET A 1 398 ? 15.344 9.086 -4.883 1 97.25 398 MET A CA 1
ATOM 3077 C C . MET A 1 398 ? 16.766 9.219 -4.355 1 97.25 398 MET A C 1
ATOM 3079 O O . MET A 1 398 ? 17.641 9.719 -5.055 1 97.25 398 MET A O 1
ATOM 3083 N N . HIS A 1 399 ? 16.984 8.781 -3.086 1 95.62 399 HIS A N 1
ATOM 3084 C CA . HIS A 1 399 ? 18.297 8.758 -2.461 1 95.62 399 HIS A CA 1
ATOM 3085 C C . HIS A 1 399 ? 18.906 7.363 -2.512 1 95.62 399 HIS A C 1
ATOM 3087 O O . HIS A 1 399 ? 20.125 7.211 -2.439 1 95.62 399 HIS A O 1
ATOM 3093 N N . ASN A 1 400 ? 18.109 6.352 -2.502 1 95.44 400 ASN A N 1
ATOM 3094 C CA . ASN A 1 400 ? 18.438 4.93 -2.529 1 95.44 400 ASN A CA 1
ATOM 3095 C C . ASN A 1 400 ? 17.453 4.148 -3.396 1 95.44 400 ASN A C 1
ATOM 3097 O O . ASN A 1 400 ? 16.266 4.047 -3.066 1 95.44 400 ASN A O 1
ATOM 3101 N N . PRO A 1 401 ? 18 3.57 -4.445 1 96.88 401 PRO A N 1
ATOM 3102 C CA . PRO A 1 401 ? 17.094 2.932 -5.398 1 96.88 401 PRO A CA 1
ATOM 3103 C C . PRO A 1 401 ? 16.266 1.807 -4.766 1 96.88 401 PRO A C 1
ATOM 3105 O O . PRO A 1 401 ? 15.086 1.656 -5.07 1 96.88 401 PRO A O 1
ATOM 3108 N N . VAL A 1 402 ? 16.859 0.992 -3.889 1 97.5 402 VAL A N 1
ATOM 3109 C CA . VAL A 1 402 ? 16.156 -0.136 -3.289 1 97.5 402 VAL A CA 1
ATOM 3110 C C . VAL A 1 402 ? 15.133 0.374 -2.285 1 97.5 402 VAL A C 1
ATOM 3112 O O . VAL A 1 402 ? 13.984 -0.087 -2.271 1 97.5 402 VAL A O 1
ATOM 3115 N N . SER A 1 403 ? 15.547 1.341 -1.486 1 96.81 403 SER A N 1
ATOM 3116 C CA . SER A 1 403 ? 14.617 1.97 -0.554 1 96.81 403 SER A CA 1
ATOM 3117 C C . SER A 1 403 ? 13.43 2.578 -1.287 1 96.81 403 SER A C 1
ATOM 3119 O O . SER A 1 403 ? 12.281 2.383 -0.887 1 96.81 403 SER A O 1
ATOM 3121 N N . THR A 1 404 ? 13.734 3.342 -2.352 1 97.88 404 THR A N 1
ATOM 3122 C CA . THR A 1 404 ? 12.688 4.012 -3.115 1 97.88 404 THR A CA 1
ATOM 3123 C C . THR A 1 404 ? 11.734 2.992 -3.736 1 97.88 404 THR A C 1
ATOM 3125 O O . THR A 1 404 ? 10.516 3.168 -3.693 1 97.88 404 THR A O 1
ATOM 3128 N N . LEU A 1 405 ? 12.25 1.946 -4.219 1 98.44 405 LEU A N 1
ATOM 3129 C CA . LEU A 1 405 ? 11.43 0.903 -4.812 1 98.44 405 LEU A CA 1
ATOM 3130 C C . LEU A 1 405 ? 10.477 0.308 -3.777 1 98.44 405 LEU A C 1
ATOM 3132 O O . LEU A 1 405 ? 9.281 0.17 -4.035 1 98.44 405 LEU A O 1
ATOM 3136 N N . VAL A 1 406 ? 10.961 -0.025 -2.615 1 98.12 406 VAL A N 1
ATOM 3137 C CA . VAL A 1 406 ? 10.227 -0.815 -1.637 1 98.12 406 VAL A CA 1
ATOM 3138 C C . VAL A 1 406 ? 9.273 0.089 -0.857 1 98.12 406 VAL A C 1
ATOM 3140 O O . VAL A 1 406 ? 8.125 -0.282 -0.603 1 98.12 406 VAL A O 1
ATOM 3143 N N . TYR A 1 407 ? 9.711 1.293 -0.528 1 97.75 407 TYR A N 1
ATOM 3144 C CA . TYR A 1 407 ? 8.969 2.062 0.465 1 97.75 407 TYR A CA 1
ATOM 3145 C C . TYR A 1 407 ? 8.242 3.236 -0.184 1 97.75 407 TYR A C 1
ATOM 3147 O O . TYR A 1 407 ? 7.316 3.801 0.4 1 97.75 407 TYR A O 1
ATOM 3155 N N . SER A 1 408 ? 8.703 3.668 -1.397 1 97.44 408 SER A N 1
ATOM 3156 C CA . SER A 1 408 ? 8.211 4.938 -1.923 1 97.44 408 SER A CA 1
ATOM 3157 C C . SER A 1 408 ? 7.895 4.836 -3.412 1 97.44 408 SER A C 1
ATOM 3159 O O . SER A 1 408 ? 8.219 5.742 -4.184 1 97.44 408 SER A O 1
ATOM 3161 N N . SER A 1 409 ? 7.32 3.807 -3.875 1 97.31 409 SER A N 1
ATOM 3162 C CA . SER A 1 409 ? 7.031 3.662 -5.297 1 97.31 409 SER A CA 1
ATOM 3163 C C . SER A 1 409 ? 5.562 3.324 -5.531 1 97.31 409 SER A C 1
ATOM 3165 O O . SER A 1 409 ? 4.805 3.133 -4.578 1 97.31 409 SER A O 1
ATOM 3167 N N . SER A 1 410 ? 5.145 3.359 -6.75 1 97 410 SER A N 1
ATOM 3168 C CA . SER A 1 410 ? 3.844 2.926 -7.25 1 97 410 SER A CA 1
ATOM 3169 C C . SER A 1 410 ? 3.975 2.244 -8.609 1 97 410 SER A C 1
ATOM 3171 O O . SER A 1 410 ? 5.043 2.271 -9.227 1 97 410 SER A O 1
ATOM 3173 N N . MET A 1 411 ? 2.865 1.646 -9.047 1 97.62 411 MET A N 1
ATOM 3174 C CA . MET A 1 411 ? 2.873 0.951 -10.328 1 97.62 411 MET A CA 1
ATOM 3175 C C . MET A 1 411 ? 3.266 1.898 -11.453 1 97.62 411 MET A C 1
ATOM 3177 O O . MET A 1 411 ? 3.844 1.472 -12.461 1 97.62 411 MET A O 1
ATOM 3181 N N . LYS A 1 412 ? 3.021 3.184 -11.25 1 97.69 412 LYS A N 1
ATOM 3182 C CA . LYS A 1 412 ? 3.312 4.184 -12.273 1 97.69 412 LYS A CA 1
ATOM 3183 C C . LYS A 1 412 ? 4.812 4.266 -12.547 1 97.69 412 LYS A C 1
ATOM 3185 O O . LYS A 1 412 ? 5.227 4.645 -13.641 1 97.69 412 LYS A O 1
ATOM 3190 N N . ASN A 1 413 ? 5.613 3.875 -11.641 1 98.69 413 ASN A N 1
ATOM 3191 C CA . ASN A 1 413 ? 7.062 4.016 -11.773 1 98.69 413 ASN A CA 1
ATOM 3192 C C . ASN A 1 413 ? 7.652 2.92 -12.656 1 98.69 413 ASN A C 1
ATOM 3194 O O . ASN A 1 413 ? 8.805 3.016 -13.078 1 98.69 413 ASN A O 1
ATOM 3198 N N . ILE A 1 414 ? 6.898 1.87 -12.867 1 98.81 414 ILE A N 1
ATOM 3199 C CA . ILE A 1 414 ? 7.379 0.824 -13.766 1 98.81 414 ILE A CA 1
ATOM 3200 C C . ILE A 1 414 ? 7.164 1.248 -15.219 1 98.81 414 ILE A C 1
ATOM 3202 O O . ILE A 1 414 ? 6.039 1.215 -15.719 1 98.81 414 ILE A O 1
ATOM 3206 N N . GLU A 1 415 ? 8.203 1.577 -15.875 1 98.75 415 GLU A N 1
ATOM 3207 C CA . GLU A 1 415 ? 8.125 2.148 -17.219 1 98.75 415 GLU A CA 1
ATOM 3208 C C . GLU A 1 415 ? 8.156 1.056 -18.281 1 98.75 415 GLU A C 1
ATOM 3210 O O . GLU A 1 415 ? 7.488 1.17 -19.312 1 98.75 415 GLU A O 1
ATOM 3215 N N . SER A 1 416 ? 9 0.032 -18.031 1 98.81 416 SER A N 1
ATOM 3216 C CA . SER A 1 416 ? 9.141 -1.059 -19 1 98.81 416 SER A CA 1
ATOM 3217 C C . SER A 1 416 ? 9.359 -2.393 -18.281 1 98.81 416 SER A C 1
ATOM 3219 O O . SER A 1 416 ? 9.914 -2.432 -17.188 1 98.81 416 SER A O 1
ATOM 3221 N N . VAL A 1 417 ? 8.906 -3.426 -18.922 1 98.88 417 VAL A N 1
ATOM 3222 C CA . VAL A 1 417 ? 9.094 -4.789 -18.438 1 98.88 417 VAL A CA 1
ATOM 3223 C C . VAL A 1 417 ? 9.516 -5.691 -19.594 1 98.88 417 VAL A C 1
ATOM 3225 O O . VAL A 1 417 ? 8.914 -5.652 -20.672 1 98.88 417 VAL A O 1
ATOM 3228 N N . ILE A 1 418 ? 10.547 -6.398 -19.422 1 98.88 418 ILE A N 1
ATOM 3229 C CA . ILE A 1 418 ? 11.062 -7.379 -20.359 1 98.88 418 ILE A CA 1
ATOM 3230 C C . ILE A 1 418 ? 10.938 -8.781 -19.766 1 98.88 418 ILE A C 1
ATOM 3232 O O . ILE A 1 418 ? 11.273 -9 -18.594 1 98.88 418 ILE A O 1
ATOM 3236 N N . VAL A 1 419 ? 10.383 -9.727 -20.516 1 98.81 419 VAL A N 1
ATOM 3237 C CA . VAL A 1 419 ? 10.273 -11.125 -20.125 1 98.81 419 VAL A CA 1
ATOM 3238 C C . VAL A 1 419 ? 10.852 -12.023 -21.203 1 98.81 419 VAL A C 1
ATOM 3240 O O . VAL A 1 419 ? 10.453 -11.938 -22.375 1 98.81 419 VAL A O 1
ATOM 3243 N N . ASP A 1 420 ? 11.805 -12.836 -20.781 1 98.56 420 ASP A N 1
ATOM 3244 C CA . ASP A 1 420 ? 12.406 -13.773 -21.734 1 98.56 420 ASP A CA 1
ATOM 3245 C C . ASP A 1 420 ? 12.969 -13.047 -22.953 1 98.56 420 ASP A C 1
ATOM 3247 O O . ASP A 1 420 ? 12.844 -13.523 -24.078 1 98.56 420 ASP A O 1
ATOM 3251 N N . GLY A 1 421 ? 13.484 -11.844 -22.719 1 98.31 421 GLY A N 1
ATOM 3252 C CA . GLY A 1 421 ? 14.148 -11.062 -23.75 1 98.31 421 GLY A CA 1
ATOM 3253 C C . GLY A 1 421 ? 13.188 -10.234 -24.594 1 98.31 421 GLY A C 1
ATOM 3254 O O . GLY A 1 421 ? 13.617 -9.422 -25.406 1 98.31 421 GLY A O 1
ATOM 3255 N N . ASN A 1 422 ? 11.906 -10.367 -24.375 1 98.31 422 ASN A N 1
ATOM 3256 C CA . ASN A 1 422 ? 10.898 -9.625 -25.125 1 98.31 422 ASN A CA 1
ATOM 3257 C C . ASN A 1 422 ? 10.344 -8.453 -24.328 1 98.31 422 ASN A C 1
ATOM 3259 O O . ASN A 1 422 ? 10.008 -8.609 -23.141 1 98.31 422 ASN A O 1
ATOM 3263 N N . ILE A 1 423 ? 10.242 -7.262 -24.906 1 98.31 423 ILE A N 1
ATOM 3264 C CA . ILE A 1 423 ? 9.633 -6.109 -24.25 1 98.31 423 ILE A CA 1
ATOM 3265 C C . ILE A 1 423 ? 8.117 -6.266 -24.219 1 98.31 423 ILE A C 1
ATOM 3267 O O . ILE A 1 423 ? 7.465 -6.215 -25.266 1 98.31 423 ILE A O 1
ATOM 3271 N N . ILE A 1 424 ? 7.609 -6.477 -23.047 1 98.38 424 ILE A N 1
ATOM 3272 C CA . ILE A 1 424 ? 6.176 -6.684 -22.875 1 98.38 424 ILE A CA 1
ATOM 3273 C C . ILE A 1 424 ? 5.496 -5.348 -22.578 1 98.38 424 ILE A C 1
ATOM 3275 O O . ILE A 1 424 ? 4.352 -5.129 -22.984 1 98.38 424 ILE A O 1
ATOM 3279 N N . MET A 1 425 ? 6.125 -4.5 -21.875 1 98.62 425 MET A N 1
ATOM 3280 C CA . MET A 1 425 ? 5.684 -3.146 -21.562 1 98.62 425 MET A CA 1
ATOM 3281 C C . MET A 1 425 ? 6.785 -2.131 -21.844 1 98.62 425 MET A C 1
ATOM 3283 O O . MET A 1 425 ? 7.934 -2.328 -21.453 1 98.62 425 MET A O 1
ATOM 3287 N N . GLU A 1 426 ? 6.48 -1.088 -22.531 1 98.44 426 GLU A N 1
ATOM 3288 C CA . GLU A 1 426 ? 7.41 -0.017 -22.891 1 98.44 426 GLU A CA 1
ATOM 3289 C C . GLU A 1 426 ? 6.742 1.351 -22.766 1 98.44 426 GLU A C 1
ATOM 3291 O O . GLU A 1 426 ? 5.605 1.532 -23.203 1 98.44 426 GLU A O 1
ATOM 3296 N N . ASP A 1 427 ? 7.434 2.32 -22.156 1 97.94 427 ASP A N 1
ATOM 3297 C CA . ASP A 1 427 ? 6.895 3.664 -21.969 1 97.94 427 ASP A CA 1
ATOM 3298 C C . ASP A 1 427 ? 5.52 3.613 -21.312 1 97.94 427 ASP A C 1
ATOM 3300 O O . ASP A 1 427 ? 4.59 4.289 -21.75 1 97.94 427 ASP A O 1
ATOM 3304 N N . SER A 1 428 ? 5.34 2.668 -20.406 1 97.31 428 SER A N 1
ATOM 3305 C CA . SER A 1 428 ? 4.148 2.504 -19.578 1 97.31 428 SER A CA 1
ATOM 3306 C C . SER A 1 428 ? 2.975 1.979 -20.406 1 97.31 428 SER A C 1
ATOM 3308 O O . SER A 1 428 ? 1.816 2.189 -20.031 1 97.31 428 SER A O 1
ATOM 3310 N N . LYS A 1 429 ? 3.281 1.381 -21.578 1 98.06 429 LYS A N 1
ATOM 3311 C CA . LYS A 1 429 ? 2.238 0.791 -22.406 1 98.06 429 LYS A CA 1
ATOM 3312 C C . LYS A 1 429 ? 2.471 -0.705 -22.609 1 98.06 429 LYS A C 1
ATOM 3314 O O . LYS A 1 429 ? 3.545 -1.119 -23.047 1 98.06 429 LYS A O 1
ATOM 3319 N N . ILE A 1 430 ? 1.524 -1.444 -22.266 1 98.25 430 ILE A N 1
ATOM 3320 C CA . ILE A 1 430 ? 1.592 -2.879 -22.516 1 98.25 430 ILE A CA 1
ATOM 3321 C C . ILE A 1 430 ? 1.436 -3.145 -24.016 1 98.25 430 ILE A C 1
ATOM 3323 O O . ILE A 1 430 ? 0.486 -2.666 -24.641 1 98.25 430 ILE A O 1
ATOM 3327 N N . LEU A 1 431 ? 2.299 -3.891 -24.578 1 98.31 431 LEU A N 1
ATOM 3328 C CA . LEU A 1 431 ? 2.383 -4.047 -26.031 1 98.31 431 LEU A CA 1
ATOM 3329 C C . LEU A 1 431 ? 1.655 -5.309 -26.484 1 98.31 431 LEU A C 1
ATOM 3331 O O . LEU A 1 431 ? 1.293 -5.434 -27.656 1 98.31 431 LEU A O 1
ATOM 3335 N N . THR A 1 432 ? 1.369 -6.199 -25.578 1 97.62 432 THR A N 1
ATOM 3336 C CA . THR A 1 432 ? 0.953 -7.539 -25.969 1 97.62 432 THR A CA 1
ATOM 3337 C C . THR A 1 432 ? -0.534 -7.75 -25.703 1 97.62 432 THR A C 1
ATOM 3339 O O . THR A 1 432 ? -1.086 -8.805 -26.016 1 97.62 432 THR A O 1
ATOM 3342 N N . ALA A 1 433 ? -1.152 -6.812 -25.109 1 96.94 433 ALA A N 1
ATOM 3343 C CA . ALA A 1 433 ? -2.584 -6.918 -24.844 1 96.94 433 ALA A CA 1
ATOM 3344 C C . ALA A 1 433 ? -3.252 -5.547 -24.891 1 96.94 433 ALA A C 1
ATOM 3346 O O . ALA A 1 433 ? -2.598 -4.523 -24.688 1 96.94 433 ALA A O 1
ATOM 3347 N N . ASN A 1 434 ? -4.535 -5.535 -25.234 1 97.5 434 ASN A N 1
ATOM 3348 C CA . ASN A 1 434 ? -5.355 -4.336 -25.109 1 97.5 434 ASN A CA 1
ATOM 3349 C C . ASN A 1 434 ? -5.867 -4.156 -23.672 1 97.5 434 ASN A C 1
ATOM 3351 O O . ASN A 1 434 ? -6.891 -4.734 -23.297 1 97.5 434 ASN A O 1
ATOM 3355 N N . GLU A 1 435 ? -5.223 -3.352 -22.984 1 97.38 435 GLU A N 1
ATOM 3356 C CA . GLU A 1 435 ? -5.492 -3.189 -21.562 1 97.38 435 GLU A CA 1
ATOM 3357 C C . GLU A 1 435 ? -6.918 -2.703 -21.312 1 97.38 435 GLU A C 1
ATOM 3359 O O . GLU A 1 435 ? -7.613 -3.215 -20.438 1 97.38 435 GLU A O 1
ATOM 3364 N N . GLU A 1 436 ? -7.363 -1.703 -22.016 1 97.5 436 GLU A N 1
ATOM 3365 C CA . GLU A 1 436 ? -8.703 -1.16 -21.844 1 97.5 436 GLU A CA 1
ATOM 3366 C C . GLU A 1 436 ? -9.766 -2.236 -22.047 1 97.5 436 GLU A C 1
ATOM 3368 O O . GLU A 1 436 ? -10.734 -2.322 -21.281 1 97.5 436 GLU A O 1
ATOM 3373 N N . LYS A 1 437 ? -9.578 -3.01 -23.094 1 98.25 437 LYS A N 1
ATOM 3374 C CA . LYS A 1 437 ? -10.516 -4.098 -23.375 1 98.25 437 LYS A CA 1
ATOM 3375 C C . LYS A 1 437 ? -10.508 -5.125 -22.25 1 98.25 437 LYS A C 1
ATOM 3377 O O . LYS A 1 437 ? -11.562 -5.637 -21.859 1 98.25 437 LYS A O 1
ATOM 3382 N N . ALA A 1 438 ? -9.328 -5.445 -21.797 1 98.56 438 ALA A N 1
ATOM 3383 C CA . ALA A 1 438 ? -9.203 -6.422 -20.719 1 98.56 438 ALA A CA 1
ATOM 3384 C C . ALA A 1 438 ? -9.953 -5.961 -19.469 1 98.56 438 ALA A C 1
ATOM 3386 O O . ALA A 1 438 ? -10.602 -6.766 -18.797 1 98.56 438 ALA A O 1
ATOM 3387 N N . LEU A 1 439 ? -9.836 -4.66 -19.125 1 98.56 439 LEU A N 1
ATOM 3388 C CA . LEU A 1 439 ? -10.531 -4.117 -17.969 1 98.56 439 LEU A CA 1
ATOM 3389 C C . LEU A 1 439 ? -12.039 -4.23 -18.141 1 98.56 439 LEU A C 1
ATOM 3391 O O . LEU A 1 439 ? -12.742 -4.691 -17.234 1 98.56 439 LEU A O 1
ATOM 3395 N N . LYS A 1 440 ? -12.57 -3.836 -19.297 1 98.5 440 LYS A N 1
ATOM 3396 C CA . LYS A 1 440 ? -14 -3.873 -19.578 1 98.5 440 LYS A CA 1
ATOM 3397 C C . LYS A 1 440 ? -14.523 -5.305 -19.562 1 98.5 440 LYS A C 1
ATOM 3399 O O . LYS A 1 440 ? -15.57 -5.582 -18.969 1 98.5 440 LYS A O 1
ATOM 3404 N N . ASP A 1 441 ? -13.789 -6.184 -20.219 1 98.75 441 ASP A N 1
ATOM 3405 C CA . ASP A 1 441 ? -14.188 -7.59 -20.266 1 98.75 441 ASP A CA 1
ATOM 3406 C C . ASP A 1 441 ? -14.242 -8.195 -18.859 1 98.75 441 ASP A C 1
ATOM 3408 O O . ASP A 1 441 ? -15.18 -8.914 -18.531 1 98.75 441 ASP A O 1
ATOM 3412 N N . ALA A 1 442 ? -13.227 -7.914 -18.094 1 98.69 442 ALA A N 1
ATOM 3413 C CA . ALA A 1 442 ? -13.172 -8.469 -16.734 1 98.69 442 ALA A CA 1
ATOM 3414 C C . ALA A 1 442 ? -14.328 -7.945 -15.883 1 98.69 442 ALA A C 1
ATOM 3416 O O . ALA A 1 442 ? -14.914 -8.695 -15.102 1 98.69 442 ALA A O 1
ATOM 3417 N N . GLN A 1 443 ? -14.617 -6.617 -15.969 1 98.44 443 GLN A N 1
ATOM 3418 C CA . GLN A 1 443 ? -15.75 -6.062 -15.234 1 98.44 443 GLN A CA 1
ATOM 3419 C C . GLN A 1 443 ? -17.047 -6.758 -15.625 1 98.44 443 GLN A C 1
ATOM 3421 O O . GLN A 1 443 ? -17.828 -7.148 -14.758 1 98.44 443 GLN A O 1
ATOM 3426 N N . ASP A 1 444 ? -17.281 -6.914 -16.938 1 98.5 444 ASP A N 1
ATOM 3427 C CA . ASP A 1 444 ? -18.484 -7.566 -17.438 1 98.5 444 ASP A CA 1
ATOM 3428 C C . ASP A 1 444 ? -18.562 -9.016 -16.969 1 98.5 444 ASP A C 1
ATOM 3430 O O . ASP A 1 444 ? -19.625 -9.477 -16.531 1 98.5 444 ASP A O 1
ATOM 3434 N N . THR A 1 445 ? -17.453 -9.695 -17.094 1 98.69 445 THR A N 1
ATOM 3435 C CA . THR A 1 445 ? -17.391 -11.094 -16.672 1 98.69 445 THR A CA 1
ATOM 3436 C C . THR A 1 445 ? -17.656 -11.234 -15.188 1 98.69 445 THR A C 1
ATOM 3438 O O . THR A 1 445 ? -18.359 -12.156 -14.758 1 98.69 445 THR A O 1
ATOM 3441 N N . ALA A 1 446 ? -17.062 -10.367 -14.398 1 97.88 446 ALA A N 1
ATOM 3442 C CA . ALA A 1 446 ? -17.281 -10.391 -12.953 1 97.88 446 ALA A CA 1
ATOM 3443 C C . ALA A 1 446 ? -18.766 -10.219 -12.625 1 97.88 446 ALA A C 1
ATOM 3445 O O . ALA A 1 446 ? -19.297 -10.898 -11.742 1 97.88 446 ALA A O 1
ATOM 3446 N N . GLU A 1 447 ? -19.438 -9.328 -13.312 1 96.12 447 GLU A N 1
ATOM 3447 C CA . GLU A 1 447 ? -20.875 -9.102 -13.109 1 96.12 447 GLU A CA 1
ATOM 3448 C C . GLU A 1 447 ? -21.672 -10.352 -13.469 1 96.12 447 GLU A C 1
ATOM 3450 O O . GLU A 1 447 ? -22.594 -10.742 -12.727 1 96.12 447 GLU A O 1
ATOM 3455 N N . ARG A 1 448 ? -21.359 -10.953 -14.57 1 97.5 448 ARG A N 1
ATOM 3456 C CA . ARG A 1 448 ? -22.078 -12.156 -15 1 97.5 448 ARG A CA 1
ATOM 3457 C C . ARG A 1 448 ? -21.875 -13.297 -14.008 1 97.5 448 ARG A C 1
ATOM 3459 O O . ARG A 1 448 ? -22.797 -14.07 -13.75 1 97.5 448 ARG A O 1
ATOM 3466 N N . LEU A 1 449 ? -20.641 -13.414 -13.492 1 97 449 LEU A N 1
ATOM 3467 C CA . LEU A 1 449 ? -20.359 -14.461 -12.523 1 97 449 LEU A CA 1
ATOM 3468 C C . LEU A 1 449 ? -21.188 -14.266 -11.258 1 97 449 LEU A C 1
ATOM 3470 O O . LEU A 1 449 ? -21.688 -15.234 -10.68 1 97 449 LEU A O 1
ATOM 3474 N N . CYS A 1 450 ? -21.312 -13.031 -10.766 1 94.19 450 CYS A N 1
ATOM 3475 C CA . CYS A 1 450 ? -22.125 -12.758 -9.586 1 94.19 450 CYS A CA 1
ATOM 3476 C C . CYS A 1 450 ? -23.562 -13.164 -9.805 1 94.19 450 CYS A C 1
ATOM 3478 O O . CYS A 1 450 ? -24.219 -13.672 -8.891 1 94.19 450 CYS A O 1
ATOM 3480 N N . VAL A 1 451 ? -24.047 -12.93 -11.031 1 94.44 451 VAL A N 1
ATOM 3481 C CA . VAL A 1 451 ? -25.406 -13.312 -11.359 1 94.44 451 VAL A CA 1
ATOM 3482 C C . VAL A 1 451 ? -25.547 -14.836 -11.336 1 94.44 451 VAL A C 1
ATOM 3484 O O . VAL A 1 451 ? -26.453 -15.375 -10.711 1 94.44 451 VAL A O 1
ATOM 3487 N N . ARG A 1 452 ? -24.609 -15.57 -11.961 1 94.38 452 ARG A N 1
ATOM 3488 C CA . ARG A 1 452 ? -24.641 -17.031 -12.008 1 94.38 452 ARG A CA 1
ATOM 3489 C C . ARG A 1 452 ? -24.531 -17.625 -10.609 1 94.38 452 ARG A C 1
ATOM 3491 O O . ARG A 1 452 ? -25.203 -18.625 -10.305 1 94.38 452 ARG A O 1
ATOM 3498 N N . GLY A 1 453 ? -23.641 -16.984 -9.812 1 90.75 453 GLY A N 1
ATOM 3499 C CA . GLY A 1 453 ? -23.391 -17.5 -8.484 1 90.75 453 GLY A CA 1
ATOM 3500 C C . GLY A 1 453 ? -24.328 -16.969 -7.43 1 90.75 453 GLY A C 1
ATOM 3501 O O . GLY A 1 453 ? -24.234 -17.328 -6.258 1 90.75 453 GLY A O 1
ATOM 3502 N N . THR A 1 454 ? -25.297 -16.062 -7.754 1 90.19 454 THR A N 1
ATOM 3503 C CA . THR A 1 454 ? -26.266 -15.422 -6.859 1 90.19 454 THR A CA 1
ATOM 3504 C C . THR A 1 454 ? -25.547 -14.711 -5.715 1 90.19 454 THR A C 1
ATOM 3506 O O . THR A 1 454 ? -25.922 -14.875 -4.551 1 90.19 454 THR A O 1
ATOM 3509 N N . ILE A 1 455 ? -24.469 -14.141 -6.043 1 88.69 455 ILE A N 1
ATOM 3510 C CA . ILE A 1 455 ? -23.734 -13.328 -5.078 1 88.69 455 ILE A CA 1
ATOM 3511 C C . ILE A 1 455 ? -24.359 -11.938 -5 1 88.69 455 ILE A C 1
ATOM 3513 O O . ILE A 1 455 ? -24.359 -11.195 -5.984 1 88.69 455 ILE A O 1
ATOM 3517 N N . LYS A 1 456 ? -24.906 -11.414 -3.756 1 83.5 456 LYS A N 1
ATOM 3518 C CA . LYS A 1 456 ? -25.75 -10.227 -3.67 1 83.5 456 LYS A CA 1
ATOM 3519 C C . LYS A 1 456 ? -25.094 -9.148 -2.812 1 83.5 456 LYS A C 1
ATOM 3521 O O . LYS A 1 456 ? -25.656 -8.062 -2.631 1 83.5 456 LYS A O 1
ATOM 3526 N N . ASN A 1 457 ? -23.922 -9.422 -2.344 1 84.12 457 ASN A N 1
ATOM 3527 C CA . ASN A 1 457 ? -23.281 -8.445 -1.471 1 84.12 457 ASN A CA 1
ATOM 3528 C C . ASN A 1 457 ? -22.438 -7.445 -2.266 1 84.12 457 ASN A C 1
ATOM 3530 O O . ASN A 1 457 ? -21.219 -7.375 -2.096 1 84.12 457 ASN A O 1
ATOM 3534 N N . ARG A 1 458 ? -23.188 -6.691 -3.072 1 88.62 458 ARG A N 1
ATOM 3535 C CA . ARG A 1 458 ? -22.516 -5.734 -3.955 1 88.62 458 ARG A CA 1
ATOM 3536 C C . ARG A 1 458 ? -23.406 -4.523 -4.211 1 88.62 458 ARG A C 1
ATOM 3538 O O . ARG A 1 458 ? -24.547 -4.477 -3.754 1 88.62 458 ARG A O 1
ATOM 3545 N N . MET A 1 459 ? -22.828 -3.537 -4.895 1 87.5 459 MET A N 1
ATOM 3546 C CA . MET A 1 459 ? -23.375 -2.234 -5.273 1 87.5 459 MET A CA 1
ATOM 3547 C C . MET A 1 459 ? -24.656 -1.94 -4.512 1 87.5 459 MET A C 1
ATOM 3549 O O . MET A 1 459 ? -24.688 -1.997 -3.283 1 87.5 459 MET A O 1
ATOM 3553 N N . GLU A 1 460 ? -25.781 -1.794 -5.348 1 84 460 GLU A N 1
ATOM 3554 C CA . GLU A 1 460 ? -27.031 -1.445 -4.691 1 84 460 GLU A CA 1
ATOM 3555 C C . GLU A 1 460 ? -27.5 -2.562 -3.762 1 84 460 GLU A C 1
ATOM 3557 O O . GLU A 1 460 ? -27.625 -3.717 -4.18 1 84 460 GLU A O 1
ATOM 3562 N N . GLY A 1 461 ? -27.297 -2.385 -2.398 1 79.31 461 GLY A N 1
ATOM 3563 C CA . GLY A 1 461 ? -27.672 -3.404 -1.426 1 79.31 461 GLY A CA 1
ATOM 3564 C C . GLY A 1 461 ? -26.594 -3.648 -0.386 1 79.31 461 GLY A C 1
ATOM 3565 O O . GLY A 1 461 ? -26.859 -4.234 0.665 1 79.31 461 GLY A O 1
ATOM 3566 N N . HIS A 1 462 ? -25.406 -3.326 -0.85 1 85.88 462 HIS A N 1
ATOM 3567 C CA . HIS A 1 462 ? -24.344 -3.496 0.131 1 85.88 462 HIS A CA 1
ATOM 3568 C C . HIS A 1 462 ? -24.562 -2.611 1.352 1 85.88 462 HIS A C 1
ATOM 3570 O O . HIS A 1 462 ? -24.719 -1.395 1.223 1 85.88 462 HIS A O 1
ATOM 3576 N N . LYS A 1 463 ? -24.562 -3.24 2.518 1 87.06 463 LYS A N 1
ATOM 3577 C CA . LYS A 1 463 ? -24.797 -2.5 3.754 1 87.06 463 LYS A CA 1
ATOM 3578 C C . LYS A 1 463 ? -23.5 -1.874 4.27 1 87.06 463 LYS A C 1
ATOM 3580 O O . LYS A 1 463 ? -22.422 -2.471 4.16 1 87.06 463 LYS A O 1
ATOM 3585 N N . TRP A 1 464 ? -23.672 -0.652 4.715 1 91.94 464 TRP A N 1
ATOM 3586 C CA . TRP A 1 464 ? -22.562 0.001 5.398 1 91.94 464 TRP A CA 1
ATOM 3587 C C . TRP A 1 464 ? -22.141 -0.797 6.625 1 91.94 464 TRP A C 1
ATOM 3589 O O . TRP A 1 464 ? -22.953 -1.111 7.488 1 91.94 464 TRP A O 1
ATOM 3599 N N . ASN A 1 465 ? -20.844 -1.181 6.711 1 88.69 465 ASN A N 1
ATOM 3600 C CA . ASN A 1 465 ? -20.328 -1.931 7.859 1 88.69 465 ASN A CA 1
ATOM 3601 C C . ASN A 1 465 ? -19.953 -1.006 9.008 1 88.69 465 ASN A C 1
ATOM 3603 O O . ASN A 1 465 ? -18.797 -0.611 9.141 1 88.69 465 ASN A O 1
ATOM 3607 N N . SER A 1 466 ? -20.875 -0.723 9.914 1 84.25 466 SER A N 1
ATOM 3608 C CA . SER A 1 466 ? -20.672 0.173 11.047 1 84.25 466 SER A CA 1
ATOM 3609 C C . SER A 1 466 ? -20.125 -0.582 12.258 1 84.25 466 SER A C 1
ATOM 3611 O O . SER A 1 466 ? -20.719 -1.574 12.688 1 84.25 466 SER A O 1
ATOM 3613 N N . LEU A 1 467 ? -18.953 -0.31 12.742 1 80.81 467 LEU A N 1
ATOM 3614 C CA . LEU A 1 467 ? -18.344 -1.063 13.828 1 80.81 467 LEU A CA 1
ATOM 3615 C C . LEU A 1 467 ? -18.547 -0.367 15.164 1 80.81 467 LEU A C 1
ATOM 3617 O O . LEU A 1 467 ? -18.406 -0.987 16.219 1 80.81 467 LEU A O 1
ATOM 3621 N N . TYR A 1 468 ? -18.844 0.887 15.125 1 76.5 468 TYR A N 1
ATOM 3622 C CA . TYR A 1 468 ? -18.922 1.623 16.375 1 76.5 468 TYR A CA 1
ATOM 3623 C C . TYR A 1 468 ? -20.125 2.547 16.406 1 76.5 468 TYR A C 1
ATOM 3625 O O . TYR A 1 468 ? -20.578 3.006 15.352 1 76.5 468 TYR A O 1
ATOM 3633 N N . MET B 1 1 ? -26.234 31.422 -11.359 1 89.31 1 MET B N 1
ATOM 3634 C CA . MET B 1 1 ? -25.562 30.406 -12.172 1 89.31 1 MET B CA 1
ATOM 3635 C C . MET B 1 1 ? -24.656 29.531 -11.312 1 89.31 1 MET B C 1
ATOM 3637 O O . MET B 1 1 ? -23.922 30.031 -10.469 1 89.31 1 MET B O 1
ATOM 3641 N N . MET B 1 2 ? -24.938 28.234 -11.445 1 89.12 2 MET B N 1
ATOM 3642 C CA . MET B 1 2 ? -24.141 27.281 -10.664 1 89.12 2 MET B CA 1
ATOM 3643 C C . MET B 1 2 ? -22.781 27.078 -11.297 1 89.12 2 MET B C 1
ATOM 3645 O O . MET B 1 2 ? -2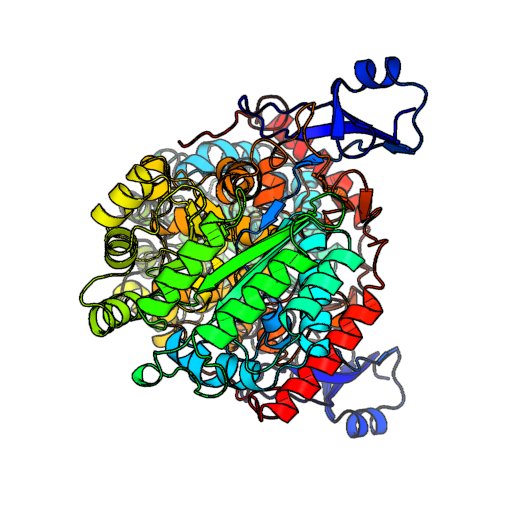2.594 27.328 -12.492 1 89.12 2 MET B O 1
ATOM 3649 N N . ASP B 1 3 ? -21.875 26.703 -10.469 1 95.19 3 ASP B N 1
ATOM 3650 C CA . ASP B 1 3 ? -20.5 26.672 -10.953 1 95.19 3 ASP B CA 1
ATOM 3651 C C . ASP B 1 3 ? -20.156 25.312 -11.562 1 95.19 3 ASP B C 1
ATOM 3653 O O . ASP B 1 3 ? -19.562 25.25 -12.648 1 95.19 3 ASP B O 1
ATOM 3657 N N . ILE B 1 4 ? -20.484 24.203 -10.875 1 98.12 4 ILE B N 1
ATOM 3658 C CA . ILE B 1 4 ? -20.141 22.859 -11.328 1 98.12 4 ILE B CA 1
ATOM 3659 C C . ILE B 1 4 ? -21.344 21.938 -11.117 1 98.12 4 ILE B C 1
ATOM 3661 O O . ILE B 1 4 ? -21.984 21.969 -10.062 1 98.12 4 ILE B O 1
ATOM 3665 N N . LEU B 1 5 ? -21.719 21.188 -12.086 1 98.56 5 LEU B N 1
ATOM 3666 C CA . LEU B 1 5 ? -22.641 20.062 -11.977 1 98.56 5 LEU B CA 1
ATOM 3667 C C . LEU B 1 5 ? -21.953 18.75 -12.312 1 98.56 5 LEU B C 1
ATOM 3669 O O . LEU B 1 5 ? -21.453 18.562 -13.43 1 98.56 5 LEU B O 1
ATOM 3673 N N . ILE B 1 6 ? -21.781 17.859 -11.344 1 98.75 6 ILE B N 1
ATOM 3674 C CA . ILE B 1 6 ? -21.297 16.5 -11.547 1 98.75 6 ILE B CA 1
ATOM 3675 C C . ILE B 1 6 ? -22.469 15.539 -11.578 1 98.75 6 ILE B C 1
ATOM 3677 O O . ILE B 1 6 ? -23.203 15.406 -10.586 1 98.75 6 ILE B O 1
ATOM 3681 N N . LYS B 1 7 ? -22.703 14.844 -12.68 1 98.44 7 LYS B N 1
ATOM 3682 C CA . LYS B 1 7 ? -23.922 14.031 -12.828 1 98.44 7 LYS B CA 1
ATOM 3683 C C . LYS B 1 7 ? -23.562 12.57 -13.102 1 98.44 7 LYS B C 1
ATOM 3685 O O . LYS B 1 7 ? -22.422 12.25 -13.43 1 98.44 7 LYS B O 1
ATOM 3690 N N . ASN B 1 8 ? -24.484 11.656 -12.883 1 98.62 8 ASN B N 1
ATOM 3691 C CA . ASN B 1 8 ? -24.422 10.227 -13.195 1 98.62 8 ASN B CA 1
ATOM 3692 C C . ASN B 1 8 ? -23.391 9.5 -12.352 1 98.62 8 ASN B C 1
ATOM 3694 O O . ASN B 1 8 ? -22.891 8.445 -12.742 1 98.62 8 ASN B O 1
ATOM 3698 N N . ALA B 1 9 ? -23.047 10.008 -11.18 1 98.56 9 ALA B N 1
ATOM 3699 C CA . ALA B 1 9 ? -22.016 9.422 -10.336 1 98.56 9 ALA B CA 1
ATOM 3700 C C . ALA B 1 9 ? -22.625 8.516 -9.266 1 98.56 9 ALA B C 1
ATOM 3702 O O . ALA B 1 9 ? -23.812 8.633 -8.945 1 98.56 9 ALA B O 1
ATOM 3703 N N . ILE B 1 10 ? -21.875 7.543 -8.82 1 98.56 10 ILE B N 1
ATOM 3704 C CA . ILE B 1 10 ? -22.125 7.02 -7.484 1 98.56 10 ILE B CA 1
ATOM 3705 C C . ILE B 1 10 ? -21.578 7.996 -6.441 1 98.56 10 ILE B C 1
ATOM 3707 O O . ILE B 1 10 ? -20.422 8.422 -6.516 1 98.56 10 ILE B O 1
ATOM 3711 N N . ILE B 1 11 ? -22.422 8.438 -5.52 1 98.75 11 ILE B N 1
ATOM 3712 C CA . ILE B 1 11 ? -21.984 9.414 -4.523 1 98.75 11 ILE B CA 1
ATOM 3713 C C . ILE B 1 11 ? -21.938 8.75 -3.146 1 98.75 11 ILE B C 1
ATOM 3715 O O . ILE B 1 11 ? -22.969 8.359 -2.604 1 98.75 11 ILE B O 1
ATOM 3719 N N . VAL B 1 12 ? -20.75 8.539 -2.611 1 98.75 12 VAL B N 1
ATOM 3720 C CA . VAL B 1 12 ? -20.562 8.117 -1.226 1 98.75 12 VAL B CA 1
ATOM 3721 C C . VAL B 1 12 ? -20.516 9.344 -0.317 1 98.75 12 VAL B C 1
ATOM 3723 O O . VAL B 1 12 ? -19.469 10.008 -0.218 1 98.75 12 VAL B O 1
ATOM 3726 N N . THR B 1 13 ? -21.516 9.641 0.426 1 98.75 13 THR B N 1
ATOM 3727 C CA . THR B 1 13 ? -21.719 10.945 1.038 1 98.75 13 THR B CA 1
ATOM 3728 C C . THR B 1 13 ? -20.938 11.055 2.342 1 98.75 13 THR B C 1
ATOM 3730 O O . THR B 1 13 ? -20.484 12.148 2.715 1 98.75 13 THR B O 1
ATOM 3733 N N . VAL B 1 14 ? -20.859 9.898 3.119 1 98.56 14 VAL B N 1
ATOM 3734 C CA . VAL B 1 14 ? -20.297 9.812 4.461 1 98.56 14 VAL B CA 1
ATOM 3735 C C . VAL B 1 14 ? -21.078 10.727 5.406 1 98.56 14 VAL B C 1
ATOM 3737 O O . VAL B 1 14 ? -20.5 11.289 6.348 1 98.56 14 VAL B O 1
ATOM 3740 N N . ASN B 1 15 ? -22.297 11.094 5.109 1 98.06 15 ASN B N 1
ATOM 3741 C CA . ASN B 1 15 ? -23.141 11.844 6.039 1 98.06 15 ASN B CA 1
ATOM 3742 C C . ASN B 1 15 ? -23.547 10.992 7.238 1 98.06 15 ASN B C 1
ATOM 3744 O O . ASN B 1 15 ? -23.078 9.859 7.387 1 98.06 15 ASN B O 1
ATOM 3748 N N . LYS B 1 16 ? -24.328 11.539 8.117 1 96.56 16 LYS B N 1
ATOM 3749 C CA . LYS B 1 16 ? -24.703 10.859 9.359 1 96.56 16 LYS B CA 1
ATOM 3750 C C . LYS B 1 16 ? -25.391 9.531 9.078 1 96.56 16 LYS B C 1
ATOM 3752 O O . LYS B 1 16 ? -25.219 8.562 9.82 1 96.56 16 LYS B O 1
ATOM 3757 N N . GLU B 1 17 ? -26.172 9.469 7.977 1 95.56 17 GLU B N 1
ATOM 3758 C CA . GLU B 1 17 ? -26.922 8.273 7.625 1 95.56 17 GLU B CA 1
ATOM 3759 C C . GLU B 1 17 ? -26.109 7.336 6.742 1 95.56 17 GLU B C 1
ATOM 3761 O O . GLU B 1 17 ? -26.531 6.227 6.434 1 95.56 17 GLU B O 1
ATOM 3766 N N . ARG B 1 18 ? -24.938 7.742 6.363 1 96.19 18 ARG B N 1
ATOM 3767 C CA . ARG B 1 18 ? -24.047 6.973 5.5 1 96.19 18 ARG B CA 1
ATOM 3768 C C . ARG B 1 18 ? -24.734 6.594 4.195 1 96.19 18 ARG B C 1
ATOM 3770 O O . ARG B 1 18 ? -24.688 5.438 3.771 1 96.19 18 ARG B O 1
ATOM 3777 N N . GLU B 1 19 ? -25.359 7.574 3.6 1 95.88 19 GLU B N 1
ATOM 3778 C CA . GLU B 1 19 ? -26.094 7.34 2.354 1 95.88 19 GLU B CA 1
ATOM 3779 C C . GLU B 1 19 ? -25.125 7.164 1.18 1 95.88 19 GLU B C 1
ATOM 3781 O O . GLU B 1 19 ? -24.125 7.875 1.079 1 95.88 19 GLU B O 1
ATOM 3786 N N . VAL B 1 20 ? -25.406 6.195 0.335 1 97.12 20 VAL B N 1
ATOM 3787 C CA . VAL B 1 20 ? -24.766 6.043 -0.967 1 97.12 20 VAL B CA 1
ATOM 3788 C C . VAL B 1 20 ? -25.812 6.211 -2.076 1 97.12 20 VAL B C 1
ATOM 3790 O O . VAL B 1 20 ? -26.781 5.461 -2.143 1 97.12 20 VAL B O 1
ATOM 3793 N N . ILE B 1 21 ? -25.609 7.215 -2.916 1 97.56 21 ILE B N 1
ATOM 3794 C CA . ILE B 1 21 ? -26.516 7.469 -4.027 1 97.56 21 ILE B CA 1
ATOM 3795 C C . ILE B 1 21 ? -25.938 6.891 -5.312 1 97.56 21 ILE B C 1
ATOM 3797 O O . ILE B 1 21 ? -24.938 7.391 -5.832 1 97.56 21 ILE B O 1
ATOM 3801 N N . PHE B 1 22 ? -26.469 5.887 -5.906 1 96.38 22 PHE B N 1
ATOM 3802 C CA . PHE B 1 22 ? -25.875 5.102 -6.973 1 96.38 22 PHE B CA 1
ATOM 3803 C C . PHE B 1 22 ? -26.062 5.777 -8.32 1 96.38 22 PHE B C 1
ATOM 3805 O O . PHE B 1 22 ? -25.328 5.508 -9.273 1 96.38 22 PHE B O 1
ATOM 3812 N N . ASP B 1 23 ? -27.047 6.633 -8.523 1 97.25 23 ASP B N 1
ATOM 3813 C CA . ASP B 1 23 ? -27.25 7.523 -9.664 1 97.25 23 ASP B CA 1
ATOM 3814 C C . ASP B 1 23 ? -27.469 8.969 -9.203 1 97.25 23 ASP B C 1
ATOM 3816 O O . ASP B 1 23 ? -28.578 9.492 -9.281 1 97.25 23 ASP B O 1
ATOM 3820 N N . GLY B 1 24 ? -26.266 9.508 -8.758 1 98.38 24 GLY B N 1
ATOM 3821 C CA . GLY B 1 24 ? -26.359 10.789 -8.078 1 98.38 24 GLY B CA 1
ATOM 3822 C C . GLY B 1 24 ? -25.734 11.93 -8.859 1 98.38 24 GLY B C 1
ATOM 3823 O O . GLY B 1 24 ? -24.984 11.695 -9.82 1 98.38 24 GLY B O 1
ATOM 3824 N N . ALA B 1 25 ? -26.141 13.094 -8.469 1 98.75 25 ALA B N 1
ATOM 3825 C CA . ALA B 1 25 ? -25.531 14.328 -8.961 1 98.75 25 ALA B CA 1
ATOM 3826 C C . ALA B 1 25 ? -25.297 15.312 -7.82 1 98.75 25 ALA B C 1
ATOM 3828 O O . ALA B 1 25 ? -25.969 15.266 -6.793 1 98.75 25 ALA B O 1
ATOM 3829 N N . LEU B 1 26 ? -24.312 16.141 -7.965 1 98.75 26 LEU B N 1
ATOM 3830 C CA . LEU B 1 26 ? -23.906 17.141 -6.988 1 98.75 26 LEU B CA 1
ATOM 3831 C C . LEU B 1 26 ? -23.625 18.484 -7.672 1 98.75 26 LEU B C 1
ATOM 3833 O O . LEU B 1 26 ? -22.984 18.531 -8.727 1 98.75 26 LEU B O 1
ATOM 3837 N N . VAL B 1 27 ? -24.188 19.578 -7.094 1 98.56 27 VAL B N 1
ATOM 3838 C CA . VAL B 1 27 ? -24.031 20.922 -7.641 1 98.56 27 VAL B CA 1
ATOM 3839 C C . VAL B 1 27 ? -23.203 21.781 -6.684 1 98.56 27 VAL B C 1
ATOM 3841 O O . VAL B 1 27 ? -23.406 21.734 -5.465 1 98.56 27 VAL B O 1
ATOM 3844 N N . VAL B 1 28 ? -22.266 22.531 -7.27 1 98.69 28 VAL B N 1
ATOM 3845 C CA . VAL B 1 28 ? -21.422 23.438 -6.48 1 98.69 28 VAL B CA 1
ATOM 3846 C C . VAL B 1 28 ? -21.719 24.875 -6.844 1 98.69 28 VAL B C 1
ATOM 3848 O O . VAL B 1 28 ? -21.844 25.219 -8.023 1 98.69 28 VAL B O 1
ATOM 3851 N N . LYS B 1 29 ? -21.938 25.688 -5.891 1 98.25 29 LYS B N 1
ATOM 3852 C CA . LYS B 1 29 ? -22 27.141 -6.031 1 98.25 29 LYS B CA 1
ATOM 3853 C C . LYS B 1 29 ? -20.984 27.844 -5.121 1 98.25 29 LYS B C 1
ATOM 3855 O O . LYS B 1 29 ? -21 27.641 -3.902 1 98.25 29 LYS B O 1
ATOM 3860 N N . ASP B 1 30 ? -20.172 28.688 -5.754 1 97.31 30 ASP B N 1
ATOM 3861 C CA . ASP B 1 30 ? -19.047 29.266 -5.031 1 97.31 30 ASP B CA 1
ATOM 3862 C C . ASP B 1 30 ? -18.188 28.172 -4.402 1 97.31 30 ASP B C 1
ATOM 3864 O O . ASP B 1 30 ? -17.672 27.297 -5.105 1 97.31 30 ASP B O 1
ATOM 3868 N N . ASN B 1 31 ? -18.109 28.109 -3.125 1 98.38 31 ASN B N 1
ATOM 3869 C CA . ASN B 1 31 ? -17.234 27.109 -2.504 1 98.38 31 ASN B CA 1
ATOM 3870 C C . ASN B 1 31 ? -18.047 26.031 -1.783 1 98.38 31 ASN B C 1
ATOM 3872 O O . ASN B 1 31 ? -17.469 25.219 -1.058 1 98.38 31 ASN B O 1
ATOM 3876 N N . LYS B 1 32 ? -19.375 25.938 -2.018 1 98.56 32 LYS B N 1
ATOM 3877 C CA . LYS B 1 32 ? -20.219 25.047 -1.227 1 98.56 32 LYS B CA 1
ATOM 3878 C C . LYS B 1 32 ? -21.016 24.094 -2.123 1 98.56 32 LYS B C 1
ATOM 3880 O O . LYS B 1 32 ? -21.266 24.406 -3.291 1 98.56 32 LYS B O 1
ATOM 3885 N N . ILE B 1 33 ? -21.344 22.984 -1.539 1 98.75 33 ILE B N 1
ATOM 3886 C CA . ILE B 1 33 ? -22.297 22.078 -2.17 1 98.75 33 ILE B CA 1
ATOM 3887 C C . ILE B 1 33 ? -23.703 22.656 -2.084 1 98.75 33 ILE B C 1
ATOM 3889 O O . ILE B 1 33 ? -24.25 22.828 -0.99 1 98.75 33 ILE B O 1
ATOM 3893 N N . ALA B 1 34 ? -24.25 22.953 -3.195 1 98.62 34 ALA B N 1
ATOM 3894 C CA . ALA B 1 34 ? -25.531 23.625 -3.242 1 98.62 34 ALA B CA 1
ATOM 3895 C C . ALA B 1 34 ? -26.688 22.625 -3.227 1 98.62 34 ALA B C 1
ATOM 3897 O O . ALA B 1 34 ? -27.766 22.922 -2.707 1 98.62 34 ALA B O 1
ATOM 3898 N N . ASP B 1 35 ? -26.453 21.5 -3.881 1 98.62 35 ASP B N 1
ATOM 3899 C CA . ASP B 1 35 ? -27.484 20.453 -3.951 1 98.62 35 ASP B CA 1
ATOM 3900 C C . ASP B 1 35 ? -26.875 19.094 -4.258 1 98.62 35 ASP B C 1
ATOM 3902 O O . ASP B 1 35 ? -25.766 19.016 -4.809 1 98.62 35 ASP B O 1
ATOM 3906 N N . ILE B 1 36 ? -27.531 18.062 -3.854 1 98.62 36 ILE B N 1
ATOM 3907 C CA . ILE B 1 36 ? -27.109 16.672 -4.051 1 98.62 36 ILE B CA 1
ATOM 3908 C C . ILE B 1 36 ? -28.344 15.766 -4.102 1 98.62 36 ILE B C 1
ATOM 3910 O O . ILE B 1 36 ? -29.297 15.953 -3.34 1 98.62 36 ILE B O 1
ATOM 3914 N N . GLY B 1 37 ? -28.422 14.875 -4.996 1 98.12 37 GLY B N 1
ATOM 3915 C CA . GLY B 1 37 ? -29.562 13.977 -5.133 1 98.12 37 GLY B CA 1
ATOM 3916 C C . GLY B 1 37 ? -29.516 13.148 -6.402 1 98.12 37 GLY B C 1
ATOM 3917 O O . GLY B 1 37 ? -28.438 12.914 -6.961 1 98.12 37 GLY B O 1
ATOM 3918 N N . ASN B 1 38 ? -30.641 12.672 -6.797 1 98 38 ASN B N 1
ATOM 3919 C CA . ASN B 1 38 ? -30.75 11.867 -8.008 1 98 38 ASN B CA 1
ATOM 3920 C C . ASN B 1 38 ? -30.344 12.664 -9.242 1 98 38 ASN B C 1
ATOM 3922 O O . ASN B 1 38 ? -30.703 13.836 -9.375 1 98 38 ASN B O 1
ATOM 3926 N N . SER B 1 39 ? -29.625 12.016 -10.133 1 98.12 39 SER B N 1
ATOM 3927 C CA . SER B 1 39 ? -29.047 12.695 -11.289 1 98.12 39 SER B CA 1
ATOM 3928 C C . SER B 1 39 ? -30.125 13.367 -12.133 1 98.12 39 SER B C 1
ATOM 3930 O O . SER B 1 39 ? -30 14.547 -12.484 1 98.12 39 SER B O 1
ATOM 3932 N N . LYS B 1 40 ? -31.172 12.648 -12.477 1 97.31 40 LYS B N 1
ATOM 3933 C CA . LYS B 1 40 ? -32.219 13.188 -13.328 1 97.31 40 LYS B CA 1
ATOM 3934 C C . LYS B 1 40 ? -32.906 14.398 -12.672 1 97.31 40 LYS B C 1
ATOM 3936 O O . LYS B 1 40 ? -33.188 15.391 -13.344 1 97.31 40 LYS B O 1
ATOM 3941 N N . GLU B 1 41 ? -33.125 14.289 -11.391 1 97.88 41 GLU B N 1
ATOM 3942 C CA . GLU B 1 41 ? -33.781 15.359 -10.648 1 97.88 41 GLU B CA 1
ATOM 3943 C C . GLU B 1 41 ? -32.906 16.609 -10.594 1 97.88 41 GLU B C 1
ATOM 3945 O O . GLU B 1 41 ? -33.375 17.719 -10.859 1 97.88 41 GLU B O 1
ATOM 3950 N N . ILE B 1 42 ? -31.688 16.453 -10.281 1 97.69 42 ILE B N 1
ATOM 3951 C CA . ILE B 1 42 ? -30.766 17.578 -10.125 1 97.69 42 ILE B CA 1
ATOM 3952 C C . ILE B 1 42 ? -30.516 18.234 -11.477 1 97.69 42 ILE B C 1
ATOM 3954 O O . ILE B 1 42 ? -30.484 19.469 -11.578 1 97.69 42 ILE B O 1
ATOM 3958 N N . GLU B 1 43 ? -30.344 17.438 -12.484 1 96.19 43 GLU B N 1
ATOM 3959 C CA . GLU B 1 43 ? -30.094 17.953 -13.828 1 96.19 43 GLU B CA 1
ATOM 3960 C C . GLU B 1 43 ? -31.266 18.797 -14.312 1 96.19 43 GLU B C 1
ATOM 3962 O O . GLU B 1 43 ? -31.078 19.781 -15.031 1 96.19 43 GLU B O 1
ATOM 3967 N N . SER B 1 44 ? -32.469 18.375 -14.016 1 96.38 44 SER B N 1
ATOM 3968 C CA . SER B 1 44 ? -33.656 19.094 -14.445 1 96.38 44 SER B CA 1
ATOM 3969 C C . SER B 1 44 ? -33.781 20.422 -13.695 1 96.38 44 SER B C 1
ATOM 3971 O O . SER B 1 44 ? -34.344 21.391 -14.234 1 96.38 44 SER B O 1
ATOM 3973 N N . LYS B 1 45 ? -33.312 20.406 -12.516 1 96.62 45 LYS B N 1
ATOM 3974 C CA . LYS B 1 45 ? -33.469 21.578 -11.648 1 96.62 45 LYS B CA 1
ATOM 3975 C C . LYS B 1 45 ? -32.438 22.656 -11.992 1 96.62 45 LYS B C 1
ATOM 3977 O O . LYS B 1 45 ? -32.719 23.844 -11.875 1 96.62 45 LYS B O 1
ATOM 3982 N N . TYR B 1 46 ? -31.281 22.25 -12.344 1 95.75 46 TYR B N 1
ATOM 3983 C CA . TYR B 1 46 ? -30.188 23.203 -12.594 1 95.75 46 TYR B CA 1
ATOM 3984 C C . TYR B 1 46 ? -29.75 23.141 -14.047 1 95.75 46 TYR B C 1
ATOM 3986 O O . TYR B 1 46 ? -28.859 22.359 -14.398 1 95.75 46 TYR B O 1
ATOM 3994 N N . THR B 1 47 ? -30.188 24.078 -14.859 1 91.81 47 THR B N 1
ATOM 3995 C CA . THR B 1 47 ? -29.953 24.047 -16.297 1 91.81 47 THR B CA 1
ATOM 3996 C C . THR B 1 47 ? -28.859 25.047 -16.688 1 91.81 47 THR B C 1
ATOM 3998 O O . THR B 1 47 ? -28.25 24.938 -17.75 1 91.81 47 THR B O 1
ATOM 4001 N N . ASP B 1 48 ? -28.609 26.078 -15.859 1 94.12 48 ASP B N 1
ATOM 4002 C CA . ASP B 1 48 ? -27.578 27.078 -16.094 1 94.12 48 ASP B CA 1
ATOM 4003 C C . ASP B 1 48 ? -26.359 26.828 -15.219 1 94.12 48 ASP B C 1
ATOM 4005 O O . ASP B 1 48 ? -26.328 27.234 -14.062 1 94.12 48 ASP B O 1
ATOM 4009 N N . VAL B 1 49 ? -25.453 26.109 -15.695 1 96.56 49 VAL B N 1
ATOM 4010 C CA . VAL B 1 49 ? -24.266 25.719 -14.969 1 96.56 49 VAL B CA 1
ATOM 4011 C C . VAL B 1 49 ? -23.016 26 -15.805 1 96.56 49 VAL B C 1
ATOM 4013 O O . VAL B 1 49 ? -23.031 25.812 -17.031 1 96.56 49 VAL B O 1
ATOM 4016 N N . LYS B 1 50 ? -21.938 26.516 -15.227 1 97.12 50 LYS B N 1
ATOM 4017 C CA . LYS B 1 50 ? -20.719 26.922 -15.922 1 97.12 50 LYS B CA 1
ATOM 4018 C C . LYS B 1 50 ? -19.984 25.703 -16.453 1 97.12 50 LYS B C 1
ATOM 4020 O O . LYS B 1 50 ? -19.406 25.734 -17.547 1 97.12 50 LYS B O 1
ATOM 4025 N N . LYS B 1 51 ? -19.938 24.609 -15.688 1 97.31 51 LYS B N 1
ATOM 4026 C CA . LYS B 1 51 ? -19.203 23.406 -16.062 1 97.31 51 LYS B CA 1
ATOM 4027 C C . LYS B 1 51 ? -20 22.141 -15.711 1 97.31 51 LYS B C 1
ATOM 4029 O O . LYS B 1 51 ? -20.5 22.016 -14.586 1 97.31 51 LYS B O 1
ATOM 4034 N N . ILE B 1 52 ? -20.141 21.25 -16.641 1 97.75 52 ILE B N 1
ATOM 4035 C CA . ILE B 1 52 ? -20.797 19.969 -16.438 1 97.75 52 ILE B CA 1
ATOM 4036 C C . ILE B 1 52 ? -19.781 18.844 -16.531 1 97.75 52 ILE B C 1
ATOM 4038 O O . ILE B 1 52 ? -19.016 18.781 -17.5 1 97.75 52 ILE B O 1
ATOM 4042 N N . ILE B 1 53 ? -19.703 17.953 -15.562 1 98.19 53 ILE B N 1
ATOM 4043 C CA . ILE B 1 53 ? -18.859 16.766 -15.555 1 98.19 53 ILE B CA 1
ATOM 4044 C C . ILE B 1 53 ? -19.719 15.516 -15.562 1 98.19 53 ILE B C 1
ATOM 4046 O O . ILE B 1 53 ? -20.531 15.305 -14.656 1 98.19 53 ILE B O 1
ATOM 4050 N N . ASP B 1 54 ? -19.625 14.727 -16.609 1 98.38 54 ASP B N 1
ATOM 4051 C CA . ASP B 1 54 ? -20.281 13.414 -16.641 1 98.38 54 ASP B CA 1
ATOM 4052 C C . ASP B 1 54 ? -19.422 12.367 -15.922 1 98.38 54 ASP B C 1
ATOM 4054 O O . ASP B 1 54 ? -18.344 12 -16.391 1 98.38 54 ASP B O 1
ATOM 4058 N N . ALA B 1 55 ? -19.922 11.875 -14.805 1 98.44 55 ALA B N 1
ATOM 4059 C CA . ALA B 1 55 ? -19.156 10.961 -13.953 1 98.44 55 ALA B CA 1
ATOM 4060 C C . ALA B 1 55 ? -19.766 9.555 -13.992 1 98.44 55 ALA B C 1
ATOM 4062 O O . ALA B 1 55 ? -19.75 8.844 -12.984 1 98.44 55 ALA B O 1
ATOM 4063 N N . LYS B 1 56 ? -20.328 9.156 -15.141 1 97.94 56 LYS B N 1
ATOM 4064 C CA . LYS B 1 56 ? -20.844 7.801 -15.289 1 97.94 56 LYS B CA 1
ATOM 4065 C C . LYS B 1 56 ? -19.75 6.766 -15.039 1 97.94 56 LYS B C 1
ATOM 4067 O O . LYS B 1 56 ? -18.672 6.852 -15.609 1 97.94 56 LYS B O 1
ATOM 4072 N N . GLY B 1 57 ? -20.062 5.805 -14.195 1 97.06 57 GLY B N 1
ATOM 4073 C CA . GLY B 1 57 ? -19.109 4.754 -13.867 1 97.06 57 GLY B CA 1
ATOM 4074 C C . GLY B 1 57 ? -18.078 5.176 -12.844 1 97.06 57 GLY B C 1
ATOM 4075 O O . GLY B 1 57 ? -17.219 4.383 -12.461 1 97.06 57 GLY B O 1
ATOM 4076 N N . LYS B 1 58 ? -18.156 6.418 -12.406 1 98.62 58 LYS B N 1
ATOM 4077 C CA . LYS B 1 58 ? -17.188 6.961 -11.453 1 98.62 58 LYS B CA 1
ATOM 4078 C C . LYS B 1 58 ? -17.844 7.199 -10.094 1 98.62 58 LYS B C 1
ATOM 4080 O O . LYS B 1 58 ? -19.047 7.062 -9.945 1 98.62 58 LYS B O 1
ATOM 4085 N N . VAL B 1 59 ? -17.031 7.461 -9.109 1 98.88 59 VAL B N 1
ATOM 4086 C CA . VAL B 1 59 ? -17.516 7.613 -7.738 1 98.88 59 VAL B CA 1
ATOM 4087 C C . VAL B 1 59 ? -17.062 8.953 -7.176 1 98.88 59 VAL B C 1
ATOM 4089 O O . VAL B 1 59 ? -15.922 9.375 -7.391 1 98.88 59 VAL B O 1
ATOM 4092 N N . LEU B 1 60 ? -17.969 9.68 -6.492 1 98.88 60 LEU B N 1
ATOM 4093 C CA . LEU B 1 60 ? -17.609 10.859 -5.715 1 98.88 60 LEU B CA 1
ATOM 4094 C C . LEU B 1 60 ? -17.375 10.492 -4.25 1 98.88 60 LEU B C 1
ATOM 4096 O O . LEU B 1 60 ? -18.172 9.773 -3.65 1 98.88 60 LEU B O 1
ATOM 4100 N N . PHE B 1 61 ? -16.281 10.891 -3.686 1 98.94 61 PHE B N 1
ATOM 4101 C CA . PHE B 1 61 ? -15.977 10.812 -2.262 1 98.94 61 PHE B CA 1
ATOM 4102 C C . PHE B 1 61 ? -15.664 12.188 -1.695 1 98.94 61 PHE B C 1
ATOM 4104 O O . PHE B 1 61 ? -15.25 13.086 -2.43 1 98.94 61 PHE B O 1
ATOM 4111 N N . PRO B 1 62 ? -15.953 12.43 -0.361 1 98.94 62 PRO B N 1
ATOM 4112 C CA . PRO B 1 62 ? -15.367 13.625 0.243 1 98.94 62 PRO B CA 1
ATOM 4113 C C . PRO B 1 62 ? -13.844 13.648 0.134 1 98.94 62 PRO B C 1
ATOM 4115 O O . PRO B 1 62 ? -13.203 12.594 0.115 1 98.94 62 PRO B O 1
ATOM 4118 N N . GLY B 1 63 ? -13.289 14.859 0.017 1 98.94 63 GLY B N 1
ATOM 4119 C CA . GLY B 1 63 ? -11.836 14.961 0.06 1 98.94 63 GLY B CA 1
ATOM 4120 C C . GLY B 1 63 ? -11.234 14.414 1.339 1 98.94 63 GLY B C 1
ATOM 4121 O O . GLY B 1 63 ? -11.812 14.562 2.418 1 98.94 63 GLY B O 1
ATOM 4122 N N . PHE B 1 64 ? -10.086 13.781 1.255 1 98.94 64 PHE B N 1
ATOM 4123 C CA . PHE B 1 64 ? -9.453 13.18 2.426 1 98.94 64 PHE B CA 1
ATOM 4124 C C . PHE B 1 64 ? -8.742 14.242 3.26 1 98.94 64 PHE B C 1
ATOM 4126 O O . PHE B 1 64 ? -8.297 15.258 2.729 1 98.94 64 PHE B O 1
ATOM 4133 N N . ILE B 1 65 ? -8.68 13.992 4.52 1 98.94 65 ILE B N 1
ATOM 4134 C CA . ILE B 1 65 ? -8.078 14.906 5.484 1 98.94 65 ILE B CA 1
ATOM 4135 C C . ILE B 1 65 ? -6.895 14.227 6.168 1 98.94 65 ILE B C 1
ATOM 4137 O O . ILE B 1 65 ? -7.062 13.234 6.879 1 98.94 65 ILE B O 1
ATOM 4141 N N . ASN B 1 66 ? -5.727 14.695 5.906 1 98.88 66 ASN B N 1
ATOM 4142 C CA . ASN B 1 66 ? -4.504 14.25 6.57 1 98.88 66 ASN B CA 1
ATOM 4143 C C . ASN B 1 66 ? -4.215 15.086 7.82 1 98.88 66 ASN B C 1
ATOM 4145 O O . ASN B 1 66 ? -3.787 16.234 7.719 1 98.88 66 ASN B O 1
ATOM 4149 N N . THR B 1 67 ? -4.316 14.461 8.992 1 98.94 67 THR B N 1
ATOM 4150 C CA . THR B 1 67 ? -4.332 15.266 10.203 1 98.94 67 THR B CA 1
ATOM 4151 C C . THR B 1 67 ? -2.939 15.344 10.82 1 98.94 67 THR B C 1
ATOM 4153 O O . THR B 1 67 ? -2.754 15.938 11.883 1 98.94 67 THR B O 1
ATOM 4156 N N . HIS B 1 68 ? -1.962 14.758 10.172 1 98.88 68 HIS B N 1
ATOM 4157 C CA . HIS B 1 68 ? -0.591 14.883 10.648 1 98.88 68 HIS B CA 1
ATOM 4158 C C . HIS B 1 68 ? 0.413 14.586 9.539 1 98.88 68 HIS B C 1
ATOM 4160 O O . HIS B 1 68 ? 0.342 13.539 8.898 1 98.88 68 HIS B O 1
ATOM 4166 N N . ASN B 1 69 ? 1.338 15.508 9.445 1 97.88 69 ASN B N 1
ATOM 4167 C CA . ASN B 1 69 ? 2.414 15.367 8.469 1 97.88 69 ASN B CA 1
ATOM 4168 C C . ASN B 1 69 ? 3.617 16.234 8.836 1 97.88 69 ASN B C 1
ATOM 4170 O O . ASN B 1 69 ? 3.533 17.078 9.727 1 97.88 69 ASN B O 1
ATOM 4174 N N . HIS B 1 70 ? 4.785 15.891 8.367 1 98.12 70 HIS B N 1
ATOM 4175 C CA . HIS B 1 70 ? 6 16.688 8.352 1 98.12 70 HIS B CA 1
ATOM 4176 C C . HIS B 1 70 ? 6.48 16.938 6.922 1 98.12 70 HIS B C 1
ATOM 4178 O O . HIS B 1 70 ? 7.348 16.219 6.422 1 98.12 70 HIS B O 1
ATOM 4184 N N . LEU B 1 71 ? 6.059 18 6.309 1 98.19 71 LEU B N 1
ATOM 4185 C CA . LEU B 1 71 ? 6.227 18.172 4.867 1 98.19 71 LEU B CA 1
ATOM 4186 C C . LEU B 1 71 ? 7.699 18.359 4.512 1 98.19 71 LEU B C 1
ATOM 4188 O O . LEU B 1 71 ? 8.141 17.922 3.445 1 98.19 71 LEU B O 1
ATOM 4192 N N . PHE B 1 72 ? 8.531 19.031 5.402 1 97.06 72 PHE B N 1
ATOM 4193 C CA . PHE B 1 72 ? 9.938 19.203 5.078 1 97.06 72 PHE B CA 1
ATOM 4194 C C . PHE B 1 72 ? 10.633 17.859 4.891 1 97.06 72 PHE B C 1
ATOM 4196 O O . PHE B 1 72 ? 11.617 17.766 4.156 1 97.06 72 PHE B O 1
ATOM 4203 N N . GLN B 1 73 ? 10.086 16.828 5.508 1 97.06 73 GLN B N 1
ATOM 4204 C CA . GLN B 1 73 ? 10.711 15.516 5.48 1 97.06 73 GLN B CA 1
ATOM 4205 C C . GLN B 1 73 ? 10.57 14.867 4.102 1 97.06 73 GLN B C 1
ATOM 4207 O O . GLN B 1 73 ? 11.219 13.867 3.811 1 97.06 73 GLN B O 1
ATOM 4212 N N . THR B 1 74 ? 9.766 15.43 3.23 1 98.06 74 THR B N 1
ATOM 4213 C CA . THR B 1 74 ? 9.695 14.93 1.859 1 98.06 74 THR B CA 1
ATOM 4214 C C . THR B 1 74 ? 11.086 14.859 1.239 1 98.06 74 THR B C 1
ATOM 4216 O O . THR B 1 74 ? 11.375 13.961 0.446 1 98.06 74 THR B O 1
ATOM 4219 N N . LEU B 1 75 ? 11.969 15.766 1.638 1 97.81 75 LEU B N 1
ATOM 4220 C CA . LEU B 1 75 ? 13.312 15.836 1.08 1 97.81 75 LEU B CA 1
ATOM 4221 C C . LEU B 1 75 ? 14.188 14.711 1.624 1 97.81 75 LEU B C 1
ATOM 4223 O O . LEU B 1 75 ? 15.25 14.422 1.07 1 97.81 75 LEU B O 1
ATOM 4227 N N . LEU B 1 76 ? 13.727 14.07 2.713 1 96.31 76 LEU B N 1
ATOM 4228 C CA . LEU B 1 76 ? 14.562 13.125 3.443 1 96.31 76 LEU B CA 1
ATOM 4229 C C . LEU B 1 76 ? 14.109 11.688 3.189 1 96.31 76 LEU B C 1
ATOM 4231 O O . LEU B 1 76 ? 14.672 10.75 3.746 1 96.31 76 LEU B O 1
ATOM 4235 N N . LYS B 1 77 ? 13.125 11.5 2.381 1 95.12 77 LYS B N 1
ATOM 4236 C CA . LYS B 1 77 ? 12.547 10.195 2.061 1 95.12 77 LYS B CA 1
ATOM 4237 C C . LYS B 1 77 ? 13.625 9.203 1.631 1 95.12 77 LYS B C 1
ATOM 4239 O O . LYS B 1 77 ? 14.398 9.484 0.708 1 95.12 77 LYS B O 1
ATOM 4244 N N . GLY B 1 78 ? 13.75 8.07 2.395 1 92.12 78 GLY B N 1
ATOM 4245 C CA . GLY B 1 78 ? 14.672 7.012 1.989 1 92.12 78 GLY B CA 1
ATOM 4246 C C . GLY B 1 78 ? 16.031 7.109 2.664 1 92.12 78 GLY B C 1
ATOM 4247 O O . GLY B 1 78 ? 16.875 6.23 2.492 1 92.12 78 GLY B O 1
ATOM 4248 N N . LEU B 1 79 ? 16.375 8.094 3.451 1 91.56 79 LEU B N 1
ATOM 4249 C CA . LEU B 1 79 ? 17.688 8.289 4.066 1 91.56 79 LEU B CA 1
ATOM 4250 C C . LEU B 1 79 ? 17.75 7.594 5.422 1 91.56 79 LEU B C 1
ATOM 4252 O O . LEU B 1 79 ? 18.844 7.34 5.941 1 91.56 79 LEU B O 1
ATOM 4256 N N . GLY B 1 80 ? 16.656 7.215 6.035 1 86 80 GLY B N 1
ATOM 4257 C CA . GLY B 1 80 ? 16.672 6.621 7.363 1 86 80 GLY B CA 1
ATOM 4258 C C . GLY B 1 80 ? 15.898 5.316 7.438 1 86 80 GLY B C 1
ATOM 4259 O O . GLY B 1 80 ? 15.039 5.145 8.305 1 86 80 GLY B O 1
ATOM 4260 N N . ASP B 1 81 ? 16.312 4.375 6.574 1 86.31 81 ASP B N 1
ATOM 4261 C CA . ASP B 1 81 ? 15.617 3.09 6.547 1 86.31 81 ASP B CA 1
ATOM 4262 C C . ASP B 1 81 ? 16.062 2.197 7.703 1 86.31 81 ASP B C 1
ATOM 4264 O O . ASP B 1 81 ? 17.234 2.24 8.109 1 86.31 81 ASP B O 1
ATOM 4268 N N . ASP B 1 82 ? 15.102 1.485 8.344 1 88.75 82 ASP B N 1
ATOM 4269 C CA . ASP B 1 82 ? 15.375 0.36 9.234 1 88.75 82 ASP B CA 1
ATOM 4270 C C . ASP B 1 82 ? 16.047 0.83 10.523 1 88.75 82 ASP B C 1
ATOM 4272 O O . ASP B 1 82 ? 17.016 0.223 10.984 1 88.75 82 ASP B O 1
ATOM 4276 N N . MET B 1 83 ? 15.539 1.972 11.078 1 89.44 83 MET B N 1
ATOM 4277 C CA . MET B 1 83 ? 15.984 2.539 12.344 1 89.44 83 MET B CA 1
ATOM 4278 C C . MET B 1 83 ? 14.812 2.746 13.289 1 89.44 83 MET B C 1
ATOM 4280 O O . MET B 1 83 ? 13.688 3 12.852 1 89.44 83 MET B O 1
ATOM 4284 N N . VAL B 1 84 ? 15.148 2.678 14.602 1 90 84 VAL B N 1
ATOM 4285 C CA . VAL B 1 84 ? 14.148 3.078 15.586 1 90 84 VAL B CA 1
ATOM 4286 C C . VAL B 1 84 ? 14.047 4.602 15.633 1 90 84 VAL B C 1
ATOM 4288 O O . VAL B 1 84 ? 14.969 5.301 15.203 1 90 84 VAL B O 1
ATOM 4291 N N . LEU B 1 85 ? 13.031 5.137 16.234 1 89.88 85 LEU B N 1
ATOM 4292 C CA . LEU B 1 85 ? 12.695 6.559 16.234 1 89.88 85 LEU B CA 1
ATOM 4293 C C . LEU B 1 85 ? 13.859 7.387 16.766 1 89.88 85 LEU B C 1
ATOM 4295 O O . LEU B 1 85 ? 14.281 8.359 16.141 1 89.88 85 LEU B O 1
ATOM 4299 N N . LYS B 1 86 ? 14.367 7.066 17.922 1 89.5 86 LYS B N 1
ATOM 4300 C CA . LYS B 1 86 ? 15.406 7.855 18.562 1 89.5 86 LYS B CA 1
ATOM 4301 C C . LYS B 1 86 ? 16.625 8.016 17.656 1 89.5 86 LYS B C 1
ATOM 4303 O O . LYS B 1 86 ? 17.094 9.133 17.453 1 89.5 86 LYS B O 1
ATOM 4308 N N . ASP B 1 87 ? 17.094 6.863 17.109 1 89.19 87 ASP B N 1
ATOM 4309 C CA . ASP B 1 87 ? 18.25 6.891 16.219 1 89.19 87 ASP B CA 1
ATOM 4310 C C . ASP B 1 87 ? 17.938 7.645 14.922 1 89.19 87 ASP B C 1
ATOM 4312 O O . ASP B 1 87 ? 18.766 8.398 14.43 1 89.19 87 ASP B O 1
ATOM 4316 N N . TRP B 1 88 ? 16.766 7.434 14.414 1 90.94 88 TRP B N 1
ATOM 4317 C CA . TRP B 1 88 ? 16.297 8.086 13.203 1 90.94 88 TRP B CA 1
ATOM 4318 C C . TRP B 1 88 ? 16.281 9.602 13.359 1 90.94 88 TRP B C 1
ATOM 4320 O O . TRP B 1 88 ? 16.766 10.328 12.484 1 90.94 88 TRP B O 1
ATOM 4330 N N . LEU B 1 89 ? 15.844 10.141 14.477 1 90.12 89 LEU B N 1
ATOM 4331 C CA . LEU B 1 89 ? 15.812 11.562 14.773 1 90.12 89 LEU B CA 1
ATOM 4332 C C . LEU B 1 89 ? 17.219 12.117 14.922 1 90.12 89 LEU B C 1
ATOM 4334 O O . LEU B 1 89 ? 17.578 13.117 14.281 1 90.12 89 LEU B O 1
ATOM 4338 N N . GLU B 1 90 ? 18.031 11.453 15.641 1 87.81 90 GLU B N 1
ATOM 4339 C CA . GLU B 1 90 ? 19.328 11.953 16.047 1 87.81 90 GLU B CA 1
ATOM 4340 C C . GLU B 1 90 ? 20.312 11.977 14.883 1 87.81 90 GLU B C 1
ATOM 4342 O O . GLU B 1 90 ? 21.172 12.859 14.797 1 87.81 90 GLU B O 1
ATOM 4347 N N . THR B 1 91 ? 20.156 11.031 13.938 1 86.19 91 THR B N 1
ATOM 4348 C CA . THR B 1 91 ? 21.234 10.836 12.969 1 86.19 91 THR B CA 1
ATOM 4349 C C . THR B 1 91 ? 20.859 11.445 11.617 1 86.19 91 THR B C 1
ATOM 4351 O O . THR B 1 91 ? 21.734 11.695 10.789 1 86.19 91 THR B O 1
ATOM 4354 N N . MET B 1 92 ? 19.594 11.703 11.492 1 88.44 92 MET B N 1
ATOM 4355 C CA . MET B 1 92 ? 19.203 12.109 10.141 1 88.44 92 MET B CA 1
ATOM 4356 C C . MET B 1 92 ? 18.266 13.305 10.188 1 88.44 92 MET B C 1
ATOM 4358 O O . MET B 1 92 ? 18.562 14.359 9.633 1 88.44 92 MET B O 1
ATOM 4362 N N . THR B 1 93 ? 17.172 13.234 10.922 1 91.31 93 THR B N 1
ATOM 4363 C CA . THR B 1 93 ? 16.109 14.227 10.867 1 91.31 93 THR B CA 1
ATOM 4364 C C . THR B 1 93 ? 16.578 15.555 11.461 1 91.31 93 THR B C 1
ATOM 4366 O O . THR B 1 93 ? 16.453 16.609 10.836 1 91.31 93 THR B O 1
ATOM 4369 N N . PHE B 1 94 ? 17.172 15.523 12.742 1 90.75 94 PHE B N 1
ATOM 4370 C CA . PHE B 1 94 ? 17.562 16.75 13.43 1 90.75 94 PHE B CA 1
ATOM 4371 C C . PHE B 1 94 ? 18.75 17.406 12.727 1 90.75 94 PHE B C 1
ATOM 4373 O O . PHE B 1 94 ? 18.734 18.625 12.484 1 90.75 94 PHE B O 1
ATOM 4380 N N . PRO B 1 95 ? 19.703 16.609 12.266 1 88.56 95 PRO B N 1
ATOM 4381 C CA . PRO B 1 95 ? 20.797 17.234 11.516 1 88.56 95 PRO B CA 1
ATOM 4382 C C . PRO B 1 95 ? 20.328 17.891 10.227 1 88.56 95 PRO B C 1
ATOM 4384 O O . PRO B 1 95 ? 20.797 18.984 9.867 1 88.56 95 PRO B O 1
ATOM 4387 N N . ALA B 1 96 ? 19.391 17.312 9.539 1 92.25 96 ALA B N 1
ATOM 4388 C CA . ALA B 1 96 ? 18.859 17.891 8.305 1 92.25 96 ALA B CA 1
ATOM 4389 C C . ALA B 1 96 ? 18.094 19.172 8.594 1 92.25 96 ALA B C 1
ATOM 4391 O O . ALA B 1 96 ? 18.219 20.172 7.867 1 92.25 96 ALA B O 1
ATOM 4392 N N . ALA B 1 97 ? 17.312 19.141 9.656 1 93.44 97 ALA B N 1
ATOM 4393 C CA . ALA B 1 97 ? 16.469 20.266 10.016 1 93.44 97 ALA B CA 1
ATOM 4394 C C . ALA B 1 97 ? 17.297 21.516 10.305 1 93.44 97 ALA B C 1
ATOM 4396 O O . ALA B 1 97 ? 16.875 22.641 10.023 1 93.44 97 ALA B O 1
ATOM 4397 N N . ASN B 1 98 ? 18.469 21.297 10.773 1 94.31 98 ASN B N 1
ATOM 4398 C CA . ASN B 1 98 ? 19.359 22.406 11.141 1 94.31 98 ASN B CA 1
ATOM 4399 C C . ASN B 1 98 ? 19.797 23.203 9.922 1 94.31 98 ASN B C 1
ATOM 4401 O O . ASN B 1 98 ? 20.219 24.344 10.039 1 94.31 98 ASN B O 1
ATOM 4405 N N . TYR B 1 99 ? 19.641 22.641 8.758 1 95.5 99 TYR B N 1
ATOM 4406 C CA . TYR B 1 99 ? 20.234 23.266 7.586 1 95.5 99 TYR B CA 1
ATOM 4407 C C . TYR B 1 99 ? 19.172 23.672 6.582 1 95.5 99 TYR B C 1
ATOM 4409 O O . TYR B 1 99 ? 19.484 24.078 5.457 1 95.5 99 TYR B O 1
ATOM 4417 N N . LEU B 1 100 ? 17.953 23.625 6.984 1 96.94 100 LEU B N 1
ATOM 4418 C CA . LEU B 1 100 ? 16.859 23.953 6.082 1 96.94 100 LEU B CA 1
ATOM 4419 C C . LEU B 1 100 ? 16.859 25.453 5.758 1 96.94 100 LEU B C 1
ATOM 4421 O O . LEU B 1 100 ? 17.172 26.281 6.621 1 96.94 100 LEU B O 1
ATOM 4425 N N . GLU B 1 101 ? 16.5 25.75 4.566 1 96.44 101 GLU B N 1
ATOM 4426 C CA . GLU B 1 101 ? 16.203 27.109 4.086 1 96.44 101 GLU B CA 1
ATOM 4427 C C . GLU B 1 101 ? 14.75 27.234 3.656 1 96.44 101 GLU B C 1
ATOM 4429 O O . GLU B 1 101 ? 14.094 26.234 3.365 1 96.44 101 GLU B O 1
ATOM 4434 N N . PRO B 1 102 ? 14.25 28.438 3.656 1 96.88 102 PRO B N 1
ATOM 4435 C CA . PRO B 1 102 ? 12.844 28.609 3.277 1 96.88 102 PRO B CA 1
ATOM 4436 C C . PRO B 1 102 ? 12.516 27.984 1.925 1 96.88 102 PRO B C 1
ATOM 4438 O O . PRO B 1 102 ? 11.461 27.375 1.766 1 96.88 102 PRO B O 1
ATOM 4441 N N . LYS B 1 103 ? 13.398 28.031 0.99 1 97.75 103 LYS B N 1
ATOM 4442 C CA . LYS B 1 103 ? 13.156 27.422 -0.314 1 97.75 103 LYS B CA 1
ATOM 4443 C C . LYS B 1 103 ? 13.062 25.891 -0.199 1 97.75 103 LYS B C 1
ATOM 4445 O O . LYS B 1 103 ? 12.305 25.266 -0.933 1 97.75 103 LYS B O 1
ATOM 4450 N N . ASP B 1 104 ? 13.883 25.328 0.731 1 98.31 104 ASP B N 1
ATOM 4451 C CA . ASP B 1 104 ? 13.812 23.891 0.958 1 98.31 104 ASP B CA 1
ATOM 4452 C C . ASP B 1 104 ? 12.422 23.469 1.416 1 98.31 104 ASP B C 1
ATOM 4454 O O . ASP B 1 104 ? 11.852 22.516 0.897 1 98.31 104 ASP B O 1
ATOM 4458 N N . THR B 1 105 ? 11.891 24.266 2.387 1 98.38 105 THR B N 1
ATOM 4459 C CA . THR B 1 105 ? 10.586 23.906 2.932 1 98.38 105 THR B CA 1
ATOM 4460 C C . THR B 1 105 ? 9.492 24.109 1.89 1 98.38 105 THR B C 1
ATOM 4462 O O . THR B 1 105 ? 8.523 23.344 1.842 1 98.38 105 THR B O 1
ATOM 4465 N N . TYR B 1 106 ? 9.656 25.094 1.01 1 98.69 106 TYR B N 1
ATOM 4466 C CA . TYR B 1 106 ? 8.711 25.297 -0.08 1 98.69 106 TYR B CA 1
ATOM 4467 C C . TYR B 1 106 ? 8.727 24.125 -1.048 1 98.69 106 TYR B C 1
ATOM 4469 O O . TYR B 1 106 ? 7.676 23.562 -1.37 1 98.69 106 TYR B O 1
ATOM 4477 N N . ASP B 1 107 ? 9.906 23.734 -1.518 1 98.88 107 ASP B N 1
ATOM 4478 C CA . ASP B 1 107 ? 10.031 22.641 -2.479 1 98.88 107 ASP B CA 1
ATOM 4479 C C . ASP B 1 107 ? 9.539 21.328 -1.88 1 98.88 107 ASP B C 1
ATOM 4481 O O . ASP B 1 107 ? 8.891 20.531 -2.562 1 98.88 107 ASP B O 1
ATOM 4485 N N . ALA B 1 108 ? 9.875 21.109 -0.636 1 98.75 108 ALA B N 1
ATOM 4486 C CA . ALA B 1 108 ? 9.43 19.922 0.071 1 98.75 108 ALA B CA 1
ATOM 4487 C C . ALA B 1 108 ? 7.906 19.875 0.166 1 98.75 108 ALA B C 1
ATOM 4489 O O . ALA B 1 108 ? 7.293 18.828 -0.096 1 98.75 108 ALA B O 1
ATOM 4490 N N . ALA B 1 109 ? 7.328 20.984 0.565 1 98.75 109 ALA B N 1
ATOM 4491 C CA . ALA B 1 109 ? 5.883 21.078 0.742 1 98.75 109 ALA B CA 1
ATOM 4492 C C . ALA B 1 109 ? 5.156 20.938 -0.594 1 98.75 109 ALA B C 1
ATOM 4494 O O . ALA B 1 109 ? 4.125 20.266 -0.682 1 98.75 109 ALA B O 1
ATOM 4495 N N . MET B 1 110 ? 5.703 21.594 -1.592 1 98.75 110 MET B N 1
ATOM 4496 C CA . MET B 1 110 ? 5.09 21.5 -2.914 1 98.75 110 MET B CA 1
ATOM 4497 C C . MET B 1 110 ? 5.031 20.047 -3.381 1 98.75 110 MET B C 1
ATOM 4499 O O . MET B 1 110 ? 3.975 19.562 -3.787 1 98.75 110 MET B O 1
ATOM 4503 N N . LEU B 1 111 ? 6.113 19.359 -3.264 1 98.75 111 LEU B N 1
ATOM 4504 C CA . LEU B 1 111 ? 6.152 17.953 -3.674 1 98.75 111 LEU B CA 1
ATOM 4505 C C . LEU B 1 111 ? 5.223 17.109 -2.809 1 98.75 111 LEU B C 1
ATOM 4507 O O . LEU B 1 111 ? 4.453 16.297 -3.326 1 98.75 111 LEU B O 1
ATOM 4511 N N . GLY B 1 112 ? 5.359 17.281 -1.497 1 98.62 112 GLY B N 1
ATOM 4512 C CA . GLY B 1 112 ? 4.523 16.516 -0.587 1 98.62 112 GLY B CA 1
ATOM 4513 C C . GLY B 1 112 ? 3.039 16.75 -0.807 1 98.62 112 GLY B C 1
ATOM 4514 O O . GLY B 1 112 ? 2.246 15.805 -0.755 1 98.62 112 GLY B O 1
ATOM 4515 N N . CYS B 1 113 ? 2.652 17.969 -1.027 1 98.69 113 CYS B N 1
ATOM 4516 C CA . CYS B 1 113 ? 1.254 18.312 -1.261 1 98.69 113 CYS B CA 1
ATOM 4517 C C . CYS B 1 113 ? 0.772 17.75 -2.594 1 98.69 113 CYS B C 1
ATOM 4519 O O . CYS B 1 113 ? -0.368 17.297 -2.705 1 98.69 113 CYS B O 1
ATOM 4521 N N . ILE B 1 114 ? 1.609 17.812 -3.607 1 98.69 114 ILE B N 1
ATOM 4522 C CA . ILE B 1 114 ? 1.264 17.234 -4.902 1 98.69 114 ILE B CA 1
ATOM 4523 C C . ILE B 1 114 ? 1.011 15.742 -4.754 1 98.69 114 ILE B C 1
ATOM 4525 O O . ILE B 1 114 ? 0.011 15.219 -5.258 1 98.69 114 ILE B O 1
ATOM 4529 N N . GLU B 1 115 ? 1.913 15.07 -4.059 1 98.62 115 GLU B N 1
ATOM 4530 C CA . GLU B 1 115 ? 1.736 13.641 -3.803 1 98.62 115 GLU B CA 1
ATOM 4531 C C . GLU B 1 115 ? 0.427 13.367 -3.068 1 98.62 115 GLU B C 1
ATOM 4533 O O . GLU B 1 115 ? -0.322 12.461 -3.441 1 98.62 115 GLU B O 1
ATOM 4538 N N . GLY B 1 116 ? 0.147 14.133 -2.008 1 98.56 116 GLY B N 1
ATOM 4539 C CA . GLY B 1 116 ? -1.095 13.992 -1.264 1 98.56 116 GLY B CA 1
ATOM 4540 C C . GLY B 1 116 ? -2.328 14.25 -2.109 1 98.56 116 GLY B C 1
ATOM 4541 O O . GLY B 1 116 ? -3.305 13.5 -2.035 1 98.56 116 GLY B O 1
ATOM 4542 N N . LEU B 1 117 ? -2.236 15.312 -2.881 1 98.44 117 LEU B N 1
ATOM 4543 C CA . LEU B 1 117 ? -3.344 15.672 -3.76 1 98.44 117 LEU B CA 1
ATOM 4544 C C . LEU B 1 117 ? -3.652 14.547 -4.738 1 98.44 117 LEU B C 1
ATOM 4546 O O . LEU B 1 117 ? -4.82 14.242 -4.988 1 98.44 117 LEU B O 1
ATOM 4550 N N . ARG B 1 118 ? -2.693 13.883 -5.242 1 98.25 118 ARG B N 1
ATOM 4551 C CA . ARG B 1 118 ? -2.852 12.781 -6.191 1 98.25 118 ARG B CA 1
ATOM 4552 C C . ARG B 1 118 ? -3.529 11.586 -5.535 1 98.25 118 ARG B C 1
ATOM 4554 O O . ARG B 1 118 ? -4.086 10.727 -6.223 1 98.25 118 ARG B O 1
ATOM 4561 N N . SER B 1 119 ? -3.486 11.57 -4.234 1 98.19 119 SER B N 1
ATOM 4562 C CA . SER B 1 119 ? -4.148 10.477 -3.535 1 98.19 119 SER B CA 1
ATOM 4563 C C . SER B 1 119 ? -5.492 10.914 -2.967 1 98.19 119 SER B C 1
ATOM 4565 O O . SER B 1 119 ? -6.152 10.148 -2.256 1 98.19 119 SER B O 1
ATOM 4567 N N . GLY B 1 120 ? -5.887 12.164 -3.188 1 98.75 120 GLY B N 1
ATOM 4568 C CA . GLY B 1 120 ? -7.227 12.602 -2.826 1 98.75 120 GLY B CA 1
ATOM 4569 C C . GLY B 1 120 ? -7.25 13.508 -1.61 1 98.75 120 GLY B C 1
ATOM 4570 O O . GLY B 1 120 ? -8.32 13.945 -1.179 1 98.75 120 GLY B O 1
ATOM 4571 N N . ILE B 1 121 ? -6.094 13.891 -1.051 1 98.81 121 ILE B N 1
ATOM 4572 C CA . ILE B 1 121 ? -6.043 14.758 0.12 1 98.81 121 ILE B CA 1
ATOM 4573 C C . ILE B 1 121 ? -6.406 16.188 -0.283 1 98.81 121 ILE B C 1
ATOM 4575 O O . ILE B 1 121 ? -5.836 16.734 -1.228 1 98.81 121 ILE B O 1
ATOM 4579 N N . THR B 1 122 ? -7.355 16.734 0.395 1 98.88 122 THR B N 1
ATOM 4580 C CA . THR B 1 122 ? -7.738 18.125 0.159 1 98.88 122 THR B CA 1
ATOM 4581 C C . THR B 1 122 ? -7.316 19 1.329 1 98.88 122 THR B C 1
ATOM 4583 O O . THR B 1 122 ? -7.258 20.234 1.197 1 98.88 122 THR B O 1
ATOM 4586 N N . THR B 1 123 ? -7.129 18.391 2.502 1 98.88 123 THR B N 1
ATOM 4587 C CA . THR B 1 123 ? -6.742 19.094 3.717 1 98.88 123 THR B CA 1
ATOM 4588 C C . THR B 1 123 ? -5.52 18.453 4.355 1 98.88 123 THR B C 1
ATOM 4590 O O . THR B 1 123 ? -5.5 17.234 4.586 1 98.88 123 THR B O 1
ATOM 4593 N N . MET B 1 124 ? -4.566 19.312 4.656 1 98 124 MET B N 1
ATOM 4594 C CA . MET B 1 124 ? -3.295 18.812 5.184 1 98 124 MET B CA 1
ATOM 4595 C C . MET B 1 124 ? -2.891 19.578 6.438 1 98 124 MET B C 1
ATOM 4597 O O . MET B 1 124 ? -2.818 20.812 6.422 1 98 124 MET B O 1
ATOM 4601 N N . VAL B 1 125 ? -2.662 18.828 7.539 1 98.75 125 VAL B N 1
ATOM 4602 C CA . VAL B 1 125 ? -2.072 19.406 8.742 1 98.75 125 VAL B CA 1
ATOM 4603 C C . VAL B 1 125 ? -0.567 19.156 8.75 1 98.75 125 VAL B C 1
ATOM 4605 O O . VAL B 1 125 ? -0.126 18 8.711 1 98.75 125 VAL B O 1
ATOM 4608 N N . ASP B 1 126 ? 0.176 20.203 8.734 1 98.5 126 ASP B N 1
ATOM 4609 C CA . ASP B 1 126 ? 1.629 20.078 8.805 1 98.5 126 ASP B CA 1
ATOM 4610 C C . ASP B 1 126 ? 2.143 20.422 10.203 1 98.5 126 ASP B C 1
ATOM 4612 O O . ASP B 1 126 ? 1.75 21.438 10.781 1 98.5 126 ASP B O 1
ATOM 4616 N N . TYR B 1 127 ? 2.85 19.5 10.656 1 97.38 127 TYR B N 1
ATOM 4617 C CA . TYR B 1 127 ? 3.645 19.703 11.867 1 97.38 127 TYR B CA 1
ATOM 4618 C C . TYR B 1 127 ? 5.07 20.109 11.516 1 97.38 127 TYR B C 1
ATOM 4620 O O . TYR B 1 127 ? 5.945 19.25 11.367 1 97.38 127 TYR B O 1
ATOM 4628 N N . MET B 1 128 ? 5.312 21.406 11.414 1 95.5 128 MET B N 1
ATOM 4629 C CA . MET B 1 128 ? 6.648 21.859 11.031 1 95.5 128 MET B CA 1
ATOM 4630 C C . MET B 1 128 ? 7.637 21.656 12.18 1 95.5 128 MET B C 1
ATOM 4632 O O . MET B 1 128 ? 7.469 22.234 13.25 1 95.5 128 MET B O 1
ATOM 4636 N N . TYR B 1 129 ? 8.625 20.938 12.055 1 89.31 129 TYR B N 1
ATOM 4637 C CA . TYR B 1 129 ? 9.625 20.641 13.078 1 89.31 129 TYR B CA 1
ATOM 4638 C C . TYR B 1 129 ? 10.289 21.906 13.586 1 89.31 129 TYR B C 1
ATOM 4640 O O . TYR B 1 129 ? 10.211 22.953 12.93 1 89.31 129 TYR B O 1
ATOM 4648 N N . PRO B 1 130 ? 10.844 21.75 14.781 1 88.25 130 PRO B N 1
ATOM 4649 C CA . PRO B 1 130 ? 11.703 22.844 15.227 1 88.25 130 PRO B CA 1
ATOM 4650 C C . PRO B 1 130 ? 12.812 23.172 14.234 1 88.25 130 PRO B C 1
ATOM 4652 O O . PRO B 1 130 ? 13.344 22.266 13.578 1 88.25 130 PRO B O 1
ATOM 4655 N N . HIS B 1 131 ? 13 24.375 14.078 1 86.19 131 HIS B N 1
ATOM 4656 C CA . HIS B 1 131 ? 13.977 24.797 13.078 1 86.19 131 HIS B CA 1
ATOM 4657 C C . HIS B 1 131 ? 14.766 26.016 13.555 1 86.19 131 HIS B C 1
ATOM 4659 O O . HIS B 1 131 ? 14.383 26.672 14.523 1 86.19 131 HIS B O 1
ATOM 4665 N N . SER B 1 132 ? 15.875 26.281 12.852 1 84.44 132 SER B N 1
ATOM 4666 C CA . SER B 1 132 ? 16.953 27.141 13.344 1 84.44 132 SER B CA 1
ATOM 4667 C C . SER B 1 132 ? 16.797 28.578 12.82 1 84.44 132 SER B C 1
ATOM 4669 O O . SER B 1 132 ? 17.469 29.484 13.297 1 84.44 132 SER B O 1
ATOM 4671 N N . LYS B 1 133 ? 15.977 28.75 11.93 1 89.88 133 LYS B N 1
ATOM 4672 C CA . LYS B 1 133 ? 15.969 30.062 11.312 1 89.88 133 LYS B CA 1
ATOM 4673 C C . LYS B 1 133 ? 14.547 30.484 10.938 1 89.88 133 LYS B C 1
ATOM 4675 O O . LYS B 1 133 ? 13.656 29.641 10.812 1 89.88 133 LYS B O 1
ATOM 4680 N N . PRO B 1 134 ? 14.359 31.719 10.75 1 91.06 134 PRO B N 1
ATOM 4681 C CA . PRO B 1 134 ? 13.031 32.25 10.406 1 91.06 134 PRO B CA 1
ATOM 4682 C C . PRO B 1 134 ? 12.617 31.922 8.977 1 91.06 134 PRO B C 1
ATOM 4684 O O . PRO B 1 134 ? 13.477 31.625 8.133 1 91.06 134 PRO B O 1
ATOM 4687 N N . GLY B 1 135 ? 11.352 31.859 8.68 1 95.56 135 GLY B N 1
ATOM 4688 C CA . GLY B 1 135 ? 10.836 31.812 7.324 1 95.56 135 GLY B CA 1
ATOM 4689 C C . GLY B 1 135 ? 10.547 30.406 6.844 1 95.56 135 GLY B C 1
ATOM 4690 O O . GLY B 1 135 ? 9.945 30.219 5.781 1 95.56 135 GLY B O 1
ATOM 4691 N N . LEU B 1 136 ? 10.938 29.422 7.613 1 97.25 136 LEU B N 1
ATOM 4692 C CA . LEU B 1 136 ? 10.758 28.031 7.184 1 97.25 136 LEU B CA 1
ATOM 4693 C C . LEU B 1 136 ? 9.281 27.672 7.113 1 97.25 136 LEU B C 1
ATOM 4695 O O . LEU B 1 136 ? 8.844 26.984 6.188 1 97.25 136 LEU B O 1
ATOM 4699 N N . CYS B 1 137 ? 8.461 28.156 8.031 1 98.12 137 CYS B N 1
ATOM 4700 C CA . CYS B 1 137 ? 7.023 27.938 8.016 1 98.12 137 CYS B CA 1
ATOM 4701 C C . CYS B 1 137 ? 6.383 28.641 6.824 1 98.12 137 CYS B C 1
ATOM 4703 O O . CYS B 1 137 ? 5.449 28.109 6.215 1 98.12 137 CYS B O 1
ATOM 4705 N N . ASP B 1 138 ? 6.91 29.797 6.461 1 98.38 138 ASP B N 1
ATOM 4706 C CA . ASP B 1 138 ? 6.371 30.578 5.348 1 98.38 138 ASP B CA 1
ATOM 4707 C C . ASP B 1 138 ? 6.492 29.812 4.031 1 98.38 138 ASP B C 1
ATOM 4709 O O . ASP B 1 138 ? 5.598 29.875 3.186 1 98.38 138 ASP B O 1
ATOM 4713 N N . GLY B 1 139 ? 7.625 29.109 3.857 1 98.06 139 GLY B N 1
ATOM 4714 C CA . GLY B 1 139 ? 7.797 28.297 2.664 1 98.06 139 GLY B CA 1
ATOM 4715 C C . GLY B 1 139 ? 6.699 27.266 2.48 1 98.06 139 GLY B C 1
ATOM 4716 O O . GLY B 1 139 ? 6.211 27.062 1.368 1 98.06 139 GLY B O 1
ATOM 4717 N N . ILE B 1 140 ? 6.273 26.625 3.535 1 98.56 140 ILE B N 1
ATOM 4718 C CA . ILE B 1 140 ? 5.219 25.625 3.508 1 98.56 140 ILE B CA 1
ATOM 4719 C C . ILE B 1 140 ? 3.883 26.281 3.174 1 98.56 140 ILE B C 1
ATOM 4721 O O . ILE B 1 140 ? 3.127 25.781 2.338 1 98.56 140 ILE B O 1
ATOM 4725 N N . ILE B 1 141 ? 3.609 27.406 3.824 1 98.69 141 ILE B N 1
ATOM 4726 C CA . ILE B 1 141 ? 2.357 28.125 3.625 1 98.69 141 ILE B CA 1
ATOM 4727 C C . ILE B 1 141 ? 2.26 28.594 2.178 1 98.69 141 ILE B C 1
ATOM 4729 O O . ILE B 1 141 ? 1.186 28.547 1.573 1 98.69 141 ILE B O 1
ATOM 4733 N N . ASP B 1 142 ? 3.377 29.016 1.617 1 98.56 142 ASP B N 1
ATOM 4734 C CA . ASP B 1 142 ? 3.398 29.453 0.222 1 98.56 142 ASP B CA 1
ATOM 4735 C C . ASP B 1 142 ? 2.998 28.312 -0.709 1 98.56 142 ASP B C 1
ATOM 4737 O O . ASP B 1 142 ? 2.279 28.516 -1.688 1 98.56 142 ASP B O 1
ATOM 4741 N N . ALA B 1 143 ? 3.439 27.125 -0.426 1 98.56 143 ALA B N 1
ATOM 4742 C CA . ALA B 1 143 ? 3.076 25.953 -1.225 1 98.56 143 ALA B CA 1
ATOM 4743 C C . ALA B 1 143 ? 1.578 25.672 -1.135 1 98.56 143 ALA B C 1
ATOM 4745 O O . ALA B 1 143 ? 0.933 25.375 -2.145 1 98.56 143 ALA B O 1
ATOM 4746 N N . TYR B 1 144 ? 1.007 25.781 0.135 1 98.62 144 TYR B N 1
ATOM 4747 C CA . TYR B 1 144 ? -0.43 25.609 0.319 1 98.62 144 TYR B CA 1
ATOM 4748 C C . TYR B 1 144 ? -1.212 26.578 -0.566 1 98.62 144 TYR B C 1
ATOM 4750 O O . TYR B 1 144 ? -2.131 26.172 -1.279 1 98.62 144 TYR B O 1
ATOM 4758 N N . LYS B 1 145 ? -0.808 27.797 -0.488 1 98.56 145 LYS B N 1
ATOM 4759 C CA . LYS B 1 145 ? -1.514 28.859 -1.193 1 98.56 145 LYS B CA 1
ATOM 4760 C C . LYS B 1 145 ? -1.433 28.672 -2.705 1 98.56 145 LYS B C 1
ATOM 4762 O O . LYS B 1 145 ? -2.445 28.766 -3.402 1 98.56 145 LYS B O 1
ATOM 4767 N N . GLU B 1 146 ? -0.261 28.359 -3.182 1 98.12 146 GLU B N 1
ATOM 4768 C CA . GLU B 1 146 ? -0.045 28.203 -4.617 1 98.12 146 GLU B CA 1
ATOM 4769 C C . GLU B 1 146 ? -0.822 27 -5.164 1 98.12 146 GLU B C 1
ATOM 4771 O O . GLU B 1 146 ? -1.443 27.094 -6.227 1 98.12 146 GLU B O 1
ATOM 4776 N N . LEU B 1 147 ? -0.819 25.906 -4.473 1 98.06 147 LEU B N 1
ATOM 4777 C CA . LEU B 1 147 ? -1.487 24.703 -4.934 1 98.06 147 LEU B CA 1
ATOM 4778 C C . LEU B 1 147 ? -3.002 24.828 -4.809 1 98.06 147 LEU B C 1
ATOM 4780 O O . LEU B 1 147 ? -3.75 24.172 -5.539 1 98.06 147 LEU B O 1
ATOM 4784 N N . GLY B 1 148 ? -3.443 25.594 -3.793 1 98.31 148 GLY B N 1
ATOM 4785 C CA . GLY B 1 148 ? -4.863 25.812 -3.582 1 98.31 148 GLY B CA 1
ATOM 4786 C C . GLY B 1 148 ? -5.496 24.812 -2.641 1 98.31 148 GLY B C 1
ATOM 4787 O O . GLY B 1 148 ? -6.715 24.641 -2.627 1 98.31 148 GLY B O 1
ATOM 4788 N N . ILE B 1 149 ? -4.672 24.094 -1.812 1 98.12 149 ILE B N 1
ATOM 4789 C CA . ILE B 1 149 ? -5.215 23.109 -0.889 1 98.12 149 ILE B CA 1
ATOM 4790 C C . ILE B 1 149 ? -5.504 23.766 0.46 1 98.12 149 ILE B C 1
ATOM 4792 O O . ILE B 1 149 ? -5.156 24.922 0.681 1 98.12 149 ILE B O 1
ATOM 4796 N N . ARG B 1 150 ? -6.258 23.125 1.265 1 98.75 150 ARG B N 1
ATOM 4797 C CA . ARG B 1 150 ? -6.469 23.547 2.643 1 98.75 150 ARG B CA 1
ATOM 4798 C C . ARG B 1 150 ? -5.316 23.109 3.537 1 98.75 150 ARG B C 1
ATOM 4800 O O . ARG B 1 150 ? -4.984 21.922 3.586 1 98.75 150 ARG B O 1
ATOM 4807 N N . GLY B 1 151 ? -4.699 24.094 4.172 1 98.69 151 GLY B N 1
ATOM 4808 C CA . GLY B 1 151 ? -3.527 23.797 4.977 1 98.69 151 GLY B CA 1
ATOM 4809 C C . GLY B 1 151 ? -3.611 24.359 6.383 1 98.69 151 GLY B C 1
ATOM 4810 O O . GLY B 1 151 ? -4.008 25.516 6.578 1 98.69 151 GLY B O 1
ATOM 4811 N N . ILE B 1 152 ? -3.318 23.531 7.375 1 98.69 152 ILE B N 1
ATOM 4812 C CA . ILE B 1 152 ? -3.125 23.938 8.758 1 98.69 152 ILE B CA 1
ATOM 4813 C C . ILE B 1 152 ? -1.665 23.75 9.156 1 98.69 152 ILE B C 1
ATOM 4815 O O . ILE B 1 152 ? -1.141 22.625 9.086 1 98.69 152 ILE B O 1
ATOM 4819 N N . LEU B 1 153 ? -1.009 24.797 9.516 1 98.69 153 LEU B N 1
ATOM 4820 C CA . LEU B 1 153 ? 0.4 24.734 9.891 1 98.69 153 LEU B CA 1
ATOM 4821 C C . LEU B 1 153 ? 0.566 24.812 11.406 1 98.69 153 LEU B C 1
ATOM 4823 O O . LEU B 1 153 ? 0.113 25.766 12.039 1 98.69 153 LEU B O 1
ATOM 4827 N N . GLY B 1 154 ? 1.131 23.734 11.961 1 98.56 154 GLY B N 1
ATOM 4828 C CA . GLY B 1 154 ? 1.584 23.781 13.344 1 98.56 154 GLY B CA 1
ATOM 4829 C C . GLY B 1 154 ? 3.029 24.219 13.484 1 98.56 154 GLY B C 1
ATOM 4830 O O . GLY B 1 154 ? 3.939 23.531 13.016 1 98.56 154 GLY B O 1
ATOM 4831 N N . ARG B 1 155 ? 3.268 25.375 14.109 1 98.12 155 ARG B N 1
ATOM 4832 C CA . ARG B 1 155 ? 4.629 25.844 14.344 1 98.12 155 ARG B CA 1
ATOM 4833 C C . ARG B 1 155 ? 5.324 25 15.406 1 98.12 155 ARG B C 1
ATOM 4835 O O . ARG B 1 155 ? 4.934 25.016 16.578 1 98.12 155 ARG B O 1
ATOM 4842 N N . GLY B 1 156 ? 6.336 24.266 14.992 1 96.94 156 GLY B N 1
ATOM 4843 C CA . GLY B 1 156 ? 7.055 23.375 15.891 1 96.94 156 GLY B CA 1
ATOM 4844 C C . GLY B 1 156 ? 8.078 24.094 16.75 1 96.94 156 GLY B C 1
ATOM 4845 O O . GLY B 1 156 ? 8.523 25.188 16.406 1 96.94 156 GLY B O 1
ATOM 4846 N N . CYS B 1 157 ? 8.43 23.5 17.891 1 96.25 157 CYS B N 1
ATOM 4847 C CA . CYS B 1 157 ? 9.461 24.062 18.75 1 96.25 157 CYS B CA 1
ATOM 4848 C C . CYS B 1 157 ? 10 23 19.703 1 96.25 157 CYS B C 1
ATOM 4850 O O . CYS B 1 157 ? 9.344 21.984 19.953 1 96.25 157 CYS B O 1
ATOM 4852 N N . MET B 1 158 ? 11.125 23.125 20.094 1 96.88 158 MET B N 1
ATOM 4853 C CA . MET B 1 158 ? 11.82 22.422 21.172 1 96.88 158 MET B CA 1
ATOM 4854 C C . MET B 1 158 ? 12.758 23.375 21.922 1 96.88 158 MET B C 1
ATOM 4856 O O . MET B 1 158 ? 13.391 24.234 21.312 1 96.88 158 MET B O 1
ATOM 4860 N N . ASN B 1 159 ? 12.789 23.312 23.297 1 96.94 159 ASN B N 1
ATOM 4861 C CA . ASN B 1 159 ? 13.758 24.109 24.031 1 96.94 159 ASN B CA 1
ATOM 4862 C C . ASN B 1 159 ? 14.422 23.312 25.141 1 96.94 159 ASN B C 1
ATOM 4864 O O . ASN B 1 159 ? 15.109 23.875 26 1 96.94 159 ASN B O 1
ATOM 4868 N N . THR B 1 160 ? 14.164 22.016 25.188 1 95.19 160 THR B N 1
ATOM 4869 C CA . THR B 1 160 ? 14.852 21.047 26.047 1 95.19 160 THR B CA 1
ATOM 4870 C C . THR B 1 160 ? 15.078 19.734 25.297 1 95.19 160 THR B C 1
ATOM 4872 O O . THR B 1 160 ? 14.812 19.641 24.094 1 95.19 160 THR B O 1
ATOM 4875 N N . GLY B 1 161 ? 15.695 18.797 25.953 1 93.06 161 GLY B N 1
ATOM 4876 C CA . GLY B 1 161 ? 15.812 17.453 25.391 1 93.06 161 GLY B CA 1
ATOM 4877 C C . GLY B 1 161 ? 17.172 17.188 24.766 1 93.06 161 GLY B C 1
ATOM 4878 O O . GLY B 1 161 ? 17.359 16.188 24.094 1 93.06 161 GLY B O 1
ATOM 4879 N N . ALA B 1 162 ? 18.094 18.062 25 1 92.81 162 ALA B N 1
ATOM 4880 C CA . ALA B 1 162 ? 19.453 17.828 24.531 1 92.81 162 ALA B CA 1
ATOM 4881 C C . ALA B 1 162 ? 19.969 16.484 25.031 1 92.81 162 ALA B C 1
ATOM 4883 O O . ALA B 1 162 ? 20.688 15.773 24.297 1 92.81 162 ALA B O 1
ATOM 4884 N N . GLN B 1 163 ? 19.703 16.141 26.266 1 91.25 163 GLN B N 1
ATOM 4885 C CA . GLN B 1 163 ? 20.141 14.875 26.859 1 91.25 163 GLN B CA 1
ATOM 4886 C C . GLN B 1 163 ? 19.516 13.68 26.156 1 91.25 163 GLN B C 1
ATOM 4888 O O . GLN B 1 163 ? 20 12.555 26.297 1 91.25 163 GLN B O 1
ATOM 4893 N N . PHE B 1 164 ? 18.453 13.945 25.422 1 90.88 164 PHE B N 1
ATOM 4894 C CA . PHE B 1 164 ? 17.781 12.883 24.703 1 90.88 164 PHE B CA 1
ATOM 4895 C C . PHE B 1 164 ? 18.109 12.922 23.219 1 90.88 164 PHE B C 1
ATOM 4897 O O . PHE B 1 164 ? 17.5 12.227 22.406 1 90.88 164 PHE B O 1
ATOM 4904 N N . GLY B 1 165 ? 19.016 13.773 22.797 1 89.5 165 GLY B N 1
ATOM 4905 C CA . GLY B 1 165 ? 19.516 13.742 21.438 1 89.5 165 GLY B CA 1
ATOM 4906 C C . GLY B 1 165 ? 19.031 14.906 20.594 1 89.5 165 GLY B C 1
ATOM 4907 O O . GLY B 1 165 ? 19.375 15.016 19.406 1 89.5 165 GLY B O 1
ATOM 4908 N N . VAL B 1 166 ? 18.266 15.859 21.156 1 92.62 166 VAL B N 1
ATOM 4909 C CA . VAL B 1 166 ? 17.812 17.031 20.406 1 92.62 166 VAL B CA 1
ATOM 4910 C C . VAL B 1 166 ? 19.016 17.875 20 1 92.62 166 VAL B C 1
ATOM 4912 O O . VAL B 1 166 ? 19.875 18.172 20.844 1 92.62 166 VAL B O 1
ATOM 4915 N N . HIS B 1 167 ? 19.047 18.203 18.766 1 92.69 167 HIS B N 1
ATOM 4916 C CA . HIS B 1 167 ? 20.141 19.031 18.266 1 92.69 167 HIS B CA 1
ATOM 4917 C C . HIS B 1 167 ? 20.031 20.469 18.766 1 92.69 167 HIS B C 1
ATOM 4919 O O . HIS B 1 167 ? 19 21.109 18.578 1 92.69 167 HIS B O 1
ATOM 4925 N N . PRO B 1 168 ? 21.078 20.953 19.359 1 92.88 168 PRO B N 1
ATOM 4926 C CA . PRO B 1 168 ? 21 22.297 19.906 1 92.88 168 PRO B CA 1
ATOM 4927 C C . PRO B 1 168 ? 20.703 23.359 18.844 1 92.88 168 PRO B C 1
ATOM 4929 O O . PRO B 1 168 ? 20.078 24.375 19.141 1 92.88 168 PRO B O 1
ATOM 4932 N N . GLY B 1 169 ? 21.016 23.062 17.641 1 93.5 169 GLY B N 1
ATOM 4933 C CA . GLY B 1 169 ? 20.844 24.016 16.547 1 93.5 169 GLY B CA 1
ATOM 4934 C C . GLY B 1 169 ? 19.391 24.25 16.203 1 93.5 169 GLY B C 1
ATOM 4935 O O . GLY B 1 169 ? 19.078 25.234 15.523 1 93.5 169 GLY B O 1
ATOM 4936 N N . ILE B 1 170 ? 18.484 23.406 16.688 1 95.06 170 ILE B N 1
ATOM 4937 C CA . ILE B 1 170 ? 17.094 23.594 16.328 1 95.06 170 ILE B CA 1
ATOM 4938 C C . ILE B 1 170 ? 16.281 23.953 17.578 1 95.06 170 ILE B C 1
ATOM 4940 O O . ILE B 1 170 ? 15.047 23.953 17.531 1 95.06 170 ILE B O 1
ATOM 4944 N N . MET B 1 171 ? 16.969 24.219 18.672 1 95.44 171 MET B N 1
ATOM 4945 C CA . MET B 1 171 ? 16.297 24.656 19.891 1 95.44 171 MET B CA 1
ATOM 4946 C C . MET B 1 171 ? 16.125 26.172 19.906 1 95.44 171 MET B C 1
ATOM 4948 O O . MET B 1 171 ? 17 26.906 19.453 1 95.44 171 MET B O 1
ATOM 4952 N N . GLN B 1 172 ? 15.023 26.625 20.406 1 96.19 172 GLN B N 1
ATOM 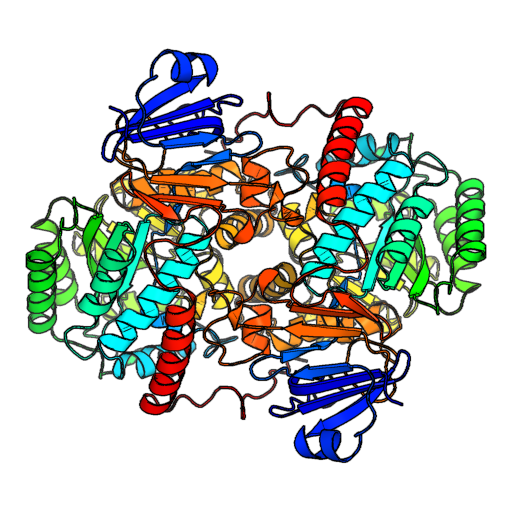4953 C CA . GLN B 1 172 ? 14.75 28.047 20.531 1 96.19 172 GLN B CA 1
ATOM 4954 C C . GLN B 1 172 ? 14.133 28.375 21.875 1 96.19 172 GLN B C 1
ATOM 4956 O O . GLN B 1 172 ? 13.422 27.547 22.469 1 96.19 172 GLN B O 1
ATOM 4961 N N . ASP B 1 173 ? 14.406 29.609 22.344 1 96 173 ASP B N 1
ATOM 4962 C CA . ASP B 1 173 ? 13.844 30.031 23.625 1 96 173 ASP B CA 1
ATOM 4963 C C . ASP B 1 173 ? 12.375 30.422 23.469 1 96 173 ASP B C 1
ATOM 4965 O O . ASP B 1 173 ? 11.875 30.578 22.359 1 96 173 ASP B O 1
ATOM 4969 N N . VAL B 1 174 ? 11.703 30.578 24.562 1 97.88 174 VAL B N 1
ATOM 4970 C CA . VAL B 1 174 ? 10.258 30.797 24.625 1 97.88 174 VAL B CA 1
ATOM 4971 C C . VAL B 1 174 ? 9.906 32.094 23.875 1 97.88 174 VAL B C 1
ATOM 4973 O O . VAL B 1 174 ? 8.945 32.125 23.109 1 97.88 174 VAL B O 1
ATOM 4976 N N . GLU B 1 175 ? 10.672 33.156 24.078 1 97.75 175 GLU B N 1
ATOM 4977 C CA . GLU B 1 175 ? 10.383 34.469 23.484 1 97.75 175 GLU B CA 1
ATOM 4978 C C . GLU B 1 175 ? 10.469 34.406 21.969 1 97.75 175 GLU B C 1
ATOM 4980 O O . GLU B 1 175 ? 9.633 35 21.266 1 97.75 175 GLU B O 1
ATOM 4985 N N . THR B 1 176 ? 11.484 33.75 21.5 1 97.06 176 THR B N 1
ATOM 4986 C CA . THR B 1 176 ? 11.688 33.625 20.062 1 97.06 176 THR B CA 1
ATOM 4987 C C . THR B 1 176 ? 10.523 32.875 19.422 1 97.06 176 THR B C 1
ATOM 4989 O O . THR B 1 176 ? 10.008 33.281 18.391 1 97.06 176 THR B O 1
ATOM 4992 N N . VAL B 1 177 ? 10.109 31.797 20.047 1 97.56 177 VAL B N 1
ATOM 4993 C CA . VAL B 1 177 ? 9.023 30.984 19.516 1 97.56 177 VAL B CA 1
ATOM 4994 C C . VAL B 1 177 ? 7.715 31.766 19.562 1 97.56 177 VAL B C 1
ATOM 4996 O O . VAL B 1 177 ? 6.957 31.766 18.594 1 97.56 177 VAL B O 1
ATOM 4999 N N . GLU B 1 178 ? 7.484 32.406 20.688 1 98 178 GLU B N 1
ATOM 5000 C CA . GLU B 1 178 ? 6.242 33.156 20.812 1 98 178 GLU B CA 1
ATOM 5001 C C . GLU B 1 178 ? 6.133 34.25 19.734 1 98 178 GLU B C 1
ATOM 5003 O O . GLU B 1 178 ? 5.074 34.438 19.141 1 98 178 GLU B O 1
ATOM 5008 N N . LYS B 1 179 ? 7.227 34.969 19.547 1 97.75 179 LYS B N 1
ATOM 5009 C CA . LYS B 1 179 ? 7.246 36.031 18.547 1 97.75 179 LYS B CA 1
ATOM 5010 C C . LYS B 1 179 ? 6.895 35.5 17.172 1 97.75 179 LYS B C 1
ATOM 5012 O O . LYS B 1 179 ? 6.121 36.125 16.438 1 97.75 179 LYS B O 1
ATOM 5017 N N . ASP B 1 180 ? 7.43 34.406 16.797 1 97.81 180 ASP B N 1
ATOM 5018 C CA . ASP B 1 180 ? 7.191 33.812 15.477 1 97.81 180 ASP B CA 1
ATOM 5019 C C . ASP B 1 180 ? 5.785 33.25 15.367 1 97.81 180 ASP B C 1
ATOM 5021 O O . ASP B 1 180 ? 5.145 33.344 14.32 1 97.81 180 ASP B O 1
ATOM 5025 N N . VAL B 1 181 ? 5.305 32.594 16.406 1 97.81 181 VAL B N 1
ATOM 5026 C CA . VAL B 1 181 ? 3.947 32.062 16.422 1 97.81 181 VAL B CA 1
ATOM 5027 C C . VAL B 1 181 ? 2.943 33.188 16.203 1 97.81 181 VAL B C 1
ATOM 5029 O O . VAL B 1 181 ? 2.037 33.062 15.383 1 97.81 181 VAL B O 1
ATOM 5032 N N . ARG B 1 182 ? 3.115 34.25 16.922 1 98.06 182 ARG B N 1
ATOM 5033 C CA . ARG B 1 182 ? 2.203 35.375 16.797 1 98.06 182 ARG B CA 1
ATOM 5034 C C . ARG B 1 182 ? 2.283 36 15.398 1 98.06 182 ARG B C 1
ATOM 5036 O O . ARG B 1 182 ? 1.261 36.344 14.82 1 98.06 182 ARG B O 1
ATOM 5043 N N . ARG B 1 183 ? 3.486 36.094 14.875 1 98.19 183 ARG B N 1
ATOM 5044 C CA . ARG B 1 183 ? 3.658 36.594 13.516 1 98.19 183 ARG B CA 1
ATOM 5045 C C . ARG B 1 183 ? 2.891 35.719 12.523 1 98.19 183 ARG B C 1
ATOM 5047 O O . ARG B 1 183 ? 2.227 36.219 11.617 1 98.19 183 ARG B O 1
ATOM 5054 N N . LEU B 1 184 ? 2.994 34.438 12.617 1 98.44 184 LEU B N 1
ATOM 5055 C CA . LEU B 1 184 ? 2.324 33.5 11.734 1 98.44 184 LEU B CA 1
ATOM 5056 C C . LEU B 1 184 ? 0.809 33.656 11.828 1 98.44 184 LEU B C 1
ATOM 5058 O O . LEU B 1 184 ? 0.116 33.656 10.805 1 98.44 184 LEU B O 1
ATOM 5062 N N . PHE B 1 185 ? 0.316 33.719 13.047 1 98.38 185 PHE B N 1
ATOM 5063 C CA . PHE B 1 185 ? -1.118 33.906 13.234 1 98.38 185 PHE B CA 1
ATOM 5064 C C . PHE B 1 185 ? -1.582 35.188 12.562 1 98.38 185 PHE B C 1
ATOM 5066 O O . PHE B 1 185 ? -2.564 35.188 11.82 1 98.38 185 PHE B O 1
ATOM 5073 N N . GLU B 1 186 ? -0.897 36.281 12.836 1 98.12 186 GLU B N 1
ATOM 5074 C CA . GLU B 1 186 ? -1.283 37.594 12.32 1 98.12 186 GLU B CA 1
ATOM 5075 C C . GLU B 1 186 ? -1.234 37.625 10.797 1 98.12 186 GLU B C 1
ATOM 5077 O O . GLU B 1 186 ? -2.121 38.188 10.148 1 98.12 186 GLU B O 1
ATOM 5082 N N . LYS B 1 187 ? -0.272 36.969 10.289 1 98.19 187 LYS B N 1
ATOM 5083 C CA . LYS B 1 187 ? -0.009 37.094 8.859 1 98.19 187 LYS B CA 1
ATOM 5084 C C . LYS B 1 187 ? -0.85 36.125 8.055 1 98.19 187 LYS B C 1
ATOM 5086 O O . LYS B 1 187 ? -1.268 36.406 6.938 1 98.19 187 LYS B O 1
ATOM 5091 N N . HIS B 1 188 ? -1.062 34.906 8.594 1 98.38 188 HIS B N 1
ATOM 5092 C CA . HIS B 1 188 ? -1.506 33.844 7.699 1 98.38 188 HIS B CA 1
ATOM 5093 C C . HIS B 1 188 ? -2.828 33.25 8.172 1 98.38 188 HIS B C 1
ATOM 5095 O O . HIS B 1 188 ? -3.555 32.656 7.387 1 98.38 188 HIS B O 1
ATOM 5101 N N . HIS B 1 189 ? -3.188 33.312 9.422 1 98.38 189 HIS B N 1
ATOM 5102 C CA . HIS B 1 189 ? -4.344 32.594 9.961 1 98.38 189 HIS B CA 1
ATOM 5103 C C . HIS B 1 189 ? -5.641 33.094 9.344 1 98.38 189 HIS B C 1
ATOM 5105 O O . HIS B 1 189 ? -5.891 34.312 9.32 1 98.38 189 HIS B O 1
ATOM 5111 N N . ASN B 1 190 ? -6.441 32.156 8.766 1 97.62 190 ASN B N 1
ATOM 5112 C CA . ASN B 1 190 ? -7.746 32.406 8.164 1 97.62 190 ASN B CA 1
ATOM 5113 C C . ASN B 1 190 ? -7.625 33.188 6.867 1 97.62 190 ASN B C 1
ATOM 5115 O O . ASN B 1 190 ? -8.562 33.875 6.473 1 97.62 190 ASN B O 1
ATOM 5119 N N . THR B 1 191 ? -6.461 33.125 6.262 1 97.94 191 THR B N 1
ATOM 5120 C CA . THR B 1 191 ? -6.32 33.719 4.93 1 97.94 191 THR B CA 1
ATOM 5121 C C . THR B 1 191 ? -6.781 32.719 3.859 1 97.94 191 THR B C 1
ATOM 5123 O O . THR B 1 191 ? -7.168 31.609 4.172 1 97.94 191 THR B O 1
ATOM 5126 N N . GLU B 1 192 ? -6.805 33.188 2.51 1 97.88 192 GLU B N 1
ATOM 5127 C CA . GLU B 1 192 ? -7.211 32.344 1.386 1 97.88 192 GLU B CA 1
ATOM 5128 C C . GLU B 1 192 ? -8.609 31.766 1.606 1 97.88 192 GLU B C 1
ATOM 5130 O O . GLU B 1 192 ? -8.805 30.547 1.513 1 97.88 192 GLU B O 1
ATOM 5135 N N . ASN B 1 193 ? -9.531 32.594 2.029 1 95.88 193 ASN B N 1
ATOM 5136 C CA . ASN B 1 193 ? -10.922 32.219 2.27 1 95.88 193 ASN B CA 1
ATOM 5137 C C . ASN B 1 193 ? -11.031 31.172 3.371 1 95.88 193 ASN B C 1
ATOM 5139 O O . ASN B 1 193 ? -11.812 30.234 3.254 1 95.88 193 ASN B O 1
ATOM 5143 N N . GLY B 1 194 ? -10.078 31.266 4.355 1 95.88 194 GLY B N 1
ATOM 5144 C CA . GLY B 1 194 ? -10.148 30.391 5.516 1 95.88 194 GLY B CA 1
ATOM 5145 C C . GLY B 1 194 ? -9.422 29.062 5.309 1 95.88 194 GLY B C 1
ATOM 5146 O O . GLY B 1 194 ? -9.398 28.219 6.207 1 95.88 194 GLY B O 1
ATOM 5147 N N . ARG B 1 195 ? -8.766 28.875 4.195 1 97.69 195 ARG B N 1
ATOM 5148 C CA . ARG B 1 195 ? -8.109 27.609 3.893 1 97.69 195 ARG B CA 1
ATOM 5149 C C . ARG B 1 195 ? -6.824 27.453 4.699 1 97.69 195 ARG B C 1
ATOM 5151 O O . ARG B 1 195 ? -6.398 26.328 4.988 1 97.69 195 ARG B O 1
ATOM 5158 N N . ILE B 1 196 ? -6.215 28.609 5.012 1 98.62 196 ILE B N 1
ATOM 5159 C CA . ILE B 1 196 ? -4.949 28.547 5.734 1 98.62 196 ILE B CA 1
ATOM 5160 C C . ILE B 1 196 ? -5.191 28.812 7.219 1 98.62 196 ILE B C 1
ATOM 5162 O O . ILE B 1 196 ? -5.75 29.844 7.582 1 98.62 196 ILE B O 1
ATOM 5166 N N . LYS B 1 197 ? -4.836 27.969 8.047 1 98.62 197 LYS B N 1
ATOM 5167 C CA . LYS B 1 197 ? -4.93 28.125 9.492 1 98.62 197 LYS B CA 1
ATOM 5168 C C . LYS B 1 197 ? -3.586 27.859 10.164 1 98.62 197 LYS B C 1
ATOM 5170 O O . LYS B 1 197 ? -2.744 27.141 9.617 1 98.62 197 LYS B O 1
ATOM 5175 N N . ILE B 1 198 ? -3.398 28.484 11.305 1 98.62 198 ILE B N 1
ATOM 5176 C CA . ILE B 1 198 ? -2.168 28.344 12.078 1 98.62 198 ILE B CA 1
ATOM 5177 C C . ILE B 1 198 ? -2.475 27.703 13.43 1 98.62 198 ILE B C 1
ATOM 5179 O O . ILE B 1 198 ? -3.506 28 14.039 1 98.62 198 ILE B O 1
ATOM 5183 N N . GLY B 1 199 ? -1.714 26.75 13.844 1 98.56 199 GLY B N 1
ATOM 5184 C CA . GLY B 1 199 ? -1.672 26.156 15.18 1 98.56 199 GLY B CA 1
ATOM 5185 C C . GLY B 1 199 ? -0.266 26.062 15.734 1 98.56 199 GLY B C 1
ATOM 5186 O O . GLY B 1 199 ? 0.658 26.703 15.234 1 98.56 199 GLY B O 1
ATOM 5187 N N . VAL B 1 200 ? -0.161 25.406 16.859 1 98.56 200 VAL B N 1
ATOM 5188 C CA . VAL B 1 200 ? 1.145 25.188 17.469 1 98.56 200 VAL B CA 1
ATOM 5189 C C . VAL B 1 200 ? 1.412 23.688 17.578 1 98.56 200 VAL B C 1
ATOM 5191 O O . VAL B 1 200 ? 0.478 22.891 17.703 1 98.56 200 VAL B O 1
ATOM 5194 N N . ALA B 1 201 ? 2.631 23.312 17.469 1 98.44 201 ALA B N 1
ATOM 5195 C CA . ALA B 1 201 ? 3.039 21.922 17.422 1 98.44 201 ALA B CA 1
ATOM 5196 C C . ALA B 1 201 ? 4.309 21.688 18.234 1 98.44 201 ALA B C 1
ATOM 5198 O O . ALA B 1 201 ? 5.383 21.453 17.672 1 98.44 201 ALA B O 1
ATOM 5199 N N . PRO B 1 202 ? 4.16 21.672 19.516 1 97.25 202 PRO B N 1
ATOM 5200 C CA . PRO B 1 202 ? 5.355 21.297 20.281 1 97.25 202 PRO B CA 1
ATOM 5201 C C . PRO B 1 202 ? 5.801 19.859 20.016 1 97.25 202 PRO B C 1
ATOM 5203 O O . PRO B 1 202 ? 4.973 18.953 20.016 1 97.25 202 PRO B O 1
ATOM 5206 N N . ALA B 1 203 ? 6.801 19.562 19.453 1 94.12 203 ALA B N 1
ATOM 5207 C CA . ALA B 1 203 ? 7.379 18.281 19.016 1 94.12 203 ALA B CA 1
ATOM 5208 C C . ALA B 1 203 ? 6.969 17.141 19.938 1 94.12 203 ALA B C 1
ATOM 5210 O O . ALA B 1 203 ? 6.195 16.266 19.547 1 94.12 203 ALA B O 1
ATOM 5211 N N . ALA B 1 204 ? 7.367 17.219 21.172 1 95.38 204 ALA B N 1
ATOM 5212 C CA . ALA B 1 204 ? 7.043 16.234 22.188 1 95.38 204 ALA B CA 1
ATOM 5213 C C . ALA B 1 204 ? 6.98 16.875 23.578 1 95.38 204 ALA B C 1
ATOM 5215 O O . ALA B 1 204 ? 7.52 17.969 23.781 1 95.38 204 ALA B O 1
ATOM 5216 N N . ILE B 1 205 ? 6.371 16.141 24.484 1 97 205 ILE B N 1
ATOM 5217 C CA . ILE B 1 205 ? 6.258 16.656 25.844 1 97 205 ILE B CA 1
ATOM 5218 C C . ILE B 1 205 ? 7.645 16.734 26.484 1 97 205 ILE B C 1
ATOM 5220 O O . ILE B 1 205 ? 7.949 17.703 27.188 1 97 205 ILE B O 1
ATOM 5224 N N . TRP B 1 206 ? 8.461 15.781 26.109 1 95.81 206 TRP B N 1
ATOM 5225 C CA . TRP B 1 206 ? 9.766 15.656 26.75 1 95.81 206 TRP B CA 1
ATOM 5226 C C . TRP B 1 206 ? 10.766 16.625 26.141 1 95.81 206 TRP B C 1
ATOM 5228 O O . TRP B 1 206 ? 11.883 16.797 26.656 1 95.81 206 TRP B O 1
ATOM 5238 N N . SER B 1 207 ? 10.43 17.359 25.125 1 96.56 207 SER B N 1
ATOM 5239 C CA . SER B 1 207 ? 11.391 18.219 24.453 1 96.56 207 SER B CA 1
ATOM 5240 C C . SER B 1 207 ? 11.055 19.703 24.672 1 96.56 207 SER B C 1
ATOM 5242 O O . SER B 1 207 ? 11.617 20.578 24.031 1 96.56 207 SER B O 1
ATOM 5244 N N . ASN B 1 208 ? 10.148 20.016 25.547 1 97.75 208 ASN B N 1
ATOM 5245 C CA . ASN B 1 208 ? 9.742 21.375 25.859 1 97.75 208 ASN B CA 1
ATOM 5246 C C . ASN B 1 208 ? 9.617 21.594 27.359 1 97.75 208 ASN B C 1
ATOM 5248 O O . ASN B 1 208 ? 9.125 20.719 28.078 1 97.75 208 ASN B O 1
ATOM 5252 N N . SER B 1 209 ? 10.078 22.766 27.828 1 97.75 209 SER B N 1
ATOM 5253 C CA . SER B 1 209 ? 9.891 23.156 29.219 1 97.75 209 SER B CA 1
ATOM 5254 C C . SER B 1 209 ? 8.422 23.438 29.531 1 97.75 209 SER B C 1
ATOM 5256 O O . SER B 1 209 ? 7.621 23.641 28.609 1 97.75 209 SER B O 1
ATOM 5258 N N . GLN B 1 210 ? 8.086 23.375 30.812 1 97.94 210 GLN B N 1
ATOM 5259 C CA . GLN B 1 210 ? 6.734 23.75 31.234 1 97.94 210 GLN B CA 1
ATOM 5260 C C . GLN B 1 210 ? 6.375 25.141 30.75 1 97.94 210 GLN B C 1
ATOM 5262 O O . GLN B 1 210 ? 5.25 25.391 30.297 1 97.94 210 GLN B O 1
ATOM 5267 N N . GLU B 1 211 ? 7.285 26.094 30.828 1 98.44 211 GLU B N 1
ATOM 5268 C CA . GLU B 1 211 ? 7.066 27.469 30.406 1 98.44 211 GLU B CA 1
ATOM 5269 C C . GLU B 1 211 ? 6.695 27.547 28.938 1 98.44 211 GLU B C 1
ATOM 5271 O O . GLU B 1 211 ? 5.801 28.312 28.547 1 98.44 211 GLU B O 1
ATOM 5276 N N . MET B 1 212 ? 7.363 26.797 28.109 1 98.44 212 MET B N 1
ATOM 5277 C CA . MET B 1 212 ? 7.09 26.766 26.672 1 98.44 212 MET B CA 1
ATOM 5278 C C . MET B 1 212 ? 5.676 26.266 26.406 1 98.44 212 MET B C 1
ATOM 5280 O O . MET B 1 212 ? 4.926 26.875 25.656 1 98.44 212 MET B O 1
ATOM 5284 N N . LEU B 1 213 ? 5.34 25.156 27.016 1 98.62 213 LEU B N 1
ATOM 5285 C CA . LEU B 1 213 ? 4.031 24.547 26.812 1 98.62 213 LEU B CA 1
ATOM 5286 C C . LEU B 1 213 ? 2.918 25.484 27.25 1 98.62 213 LEU B C 1
ATOM 5288 O O . LEU B 1 213 ? 1.905 25.625 26.562 1 98.62 213 LEU B O 1
ATOM 5292 N N . GLU B 1 214 ? 3.131 26.125 28.375 1 98.56 214 GLU B N 1
ATOM 5293 C CA . GLU B 1 214 ? 2.143 27.078 28.891 1 98.56 214 GLU B CA 1
ATOM 5294 C C . GLU B 1 214 ? 1.986 28.266 27.953 1 98.56 214 GLU B C 1
ATOM 5296 O O . GLU B 1 214 ? 0.87 28.734 27.719 1 98.56 214 GLU B O 1
ATOM 5301 N N . MET B 1 215 ? 3.092 28.766 27.5 1 98.62 215 MET B N 1
ATOM 5302 C CA . MET B 1 215 ? 3.064 29.891 26.562 1 98.62 215 MET B CA 1
ATOM 5303 C C . MET B 1 215 ? 2.301 29.531 25.297 1 98.62 215 MET B C 1
ATOM 5305 O O . MET B 1 215 ? 1.424 30.266 24.859 1 98.62 215 MET B O 1
ATOM 5309 N N . LEU B 1 216 ? 2.574 28.391 24.719 1 98.56 216 LEU B N 1
ATOM 5310 C CA . LEU B 1 216 ? 1.901 27.938 23.5 1 98.56 216 LEU B CA 1
ATOM 5311 C C . LEU B 1 216 ? 0.396 27.828 23.719 1 98.56 216 LEU B C 1
ATOM 5313 O O . LEU B 1 216 ? -0.392 28.25 22.875 1 98.56 216 LEU B O 1
ATOM 5317 N N . TRP B 1 217 ? 0.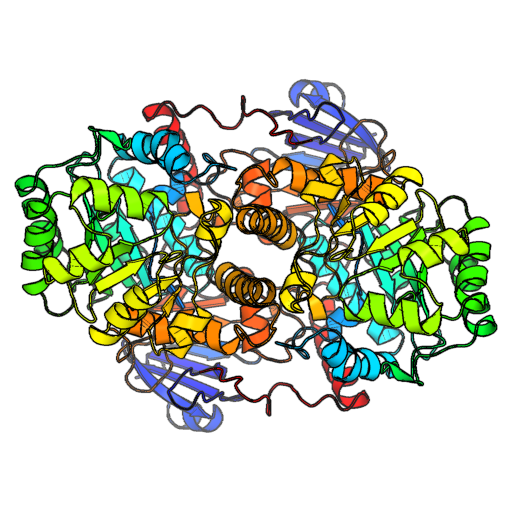024 27.25 24.828 1 98.5 217 TRP B N 1
ATOM 5318 C CA . TRP B 1 217 ? -1.393 27.062 25.125 1 98.5 217 TRP B CA 1
ATOM 5319 C C . TRP B 1 217 ? -2.09 28.406 25.297 1 98.5 217 TRP B C 1
ATOM 5321 O O . TRP B 1 217 ? -3.227 28.578 24.859 1 98.5 217 TRP B O 1
ATOM 5331 N N . ARG B 1 218 ? -1.405 29.344 25.969 1 98.19 218 ARG B N 1
ATOM 5332 C CA . ARG B 1 218 ? -1.944 30.688 26.125 1 98.19 218 ARG B CA 1
ATOM 5333 C C . ARG B 1 218 ? -2.213 31.328 24.766 1 98.19 218 ARG B C 1
ATOM 5335 O O . ARG B 1 218 ? -3.273 31.922 24.547 1 98.19 218 ARG B O 1
ATOM 5342 N N . VAL B 1 219 ? -1.292 31.219 23.844 1 97.94 219 VAL B N 1
ATOM 5343 C CA . VAL B 1 219 ? -1.443 31.828 22.531 1 97.94 219 VAL B CA 1
ATOM 5344 C C . VAL B 1 219 ? -2.596 31.172 21.781 1 97.94 219 VAL B C 1
ATOM 5346 O O . VAL B 1 219 ? -3.416 31.844 21.172 1 97.94 219 VAL B O 1
ATOM 5349 N N . VAL B 1 220 ? -2.637 29.844 21.812 1 97.31 220 VAL B N 1
ATOM 5350 C CA . VAL B 1 220 ? -3.668 29.078 21.125 1 97.31 220 VAL B CA 1
ATOM 5351 C C . VAL B 1 220 ? -5.051 29.531 21.594 1 97.31 220 VAL B C 1
ATOM 5353 O O . VAL B 1 220 ? -5.98 29.641 20.797 1 97.31 220 VAL B O 1
ATOM 5356 N N . LYS B 1 221 ? -5.211 29.812 22.828 1 96.81 221 LYS B N 1
ATOM 5357 C CA . LYS B 1 221 ? -6.488 30.188 23.422 1 96.81 221 LYS B CA 1
ATOM 5358 C C . LYS B 1 221 ? -6.941 31.562 22.953 1 96.81 221 LYS B C 1
ATOM 5360 O O . LYS B 1 221 ? -8.109 31.922 23.109 1 96.81 221 LYS B O 1
ATOM 5365 N N . GLU B 1 222 ? -6.051 32.312 22.422 1 97.25 222 GLU B N 1
ATOM 5366 C CA . GLU B 1 222 ? -6.395 33.656 21.906 1 97.25 222 GLU B CA 1
ATOM 5367 C C . GLU B 1 222 ? -7.141 33.531 20.578 1 97.25 222 GLU B C 1
ATOM 5369 O O . GLU B 1 222 ? -7.75 34.5 20.109 1 97.25 222 GLU B O 1
ATOM 5374 N N . TYR B 1 223 ? -7.129 32.312 20 1 94.94 223 TYR B N 1
ATOM 5375 C CA . TYR B 1 223 ? -7.766 32.062 18.703 1 94.94 223 TYR B CA 1
ATOM 5376 C C . TYR B 1 223 ? -8.797 30.953 18.812 1 94.94 223 TYR B C 1
ATOM 5378 O O . TYR B 1 223 ? -8.523 29.906 19.406 1 94.94 223 TYR B O 1
ATOM 5386 N N . ASP B 1 224 ? -9.945 31.062 18.328 1 89.44 224 ASP B N 1
ATOM 5387 C CA . ASP B 1 224 ? -11.055 30.141 18.5 1 89.44 224 ASP B CA 1
ATOM 5388 C C . ASP B 1 224 ? -10.805 28.828 17.766 1 89.44 224 ASP B C 1
ATOM 5390 O O . ASP B 1 224 ? -11.359 27.781 18.125 1 89.44 224 ASP B O 1
ATOM 5394 N N . ASP B 1 225 ? -10.047 28.797 16.781 1 93.12 225 ASP B N 1
ATOM 5395 C CA . ASP B 1 225 ? -9.953 27.609 15.922 1 93.12 225 ASP B CA 1
ATOM 5396 C C . ASP B 1 225 ? -8.508 27.172 15.75 1 93.12 225 ASP B C 1
ATOM 5398 O O . ASP B 1 225 ? -8.172 26.484 14.781 1 93.12 225 ASP B O 1
ATOM 5402 N N . ALA B 1 226 ? -7.664 27.562 16.703 1 97.5 226 ALA B N 1
ATOM 5403 C CA . ALA B 1 226 ? -6.258 27.188 16.625 1 97.5 226 ALA B CA 1
ATOM 5404 C C . ALA B 1 226 ? -6.027 25.797 17.234 1 97.5 226 ALA B C 1
ATOM 5406 O O . ALA B 1 226 ? -6.598 25.469 18.266 1 97.5 226 ALA B O 1
ATOM 5407 N N . LEU B 1 227 ? -5.219 24.984 16.562 1 98.38 227 LEU B N 1
ATOM 5408 C CA . LEU B 1 227 ? -4.926 23.609 16.969 1 98.38 227 LEU B CA 1
ATOM 5409 C C . LEU B 1 227 ? -3.664 23.562 17.828 1 98.38 227 LEU B C 1
ATOM 5411 O O . LEU B 1 227 ? -2.682 24.25 17.531 1 98.38 227 LEU B O 1
ATOM 5415 N N . PHE B 1 228 ? -3.736 22.844 18.906 1 98.62 228 PHE B N 1
ATOM 5416 C CA . PHE B 1 228 ? -2.574 22.375 19.641 1 98.62 228 PHE B CA 1
ATOM 5417 C C . PHE B 1 228 ? -2.297 20.906 19.359 1 98.62 228 PHE B C 1
ATOM 5419 O O . PHE B 1 228 ? -3.037 20.031 19.797 1 98.62 228 PHE B O 1
ATOM 5426 N N . THR B 1 229 ? -1.272 20.609 18.531 1 98.75 229 THR B N 1
ATOM 5427 C CA . THR B 1 229 ? -0.976 19.219 18.188 1 98.75 229 THR B CA 1
ATOM 5428 C C . THR B 1 229 ? 0.387 18.812 18.734 1 98.75 229 THR B C 1
ATOM 5430 O O . THR B 1 229 ? 1.331 19.594 18.734 1 98.75 229 THR B O 1
ATOM 5433 N N . VAL B 1 230 ? 0.491 17.594 19.266 1 98.44 230 VAL B N 1
ATOM 5434 C CA . VAL B 1 230 ? 1.707 17.172 19.953 1 98.44 230 VAL B CA 1
ATOM 5435 C C . VAL B 1 230 ? 1.828 15.648 19.875 1 98.44 230 VAL B C 1
ATOM 5437 O O . VAL B 1 230 ? 0.819 14.938 19.891 1 98.44 230 VAL B O 1
ATOM 5440 N N . HIS B 1 231 ? 3.057 15.117 19.688 1 98.25 231 HIS B N 1
ATOM 5441 C CA . HIS B 1 231 ? 3.299 13.68 19.766 1 98.25 231 HIS B CA 1
ATOM 5442 C C . HIS B 1 231 ? 3.086 13.164 21.172 1 98.25 231 HIS B C 1
ATOM 5444 O O . HIS B 1 231 ? 3.627 13.719 22.141 1 98.25 231 HIS B O 1
ATOM 5450 N N . ILE B 1 232 ? 2.375 12.125 21.297 1 98.19 232 ILE B N 1
ATOM 5451 C CA . ILE B 1 232 ? 2.059 11.555 22.594 1 98.19 232 ILE B CA 1
ATOM 5452 C C . ILE B 1 232 ? 2.285 10.047 22.562 1 98.19 232 ILE B C 1
ATOM 5454 O O . ILE B 1 232 ? 1.675 9.336 21.766 1 98.19 232 ILE B O 1
ATOM 5458 N N . SER B 1 233 ? 3.127 9.516 23.406 1 97.56 233 SER B N 1
ATOM 5459 C CA . SER B 1 233 ? 3.297 8.094 23.703 1 97.56 233 SER B CA 1
ATOM 5460 C C . SER B 1 233 ? 3.5 7.281 22.438 1 97.56 233 SER B C 1
ATOM 5462 O O . SER B 1 233 ? 2.82 6.277 22.219 1 97.56 233 SER B O 1
ATOM 5464 N N . GLU B 1 234 ? 4.34 7.785 21.578 1 97.38 234 GLU B N 1
ATOM 5465 C CA . GLU B 1 234 ? 4.648 7.082 20.328 1 97.38 234 GLU B CA 1
ATOM 5466 C C . GLU B 1 234 ? 5.473 5.828 20.594 1 97.38 234 GLU B C 1
ATOM 5468 O O . GLU B 1 234 ? 5.262 4.793 19.953 1 97.38 234 GLU B O 1
ATOM 5473 N N . THR B 1 235 ? 6.449 5.945 21.422 1 96.75 235 THR B N 1
ATOM 5474 C CA . THR B 1 235 ? 7.281 4.836 21.875 1 96.75 235 THR B CA 1
ATOM 5475 C C . THR B 1 235 ? 7.402 4.84 23.406 1 96.75 235 THR B C 1
ATOM 5477 O O . THR B 1 235 ? 7.07 5.832 24.047 1 96.75 235 THR B O 1
ATOM 5480 N N . PRO B 1 236 ? 7.867 3.746 23.969 1 95.12 236 PRO B N 1
ATOM 5481 C CA . PRO B 1 236 ? 8.133 3.762 25.406 1 95.12 236 PRO B CA 1
ATOM 5482 C C . PRO B 1 236 ? 9.148 4.828 25.812 1 95.12 236 PRO B C 1
ATOM 5484 O O . PRO B 1 236 ? 9.047 5.406 26.891 1 95.12 236 PRO B O 1
ATOM 5487 N N . PHE B 1 237 ? 9.961 5.09 24.938 1 92.94 237 PHE B N 1
ATOM 5488 C CA . PHE B 1 237 ? 10.953 6.121 25.188 1 92.94 237 PHE B CA 1
ATOM 5489 C C . PHE B 1 237 ? 10.289 7.461 25.469 1 92.94 237 PHE B C 1
ATOM 5491 O O . PHE B 1 237 ? 10.664 8.164 26.422 1 92.94 237 PHE B O 1
ATOM 5498 N N . ASP B 1 238 ? 9.289 7.879 24.688 1 92.5 238 ASP B N 1
ATOM 5499 C CA . ASP B 1 238 ? 8.594 9.156 24.828 1 92.5 238 ASP B CA 1
ATOM 5500 C C . ASP B 1 238 ? 7.996 9.297 26.234 1 92.5 238 ASP B C 1
ATOM 5502 O O . ASP B 1 238 ? 8.109 10.359 26.859 1 92.5 238 ASP B O 1
ATOM 5506 N N . ARG B 1 239 ? 7.453 8.289 26.656 1 94.5 239 ARG B N 1
ATOM 5507 C CA . ARG B 1 239 ? 6.773 8.305 27.953 1 94.5 239 ARG B CA 1
ATOM 5508 C C . ARG B 1 239 ? 7.773 8.461 29.094 1 94.5 239 ARG B C 1
ATOM 5510 O O . ARG B 1 239 ? 7.582 9.289 29.984 1 94.5 239 ARG B O 1
ATOM 5517 N N . GLU B 1 240 ? 8.844 7.68 29.016 1 95.75 240 GLU B N 1
ATOM 5518 C CA . GLU B 1 240 ? 9.852 7.719 30.062 1 95.75 240 GLU B CA 1
ATOM 5519 C C . GLU B 1 240 ? 10.586 9.062 30.062 1 95.75 240 GLU B C 1
ATOM 5521 O O . GLU B 1 240 ? 10.914 9.586 31.125 1 95.75 240 GLU B O 1
ATOM 5526 N N . ALA B 1 241 ? 10.805 9.602 28.875 1 95.56 241 ALA B N 1
ATOM 5527 C CA . ALA B 1 241 ? 11.477 10.891 28.766 1 95.56 241 ALA B CA 1
ATOM 5528 C C . ALA B 1 241 ? 10.602 12.008 29.344 1 95.56 241 ALA B C 1
ATOM 5530 O O . ALA B 1 241 ? 11.109 12.93 29.984 1 95.56 241 ALA B O 1
ATOM 5531 N N . ALA B 1 242 ? 9.336 11.969 29.094 1 96.62 242 ALA B N 1
ATOM 5532 C CA . ALA B 1 242 ? 8.414 12.945 29.656 1 96.62 242 ALA B CA 1
ATOM 5533 C C . ALA B 1 242 ? 8.398 12.875 31.188 1 96.62 242 ALA B C 1
ATOM 5535 O O . ALA B 1 242 ? 8.398 13.906 31.859 1 96.62 242 ALA B O 1
ATOM 5536 N N . LYS B 1 243 ? 8.391 11.664 31.703 1 97.12 243 LYS B N 1
ATOM 5537 C CA . LYS B 1 243 ? 8.414 11.469 33.156 1 97.12 243 LYS B CA 1
ATOM 5538 C C . LYS B 1 243 ? 9.703 12.016 33.75 1 97.12 243 LYS B C 1
ATOM 5540 O O . LYS B 1 243 ? 9.688 12.602 34.844 1 97.12 243 LYS B O 1
ATOM 5545 N N . GLU B 1 244 ? 10.734 11.734 33.062 1 96.75 244 GLU B N 1
ATOM 5546 C CA . GLU B 1 244 ? 12.023 12.227 33.562 1 96.75 244 GLU B CA 1
ATOM 5547 C C . GLU B 1 244 ? 12.039 13.75 33.625 1 96.75 244 GLU B C 1
ATOM 5549 O O . GLU B 1 244 ? 12.523 14.328 34.594 1 96.75 244 GLU B O 1
ATOM 5554 N N . LEU B 1 245 ? 11.547 14.398 32.625 1 95.69 245 LEU B N 1
ATOM 5555 C CA . LEU B 1 245 ? 11.641 15.852 32.531 1 95.69 245 LEU B CA 1
ATOM 5556 C C . LEU B 1 245 ? 10.586 16.531 33.375 1 95.69 245 LEU B C 1
ATOM 5558 O O . LEU B 1 245 ? 10.852 17.562 34 1 95.69 245 LEU B O 1
ATOM 5562 N N . HIS B 1 246 ? 9.383 15.961 33.438 1 97.12 246 HIS B N 1
ATOM 5563 C CA . HIS B 1 246 ? 8.258 16.688 34.031 1 97.12 246 HIS B CA 1
ATOM 5564 C C . HIS B 1 246 ? 7.73 15.984 35.281 1 97.12 246 HIS B C 1
ATOM 5566 O O . HIS B 1 246 ? 6.84 16.5 35.969 1 97.12 246 HIS B O 1
ATOM 5572 N N . GLY B 1 247 ? 8.195 14.797 35.562 1 96.94 247 GLY B N 1
ATOM 5573 C CA . GLY B 1 247 ? 7.777 14.047 36.75 1 96.94 247 GLY B CA 1
ATOM 5574 C C . GLY B 1 247 ? 6.523 13.227 36.5 1 96.94 247 GLY B C 1
ATOM 5575 O O . GLY B 1 247 ? 6.055 12.531 37.406 1 96.94 247 GLY B O 1
ATOM 5576 N N . GLN B 1 248 ? 5.934 13.383 35.312 1 96.81 248 GLN B N 1
ATOM 5577 C CA . GLN B 1 248 ? 4.719 12.656 34.938 1 96.81 248 GLN B CA 1
ATOM 5578 C C . GLN B 1 248 ? 4.754 12.227 33.469 1 96.81 248 GLN B C 1
ATOM 5580 O O . GLN B 1 248 ? 5.559 12.734 32.688 1 96.81 248 GLN B O 1
ATOM 5585 N N . TYR B 1 249 ? 3.838 11.273 33.125 1 95.88 249 TYR B N 1
ATOM 5586 C CA . TYR B 1 249 ? 3.732 10.82 31.75 1 95.88 249 TYR B CA 1
ATOM 5587 C C . TYR B 1 249 ? 3 11.852 30.906 1 95.88 249 TYR B C 1
ATOM 5589 O O . TYR B 1 249 ? 2.371 12.766 31.422 1 95.88 249 TYR B O 1
ATOM 5597 N N . ASP B 1 250 ? 3.002 11.695 29.516 1 94.88 250 ASP B N 1
ATOM 5598 C CA . ASP B 1 250 ? 2.641 12.688 28.516 1 94.88 250 ASP B CA 1
ATOM 5599 C C . ASP B 1 250 ? 1.273 13.297 28.812 1 94.88 250 ASP B C 1
ATOM 5601 O O . ASP B 1 250 ? 1.173 14.492 29.109 1 94.88 250 ASP B O 1
ATOM 5605 N N . ILE B 1 251 ? 0.263 12.547 28.859 1 96.06 251 ILE B N 1
ATOM 5606 C CA . ILE B 1 251 ? -1.098 13.062 28.969 1 96.06 251 ILE B CA 1
ATOM 5607 C C . ILE B 1 251 ? -1.325 13.641 30.359 1 96.06 251 ILE B C 1
ATOM 5609 O O . ILE B 1 251 ? -2.041 14.633 30.516 1 96.06 251 ILE B O 1
ATOM 5613 N N . ASP B 1 252 ? -0.628 13.078 31.375 1 97.31 252 ASP B N 1
ATOM 5614 C CA . ASP B 1 252 ? -0.712 13.625 32.719 1 97.31 252 ASP B CA 1
ATOM 5615 C C . ASP B 1 252 ? -0.132 15.039 32.781 1 97.31 252 ASP B C 1
ATOM 5617 O O . ASP B 1 252 ? -0.626 15.883 33.531 1 97.31 252 ASP B O 1
ATOM 5621 N N . VAL B 1 253 ? 0.924 15.25 32.031 1 97.94 253 VAL B N 1
ATOM 5622 C CA . VAL B 1 253 ? 1.518 16.578 31.953 1 97.94 253 VAL B CA 1
ATOM 5623 C C . VAL B 1 253 ? 0.522 17.547 31.328 1 97.94 253 VAL B C 1
ATOM 5625 O O . VAL B 1 253 ? 0.362 18.672 31.812 1 97.94 253 VAL B O 1
ATOM 5628 N N . LEU B 1 254 ? -0.149 17.141 30.25 1 98.38 254 LEU B N 1
ATOM 5629 C CA . LEU B 1 254 ? -1.161 17.969 29.609 1 98.38 254 LEU B CA 1
ATOM 5630 C C . LEU B 1 254 ? -2.268 18.344 30.594 1 98.38 254 LEU B C 1
ATOM 5632 O O . LEU B 1 254 ? -2.689 19.5 30.656 1 98.38 254 LEU B O 1
ATOM 5636 N N . GLU B 1 255 ? -2.717 17.312 31.328 1 98 255 GLU B N 1
ATOM 5637 C CA . GLU B 1 255 ? -3.775 17.547 32.312 1 98 255 GLU B CA 1
ATOM 5638 C C . GLU B 1 255 ? -3.318 18.531 33.375 1 98 255 GLU B C 1
ATOM 5640 O O . GLU B 1 255 ? -4.051 19.453 33.75 1 98 255 GLU B O 1
ATOM 5645 N N . LYS B 1 256 ? -2.121 18.297 33.906 1 97.81 256 LYS B N 1
ATOM 5646 C CA . LYS B 1 256 ? -1.562 19.156 34.938 1 97.81 256 LYS B CA 1
ATOM 5647 C C . LYS B 1 256 ? -1.495 20.609 34.469 1 97.81 256 LYS B C 1
ATOM 5649 O O . LYS B 1 256 ? -1.763 21.531 35.25 1 97.81 256 LYS B O 1
ATOM 5654 N N . LEU B 1 257 ? -1.149 20.812 33.219 1 98.06 257 LEU B N 1
ATOM 5655 C CA . LEU B 1 257 ? -0.932 22.141 32.656 1 98.06 257 LEU B CA 1
ATOM 5656 C C . LEU B 1 257 ? -2.236 22.734 32.125 1 98.06 257 LEU B C 1
ATOM 5658 O O . LEU B 1 257 ? -2.271 23.891 31.719 1 98.06 257 LEU B O 1
ATOM 5662 N N . GLY B 1 258 ? -3.332 21.938 32.094 1 98.25 258 GLY B N 1
ATOM 5663 C CA . GLY B 1 258 ? -4.621 22.406 31.625 1 98.25 258 GLY B CA 1
ATOM 5664 C C . GLY B 1 258 ? -4.699 22.469 30.109 1 98.25 258 GLY B C 1
ATOM 5665 O O . GLY B 1 258 ? -5.551 23.188 29.562 1 98.25 258 GLY B O 1
ATOM 5666 N N . ILE B 1 259 ? -3.795 21.844 29.438 1 98.44 259 ILE B N 1
ATOM 5667 C CA . ILE B 1 259 ? -3.814 21.781 27.969 1 98.44 259 ILE B CA 1
ATOM 5668 C C . ILE B 1 259 ? -4.766 20.672 27.531 1 98.44 259 ILE B C 1
ATOM 5670 O O . ILE B 1 259 ? -4.336 19.547 27.234 1 98.44 259 ILE B O 1
ATOM 5674 N N . LEU B 1 260 ? -6.02 21 27.531 1 97.31 260 LEU B N 1
ATOM 5675 C CA . LEU B 1 260 ? -7.109 20.047 27.344 1 97.31 260 LEU B CA 1
ATOM 5676 C C . LEU B 1 260 ? -8.172 20.625 26.406 1 97.31 260 LEU B C 1
ATOM 5678 O O . LEU B 1 260 ? -8.312 21.844 26.297 1 97.31 260 LEU B O 1
ATOM 5682 N N . GLY B 1 261 ? -8.914 19.719 25.703 1 97.62 261 GLY B N 1
ATOM 5683 C CA . GLY B 1 261 ? -10.047 20.172 24.922 1 97.62 261 GLY B CA 1
ATOM 5684 C C . GLY B 1 261 ? -10.055 19.625 23.5 1 97.62 261 GLY B C 1
ATOM 5685 O O . GLY B 1 261 ? -9.109 18.953 23.078 1 97.62 261 GLY B O 1
ATOM 5686 N N . PRO B 1 262 ? -11.062 19.922 22.812 1 97.81 262 PRO B N 1
ATOM 5687 C CA . PRO B 1 262 ? -11.289 19.328 21.484 1 97.81 262 PRO B CA 1
ATOM 5688 C C . PRO B 1 262 ? -10.289 19.828 20.438 1 97.81 262 PRO B C 1
ATOM 5690 O O . PRO B 1 262 ? -10.203 19.266 19.344 1 97.81 262 PRO B O 1
ATOM 5693 N N . ASN B 1 263 ? -9.578 20.938 20.734 1 98.31 263 ASN B N 1
ATOM 5694 C CA . ASN B 1 263 ? -8.602 21.422 19.766 1 98.31 263 ASN B CA 1
ATOM 5695 C C . ASN B 1 263 ? -7.203 20.906 20.062 1 98.31 263 ASN B C 1
ATOM 5697 O O . ASN B 1 263 ? -6.223 21.359 19.469 1 98.31 263 ASN B O 1
ATOM 5701 N N . VAL B 1 264 ? -7.098 19.953 21.047 1 98.69 264 VAL B N 1
ATOM 5702 C CA . VAL B 1 264 ? -5.852 19.234 21.281 1 98.69 264 VAL B CA 1
ATOM 5703 C C . VAL B 1 264 ? -5.828 17.953 20.453 1 98.69 264 VAL B C 1
ATOM 5705 O O . VAL B 1 264 ? -6.664 17.062 20.656 1 98.69 264 VAL B O 1
ATOM 5708 N N . LEU B 1 265 ? -4.918 17.891 19.516 1 98.81 265 LEU B N 1
ATOM 5709 C CA . LEU B 1 265 ? -4.746 16.734 18.625 1 98.81 265 LEU B CA 1
ATOM 5710 C C . LEU B 1 265 ? -3.469 15.977 18.969 1 98.81 265 LEU B C 1
ATOM 5712 O O . LEU B 1 265 ? -2.363 16.469 18.734 1 98.81 265 LEU B O 1
ATOM 5716 N N . MET B 1 266 ? -3.627 14.805 19.531 1 98.81 266 MET B N 1
ATOM 5717 C CA . MET B 1 266 ? -2.502 13.961 19.906 1 98.81 266 MET B CA 1
ATOM 5718 C C . MET B 1 266 ? -2.113 13.023 18.766 1 98.81 266 MET B C 1
ATOM 5720 O O . MET B 1 266 ? -2.98 12.445 18.109 1 98.81 266 MET B O 1
ATOM 5724 N N . VAL B 1 267 ? -0.866 12.906 18.531 1 98.69 267 VAL B N 1
ATOM 5725 C CA . VAL B 1 267 ? -0.366 12.195 17.375 1 98.69 267 VAL B CA 1
ATOM 5726 C C . VAL B 1 267 ? 0.236 10.859 17.797 1 98.69 267 VAL B C 1
ATOM 5728 O O . VAL B 1 267 ? 0.874 10.766 18.859 1 98.69 267 VAL B O 1
ATOM 5731 N N . HIS B 1 268 ? 0.062 9.758 17.016 1 98.62 268 HIS B N 1
ATOM 5732 C CA . HIS B 1 268 ? 0.539 8.383 17.156 1 98.62 268 HIS B CA 1
ATOM 5733 C C . HIS B 1 268 ? -0.242 7.637 18.234 1 98.62 268 HIS B C 1
ATOM 5735 O O . HIS B 1 268 ? -1.048 6.758 17.922 1 98.62 268 HIS B O 1
ATOM 5741 N N . CYS B 1 269 ? 0.061 8 19.562 1 98.62 269 CYS B N 1
ATOM 5742 C CA . CYS B 1 269 ? -0.7 7.48 20.688 1 98.62 269 CYS B CA 1
ATOM 5743 C C . CYS B 1 269 ? -0.629 5.957 20.734 1 98.62 269 CYS B C 1
ATOM 5745 O O . CYS B 1 269 ? -1.636 5.293 20.984 1 98.62 269 CYS B O 1
ATOM 5747 N N . VAL B 1 270 ? 0.512 5.371 20.562 1 98.75 270 VAL B N 1
ATOM 5748 C CA . VAL B 1 270 ? 0.722 3.934 20.438 1 98.75 270 VAL B CA 1
ATOM 5749 C C . VAL B 1 270 ? 0.635 3.275 21.812 1 98.75 270 VAL B C 1
ATOM 5751 O O . VAL B 1 270 ? 0.102 2.17 21.953 1 98.75 270 VAL B O 1
ATOM 5754 N N . TYR B 1 271 ? 1.092 3.936 22.875 1 98.31 271 TYR B N 1
ATOM 5755 C CA . TYR B 1 271 ? 1.205 3.307 24.188 1 98.31 271 TYR B CA 1
ATOM 5756 C C . TYR B 1 271 ? 0.263 3.963 25.188 1 98.31 271 TYR B C 1
ATOM 5758 O O . TYR B 1 271 ? 0.596 4.094 26.375 1 98.31 271 TYR B O 1
ATOM 5766 N N . LEU B 1 272 ? -0.82 4.383 24.719 1 97.94 272 LEU B N 1
ATOM 5767 C CA . LEU B 1 272 ? -1.831 4.895 25.641 1 97.94 272 LEU B CA 1
ATOM 5768 C C . LEU B 1 272 ? -2.342 3.787 26.547 1 97.94 272 LEU B C 1
ATOM 5770 O O . LEU B 1 272 ? -2.623 2.678 26.094 1 97.94 272 LEU B O 1
ATOM 5774 N N . THR B 1 273 ? -2.451 4.059 27.828 1 97.31 273 THR B N 1
ATOM 5775 C CA . THR B 1 273 ? -3.062 3.162 28.797 1 97.31 273 THR B CA 1
ATOM 5776 C C . THR B 1 273 ? -4.574 3.361 28.844 1 97.31 273 THR B C 1
ATOM 5778 O O . THR B 1 273 ? -5.105 4.273 28.203 1 97.31 273 THR B O 1
ATOM 5781 N N . GLU B 1 274 ? -5.23 2.539 29.625 1 98 274 GLU B N 1
ATOM 5782 C CA . GLU B 1 274 ? -6.664 2.701 29.844 1 98 274 GLU B CA 1
ATOM 5783 C C . GLU B 1 274 ? -6.98 4.062 30.453 1 98 274 GLU B C 1
ATOM 5785 O O . GLU B 1 274 ? -7.934 4.727 30.047 1 98 274 GLU B 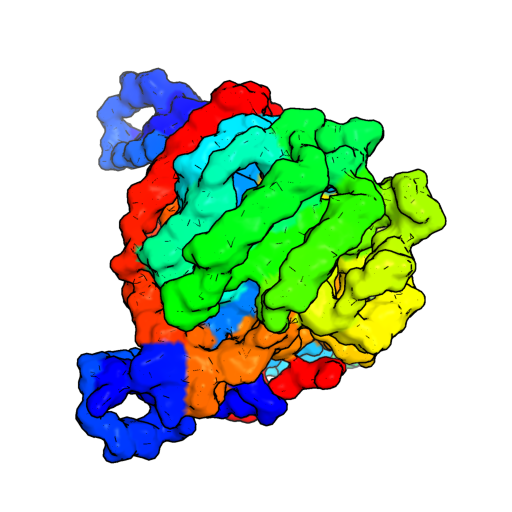O 1
ATOM 5790 N N . LYS B 1 275 ? -6.203 4.414 31.406 1 97.75 275 LYS B N 1
ATOM 5791 C CA . LYS B 1 275 ? -6.383 5.719 32.031 1 97.75 275 LYS B CA 1
ATOM 5792 C C . LYS B 1 275 ? -6.203 6.848 31.016 1 97.75 275 LYS B C 1
ATOM 5794 O O . LYS B 1 275 ? -6.977 7.809 31.016 1 97.75 275 LYS B O 1
ATOM 5799 N N . ASP B 1 276 ? -5.184 6.77 30.203 1 98.25 276 ASP B N 1
ATOM 5800 C CA . ASP B 1 276 ? -4.934 7.766 29.156 1 98.25 276 ASP B CA 1
ATOM 5801 C C . ASP B 1 276 ? -6.141 7.922 28.234 1 98.25 276 ASP B C 1
ATOM 5803 O O . ASP B 1 276 ? -6.527 9.039 27.891 1 98.25 276 ASP B O 1
ATOM 5807 N N . MET B 1 277 ? -6.707 6.855 27.828 1 98.62 277 MET B N 1
ATOM 5808 C CA . MET B 1 277 ? -7.844 6.879 26.906 1 98.62 277 MET B CA 1
ATOM 5809 C C . MET B 1 277 ? -9.078 7.477 27.578 1 98.62 277 MET B C 1
ATOM 5811 O O . MET B 1 277 ? -9.859 8.18 26.938 1 98.62 277 MET B O 1
ATOM 5815 N N . GLU B 1 278 ? -9.227 7.156 28.875 1 98.31 278 GLU B N 1
ATOM 5816 C CA . GLU B 1 278 ? -10.328 7.758 29.625 1 98.31 278 GLU B CA 1
ATOM 5817 C C . GLU B 1 278 ? -10.188 9.273 29.688 1 98.31 278 GLU B C 1
ATOM 5819 O O . GLU B 1 278 ? -11.172 10 29.516 1 98.31 278 GLU B O 1
ATOM 5824 N N . LEU B 1 279 ? -8.977 9.758 29.938 1 98.25 279 LEU B N 1
ATOM 5825 C CA . LEU B 1 279 ? -8.727 11.195 29.969 1 98.25 279 LEU B CA 1
ATOM 5826 C C . LEU B 1 279 ? -8.961 11.812 28.594 1 98.25 279 LEU B C 1
ATOM 5828 O O . LEU B 1 279 ? -9.523 12.906 28.484 1 98.25 279 LEU B O 1
ATOM 5832 N N . THR B 1 280 ? -8.5 11.109 27.562 1 98.69 280 THR B N 1
ATOM 5833 C CA . THR B 1 280 ? -8.695 11.578 26.203 1 98.69 280 THR B CA 1
ATOM 5834 C C . THR B 1 280 ? -10.18 11.789 25.906 1 98.69 280 THR B C 1
ATOM 5836 O O . THR B 1 280 ? -10.57 12.812 25.344 1 98.69 280 THR B O 1
ATOM 5839 N N . LYS B 1 281 ? -10.977 10.797 26.281 1 98.44 281 LYS B N 1
ATOM 5840 C CA . LYS B 1 281 ? -12.422 10.891 26.078 1 98.44 281 LYS B CA 1
ATOM 5841 C C . LYS B 1 281 ? -13.023 11.992 26.938 1 98.44 281 LYS B C 1
ATOM 5843 O O . LYS B 1 281 ? -13.828 12.789 26.453 1 98.44 281 LYS B O 1
ATOM 5848 N N . LYS B 1 282 ? -12.617 12 28.234 1 98.5 282 LYS B N 1
ATOM 5849 C CA . LYS B 1 282 ? -13.156 12.961 29.188 1 98.5 282 LYS B CA 1
ATOM 5850 C C . LYS B 1 282 ? -13.008 14.391 28.672 1 98.5 282 LYS B C 1
ATOM 5852 O O . LYS B 1 282 ? -13.938 15.195 28.781 1 98.5 282 LYS B O 1
ATOM 5857 N N . TYR B 1 283 ? -11.906 14.742 28.078 1 98.5 283 TYR B N 1
ATOM 5858 C CA . TYR B 1 283 ? -11.609 16.125 27.688 1 98.5 283 TYR B CA 1
ATOM 5859 C C . TYR B 1 283 ? -11.805 16.312 26.188 1 98.5 283 TYR B C 1
ATOM 5861 O O . TYR B 1 283 ? -11.484 17.375 25.656 1 98.5 283 TYR B O 1
ATOM 5869 N N . ASP B 1 284 ? -12.203 15.273 25.5 1 98.56 284 ASP B N 1
ATOM 5870 C CA . ASP B 1 284 ? -12.508 15.258 24.062 1 98.56 284 ASP B CA 1
ATOM 5871 C C . ASP B 1 284 ? -11.273 15.617 23.25 1 98.56 284 ASP B C 1
ATOM 5873 O O . ASP B 1 284 ? -11.359 16.406 22.297 1 98.56 284 ASP B O 1
ATOM 5877 N N . MET B 1 285 ? -10.141 15.203 23.719 1 98.69 285 MET B N 1
ATOM 5878 C CA . MET B 1 285 ? -8.945 15.312 22.891 1 98.69 285 MET B CA 1
ATOM 5879 C C . MET B 1 285 ? -9.016 14.336 21.719 1 98.69 285 MET B C 1
ATOM 5881 O O . MET B 1 285 ? -9.773 13.375 21.75 1 98.69 285 MET B O 1
ATOM 5885 N N . LYS B 1 286 ? -8.367 14.656 20.656 1 98.88 286 LYS B N 1
ATOM 5886 C CA . LYS B 1 286 ? -8.445 13.875 19.422 1 98.88 286 LYS B CA 1
ATOM 5887 C C . LYS B 1 286 ? -7.125 13.156 19.141 1 98.88 286 LYS B C 1
ATOM 5889 O O . LYS B 1 286 ? -6.086 13.516 19.703 1 98.88 286 LYS B O 1
ATOM 5894 N N . VAL B 1 287 ? -7.195 12.125 18.297 1 98.94 287 VAL B N 1
ATOM 5895 C CA . VAL B 1 287 ? -6.016 11.328 17.984 1 98.94 287 VAL B CA 1
ATOM 5896 C C . VAL B 1 287 ? -5.785 11.312 16.484 1 98.94 287 VAL B C 1
ATOM 5898 O O . VAL B 1 287 ? -6.719 11.102 15.703 1 98.94 287 VAL B O 1
ATOM 5901 N N . SER B 1 288 ? -4.605 11.602 16.047 1 98.88 288 SER B N 1
ATOM 5902 C CA . SER B 1 288 ? -4.129 11.352 14.688 1 98.88 288 SER B CA 1
ATOM 5903 C C . SER B 1 288 ? -3.305 10.07 14.617 1 98.88 288 SER B C 1
ATOM 5905 O O . SER B 1 288 ? -2.168 10.031 15.094 1 98.88 288 SER B O 1
ATOM 5907 N N . HIS B 1 289 ? -3.879 9.062 14.062 1 98.88 289 HIS B N 1
ATOM 5908 C CA . HIS B 1 289 ? -3.264 7.742 13.977 1 98.88 289 HIS B CA 1
ATOM 5909 C C . HIS B 1 289 ? -2.334 7.645 12.773 1 98.88 289 HIS B C 1
ATOM 5911 O O . HIS B 1 289 ? -2.736 7.934 11.648 1 98.88 289 HIS B O 1
ATOM 5917 N N . ASN B 1 290 ? -1.123 7.277 12.969 1 98.75 290 ASN B N 1
ATOM 5918 C CA . ASN B 1 290 ? -0.075 7.254 11.953 1 98.75 290 ASN B CA 1
ATOM 5919 C C . ASN B 1 290 ? 0.468 5.844 11.734 1 98.75 290 ASN B C 1
ATOM 5921 O O . ASN B 1 290 ? 1.649 5.586 11.977 1 98.75 290 ASN B O 1
ATOM 5925 N N . THR B 1 291 ? -0.323 5.004 11.156 1 98.62 291 THR B N 1
ATOM 5926 C CA . THR B 1 291 ? -0.113 3.562 11.078 1 98.62 291 THR B CA 1
ATOM 5927 C C . THR B 1 291 ? 1.204 3.244 10.375 1 98.62 291 THR B C 1
ATOM 5929 O O . THR B 1 291 ? 2.035 2.508 10.914 1 98.62 291 THR B O 1
ATOM 5932 N N . ALA B 1 292 ? 1.428 3.754 9.219 1 98.38 292 ALA B N 1
ATOM 5933 C CA . ALA B 1 292 ? 2.602 3.408 8.422 1 98.38 292 ALA B CA 1
ATOM 5934 C C . ALA B 1 292 ? 3.889 3.805 9.141 1 98.38 292 ALA B C 1
ATOM 5936 O O . ALA B 1 292 ? 4.859 3.043 9.156 1 98.38 292 ALA B O 1
ATOM 5937 N N . SER B 1 293 ? 3.902 4.996 9.656 1 97.88 293 SER B N 1
ATOM 5938 C CA . SER B 1 293 ? 5.07 5.461 10.398 1 97.88 293 SER B CA 1
ATOM 5939 C C . SER B 1 293 ? 5.352 4.566 11.602 1 97.88 293 SER B C 1
ATOM 5941 O O . SER B 1 293 ? 6.504 4.211 11.859 1 97.88 293 SER B O 1
ATOM 5943 N N . ASN B 1 294 ? 4.27 4.234 12.391 1 98.44 294 ASN B N 1
ATOM 5944 C CA . ASN B 1 294 ? 4.422 3.355 13.539 1 98.44 294 ASN B CA 1
ATOM 5945 C C . ASN B 1 294 ? 5.023 2.01 13.148 1 98.44 294 ASN B C 1
ATOM 5947 O O . ASN B 1 294 ? 5.809 1.432 13.898 1 98.44 294 ASN B O 1
ATOM 5951 N N . MET B 1 295 ? 4.625 1.555 11.977 1 98.31 295 MET B N 1
ATOM 5952 C CA . MET B 1 295 ? 5.164 0.29 11.477 1 98.31 295 MET B CA 1
ATOM 5953 C C . MET B 1 295 ? 6.613 0.449 11.039 1 98.31 295 MET B C 1
ATOM 5955 O O . MET B 1 295 ? 7.469 -0.36 11.398 1 98.31 295 MET B O 1
ATOM 5959 N N . TYR B 1 296 ? 6.902 1.473 10.266 1 97.81 296 TYR B N 1
ATOM 5960 C CA . TYR B 1 296 ? 8.211 1.711 9.664 1 97.81 296 TYR B CA 1
ATOM 5961 C C . TYR B 1 296 ? 9.281 1.879 10.727 1 97.81 296 TYR B C 1
ATOM 5963 O O . TYR B 1 296 ? 10.367 1.309 10.617 1 97.81 296 TYR B O 1
ATOM 5971 N N . LEU B 1 297 ? 8.93 2.605 11.773 1 96.94 297 LEU B N 1
ATOM 5972 C CA . LEU B 1 297 ? 9.883 2.908 12.828 1 96.94 297 LEU B CA 1
ATOM 5973 C C . LEU B 1 297 ? 9.75 1.912 13.977 1 96.94 297 LEU B C 1
ATOM 5975 O O . LEU B 1 297 ? 10.414 2.057 15.008 1 96.94 297 LEU B O 1
ATOM 5979 N N . SER B 1 298 ? 8.867 0.963 13.836 1 97.19 298 SER B N 1
ATOM 5980 C CA . SER B 1 298 ? 8.695 -0.119 14.805 1 97.19 298 SER B CA 1
ATOM 5981 C C . SER B 1 298 ? 8.258 0.416 16.156 1 97.19 298 SER B C 1
ATOM 5983 O O . SER B 1 298 ? 8.766 -0.02 17.203 1 97.19 298 SER B O 1
ATOM 5985 N N . SER B 1 299 ? 7.332 1.368 16.094 1 97.88 299 SER B N 1
ATOM 5986 C CA . SER B 1 299 ? 6.863 2.006 17.312 1 97.88 299 SER B CA 1
ATOM 5987 C C . SER B 1 299 ? 5.828 1.142 18.031 1 97.88 299 SER B C 1
ATOM 5989 O O . SER B 1 299 ? 5.543 1.35 19.219 1 97.88 299 SER B O 1
ATOM 5991 N N . GLY B 1 300 ? 5.266 0.198 17.359 1 98.19 300 GLY B N 1
ATOM 5992 C CA . GLY B 1 300 ? 4.199 -0.627 17.906 1 98.19 300 GLY B CA 1
ATOM 5993 C C . GLY B 1 300 ? 2.844 -0.344 17.281 1 98.19 300 GLY B C 1
ATOM 5994 O O . GLY B 1 300 ? 2.75 0.389 16.297 1 98.19 300 GLY B O 1
ATOM 5995 N N . VAL B 1 301 ? 1.783 -0.993 17.75 1 98.69 301 VAL B N 1
ATOM 5996 C CA . VAL B 1 301 ? 0.437 -0.849 17.219 1 98.69 301 VAL B CA 1
ATOM 5997 C C . VAL B 1 301 ? -0.433 -0.056 18.188 1 98.69 301 VAL B C 1
ATOM 5999 O O . VAL B 1 301 ? -0.635 -0.473 19.328 1 98.69 301 VAL B O 1
ATOM 6002 N N . ALA B 1 302 ? -0.892 1.098 17.812 1 98.81 302 ALA B N 1
ATOM 6003 C CA . ALA B 1 302 ? -1.768 1.916 18.641 1 98.81 302 ALA B CA 1
ATOM 6004 C C . ALA B 1 302 ? -3.088 1.201 18.922 1 98.81 302 ALA B C 1
ATOM 6006 O O . ALA B 1 302 ? -3.619 0.507 18.047 1 98.81 302 ALA B O 1
ATOM 6007 N N . PRO B 1 303 ? -3.666 1.345 20.094 1 98.62 303 PRO B N 1
ATOM 6008 C CA . PRO B 1 303 ? -4.93 0.68 20.422 1 98.62 303 PRO B CA 1
ATOM 6009 C C . PRO B 1 303 ? -6.145 1.407 19.844 1 98.62 303 PRO B C 1
ATOM 6011 O O . PRO B 1 303 ? -7.09 1.709 20.578 1 98.62 303 PRO B O 1
ATOM 6014 N N . VAL B 1 304 ? -6.191 1.555 18.578 1 98.69 304 VAL B N 1
ATOM 6015 C CA . VAL B 1 304 ? -7.188 2.369 17.891 1 98.69 304 VAL B CA 1
ATOM 6016 C C . VAL B 1 304 ? -8.57 1.727 18.031 1 98.69 304 VAL B C 1
ATOM 6018 O O . VAL B 1 304 ? -9.547 2.41 18.328 1 98.69 304 VAL B O 1
ATOM 6021 N N . PRO B 1 305 ? -8.734 0.345 17.797 1 98.25 305 PRO B N 1
ATOM 6022 C CA . PRO B 1 305 ? -10.062 -0.241 18 1 98.25 305 PRO B CA 1
ATOM 6023 C C . PRO B 1 305 ? -10.617 0.032 19.406 1 98.25 305 PRO B C 1
ATOM 6025 O O . PRO B 1 305 ? -11.805 0.31 19.562 1 98.25 305 PRO B O 1
ATOM 6028 N N . GLU B 1 306 ? -9.766 -0.035 20.406 1 98.19 306 GLU B N 1
ATOM 6029 C CA . GLU B 1 306 ? -10.18 0.258 21.766 1 98.19 306 GLU B CA 1
ATOM 6030 C C . GLU B 1 306 ? -10.57 1.725 21.922 1 98.19 306 GLU B C 1
ATOM 6032 O O . GLU B 1 306 ? -11.539 2.043 22.625 1 98.19 306 GLU B O 1
ATOM 6037 N N . MET B 1 307 ? -9.766 2.66 21.344 1 98.69 307 MET B N 1
ATOM 6038 C CA . MET B 1 307 ? -10.094 4.082 21.375 1 98.69 307 MET B CA 1
ATOM 6039 C C . MET B 1 307 ? -11.469 4.34 20.766 1 98.69 307 MET B C 1
ATOM 6041 O O . MET B 1 307 ? -12.281 5.074 21.328 1 98.69 307 MET B O 1
ATOM 6045 N N . LEU B 1 308 ? -11.695 3.73 19.609 1 98.31 308 LEU B N 1
ATOM 6046 C CA . LEU B 1 308 ? -12.953 3.92 18.906 1 98.31 308 LEU B CA 1
ATOM 6047 C C . LEU B 1 308 ? -14.125 3.4 19.719 1 98.31 308 LEU B C 1
ATOM 6049 O O . LEU B 1 308 ? -15.18 4.035 19.781 1 98.31 308 LEU B O 1
ATOM 6053 N N . LYS B 1 309 ? -13.961 2.262 20.344 1 97.06 309 LYS B N 1
ATOM 6054 C CA . LYS B 1 309 ? -15 1.686 21.188 1 97.06 309 LYS B CA 1
ATOM 6055 C C . LYS B 1 309 ? -15.352 2.623 22.344 1 97.06 309 LYS B C 1
ATOM 6057 O O . LYS B 1 309 ? -16.5 2.66 22.797 1 97.06 309 LYS B O 1
ATOM 6062 N N . LYS B 1 310 ? -14.406 3.391 22.781 1 97.75 310 LYS B N 1
ATOM 6063 C CA . LYS B 1 310 ? -14.602 4.328 23.891 1 97.75 310 LYS B CA 1
ATOM 6064 C C . LYS B 1 310 ? -15.203 5.641 23.391 1 97.75 310 LYS B C 1
ATOM 6066 O O . LYS B 1 310 ? -15.531 6.523 24.188 1 97.75 310 LYS B O 1
ATOM 6071 N N . GLY B 1 311 ? -15.297 5.777 22.109 1 97.75 311 GLY B N 1
ATOM 6072 C CA . GLY B 1 311 ? -15.883 6.977 21.531 1 97.75 311 GLY B CA 1
ATOM 6073 C C . GLY B 1 311 ? -14.875 8.086 21.281 1 97.75 311 GLY B C 1
ATOM 6074 O O . GLY B 1 311 ? -15.25 9.242 21.094 1 97.75 311 GLY B O 1
ATOM 6075 N N . ILE B 1 312 ? -13.617 7.82 21.344 1 98.69 312 ILE B N 1
ATOM 6076 C CA . ILE B 1 312 ? -12.57 8.789 21.062 1 98.69 312 ILE B CA 1
ATOM 6077 C C . ILE B 1 312 ? -12.5 9.047 19.562 1 98.69 312 ILE B C 1
ATOM 6079 O O . ILE B 1 312 ? -12.602 8.109 18.75 1 98.69 312 ILE B O 1
ATOM 6083 N N . THR B 1 313 ? -12.398 10.297 19.125 1 98.75 313 THR B N 1
ATOM 6084 C CA . THR B 1 313 ? -12.219 10.648 17.719 1 98.75 313 THR B CA 1
ATOM 6085 C C . THR B 1 313 ? -10.797 10.32 17.266 1 98.75 313 THR B C 1
ATOM 6087 O O . THR B 1 313 ? -9.82 10.828 17.812 1 98.75 313 THR B O 1
ATOM 6090 N N . VAL B 1 314 ? -10.742 9.438 16.328 1 98.88 314 VAL B N 1
ATOM 6091 C CA . VAL B 1 314 ? -9.461 9.055 15.734 1 98.88 314 VAL B CA 1
ATOM 6092 C C . VAL B 1 314 ? -9.461 9.406 14.242 1 98.88 314 VAL B C 1
ATOM 6094 O O . VAL B 1 314 ? -10.445 9.172 13.547 1 98.88 314 VAL B O 1
ATOM 6097 N N . SER B 1 315 ? -8.445 10.031 13.789 1 98.88 315 SER B N 1
ATOM 6098 C CA . SER B 1 315 ? -8.219 10.359 12.383 1 98.88 315 SER B CA 1
ATOM 6099 C C . SER B 1 315 ? -6.949 9.688 11.859 1 98.88 315 SER B C 1
ATOM 6101 O O . SER B 1 315 ? -6.316 8.906 12.57 1 98.88 315 SER B O 1
ATOM 6103 N N . LEU B 1 316 ? -6.613 9.961 10.578 1 98.88 316 LEU B N 1
ATOM 6104 C CA . LEU B 1 316 ? -5.422 9.383 9.969 1 98.88 316 LEU B CA 1
ATOM 6105 C C . LEU B 1 316 ? -4.398 10.461 9.633 1 98.88 316 LEU B C 1
ATOM 6107 O O . LEU B 1 316 ? -4.766 11.562 9.219 1 98.88 316 LEU B O 1
ATOM 6111 N N . GLY B 1 317 ? -3.209 10.156 9.812 1 98.81 317 GLY B N 1
ATOM 6112 C CA . GLY B 1 317 ? -2.08 10.961 9.375 1 98.81 317 GLY B CA 1
ATOM 6113 C C . GLY B 1 317 ? -0.998 10.148 8.688 1 98.81 317 GLY B C 1
ATOM 6114 O O . GLY B 1 317 ? -0.698 9.023 9.109 1 98.81 317 GLY B O 1
ATOM 6115 N N . VAL B 1 318 ? -0.451 10.711 7.664 1 98.06 318 VAL B N 1
ATOM 6116 C CA . VAL B 1 318 ? 0.597 10.016 6.926 1 98.06 318 VAL B CA 1
ATOM 6117 C C . VAL B 1 318 ? 1.921 10.125 7.68 1 98.06 318 VAL B C 1
ATOM 6119 O O . VAL B 1 318 ? 2.857 9.367 7.414 1 98.06 318 VAL B O 1
ATOM 6122 N N . ASP B 1 319 ? 1.964 11.031 8.586 1 97.44 319 ASP B N 1
ATOM 6123 C CA . ASP B 1 319 ? 3.24 11.406 9.188 1 97.44 319 ASP B CA 1
ATOM 6124 C C . ASP B 1 319 ? 4.195 11.969 8.133 1 97.44 319 ASP B C 1
ATOM 6126 O O . ASP B 1 319 ? 3.779 12.305 7.027 1 97.44 319 ASP B O 1
ATOM 6130 N N . GLY B 1 320 ? 5.508 12.172 8.453 1 95.75 320 GLY B N 1
ATOM 6131 C CA . GLY B 1 320 ? 6.461 12.688 7.48 1 95.75 320 GLY B CA 1
ATOM 6132 C C . GLY B 1 320 ? 6.867 11.664 6.441 1 95.75 320 GLY B C 1
ATOM 6133 O O . GLY B 1 320 ? 6.852 10.461 6.707 1 95.75 320 GLY B O 1
ATOM 6134 N N . ALA B 1 321 ? 7.223 12.148 5.262 1 94.62 321 ALA B N 1
ATOM 6135 C CA . ALA B 1 321 ? 7.574 11.266 4.156 1 94.62 321 ALA B CA 1
ATOM 6136 C C . ALA B 1 321 ? 8.859 10.5 4.449 1 94.62 321 ALA B C 1
ATOM 6138 O O . ALA B 1 321 ? 9.172 9.516 3.783 1 94.62 321 ALA B O 1
ATOM 6139 N N . ALA B 1 322 ? 9.57 10.898 5.469 1 94.69 322 ALA B N 1
ATOM 6140 C CA . ALA B 1 322 ? 10.773 10.156 5.816 1 94.69 322 ALA B CA 1
ATOM 6141 C C . ALA B 1 322 ? 10.461 9.016 6.777 1 94.69 322 ALA B C 1
ATOM 6143 O O . ALA B 1 322 ? 11.273 8.102 6.953 1 94.69 322 ALA B O 1
ATOM 6144 N N . SER B 1 323 ? 9.344 9.047 7.438 1 94.38 323 SER B N 1
ATOM 6145 C CA . SER B 1 323 ? 8.984 8 8.398 1 94.38 323 SER B CA 1
ATOM 6146 C C . SER B 1 323 ? 7.863 7.121 7.859 1 94.38 323 SER B C 1
ATOM 6148 O O . SER B 1 323 ? 7.605 6.043 8.398 1 94.38 323 SER B O 1
ATOM 6150 N N . ASN B 1 324 ? 7.203 7.457 6.875 1 92.56 324 ASN B N 1
ATOM 6151 C CA . ASN B 1 324 ? 6.211 6.664 6.16 1 92.56 324 ASN B CA 1
ATOM 6152 C C . ASN B 1 324 ? 6.68 6.316 4.75 1 92.56 324 ASN B C 1
ATOM 6154 O O . ASN B 1 324 ? 6.176 5.367 4.141 1 92.56 324 ASN B O 1
ATOM 6158 N N . ASN B 1 325 ? 7.426 7.16 4.211 1 92.62 325 ASN B N 1
ATOM 6159 C CA . ASN B 1 325 ? 7.988 7.125 2.865 1 92.62 325 ASN B CA 1
ATOM 6160 C C . ASN B 1 325 ? 6.914 7.344 1.804 1 92.62 325 ASN B C 1
ATOM 6162 O O . ASN B 1 325 ? 7.004 6.793 0.704 1 92.62 325 ASN B O 1
ATOM 6166 N N . SER B 1 326 ? 5.828 7.961 2.18 1 95.44 326 SER B N 1
ATOM 6167 C CA . SER B 1 326 ? 4.758 8.297 1.248 1 95.44 326 SER B CA 1
ATOM 6168 C C . SER B 1 326 ? 3.793 9.312 1.857 1 95.44 326 SER B C 1
ATOM 6170 O O . SER B 1 326 ? 3.697 9.43 3.08 1 95.44 326 SER B O 1
ATOM 6172 N N . GLN B 1 327 ? 3.176 10.109 1.071 1 97.25 327 GLN B N 1
ATOM 6173 C CA . GLN B 1 327 ? 2.047 10.961 1.423 1 97.25 327 GLN B CA 1
ATOM 6174 C C . GLN B 1 327 ? 0.746 10.422 0.836 1 97.25 327 GLN B C 1
ATOM 6176 O O . GLN B 1 327 ? -0.167 11.195 0.526 1 97.25 327 GLN B O 1
ATOM 6181 N N . ASP B 1 328 ? 0.6 9.148 0.597 1 98.25 328 ASP B N 1
ATOM 6182 C CA . ASP B 1 328 ? -0.467 8.453 -0.113 1 98.25 328 ASP B CA 1
ATOM 6183 C C . ASP B 1 328 ? -1.561 7.992 0.849 1 98.25 328 ASP B C 1
ATOM 6185 O O . ASP B 1 328 ? -1.426 6.953 1.501 1 98.25 328 ASP B O 1
ATOM 6189 N N . MET B 1 329 ? -2.674 8.695 0.876 1 98.69 329 MET B N 1
ATOM 6190 C CA . MET B 1 329 ? -3.758 8.391 1.806 1 98.69 329 MET B CA 1
ATOM 6191 C C . MET B 1 329 ? -4.414 7.059 1.456 1 98.69 329 MET B C 1
ATOM 6193 O O . MET B 1 329 ? -4.906 6.352 2.34 1 98.69 329 MET B O 1
ATOM 6197 N N . LEU B 1 330 ? -4.457 6.672 0.156 1 98.69 330 LEU B N 1
ATOM 6198 C CA . LEU B 1 330 ? -5.047 5.402 -0.251 1 98.69 330 LEU B CA 1
ATOM 6199 C C . LEU B 1 330 ? -4.266 4.23 0.334 1 98.69 330 LEU B C 1
ATOM 6201 O O . LEU B 1 330 ? -4.855 3.299 0.885 1 98.69 330 LEU B O 1
ATOM 6205 N N . GLU B 1 331 ? -2.973 4.324 0.245 1 98.06 331 GLU B N 1
ATOM 6206 C CA . GLU B 1 331 ? -2.111 3.314 0.854 1 98.06 331 GLU B CA 1
ATOM 6207 C C . GLU B 1 331 ? -2.305 3.262 2.367 1 98.06 331 GLU B C 1
ATOM 6209 O O . GLU B 1 331 ? -2.373 2.18 2.953 1 98.06 331 GLU B O 1
ATOM 6214 N N . LEU B 1 332 ? -2.398 4.406 2.969 1 98.69 332 LEU B N 1
ATOM 6215 C CA . LEU B 1 332 ? -2.535 4.48 4.422 1 98.69 332 LEU B CA 1
ATOM 6216 C C . LEU B 1 332 ? -3.844 3.842 4.875 1 98.69 332 LEU B C 1
ATOM 6218 O O . LEU B 1 332 ? -3.881 3.15 5.895 1 98.69 332 LEU B O 1
ATOM 6222 N N . MET B 1 333 ? -4.91 4.102 4.176 1 98.69 333 MET B N 1
ATOM 6223 C CA . MET B 1 333 ? -6.203 3.525 4.531 1 98.69 333 MET B CA 1
ATOM 6224 C C . MET B 1 333 ? -6.141 2.002 4.523 1 98.69 333 MET B C 1
ATOM 6226 O O . MET B 1 333 ? -6.59 1.352 5.469 1 98.69 333 MET B O 1
ATOM 6230 N N . LYS B 1 334 ? -5.555 1.431 3.447 1 98.31 334 LYS B N 1
ATOM 6231 C CA . LYS B 1 334 ? -5.438 -0.023 3.373 1 98.31 334 LYS B CA 1
ATOM 6232 C C . LYS B 1 334 ? -4.574 -0.565 4.508 1 98.31 334 LYS B C 1
ATOM 6234 O O . LYS B 1 334 ? -4.949 -1.53 5.176 1 98.31 334 LYS B O 1
ATOM 6239 N N . LEU B 1 335 ? -3.445 0.064 4.711 1 98.38 335 LEU B N 1
ATOM 6240 C CA . LEU B 1 335 ? -2.521 -0.359 5.758 1 98.38 335 LEU B CA 1
ATOM 6241 C C . LEU B 1 335 ? -3.199 -0.329 7.125 1 98.38 335 LEU B C 1
ATOM 6243 O O . LEU B 1 335 ? -2.998 -1.231 7.941 1 98.38 335 LEU B O 1
ATOM 6247 N N . THR B 1 336 ? -3.973 0.708 7.355 1 98.69 336 THR B N 1
ATOM 6248 C CA . THR B 1 336 ? -4.66 0.866 8.633 1 98.69 336 THR B CA 1
ATOM 6249 C C . THR B 1 336 ? -5.66 -0.264 8.852 1 98.69 336 THR B C 1
ATOM 6251 O O . THR B 1 336 ? -5.68 -0.889 9.914 1 98.69 336 THR B O 1
ATOM 6254 N N . ALA B 1 337 ? -6.453 -0.513 7.863 1 98.19 337 ALA B N 1
ATOM 6255 C CA . ALA B 1 337 ? -7.434 -1.588 7.98 1 98.19 337 ALA B CA 1
ATOM 6256 C C . ALA B 1 337 ? -6.754 -2.926 8.25 1 98.19 337 ALA B C 1
ATOM 6258 O O . ALA B 1 337 ? -7.117 -3.635 9.195 1 98.19 337 ALA B O 1
ATOM 6259 N N . LEU B 1 338 ? -5.746 -3.223 7.465 1 98.31 338 LEU B N 1
ATOM 6260 C CA . LEU B 1 338 ? -5.086 -4.523 7.523 1 98.31 338 LEU B CA 1
ATOM 6261 C C . LEU B 1 338 ? -4.332 -4.688 8.836 1 98.31 338 LEU B C 1
ATOM 6263 O O . LEU B 1 338 ? -4.352 -5.766 9.438 1 98.31 338 LEU B O 1
ATOM 6267 N N . GLN B 1 339 ? -3.66 -3.643 9.289 1 98.56 339 GLN B N 1
ATOM 6268 C CA . GLN B 1 339 ? -2.85 -3.719 10.5 1 98.56 339 GLN B CA 1
ATOM 6269 C C . GLN B 1 339 ? -3.703 -4.094 11.711 1 98.56 339 GLN B C 1
ATOM 6271 O O . GLN B 1 339 ? -3.318 -4.953 12.5 1 98.56 339 GLN B O 1
ATOM 6276 N N . HIS B 1 340 ? -4.801 -3.445 11.836 1 98.5 340 HIS B N 1
ATOM 6277 C CA . HIS B 1 340 ? -5.605 -3.686 13.031 1 98.5 340 HIS B CA 1
ATOM 6278 C C . HIS B 1 340 ? -6.316 -5.035 12.953 1 98.5 340 HIS B C 1
ATOM 6280 O O . HIS B 1 340 ? -6.516 -5.695 13.977 1 98.5 340 HIS B O 1
ATOM 6286 N N . LYS B 1 341 ? -6.703 -5.5 11.758 1 97.75 341 LYS B N 1
ATOM 6287 C CA . LYS B 1 341 ? -7.301 -6.82 11.586 1 97.75 341 LYS B CA 1
ATOM 6288 C C . LYS B 1 341 ? -6.344 -7.918 12.039 1 97.75 341 LYS B C 1
ATOM 6290 O O . LYS B 1 341 ? -6.719 -8.789 12.82 1 97.75 341 LYS B O 1
ATOM 6295 N N . VAL B 1 342 ? -5.117 -7.82 11.555 1 98.38 342 VAL B N 1
ATOM 6296 C CA . VAL B 1 342 ? -4.18 -8.906 11.828 1 98.38 342 VAL B CA 1
ATOM 6297 C C . VAL B 1 342 ? -3.703 -8.828 13.273 1 98.38 342 VAL B C 1
ATOM 6299 O O . VAL B 1 342 ? -3.467 -9.859 13.914 1 98.38 342 VAL B O 1
ATOM 6302 N N . ASN B 1 343 ? -3.521 -7.613 13.758 1 98.19 343 ASN B N 1
ATOM 6303 C CA . ASN B 1 343 ? -3.084 -7.449 15.141 1 98.19 343 ASN B CA 1
ATOM 6304 C C . ASN B 1 343 ? -4.094 -8.039 16.125 1 98.19 343 ASN B C 1
ATOM 6306 O O . ASN B 1 343 ? -3.711 -8.57 17.172 1 98.19 343 ASN B O 1
ATOM 6310 N N . LYS B 1 344 ? -5.371 -7.895 15.812 1 97.56 344 LYS B N 1
ATOM 6311 C CA . LYS B 1 344 ? -6.43 -8.375 16.688 1 97.56 344 LYS B CA 1
ATOM 6312 C C . LYS B 1 344 ? -6.891 -9.773 16.281 1 97.56 344 LYS B C 1
ATOM 6314 O O . LYS B 1 344 ? -7.66 -10.414 17 1 97.56 344 LYS B O 1
ATOM 6319 N N . CYS B 1 345 ? -6.355 -10.305 15.117 1 97.25 345 CYS B N 1
ATOM 6320 C CA . CYS B 1 345 ? -6.863 -11.523 14.508 1 97.25 345 CYS B CA 1
ATOM 6321 C C . CYS B 1 345 ? -8.391 -11.523 14.477 1 97.25 345 CYS B C 1
ATOM 6323 O O . CYS B 1 345 ? -9.016 -12.5 14.891 1 97.25 345 CYS B O 1
ATOM 6325 N N . ASP B 1 346 ? -8.938 -10.383 14.062 1 96.81 346 ASP B N 1
ATOM 6326 C CA . ASP B 1 346 ? -10.367 -10.109 13.953 1 96.81 346 ASP B CA 1
ATOM 6327 C C . ASP B 1 346 ? -10.664 -9.242 12.734 1 96.81 346 ASP B C 1
ATOM 6329 O O . ASP B 1 346 ? -10.328 -8.055 12.719 1 96.81 346 ASP B O 1
ATOM 6333 N N . PRO B 1 347 ? -11.266 -9.852 11.734 1 93.56 347 PRO B N 1
ATOM 6334 C CA . PRO B 1 347 ? -11.531 -9.086 10.516 1 93.56 347 PRO B CA 1
ATOM 6335 C C . PRO B 1 347 ? -12.469 -7.898 10.75 1 93.56 347 PRO B C 1
ATOM 6337 O O . PRO B 1 347 ? -12.562 -7.004 9.906 1 93.56 347 PRO B O 1
ATOM 6340 N N . LEU B 1 348 ? -13.141 -7.824 11.867 1 93.62 348 LEU B N 1
ATOM 6341 C CA . LEU B 1 348 ? -14.086 -6.754 12.172 1 93.62 348 LEU B CA 1
ATOM 6342 C C . LEU B 1 348 ? -13.461 -5.711 13.086 1 93.62 348 LEU B C 1
ATOM 6344 O O . LEU B 1 348 ? -14.148 -4.805 13.562 1 93.62 348 LEU B O 1
ATOM 6348 N N . ALA B 1 349 ? -12.172 -5.832 13.273 1 96.75 349 ALA B N 1
ATOM 6349 C CA . ALA B 1 349 ? -11.484 -4.848 14.102 1 96.75 349 ALA B CA 1
ATOM 6350 C C . ALA B 1 349 ? -11.492 -3.471 13.438 1 96.75 349 ALA B C 1
ATOM 6352 O O . ALA B 1 349 ? -11.492 -2.445 14.125 1 96.75 349 ALA B O 1
ATOM 6353 N N . MET B 1 350 ? -11.492 -3.432 12.164 1 97.31 350 MET B N 1
ATOM 6354 C CA . MET B 1 350 ? -11.477 -2.213 11.359 1 97.31 350 MET B CA 1
ATOM 6355 C C . MET B 1 350 ? -12.023 -2.475 9.961 1 97.31 350 MET B C 1
ATOM 6357 O O . MET B 1 350 ? -11.391 -3.156 9.156 1 97.31 350 MET B O 1
ATOM 6361 N N . SER B 1 351 ? -13.125 -1.957 9.625 1 96.38 351 SER B N 1
ATOM 6362 C CA . SER B 1 351 ? -13.734 -2.166 8.312 1 96.38 351 SER B CA 1
ATOM 6363 C C . SER B 1 351 ? -13.266 -1.111 7.316 1 96.38 351 SER B C 1
ATOM 6365 O O . SER B 1 351 ? -12.688 -0.095 7.699 1 96.38 351 SER B O 1
ATOM 6367 N N . ALA B 1 352 ? -13.477 -1.38 6.035 1 96.94 352 ALA B N 1
ATOM 6368 C CA . ALA B 1 352 ? -13.195 -0.405 4.984 1 96.94 352 ALA B CA 1
ATOM 6369 C C . ALA B 1 352 ? -13.977 0.888 5.215 1 96.94 352 ALA B C 1
ATOM 6371 O O . ALA B 1 352 ? -13.438 1.983 5.035 1 96.94 352 ALA B O 1
ATOM 6372 N N . GLU B 1 353 ? -15.219 0.767 5.594 1 97.25 353 GLU B N 1
ATOM 6373 C CA . GLU B 1 353 ? -16.094 1.923 5.809 1 97.25 353 GLU B CA 1
ATOM 6374 C C . GLU B 1 353 ? -15.586 2.781 6.969 1 97.25 353 GLU B C 1
ATOM 6376 O O . GLU B 1 353 ? -15.586 4.012 6.883 1 97.25 353 GLU B O 1
ATOM 6381 N N . LYS B 1 354 ? -15.125 2.133 8.008 1 97.75 354 LYS B N 1
ATOM 6382 C CA . LYS B 1 354 ? -14.633 2.902 9.148 1 97.75 354 LYS B CA 1
ATOM 6383 C C . LYS B 1 354 ? -13.336 3.633 8.797 1 97.75 354 LYS B C 1
ATOM 6385 O O . LYS B 1 354 ? -13.133 4.773 9.219 1 97.75 354 LYS B O 1
ATOM 6390 N N . VAL B 1 355 ? -12.5 2.982 8.125 1 98.25 355 VAL B N 1
ATOM 6391 C CA . VAL B 1 355 ? -11.242 3.621 7.734 1 98.25 355 VAL B CA 1
ATOM 6392 C C . VAL B 1 355 ? -11.539 4.84 6.859 1 98.25 355 VAL B C 1
ATOM 6394 O O . VAL B 1 355 ? -10.844 5.855 6.949 1 98.25 355 VAL B O 1
ATOM 6397 N N . LEU B 1 356 ? -12.508 4.75 5.949 1 98.69 356 LEU B N 1
ATOM 6398 C CA . LEU B 1 356 ? -12.938 5.902 5.156 1 98.69 356 LEU B CA 1
ATOM 6399 C C . LEU B 1 356 ? -13.398 7.039 6.059 1 98.69 356 LEU B C 1
ATOM 6401 O O . LEU B 1 356 ? -13.07 8.203 5.82 1 98.69 356 LEU B O 1
ATOM 6405 N N . GLU B 1 357 ? -14.125 6.699 7.113 1 98.75 357 GLU B N 1
ATOM 6406 C CA . GLU B 1 357 ? -14.562 7.719 8.062 1 98.75 357 GLU B CA 1
ATOM 6407 C C . GLU B 1 357 ? -13.367 8.383 8.742 1 98.75 357 GLU B C 1
ATOM 6409 O O . GLU B 1 357 ? -13.336 9.602 8.906 1 98.75 357 GLU B O 1
ATOM 6414 N N . LEU B 1 358 ? -12.367 7.586 9.133 1 98.88 358 LEU B N 1
ATOM 6415 C CA . LEU B 1 358 ? -11.164 8.125 9.758 1 98.88 358 LEU B CA 1
ATOM 6416 C C . LEU B 1 358 ? -10.492 9.141 8.836 1 98.88 358 LEU B C 1
ATOM 6418 O O . LEU B 1 358 ? -9.898 10.117 9.312 1 98.88 358 LEU B O 1
ATOM 6422 N N . ALA B 1 359 ? -10.609 8.93 7.52 1 98.88 359 ALA B N 1
ATOM 6423 C CA . ALA B 1 359 ? -9.898 9.742 6.535 1 98.88 359 ALA B CA 1
ATOM 6424 C C . ALA B 1 359 ? -10.75 10.93 6.094 1 98.88 359 ALA B C 1
ATOM 6426 O O . ALA B 1 359 ? -10.281 11.797 5.344 1 98.88 359 ALA B O 1
ATOM 6427 N N . THR B 1 360 ? -12.023 10.984 6.484 1 98.88 360 THR B N 1
ATOM 6428 C CA . THR B 1 360 ? -12.93 12.023 6.012 1 98.88 360 THR B CA 1
ATOM 6429 C C . THR B 1 360 ? -13.602 12.734 7.18 1 98.88 360 THR B C 1
ATOM 6431 O O . THR B 1 360 ? -13.008 13.609 7.812 1 98.88 360 THR B O 1
ATOM 6434 N N . ILE B 1 361 ? -14.703 12.164 7.68 1 98.88 361 ILE B N 1
ATOM 6435 C CA . ILE B 1 361 ? -15.516 12.891 8.648 1 98.88 361 ILE B CA 1
ATOM 6436 C C . ILE B 1 361 ? -14.828 12.875 10.016 1 98.88 361 ILE B C 1
ATOM 6438 O O . ILE B 1 361 ? -14.891 13.859 10.758 1 98.88 361 ILE B O 1
ATOM 6442 N N . ASP B 1 362 ? -14.227 11.781 10.391 1 98.81 362 ASP B N 1
ATOM 6443 C CA . ASP B 1 362 ? -13.5 11.75 11.656 1 98.81 362 ASP B CA 1
ATOM 6444 C C . ASP B 1 362 ? -12.258 12.633 11.602 1 98.81 362 ASP B C 1
ATOM 6446 O O . ASP B 1 362 ? -11.867 13.227 12.602 1 98.81 362 ASP B O 1
ATOM 6450 N N . GLY B 1 363 ? -11.594 12.68 10.406 1 98.88 363 GLY B N 1
ATOM 6451 C CA . GLY B 1 363 ? -10.516 13.641 10.211 1 98.88 363 GLY B CA 1
ATOM 6452 C C . GLY B 1 363 ? -10.969 15.078 10.383 1 98.88 363 GLY B C 1
ATOM 6453 O O . GLY B 1 363 ? -10.289 15.875 11.031 1 98.88 363 GLY B O 1
ATOM 6454 N N . ALA B 1 364 ? -12.117 15.398 9.766 1 98.88 364 ALA B N 1
ATOM 6455 C CA . ALA B 1 364 ? -12.68 16.734 9.914 1 98.88 364 ALA B CA 1
ATOM 6456 C C . ALA B 1 364 ? -12.977 17.062 11.375 1 98.88 364 ALA B C 1
ATOM 6458 O O . ALA B 1 364 ? -12.68 18.156 11.852 1 98.88 364 ALA B O 1
ATOM 6459 N N . ARG B 1 365 ? -13.469 16.094 12.086 1 98.75 365 ARG B N 1
ATOM 6460 C CA . ARG B 1 365 ? -13.766 16.266 13.5 1 98.75 365 ARG B CA 1
ATOM 6461 C C . ARG B 1 365 ? -12.492 16.484 14.312 1 98.75 365 ARG B C 1
ATOM 6463 O O . ARG B 1 365 ? -12.461 17.297 15.234 1 98.75 365 ARG B O 1
ATOM 6470 N N . ALA B 1 366 ? -11.461 15.789 13.945 1 98.81 366 ALA B N 1
ATOM 6471 C CA . ALA B 1 366 ? -10.195 15.852 14.672 1 98.81 366 ALA B CA 1
ATOM 6472 C C . ALA B 1 366 ? -9.586 17.25 14.602 1 98.81 366 ALA B C 1
ATOM 6474 O O . ALA B 1 366 ? -8.844 17.656 15.492 1 98.81 366 ALA B O 1
ATOM 6475 N N . ILE B 1 367 ? -9.953 17.984 13.531 1 98.62 367 ILE B N 1
ATOM 6476 C CA . ILE B 1 367 ? -9.367 19.312 13.383 1 98.62 367 ILE B CA 1
ATOM 6477 C C . ILE B 1 367 ? -10.438 20.375 13.578 1 98.62 367 ILE B C 1
ATOM 6479 O O . ILE B 1 367 ? -10.234 21.547 13.234 1 98.62 367 ILE B O 1
ATOM 6483 N N . GLY B 1 368 ? -11.609 19.984 14 1 98.06 368 GLY B N 1
ATOM 6484 C CA . GLY B 1 368 ? -12.672 20.906 14.375 1 98.06 368 GLY B CA 1
ATOM 6485 C C . GLY B 1 368 ? -13.406 21.484 13.18 1 98.06 368 GLY B C 1
ATOM 6486 O O . GLY B 1 368 ? -13.875 22.625 13.234 1 98.06 368 GLY B O 1
ATOM 6487 N N . MET B 1 369 ? -13.516 20.703 12.102 1 98.44 369 MET B N 1
ATOM 6488 C CA . MET B 1 369 ? -14.109 21.266 10.891 1 98.44 369 MET B CA 1
ATOM 6489 C C . MET B 1 369 ? -15.219 20.359 10.367 1 98.44 369 MET B C 1
ATOM 6491 O O . MET B 1 369 ? -15.578 20.422 9.188 1 98.44 369 MET B O 1
ATOM 6495 N N . GLU B 1 370 ? -15.781 19.469 11.164 1 98.19 370 GLU B N 1
ATOM 6496 C CA . GLU B 1 370 ? -16.75 18.469 10.75 1 98.19 370 GLU B CA 1
ATOM 6497 C C . GLU B 1 370 ? -18.016 19.109 10.188 1 98.19 370 GLU B C 1
ATOM 6499 O O . GLU B 1 370 ? -18.75 18.5 9.414 1 98.19 370 GLU B O 1
ATOM 6504 N N . ASP B 1 371 ? -18.266 20.375 10.539 1 98.06 371 ASP B N 1
ATOM 6505 C CA . ASP B 1 371 ? -19.453 21.062 10.039 1 98.06 371 ASP B CA 1
ATOM 6506 C C . ASP B 1 371 ? -19.203 21.656 8.656 1 98.06 371 ASP B C 1
ATOM 6508 O O . ASP B 1 371 ? -20.141 22.047 7.957 1 98.06 371 ASP B O 1
ATOM 6512 N N . GLU B 1 372 ? -17.984 21.656 8.219 1 98.38 372 GLU B N 1
ATOM 6513 C CA . GLU B 1 372 ? -17.625 22.328 6.977 1 98.38 372 GLU B CA 1
ATOM 6514 C C . GLU B 1 372 ? -17.172 21.344 5.914 1 98.38 372 GLU B C 1
ATOM 6516 O O . GLU B 1 372 ? -17.391 21.562 4.719 1 98.38 372 GLU B O 1
ATOM 6521 N N . ILE B 1 373 ? -16.453 20.328 6.301 1 98.75 373 ILE B N 1
ATOM 6522 C CA . ILE B 1 373 ? -15.898 19.375 5.355 1 98.75 373 ILE B CA 1
ATOM 6523 C C . ILE B 1 373 ? -16 17.969 5.93 1 98.75 373 ILE B C 1
ATOM 6525 O O . ILE B 1 373 ? -16.578 17.766 7.004 1 98.75 373 ILE B O 1
ATOM 6529 N N . GLY B 1 374 ? -15.555 16.922 5.199 1 98.81 374 GLY B N 1
ATOM 6530 C CA . GLY B 1 374 ? -15.469 15.555 5.668 1 98.81 374 GLY B CA 1
ATOM 6531 C C . GLY B 1 374 ? -16.641 14.695 5.234 1 98.81 374 GLY B C 1
ATOM 6532 O O . GLY B 1 374 ? -16.609 13.477 5.371 1 98.81 374 GLY B O 1
ATOM 6533 N N . SER B 1 375 ? -17.703 15.281 4.754 1 98.88 375 SER B N 1
ATOM 6534 C CA . SER B 1 375 ? -18.844 14.617 4.141 1 98.88 375 SER B CA 1
ATOM 6535 C C . SER B 1 375 ? -19.438 15.461 3.014 1 98.88 375 SER B C 1
ATOM 6537 O O . SER B 1 375 ? -19.109 16.641 2.883 1 98.88 375 SER B O 1
ATOM 6539 N N . LEU B 1 376 ? -20.125 14.812 2.121 1 98.88 376 LEU B N 1
ATOM 6540 C CA . LEU B 1 376 ? -20.812 15.516 1.046 1 98.88 376 LEU B CA 1
ATOM 6541 C C . LEU B 1 376 ? -22.266 15.805 1.432 1 98.88 376 LEU B C 1
ATOM 6543 O O . LEU B 1 376 ? -23.125 14.93 1.317 1 98.88 376 LEU B O 1
ATOM 6547 N N . GLU B 1 377 ? -22.469 16.938 1.881 1 98.81 377 GLU B N 1
ATOM 6548 C CA . GLU B 1 377 ? -23.781 17.406 2.33 1 98.81 377 GLU B CA 1
ATOM 6549 C C . GLU B 1 377 ? -24.047 18.828 1.861 1 98.81 377 GLU B C 1
ATOM 6551 O O . GLU B 1 377 ? -23.109 19.625 1.722 1 98.81 377 GLU B O 1
ATOM 6556 N N . ILE B 1 378 ? -25.328 19.172 1.693 1 98.62 378 ILE B N 1
ATOM 6557 C CA . ILE B 1 378 ? -25.703 20.516 1.301 1 98.62 378 ILE B CA 1
ATOM 6558 C C . ILE B 1 378 ? -25.203 21.516 2.332 1 98.62 378 ILE B C 1
ATOM 6560 O O . ILE B 1 378 ? -25.359 21.312 3.539 1 98.62 378 ILE B O 1
ATOM 6564 N N . GLY B 1 379 ? -24.531 22.531 1.873 1 98.62 379 GLY B N 1
ATOM 6565 C CA . GLY B 1 379 ? -24.062 23.594 2.754 1 98.62 379 GLY B CA 1
ATOM 6566 C C . GLY B 1 379 ? -22.594 23.453 3.117 1 98.62 379 GLY B C 1
ATOM 6567 O O . GLY B 1 379 ? -21.953 24.422 3.502 1 98.62 379 GLY B O 1
ATOM 6568 N N . LYS B 1 380 ? -22 22.312 3.008 1 98.75 380 LYS B N 1
ATOM 6569 C CA . LYS B 1 380 ? -20.578 22.094 3.291 1 98.75 380 LYS B CA 1
ATOM 6570 C C . LYS B 1 380 ? -19.719 22.547 2.121 1 98.75 380 LYS B C 1
ATOM 6572 O O . LYS B 1 380 ? -20.203 22.703 1 1 98.75 380 LYS B O 1
ATOM 6577 N N . LYS B 1 381 ? -18.484 22.875 2.463 1 98.75 381 LYS B N 1
ATOM 6578 C CA . LYS B 1 381 ? -17.531 23.234 1.421 1 98.75 381 LYS B CA 1
ATOM 6579 C C . LYS B 1 381 ? -17.359 22.109 0.411 1 98.75 381 LYS B C 1
ATOM 6581 O O . LYS B 1 381 ? -17.422 20.922 0.773 1 98.75 381 LYS B O 1
ATOM 6586 N N . ALA B 1 382 ? -17.203 22.484 -0.82 1 98.75 382 ALA B N 1
ATOM 6587 C CA . ALA B 1 382 ? -17 21.5 -1.875 1 98.75 382 ALA B CA 1
ATOM 6588 C C . ALA B 1 382 ? -15.547 21 -1.895 1 98.75 382 ALA B C 1
ATOM 6590 O O . ALA B 1 382 ? -14.758 21.422 -2.744 1 98.75 382 ALA B O 1
ATOM 6591 N N . ASP B 1 383 ? -15.188 20.234 -0.992 1 98.88 383 ASP B N 1
ATOM 6592 C CA . ASP B 1 383 ? -13.977 19.422 -0.954 1 98.88 383 ASP B CA 1
ATOM 6593 C C . ASP B 1 383 ? -14.281 17.969 -1.303 1 98.88 383 ASP B C 1
ATOM 6595 O O . ASP B 1 383 ? -14.734 17.203 -0.451 1 98.88 383 ASP B O 1
ATOM 6599 N N . LEU B 1 384 ? -13.984 17.594 -2.502 1 98.75 384 LEU B N 1
ATOM 6600 C CA . LEU B 1 384 ? -14.352 16.234 -2.93 1 98.75 384 LEU B CA 1
ATOM 6601 C C . LEU B 1 384 ? -13.414 15.742 -4.023 1 98.75 384 LEU B C 1
ATOM 6603 O O . LEU B 1 384 ? -12.578 16.5 -4.52 1 98.75 384 LEU B O 1
ATOM 6607 N N . LEU B 1 385 ? -13.453 14.469 -4.301 1 98.88 385 LEU B N 1
ATOM 6608 C CA . LEU B 1 385 ? -12.664 13.875 -5.375 1 98.88 385 LEU B CA 1
ATOM 6609 C C . LEU B 1 385 ? -13.539 12.977 -6.25 1 98.88 385 LEU B C 1
ATOM 6611 O O . LEU B 1 385 ? -14.586 12.508 -5.809 1 98.88 385 LEU B O 1
ATOM 6615 N N . ILE B 1 386 ? -13.242 12.867 -7.523 1 98.94 386 ILE B N 1
ATOM 6616 C CA . ILE B 1 386 ? -13.836 11.93 -8.461 1 98.94 386 ILE B CA 1
ATOM 6617 C C . ILE B 1 386 ? -12.906 10.727 -8.648 1 98.94 386 ILE B C 1
ATOM 6619 O O . ILE B 1 386 ? -11.766 10.875 -9.094 1 98.94 386 ILE B O 1
ATOM 6623 N N . PHE B 1 387 ? -13.352 9.602 -8.211 1 98.88 387 PHE B N 1
ATOM 6624 C CA . PHE B 1 387 ? -12.664 8.32 -8.336 1 98.88 387 PHE B CA 1
ATOM 6625 C C . PHE B 1 387 ? -13.102 7.582 -9.594 1 98.88 387 PHE B C 1
ATOM 6627 O O . PHE B 1 387 ? -14.289 7.309 -9.781 1 98.88 387 PHE B O 1
ATOM 6634 N N . ASN B 1 388 ? -12.18 7.242 -10.492 1 98.88 388 ASN B N 1
ATOM 6635 C CA . ASN B 1 388 ? -12.438 6.512 -11.734 1 98.88 388 ASN B CA 1
ATOM 6636 C C . ASN B 1 388 ? -11.766 5.145 -11.727 1 98.88 388 ASN B C 1
ATOM 6638 O O . ASN B 1 388 ? -10.562 5.035 -11.977 1 98.88 388 ASN B O 1
ATOM 6642 N N . PRO B 1 389 ? -12.539 4.09 -11.453 1 98.25 389 PRO B N 1
ATOM 6643 C CA . PRO B 1 389 ? -11.938 2.76 -11.344 1 98.25 389 PRO B CA 1
ATOM 6644 C C . PRO B 1 389 ? -11.289 2.293 -12.641 1 98.25 389 PRO B C 1
ATOM 6646 O O . PRO B 1 389 ? -10.352 1.495 -12.609 1 98.25 389 PRO B O 1
ATOM 6649 N N . MET B 1 390 ? -11.586 2.807 -13.773 1 98 390 MET B N 1
ATOM 6650 C CA . MET B 1 390 ? -11.156 2.309 -15.07 1 98 390 MET B CA 1
ATOM 6651 C C . MET B 1 390 ? -9.75 2.795 -15.406 1 98 390 MET B C 1
ATOM 6653 O O . MET B 1 390 ? -9.148 2.348 -16.391 1 98 390 MET B O 1
ATOM 6657 N N . LEU B 1 391 ? -9.219 3.633 -14.539 1 98 391 LEU B N 1
ATOM 6658 C CA . LEU B 1 391 ? -7.91 4.203 -14.844 1 98 391 LEU B CA 1
ATOM 6659 C C . LEU B 1 391 ? -6.793 3.273 -14.375 1 98 391 LEU B C 1
ATOM 6661 O O . LEU B 1 391 ? -5.625 3.479 -14.711 1 98 391 LEU B O 1
ATOM 6665 N N . SER B 1 392 ? -7.137 2.242 -13.641 1 97.69 392 SER B N 1
ATOM 6666 C CA . SER B 1 392 ? -6.148 1.271 -13.18 1 97.69 392 SER B CA 1
ATOM 6667 C C . SER B 1 392 ? -6.746 -0.13 -13.102 1 97.69 392 SER B C 1
ATOM 6669 O O . SER B 1 392 ? -7.871 -0.306 -12.633 1 97.69 392 SER B O 1
ATOM 6671 N N . PRO B 1 393 ? -6.004 -1.169 -13.547 1 98 393 PRO B N 1
ATOM 6672 C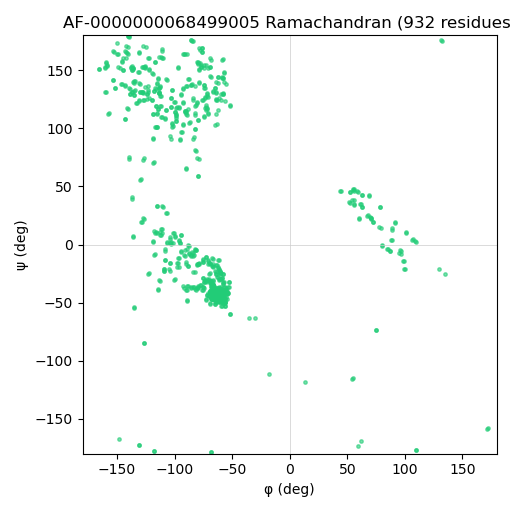 CA . PRO B 1 393 ? -6.504 -2.537 -13.391 1 98 393 PRO B CA 1
ATOM 6673 C C . PRO B 1 393 ? -6.727 -2.926 -11.93 1 98 393 PRO B C 1
ATOM 6675 O O . PRO B 1 393 ? -7.508 -3.834 -11.641 1 98 393 PRO B O 1
ATOM 6678 N N . LYS B 1 394 ? -6.074 -2.287 -11.031 1 97.75 394 LYS B N 1
ATOM 6679 C CA . LYS B 1 394 ? -6.152 -2.605 -9.609 1 97.75 394 LYS B CA 1
ATOM 6680 C C . LYS B 1 394 ? -7.57 -2.41 -9.078 1 97.75 394 LYS B C 1
ATOM 6682 O O . LYS B 1 394 ? -7.992 -3.105 -8.156 1 97.75 394 LYS B O 1
ATOM 6687 N N . ALA B 1 395 ? -8.336 -1.515 -9.688 1 98.38 395 ALA B N 1
ATOM 6688 C CA . ALA B 1 395 ? -9.648 -1.141 -9.164 1 98.38 395 ALA B CA 1
ATOM 6689 C C . ALA B 1 395 ? -10.758 -1.871 -9.914 1 98.38 395 ALA B C 1
ATOM 6691 O O . ALA B 1 395 ? -11.945 -1.594 -9.695 1 98.38 395 ALA B O 1
ATOM 6692 N N . ILE B 1 396 ? -10.406 -2.791 -10.773 1 98.25 396 ILE B N 1
ATOM 6693 C CA . ILE B 1 396 ? -11.375 -3.547 -11.562 1 98.25 396 ILE B CA 1
ATOM 6694 C C . ILE B 1 396 ? -11.344 -5.016 -11.141 1 98.25 396 ILE B C 1
ATOM 6696 O O . ILE B 1 396 ? -10.273 -5.598 -10.969 1 98.25 396 ILE B O 1
ATOM 6700 N N . PRO B 1 397 ? -12.445 -5.641 -10.953 1 97.69 397 PRO B N 1
ATOM 6701 C CA . PRO B 1 397 ? -13.789 -5.07 -11.023 1 97.69 397 PRO B CA 1
ATOM 6702 C C . PRO B 1 397 ? -14.156 -4.254 -9.789 1 97.69 397 PRO B C 1
ATOM 6704 O O . PRO B 1 397 ? -13.562 -4.441 -8.727 1 97.69 397 PRO B O 1
ATOM 6707 N N . MET B 1 398 ? -14.984 -3.338 -9.961 1 97.31 398 MET B N 1
ATOM 6708 C CA . MET B 1 398 ? -15.555 -2.646 -8.805 1 97.31 398 MET B CA 1
ATOM 6709 C C . MET B 1 398 ? -16.938 -3.207 -8.461 1 97.31 398 MET B C 1
ATOM 6711 O O . MET B 1 398 ? -17.891 -3.021 -9.219 1 97.31 398 MET B O 1
ATOM 6715 N N . HIS B 1 399 ? -17.016 -3.916 -7.309 1 95.81 399 HIS B N 1
ATOM 6716 C CA . HIS B 1 399 ? -18.281 -4.441 -6.785 1 95.81 399 HIS B CA 1
ATOM 6717 C C . HIS B 1 399 ? -18.812 -3.555 -5.672 1 95.81 399 HIS B C 1
ATOM 6719 O O . HIS B 1 399 ? -20.016 -3.559 -5.398 1 95.81 399 HIS B O 1
ATOM 6725 N N . ASN B 1 400 ? -17.969 -2.916 -4.945 1 95.44 400 ASN B N 1
ATOM 6726 C CA . ASN B 1 400 ? -18.234 -2.021 -3.822 1 95.44 400 ASN B CA 1
ATOM 6727 C C . ASN B 1 400 ? -17.297 -0.814 -3.842 1 95.44 400 ASN B C 1
ATOM 6729 O O . ASN B 1 400 ? -16.094 -0.958 -3.658 1 95.44 400 ASN B O 1
ATOM 6733 N N . PRO B 1 401 ? -17.906 0.341 -3.994 1 97 401 PRO B N 1
ATOM 6734 C CA . PRO B 1 401 ? -17.047 1.519 -4.168 1 97 401 PRO B CA 1
ATOM 6735 C C . PRO B 1 401 ? -16.141 1.767 -2.975 1 97 401 PRO B C 1
ATOM 6737 O O . PRO B 1 401 ? -14.977 2.15 -3.15 1 97 401 PRO B O 1
ATOM 6740 N N . VAL B 1 402 ? -16.609 1.567 -1.74 1 97.5 402 VAL B N 1
ATOM 6741 C CA . VAL B 1 402 ? -15.812 1.834 -0.552 1 97.5 402 VAL B CA 1
ATOM 6742 C C . VAL B 1 402 ? -14.711 0.778 -0.422 1 97.5 402 VAL B C 1
ATOM 6744 O O . VAL B 1 402 ? -13.555 1.105 -0.155 1 97.5 402 VAL B O 1
ATOM 6747 N N . SER B 1 403 ? -15.102 -0.471 -0.65 1 96.88 403 SER B N 1
ATOM 6748 C CA . SER B 1 403 ? -14.117 -1.551 -0.649 1 96.88 403 SER B CA 1
ATOM 6749 C C . SER B 1 403 ? -13.031 -1.308 -1.687 1 96.88 403 SER B C 1
ATOM 6751 O O . SER B 1 403 ? -11.836 -1.449 -1.391 1 96.88 403 SER B O 1
ATOM 6753 N N . THR B 1 404 ? -13.461 -0.961 -2.914 1 97.94 404 THR B N 1
ATOM 6754 C CA . THR B 1 404 ? -12.516 -0.736 -4.004 1 97.94 404 THR B CA 1
ATOM 6755 C C . THR B 1 404 ? -11.578 0.423 -3.674 1 97.94 404 THR B C 1
ATOM 6757 O O . THR B 1 404 ? -10.375 0.332 -3.895 1 97.94 404 THR B O 1
ATOM 6760 N N . LEU B 1 405 ? -12.086 1.427 -3.1 1 98.44 405 LEU B N 1
ATOM 6761 C CA . LEU B 1 405 ? -11.273 2.578 -2.723 1 98.44 405 LEU B CA 1
ATOM 6762 C C . LEU B 1 405 ? -10.211 2.184 -1.704 1 98.44 405 LEU B C 1
ATOM 6764 O O . LEU B 1 405 ? -9.039 2.527 -1.86 1 98.44 405 LEU B O 1
ATOM 6768 N N . VAL B 1 406 ? -10.586 1.457 -0.687 1 98.12 406 VAL B N 1
ATOM 6769 C CA . VAL B 1 406 ? -9.727 1.219 0.47 1 98.12 406 VAL B CA 1
ATOM 6770 C C . VAL B 1 406 ? -8.75 0.088 0.164 1 98.12 406 VAL B C 1
ATOM 6772 O O . VAL B 1 406 ? -7.566 0.171 0.511 1 98.12 406 VAL B O 1
ATOM 6775 N N . TYR B 1 407 ? -9.195 -0.934 -0.541 1 97.75 407 TYR B N 1
ATOM 6776 C CA . TYR B 1 407 ? -8.406 -2.154 -0.595 1 97.75 407 TYR B CA 1
ATOM 6777 C C . TYR B 1 407 ? -7.789 -2.348 -1.978 1 97.75 407 TYR B C 1
ATOM 6779 O O . TYR B 1 407 ? -6.836 -3.113 -2.141 1 97.75 407 TYR B O 1
ATOM 6787 N N . SER B 1 408 ? -8.367 -1.69 -3.023 1 97.5 408 SER B N 1
ATOM 6788 C CA . SER B 1 408 ? -7.98 -2.059 -4.383 1 97.5 408 SER B CA 1
ATOM 6789 C C . SER B 1 408 ? -7.785 -0.824 -5.258 1 97.5 408 SER B C 1
ATOM 6791 O O . SER B 1 408 ? -8.18 -0.814 -6.426 1 97.5 408 SER B O 1
ATOM 6793 N N . SER B 1 409 ? -7.242 0.22 -4.785 1 97.31 409 SER B N 1
ATOM 6794 C CA . SER B 1 409 ? -7.078 1.429 -5.582 1 97.31 409 SER B CA 1
ATOM 6795 C C . SER B 1 409 ? -5.621 1.883 -5.605 1 97.31 409 SER B C 1
ATOM 6797 O O . SER B 1 409 ? -4.77 1.285 -4.945 1 97.31 409 SER B O 1
ATOM 6799 N N . SER B 1 410 ? -5.32 2.824 -6.438 1 97 410 SER B N 1
ATOM 6800 C CA . SER B 1 410 ? -4.055 3.543 -6.527 1 97 410 SER B CA 1
ATOM 6801 C C . SER B 1 410 ? -4.277 5.023 -6.82 1 97 410 SER B C 1
ATOM 6803 O O . SER B 1 410 ? -5.398 5.438 -7.121 1 97 410 SER B O 1
ATOM 6805 N N . MET B 1 411 ? -3.191 5.785 -6.715 1 97.62 411 MET B N 1
ATOM 6806 C CA . MET B 1 411 ? -3.289 7.219 -6.961 1 97.62 411 MET B CA 1
ATOM 6807 C C . MET B 1 411 ? -3.822 7.5 -8.359 1 97.62 411 MET B C 1
ATOM 6809 O O . MET B 1 411 ? -4.465 8.523 -8.594 1 97.62 411 MET B O 1
ATOM 6813 N N . LYS B 1 412 ? -3.613 6.543 -9.258 1 97.75 412 LYS B N 1
ATOM 6814 C CA . LYS B 1 412 ? -4.043 6.711 -10.641 1 97.75 412 LYS B CA 1
ATOM 6815 C C . LYS B 1 412 ? -5.562 6.805 -10.742 1 97.75 412 LYS B C 1
ATOM 6817 O O . LYS B 1 412 ? -6.094 7.402 -11.68 1 97.75 412 LYS B O 1
ATOM 6822 N N . ASN B 1 413 ? -6.254 6.309 -9.805 1 98.69 413 ASN B N 1
ATOM 6823 C CA . ASN B 1 413 ? -7.711 6.258 -9.867 1 98.69 413 ASN B CA 1
ATOM 6824 C C . ASN B 1 413 ? -8.336 7.605 -9.5 1 98.69 413 ASN B C 1
ATOM 6826 O O . ASN B 1 413 ? -9.523 7.828 -9.742 1 98.69 413 ASN B O 1
ATOM 6830 N N . ILE B 1 414 ? -7.562 8.461 -8.883 1 98.81 414 ILE B N 1
ATOM 6831 C CA . ILE B 1 414 ? -8.078 9.797 -8.578 1 98.81 414 ILE B CA 1
ATOM 6832 C C . ILE B 1 414 ? -8.008 10.672 -9.828 1 98.81 414 ILE B C 1
ATOM 6834 O O . ILE B 1 414 ? -6.934 11.133 -10.219 1 98.81 414 ILE B O 1
ATOM 6838 N N . GLU B 1 415 ? -9.117 10.93 -10.398 1 98.75 415 GLU B N 1
ATOM 6839 C CA . GLU B 1 415 ? -9.188 11.625 -11.68 1 98.75 415 GLU B CA 1
ATOM 6840 C C . GLU B 1 415 ? -9.258 13.133 -11.492 1 98.75 415 GLU B C 1
ATOM 6842 O O . GLU B 1 415 ? -8.695 13.898 -12.273 1 98.75 415 GLU B O 1
ATOM 6847 N N . SER B 1 416 ? -10.031 13.547 -10.453 1 98.81 416 SER B N 1
ATOM 6848 C CA . SER B 1 416 ? -10.211 14.969 -10.18 1 98.81 416 SER B CA 1
ATOM 6849 C C . SER B 1 416 ? -10.312 15.242 -8.688 1 98.81 416 SER B C 1
ATOM 6851 O O . SER B 1 416 ? -10.766 14.383 -7.922 1 98.81 416 SER B O 1
ATOM 6853 N N . VAL B 1 417 ? -9.867 16.406 -8.32 1 98.88 417 VAL B N 1
ATOM 6854 C CA . VAL B 1 417 ? -9.953 16.875 -6.938 1 98.88 417 VAL B CA 1
ATOM 6855 C C . VAL B 1 417 ? -10.438 18.328 -6.91 1 98.88 417 VAL B C 1
ATOM 6857 O O . VAL B 1 417 ? -9.945 19.172 -7.66 1 98.88 417 VAL B O 1
ATOM 6860 N N . ILE B 1 418 ? -11.414 18.578 -6.16 1 98.88 418 ILE B N 1
ATOM 6861 C CA . ILE B 1 418 ? -11.977 19.906 -5.93 1 98.88 418 ILE B CA 1
ATOM 6862 C C . ILE B 1 418 ? -11.734 20.312 -4.48 1 98.88 418 ILE B C 1
ATOM 6864 O O . ILE B 1 418 ? -11.953 19.531 -3.557 1 98.88 418 ILE B O 1
ATOM 6868 N N . VAL B 1 419 ? -11.211 21.516 -4.254 1 98.81 419 VAL B N 1
ATOM 6869 C CA . VAL B 1 419 ? -11 22.078 -2.924 1 98.81 419 VAL B CA 1
ATOM 6870 C C . VAL B 1 419 ? -11.641 23.469 -2.846 1 98.81 419 VAL B C 1
ATOM 6872 O O . VAL B 1 419 ? -11.352 24.344 -3.666 1 98.81 419 VAL B O 1
ATOM 6875 N N . ASP B 1 420 ? -12.508 23.609 -1.861 1 98.56 420 ASP B N 1
ATOM 6876 C CA . ASP B 1 420 ? -13.148 24.906 -1.659 1 98.56 420 ASP B CA 1
ATOM 6877 C C . ASP B 1 420 ? -13.852 25.375 -2.932 1 98.56 420 ASP B C 1
ATOM 6879 O O . ASP B 1 420 ? -13.812 26.562 -3.268 1 98.56 420 ASP B O 1
ATOM 6883 N N . GLY B 1 421 ? -14.406 24.422 -3.68 1 98.38 421 GLY B N 1
ATOM 6884 C CA . GLY B 1 421 ? -15.195 24.703 -4.867 1 98.38 421 GLY B CA 1
ATOM 6885 C C . GLY B 1 421 ? -14.352 24.891 -6.113 1 98.38 421 GLY B C 1
ATOM 6886 O O . GLY B 1 421 ? -14.883 25 -7.219 1 98.38 421 GLY B O 1
ATOM 6887 N N . ASN B 1 422 ? -13.047 24.859 -6 1 98.31 422 ASN B N 1
ATOM 6888 C CA . ASN B 1 422 ? -12.141 25.031 -7.133 1 98.31 422 ASN B CA 1
ATOM 6889 C C . ASN B 1 422 ? -11.57 23.703 -7.598 1 98.31 422 ASN B C 1
ATOM 6891 O O . ASN B 1 422 ? -11.125 22.891 -6.781 1 98.31 422 ASN B O 1
ATOM 6895 N N . ILE B 1 423 ? -11.57 23.406 -8.891 1 98.31 423 ILE B N 1
ATOM 6896 C CA . ILE B 1 423 ? -10.961 22.203 -9.445 1 98.31 423 ILE B CA 1
ATOM 6897 C C . ILE B 1 423 ? -9.445 22.344 -9.453 1 98.31 423 ILE B C 1
ATOM 6899 O O . ILE B 1 423 ? -8.891 23.156 -10.195 1 98.31 423 ILE B O 1
ATOM 6903 N N . ILE B 1 424 ? -8.82 21.594 -8.609 1 98.31 424 ILE B N 1
ATOM 6904 C CA . ILE B 1 424 ? -7.371 21.641 -8.461 1 98.31 424 ILE B CA 1
ATOM 6905 C C . ILE B 1 424 ? -6.727 20.609 -9.391 1 98.31 424 ILE B C 1
ATOM 6907 O O . ILE B 1 424 ? -5.629 20.844 -9.914 1 98.31 424 ILE B O 1
ATOM 6911 N N . MET B 1 425 ? -7.328 19.5 -9.547 1 98.62 425 MET B N 1
ATOM 6912 C CA . MET B 1 425 ? -6.914 18.438 -10.453 1 98.62 425 MET B CA 1
ATOM 6913 C C . MET B 1 425 ? -8.078 17.969 -11.328 1 98.62 425 MET B C 1
ATOM 6915 O O . MET B 1 425 ? -9.18 17.734 -10.828 1 98.62 425 MET B O 1
ATOM 6919 N N . GLU B 1 426 ? -7.887 17.875 -12.594 1 98.44 426 GLU B N 1
ATOM 6920 C CA . GLU B 1 426 ? -8.883 17.453 -13.57 1 98.44 426 GLU B CA 1
ATOM 6921 C C . GLU B 1 426 ? -8.273 16.531 -14.625 1 98.44 426 GLU B C 1
ATOM 6923 O O . GLU B 1 426 ? -7.188 16.812 -15.141 1 98.44 426 GLU B O 1
ATOM 6928 N N . ASP B 1 427 ? -8.945 15.414 -14.938 1 97.94 427 ASP B N 1
ATOM 6929 C CA . ASP B 1 427 ? -8.453 14.445 -15.914 1 97.94 427 ASP B CA 1
ATOM 6930 C C . ASP B 1 427 ? -7.02 14.031 -15.594 1 97.94 427 ASP B C 1
ATOM 6932 O O . ASP B 1 427 ? -6.168 14 -16.484 1 97.94 427 ASP B O 1
ATOM 6936 N N . SER B 1 428 ? -6.715 13.914 -14.32 1 97.31 428 SER B N 1
ATOM 6937 C CA . SER B 1 428 ? -5.445 13.422 -13.789 1 97.31 428 SER B CA 1
ATOM 6938 C C . SER B 1 428 ? -4.328 14.445 -13.992 1 97.31 428 SER B C 1
ATOM 6940 O O . SER B 1 428 ? -3.152 14.086 -14.039 1 97.31 428 SER B O 1
ATOM 6942 N N . LYS B 1 429 ? -4.715 15.727 -14.219 1 98.06 429 LYS B N 1
ATOM 6943 C CA . LYS B 1 429 ? -3.73 16.797 -14.367 1 98.06 429 LYS B CA 1
ATOM 6944 C C . LYS B 1 429 ? -3.914 17.859 -13.305 1 98.06 429 LYS B C 1
ATOM 6946 O O . LYS B 1 429 ? -5.004 18.422 -13.148 1 98.06 429 LYS B O 1
ATOM 6951 N N . ILE B 1 430 ? -2.91 18.109 -12.602 1 98.25 430 ILE B N 1
ATOM 6952 C CA . ILE B 1 430 ? -2.939 19.203 -11.633 1 98.25 430 ILE B CA 1
ATOM 6953 C C . ILE B 1 430 ? -2.908 20.531 -12.367 1 98.25 430 ILE B C 1
ATOM 6955 O O . ILE B 1 430 ? -2.041 20.766 -13.211 1 98.25 430 ILE B O 1
ATOM 6959 N N . LEU B 1 431 ? -3.779 21.406 -12.047 1 98.25 431 LEU B N 1
ATOM 6960 C CA . LEU B 1 431 ? -3.984 22.625 -12.812 1 98.25 431 LEU B CA 1
ATOM 6961 C C . LEU B 1 431 ? -3.248 23.797 -12.172 1 98.25 431 LEU B C 1
ATOM 6963 O O . LEU B 1 431 ? -2.982 24.797 -12.828 1 98.25 431 LEU B O 1
ATOM 6967 N N . THR B 1 432 ? -2.848 23.656 -10.945 1 97.56 432 THR B N 1
ATOM 6968 C CA . THR B 1 432 ? -2.412 24.828 -10.172 1 97.56 432 THR B CA 1
ATOM 6969 C C . THR B 1 432 ? -0.9 24.797 -9.977 1 97.56 432 THR B C 1
ATOM 6971 O O . THR B 1 432 ? -0.334 25.719 -9.383 1 97.56 432 THR B O 1
ATOM 6974 N N . ALA B 1 433 ? -0.269 23.797 -10.406 1 96.94 433 ALA B N 1
ATOM 6975 C CA . ALA B 1 433 ? 1.186 23.719 -10.289 1 96.94 433 ALA B CA 1
ATOM 6976 C C . ALA B 1 433 ? 1.785 22.922 -11.453 1 96.94 433 ALA B C 1
ATOM 6978 O O . ALA B 1 433 ? 1.107 22.094 -12.062 1 96.94 433 ALA B O 1
ATOM 6979 N N . ASN B 1 434 ? 3.025 23.234 -11.789 1 97.5 434 ASN B N 1
ATOM 6980 C CA . ASN B 1 434 ? 3.799 22.422 -12.719 1 97.5 434 ASN B CA 1
ATOM 6981 C C . ASN B 1 434 ? 4.43 21.219 -12.023 1 97.5 434 ASN B C 1
ATOM 6983 O O . ASN B 1 434 ? 5.504 21.328 -11.43 1 97.5 434 ASN B O 1
ATOM 6987 N N . GLU B 1 435 ? 3.809 20.141 -12.18 1 97.38 435 GLU B N 1
ATOM 6988 C CA . GLU B 1 435 ? 4.199 18.938 -11.445 1 97.38 435 GLU B CA 1
ATOM 6989 C C . GLU B 1 435 ? 5.617 18.5 -11.812 1 97.38 435 GLU B C 1
ATOM 6991 O O . GLU B 1 435 ? 6.41 18.156 -10.93 1 97.38 435 GLU B O 1
ATOM 6996 N N . GLU B 1 436 ? 5.949 18.453 -13.055 1 97.5 436 GLU B N 1
ATOM 6997 C CA . GLU B 1 436 ? 7.277 18.031 -13.492 1 97.5 436 GLU B CA 1
ATOM 6998 C C . GLU B 1 436 ? 8.367 18.906 -12.883 1 97.5 436 GLU B C 1
ATOM 7000 O O . GLU B 1 436 ? 9.398 18.406 -12.43 1 97.5 436 GLU B O 1
ATOM 7005 N N . LYS B 1 437 ? 8.125 20.203 -12.906 1 98.25 437 LYS B N 1
ATOM 7006 C CA . LYS B 1 437 ? 9.078 21.141 -12.312 1 98.25 437 LYS B CA 1
ATOM 7007 C C . LYS B 1 437 ? 9.219 20.906 -10.812 1 98.25 437 LYS B C 1
ATOM 7009 O O . LYS B 1 437 ? 10.328 20.969 -10.266 1 98.25 437 LYS B O 1
ATOM 7014 N N . ALA B 1 438 ? 8.102 20.703 -10.172 1 98.56 438 ALA B N 1
ATOM 7015 C CA . ALA B 1 438 ? 8.117 20.453 -8.727 1 98.56 438 ALA B CA 1
ATOM 7016 C C . ALA B 1 438 ? 8.961 19.234 -8.391 1 98.56 438 ALA B C 1
ATOM 7018 O O . ALA B 1 438 ? 9.695 19.234 -7.402 1 98.56 438 ALA B O 1
ATOM 7019 N N . LEU B 1 439 ? 8.805 18.141 -9.188 1 98.56 439 LEU B N 1
ATOM 7020 C CA . LEU B 1 439 ? 9.578 16.922 -8.961 1 98.56 439 LEU B CA 1
ATOM 7021 C C . LEU B 1 439 ? 11.07 17.203 -9.109 1 98.56 439 LEU B C 1
ATOM 7023 O O . LEU B 1 439 ? 11.867 16.812 -8.258 1 98.56 439 LEU B O 1
ATOM 7027 N N . LYS B 1 440 ? 11.477 17.875 -10.188 1 98.5 440 LYS B N 1
ATOM 7028 C CA . LYS B 1 440 ? 12.875 18.188 -10.453 1 98.5 440 LYS B CA 1
ATOM 7029 C C . LYS B 1 440 ? 13.469 19.078 -9.375 1 98.5 440 LYS B C 1
ATOM 7031 O O . LYS B 1 440 ? 14.57 18.844 -8.891 1 98.5 440 LYS B O 1
ATOM 7036 N N . ASP B 1 441 ? 12.719 20.125 -9.031 1 98.75 441 ASP B N 1
ATOM 7037 C CA . ASP B 1 441 ? 13.172 21.062 -7.996 1 98.75 441 ASP B CA 1
ATOM 7038 C C . ASP B 1 441 ? 13.375 20.344 -6.664 1 98.75 441 ASP B C 1
ATOM 7040 O O . ASP B 1 441 ? 14.375 20.578 -5.977 1 98.75 441 ASP B O 1
ATOM 7044 N N . ALA B 1 442 ? 12.43 19.5 -6.32 1 98.69 442 ALA B N 1
ATOM 7045 C CA . ALA B 1 442 ? 12.516 18.797 -5.047 1 98.69 442 ALA B CA 1
ATOM 7046 C C . ALA B 1 442 ? 13.719 17.859 -5.027 1 98.69 442 ALA B C 1
ATOM 7048 O O . ALA B 1 442 ? 14.406 17.734 -4.012 1 98.69 442 ALA B O 1
ATOM 7049 N N . GLN B 1 443 ? 13.938 17.109 -6.148 1 98.44 443 GLN B N 1
ATOM 7050 C CA . GLN B 1 443 ? 15.109 16.234 -6.23 1 98.44 443 GLN B CA 1
ATOM 7051 C C . GLN B 1 443 ? 16.391 17.031 -6.043 1 98.44 443 GLN B C 1
ATOM 7053 O O . GLN B 1 443 ? 17.281 16.641 -5.277 1 98.44 443 GLN B O 1
ATOM 7058 N N . ASP B 1 444 ? 16.5 18.172 -6.746 1 98.44 444 ASP B N 1
ATOM 7059 C CA . ASP B 1 444 ? 17.688 19.016 -6.664 1 98.44 444 ASP B CA 1
ATOM 7060 C C . ASP B 1 444 ? 17.875 19.562 -5.246 1 98.44 444 ASP B C 1
ATOM 7062 O O . ASP B 1 444 ? 18.984 19.547 -4.715 1 98.44 444 ASP B O 1
ATOM 7066 N N . THR B 1 445 ? 16.797 20.031 -4.684 1 98.69 445 THR B N 1
ATOM 7067 C CA . THR B 1 445 ? 16.828 20.578 -3.334 1 98.69 445 THR B CA 1
ATOM 7068 C C . THR B 1 445 ? 17.25 19.516 -2.326 1 98.69 445 THR B C 1
ATOM 7070 O O . THR B 1 445 ? 18.016 19.797 -1.409 1 98.69 445 THR B O 1
ATOM 7073 N N . ALA B 1 446 ? 16.688 18.328 -2.465 1 97.75 446 ALA B N 1
ATOM 7074 C CA . ALA B 1 446 ? 17.047 17.219 -1.578 1 97.75 446 ALA B CA 1
ATOM 7075 C C . ALA B 1 446 ? 18.547 16.922 -1.646 1 97.75 446 ALA B C 1
ATOM 7077 O O . ALA B 1 446 ? 19.188 16.688 -0.62 1 97.75 446 ALA B O 1
ATOM 7078 N N . GLU B 1 447 ? 19.109 16.938 -2.838 1 96 447 GLU B N 1
ATOM 7079 C CA . GLU B 1 447 ? 20.531 16.719 -3.018 1 96 447 GLU B CA 1
ATOM 7080 C C . GLU B 1 447 ? 21.359 17.797 -2.342 1 96 447 GLU B C 1
ATOM 7082 O O . GLU B 1 447 ? 22.359 17.516 -1.665 1 96 447 GLU B O 1
ATOM 7087 N N . ARG B 1 448 ? 20.969 19.031 -2.514 1 97.44 448 ARG B N 1
ATOM 7088 C CA . ARG B 1 448 ? 21.688 20.141 -1.91 1 97.44 448 ARG B CA 1
ATOM 7089 C C . ARG B 1 448 ? 21.625 20.078 -0.387 1 97.44 448 ARG B C 1
ATOM 7091 O O . ARG B 1 448 ? 22.609 20.406 0.292 1 97.44 448 ARG B O 1
ATOM 7098 N N . LEU B 1 449 ? 20.469 19.688 0.139 1 96.81 449 LEU B N 1
ATOM 7099 C CA . LEU B 1 449 ? 20.312 19.578 1.586 1 96.81 449 LEU B CA 1
ATOM 7100 C C . LEU B 1 449 ? 21.25 18.5 2.141 1 96.81 449 LEU B C 1
ATOM 7102 O O . LEU B 1 449 ? 21.844 18.672 3.207 1 96.81 449 LEU B O 1
ATOM 7106 N N . CYS B 1 450 ? 21.359 17.359 1.455 1 93.94 450 CYS B N 1
ATOM 7107 C CA . CYS B 1 450 ? 22.266 16.297 1.895 1 93.94 450 CYS B CA 1
ATOM 7108 C C . CYS B 1 450 ? 23.703 16.781 1.939 1 93.94 450 CYS B C 1
ATOM 7110 O O . CYS B 1 450 ? 24.469 16.422 2.838 1 93.94 450 CYS B O 1
ATOM 7112 N N . VAL B 1 451 ? 24.047 17.641 0.959 1 94.25 451 VAL B N 1
ATOM 7113 C CA . VAL B 1 451 ? 25.391 18.203 0.929 1 94.25 451 VAL B CA 1
ATOM 7114 C C . VAL B 1 451 ? 25.594 19.141 2.121 1 94.25 451 VAL B C 1
ATOM 7116 O O . VAL B 1 451 ? 26.578 19.031 2.85 1 94.25 451 VAL B O 1
ATOM 7119 N N . ARG B 1 452 ? 24.641 20.031 2.406 1 94.19 452 ARG B N 1
ATOM 7120 C CA . ARG B 1 452 ? 24.734 20.984 3.51 1 94.19 452 ARG B CA 1
ATOM 7121 C C . ARG B 1 452 ? 24.781 20.266 4.852 1 94.19 452 ARG B C 1
ATOM 7123 O O . ARG B 1 452 ? 25.516 20.672 5.754 1 94.19 452 ARG B O 1
ATOM 7130 N N . GLY B 1 453 ? 23.938 19.203 4.91 1 90.12 453 GLY B N 1
ATOM 7131 C CA . GLY B 1 453 ? 23.828 18.469 6.168 1 90.12 453 GLY B CA 1
ATOM 7132 C C . GLY B 1 453 ? 24.844 17.359 6.297 1 90.12 453 GLY B C 1
ATOM 7133 O O . GLY B 1 453 ? 24.891 16.656 7.316 1 90.12 453 GLY B O 1
ATOM 7134 N N . THR B 1 454 ? 25.75 17.094 5.305 1 89.81 454 THR B N 1
ATOM 7135 C CA . THR B 1 454 ? 26.75 16.047 5.262 1 89.81 454 THR B CA 1
ATOM 7136 C C . THR B 1 454 ? 26.125 14.672 5.488 1 89.81 454 THR B C 1
ATOM 7138 O O . THR B 1 454 ? 26.609 13.883 6.301 1 89.81 454 THR B O 1
ATOM 7141 N N . ILE B 1 455 ? 24.984 14.516 4.938 1 88.19 455 ILE B N 1
ATOM 7142 C CA . ILE B 1 455 ? 24.312 13.219 4.973 1 88.19 455 ILE B CA 1
ATOM 7143 C C . ILE B 1 455 ? 24.859 12.32 3.877 1 88.19 455 ILE B C 1
ATOM 7145 O O . ILE B 1 455 ? 24.734 12.617 2.689 1 88.19 455 ILE B O 1
ATOM 7149 N N . LYS B 1 456 ? 25.516 11.039 4.191 1 82.5 456 LYS B N 1
ATOM 7150 C CA . LYS B 1 456 ? 26.281 10.258 3.24 1 82.5 456 LYS B CA 1
ATOM 7151 C C . LYS B 1 456 ? 25.672 8.883 3.021 1 82.5 456 LYS B C 1
ATOM 7153 O O . LYS B 1 456 ? 26.188 8.078 2.244 1 82.5 456 LYS B O 1
ATOM 7158 N N . ASN B 1 457 ? 24.562 8.633 3.645 1 82.44 457 ASN B N 1
ATOM 7159 C CA . ASN B 1 457 ? 23.953 7.316 3.514 1 82.44 457 ASN B CA 1
ATOM 7160 C C . ASN B 1 457 ? 22.984 7.262 2.336 1 82.44 457 ASN B C 1
ATOM 7162 O O . ASN B 1 457 ? 21.781 7.055 2.523 1 82.44 457 ASN B O 1
ATOM 7166 N N . ARG B 1 458 ? 23.547 7.395 1.193 1 87.94 458 ARG B N 1
ATOM 7167 C CA . ARG B 1 458 ? 22.734 7.422 -0.023 1 87.94 458 ARG B CA 1
ATOM 7168 C C . ARG B 1 458 ? 23.5 6.816 -1.197 1 87.94 458 ARG B C 1
ATOM 7170 O O . ARG B 1 458 ? 24.438 6.031 -1.002 1 87.94 458 ARG B O 1
ATOM 7177 N N . MET B 1 459 ? 23.031 6.988 -2.402 1 85.88 459 MET B N 1
ATOM 7178 C CA . MET B 1 459 ? 23.422 6.383 -3.672 1 85.88 459 MET B CA 1
ATOM 7179 C C . MET B 1 459 ? 24.812 5.758 -3.57 1 85.88 459 MET B C 1
ATOM 7181 O O . MET B 1 459 ? 25.047 4.906 -2.713 1 85.88 459 MET B O 1
ATOM 7185 N N . GLU B 1 460 ? 25.797 6.312 -4.234 1 83.62 460 GLU B N 1
ATOM 7186 C CA . GLU B 1 460 ? 27.125 5.691 -4.246 1 83.62 460 GLU B CA 1
ATOM 7187 C C . GLU B 1 460 ? 27.719 5.656 -2.848 1 83.62 460 GLU B C 1
ATOM 7189 O O . GLU B 1 460 ? 27.844 6.695 -2.191 1 83.62 460 GLU B O 1
ATOM 7194 N N . GLY B 1 461 ? 27.688 4.391 -2.189 1 78.12 461 GLY B N 1
ATOM 7195 C CA . GLY B 1 461 ? 28.219 4.254 -0.84 1 78.12 461 GLY B CA 1
ATOM 7196 C C . GLY B 1 461 ? 27.25 3.561 0.107 1 78.12 461 GLY B C 1
ATOM 7197 O O . GLY B 1 461 ? 27.656 3.125 1.19 1 78.12 461 GLY B O 1
ATOM 7198 N N . HIS B 1 462 ? 25.984 3.621 -0.321 1 86 462 HIS B N 1
ATOM 7199 C CA . HIS B 1 462 ? 25.031 2.926 0.525 1 86 462 HIS B CA 1
ATOM 7200 C C . HIS B 1 462 ? 25.312 1.429 0.569 1 86 462 HIS B C 1
ATOM 7202 O O . HIS B 1 462 ? 25.375 0.774 -0.475 1 86 462 HIS B O 1
ATOM 7208 N N . LYS B 1 463 ? 25.484 0.924 1.759 1 87.38 463 LYS B N 1
ATOM 7209 C CA . LYS B 1 463 ? 25.781 -0.495 1.928 1 87.38 463 LYS B CA 1
ATOM 7210 C C . LYS B 1 463 ? 24.516 -1.335 1.881 1 87.38 463 LYS B C 1
ATOM 7212 O O . LYS B 1 463 ? 23.469 -0.919 2.389 1 87.38 463 LYS B O 1
ATOM 7217 N N . TRP B 1 464 ? 24.609 -2.428 1.17 1 92.12 464 TRP B N 1
ATOM 7218 C CA . TRP B 1 464 ? 23.531 -3.4 1.18 1 92.12 464 TRP B CA 1
ATOM 7219 C C . TRP B 1 464 ? 23.219 -3.869 2.6 1 92.12 464 TRP B C 1
ATOM 7221 O O . TRP B 1 464 ? 24.125 -4.305 3.32 1 92.12 464 TRP B O 1
ATOM 7231 N N . ASN B 1 465 ? 21.953 -3.74 3.09 1 88.62 465 ASN B N 1
ATOM 7232 C CA . ASN B 1 465 ? 21.578 -4.188 4.426 1 88.62 465 ASN B CA 1
ATOM 7233 C C . ASN B 1 465 ? 21.266 -5.68 4.453 1 88.62 465 ASN B C 1
ATOM 7235 O O . ASN B 1 465 ? 20.109 -6.082 4.312 1 88.62 465 ASN B O 1
ATOM 7239 N N . SER B 1 466 ? 22.266 -6.523 4.754 1 84.56 466 SER B N 1
ATOM 7240 C CA . SER B 1 466 ? 22.125 -7.977 4.781 1 84.56 466 SER B CA 1
ATOM 7241 C C . SER B 1 466 ? 21.719 -8.469 6.168 1 84.56 466 SER B C 1
ATOM 7243 O O . SER B 1 466 ? 22.406 -8.188 7.152 1 84.56 466 SER B O 1
ATOM 7245 N N . LEU B 1 467 ? 20.562 -9.016 6.367 1 80.75 467 LEU B N 1
ATOM 7246 C CA . LEU B 1 467 ? 20.078 -9.414 7.684 1 80.75 467 LEU B CA 1
ATOM 7247 C C . LEU B 1 467 ? 20.344 -10.898 7.941 1 80.75 467 LEU B C 1
ATOM 7249 O O . LEU B 1 467 ? 20.328 -11.344 9.086 1 80.75 467 LEU B O 1
ATOM 7253 N N . TYR B 1 468 ? 20.562 -11.625 6.918 1 76.06 468 TYR B N 1
ATOM 7254 C CA . TYR B 1 468 ? 20.703 -13.062 7.102 1 76.06 468 TYR B CA 1
ATOM 7255 C C . TYR B 1 468 ? 21.859 -13.602 6.281 1 76.06 468 TYR B C 1
ATOM 7257 O O . TYR B 1 468 ? 22.219 -13.047 5.238 1 76.06 468 TYR B O 1
#

InterPro domains:
  IPR006680 Amidohydrolase-related [PF01979] (59-423)
  IPR011059 Metal-dependent hydrolase, composite domain superfamily [G3DSA:2.30.40.10] (5-441)
  IPR011059 Metal-dependent hydrolase, composite domain superfamily [SSF51338] (2-449)
  IPR032466 Metal-dependent hydrolase [SSF51556] (62-375)
  IPR050287 5-Methylthioadenosine/S-adenosylhomocysteine deaminase [PTHR43794] (2-453)

Radius of gyration: 27.26 Å; Cα contacts (8 Å, |Δi|>4): 2456; chains: 2; bounding box: 66×79×70 Å

Nearest PDB structures (foldseek):
  4v1y-assembly2_G  TM=9.265E-01  e=1.493E-49  Pseudomonas sp. ADP
  4f0r-assembly1_A  TM=9.553E-01  e=3.653E-44  Chromobacterium violaceum ATCC 12472
  4gbd-assembly1_B  TM=9.522E-01  e=6.578E-44  Pseudomonas aeruginosa PAO1
  3lnp-assembly1_A-2  TM=9.232E-01  e=4.318E-43  Oleispira antarctica
  4dzh-assembly1_A-2  TM=9.557E-01  e=4.201E-40  Xanthomonas campestris pv. campestris str. ATCC 33913